Protein 3IXQ (pdb70)

Organism: Methanocaldococcus jannaschii (strain ATCC 43067 / DSM 2661 / JAL-1 / JCM 10045 / NBRC 100440) (NCBI:txid243232)

Nearest PDB structures (foldseek):
  3ixq-assembly1_D  TM=1.003E+00  e=6.860E-49  Methanocaldococcus jannaschii
  1lk7-assembly1_D  TM=9.752E-01  e=3.893E-33  Pyrococcus horikoshii
  3l7o-assembly1_B  TM=9.559E-01  e=2.902E-28  Streptococcus mutans UA159
  4gmk-assembly1_B  TM=9.481E-01  e=2.562E-28  Ligilactobacillus salivarius UCC118
  3l7o-assembly1_A  TM=9.431E-01  e=5.801E-26  Streptococcus mutans UA159

Structure (mmCIF, N/CA/C/O backbone):
data_3IXQ
#
_entry.id   3IXQ
#
_cell.length_a   54.856
_cell.length_b   100.273
_cell.length_c   80.465
_cell.angle_alpha   90.000
_cell.angle_beta   92.540
_cell.angle_gamma   90.000
#
_symmetry.space_group_name_H-M   'P 1 21 1'
#
loop_
_entity.id
_entity.type
_entity.pdbx_description
1 polymer 'Ribose-5-phosphate isomerase A'
2 non-polymer 'CHLORIDE ION'
3 non-polymer S-1,2-PROPANEDIOL
4 non-polymer 'ACETATE ION'
5 water water
#
loop_
_atom_site.g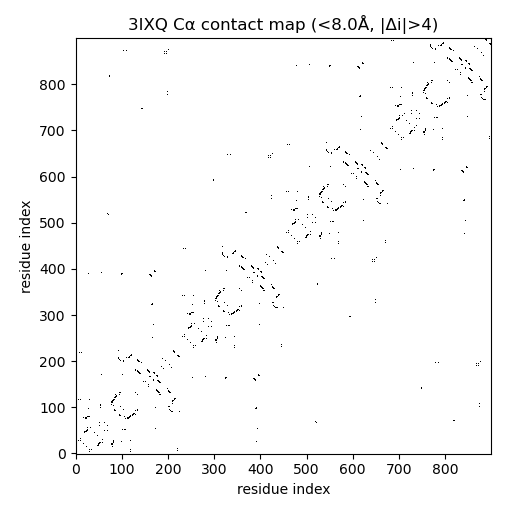roup_PDB
_atom_site.id
_atom_site.type_symbol
_atom_site.label_atom_id
_atom_site.label_alt_id
_atom_site.label_comp_id
_atom_site.label_asym_id
_atom_site.label_entity_id
_atom_site.label_seq_id
_atom_site.pdbx_PDB_ins_code
_atom_site.Cartn_x
_atom_site.Cartn_y
_atom_site.Cartn_z
_atom_site.occupancy
_atom_site.B_iso_or_equiv
_atom_site.auth_seq_id
_atom_site.auth_comp_id
_atom_site.auth_asym_id
_atom_site.auth_atom_id
_atom_site.pdbx_PDB_model_num
ATOM 1 N N . SER A 1 2 ? 41.178 0.053 29.420 1.00 26.95 2 SER A N 1
ATOM 2 C CA . SER A 1 2 ? 40.269 -0.900 30.141 1.00 26.24 2 SER A CA 1
ATOM 3 C C . SER A 1 2 ? 39.999 -0.654 31.640 1.00 25.62 2 SER A C 1
ATOM 4 O O . SER A 1 2 ? 38.956 -1.066 32.134 1.00 25.53 2 SER A O 1
ATOM 7 N N . ASN A 1 3 ? 40.924 -0.010 32.357 1.00 24.28 3 ASN A N 1
ATOM 8 C CA . ASN A 1 3 ? 40.572 0.696 33.604 1.00 23.51 3 ASN A CA 1
ATOM 9 C C . ASN A 1 3 ? 39.913 -0.161 34.675 1.00 21.74 3 ASN A C 1
ATOM 10 O O . ASN A 1 3 ? 38.951 0.262 35.301 1.00 20.08 3 ASN A O 1
ATOM 15 N N . GLU A 1 4 ? 40.407 -1.383 34.865 1.00 20.62 4 GLU A N 1
ATOM 16 C CA . GLU A 1 4 ? 39.741 -2.325 35.756 1.00 20.56 4 GLU A CA 1
ATOM 17 C C . GLU A 1 4 ? 39.715 -1.832 37.166 1.00 19.19 4 GLU A C 1
ATOM 18 O O . GLU A 1 4 ? 38.780 -2.118 37.905 1.00 18.20 4 GLU A O 1
ATOM 24 N N . ASP A 1 5 ? 40.774 -1.116 37.541 1.00 18.22 5 ASP A N 1
ATOM 25 C CA A ASP A 1 5 ? 40.876 -0.561 38.884 0.30 18.09 5 ASP A CA 1
ATOM 26 C CA B ASP A 1 5 ? 40.891 -0.541 38.865 0.70 18.04 5 ASP A CA 1
ATOM 27 C C . ASP A 1 5 ? 39.744 0.436 39.150 1.00 17.16 5 ASP A C 1
ATOM 28 O O . ASP A 1 5 ? 39.118 0.400 40.207 1.00 16.73 5 ASP A O 1
ATOM 37 N N . LEU A 1 6 ? 39.476 1.313 38.180 1.00 16.13 6 LEU A N 1
ATOM 38 C CA . LEU A 1 6 ? 38.433 2.323 38.316 1.00 15.59 6 LEU A CA 1
ATOM 39 C C . LEU A 1 6 ? 37.044 1.672 38.317 1.00 14.13 6 LEU A C 1
ATOM 40 O O . LEU A 1 6 ? 36.129 2.110 39.030 1.00 13.72 6 LEU A O 1
ATOM 45 N N . LYS A 1 7 ? 36.891 0.613 37.527 1.00 13.04 7 LYS A N 1
ATOM 46 C CA . LYS A 1 7 ? 35.637 -0.108 37.473 1.00 14.02 7 LYS A CA 1
ATOM 47 C C . LYS A 1 7 ? 35.321 -0.799 38.775 1.00 13.08 7 LYS A C 1
ATOM 48 O O . LYS A 1 7 ? 34.188 -0.782 39.231 1.00 12.70 7 LYS A O 1
ATOM 54 N N . LEU A 1 8 ? 36.328 -1.418 39.382 1.00 15.35 8 LEU A N 1
ATOM 55 C CA . LEU A 1 8 ? 36.142 -2.073 40.664 1.00 14.90 8 LEU A CA 1
ATOM 56 C C . LEU A 1 8 ? 35.786 -1.073 41.765 1.00 14.98 8 LEU A C 1
ATOM 57 O O . LEU A 1 8 ? 34.954 -1.341 42.627 1.00 14.42 8 LEU A O 1
ATOM 62 N N . LYS A 1 9 ? 36.482 0.069 41.750 1.00 15.65 9 LYS A N 1
ATOM 63 C CA A LYS A 1 9 ? 36.235 1.149 42.699 0.50 15.24 9 LYS A CA 1
ATOM 64 C CA B LYS A 1 9 ? 36.247 1.159 42.678 0.50 14.70 9 LYS A CA 1
ATOM 65 C C . LYS A 1 9 ? 34.783 1.624 42.639 1.00 14.73 9 LYS A C 1
ATOM 66 O O . LYS A 1 9 ? 34.138 1.788 43.679 1.00 14.44 9 LYS A O 1
ATOM 77 N N . VAL A 1 10 ? 34.260 1.858 41.437 1.00 14.53 10 VAL A N 1
ATOM 78 C CA A VAL A 1 10 ? 32.884 2.333 41.313 0.50 14.27 10 VAL A CA 1
ATOM 79 C CA B VAL A 1 10 ? 32.867 2.327 41.311 0.50 14.16 10 VAL A CA 1
ATOM 80 C C . VAL A 1 10 ? 31.895 1.261 41.784 1.00 14.35 10 VAL A C 1
ATOM 81 O O . VAL A 1 10 ? 30.916 1.572 42.430 1.00 13.48 10 VAL A O 1
ATOM 88 N N . ALA A 1 11 ? 32.165 0.006 41.448 1.00 14.59 11 ALA A N 1
ATOM 89 C CA . ALA A 1 11 ? 31.295 -1.100 41.874 1.00 14.96 11 ALA A CA 1
ATOM 90 C C . ALA A 1 11 ? 31.232 -1.208 43.401 1.00 15.35 11 ALA A C 1
ATOM 91 O O . ALA A 1 11 ? 30.159 -1.387 43.991 1.00 13.92 11 ALA A O 1
ATOM 93 N N . LYS A 1 12 ? 32.402 -1.114 44.043 1.00 15.83 12 LYS A N 1
ATOM 94 C CA . LYS A 1 12 ? 32.470 -1.191 45.486 1.00 17.57 12 LYS A CA 1
ATOM 95 C C . LYS A 1 12 ? 31.729 -0.036 46.157 1.00 17.70 12 LYS A C 1
ATOM 96 O O . LYS A 1 12 ? 31.100 -0.212 47.198 1.00 18.21 12 LYS A O 1
ATOM 102 N N . GLU A 1 13 ? 31.787 1.149 45.566 1.00 17.70 13 GLU A N 1
ATOM 103 C CA . GLU A 1 13 ? 31.099 2.298 46.134 1.00 17.30 13 GLU A CA 1
ATOM 104 C C . GLU A 1 13 ? 29.598 2.182 45.877 1.00 16.06 13 GLU A C 1
ATOM 105 O O . GLU A 1 13 ? 28.772 2.409 46.771 1.00 15.59 13 GLU A O 1
ATOM 111 N N . ALA A 1 14 ? 29.237 1.797 44.659 1.00 15.07 14 ALA A N 1
ATOM 112 C CA . ALA A 1 14 ? 27.828 1.656 44.312 1.00 15.31 14 ALA A CA 1
ATOM 113 C C . ALA A 1 14 ? 27.067 0.703 45.228 1.00 14.21 14 ALA A C 1
ATOM 114 O O . ALA A 1 14 ? 25.926 0.961 45.550 1.00 15.23 14 ALA A O 1
ATOM 116 N N . VAL A 1 15 ? 27.683 -0.419 45.596 1.00 15.00 15 VAL A N 1
ATOM 117 C CA . VAL A 1 15 ? 26.996 -1.476 46.382 1.00 15.37 15 VAL A CA 1
ATOM 118 C C . VAL A 1 15 ? 26.533 -0.982 47.762 1.00 15.83 15 VAL A C 1
ATOM 119 O O . VAL A 1 15 ? 25.600 -1.523 48.349 1.00 14.60 15 VAL A O 1
ATOM 123 N N . LYS A 1 16 ? 27.170 0.086 48.235 1.00 16.19 16 LYS A N 1
ATOM 124 C CA . LYS A 1 16 ? 26.841 0.697 49.506 1.00 17.08 16 LYS A CA 1
ATOM 125 C C . LYS A 1 16 ? 25.480 1.374 49.453 1.00 16.84 16 LYS A C 1
ATOM 126 O O . LYS A 1 16 ? 24.872 1.607 50.478 1.00 18.07 16 LYS A O 1
ATOM 132 N N . LEU A 1 17 ? 24.998 1.730 48.262 1.00 16.04 17 LEU A N 1
ATOM 133 C CA . LEU A 1 17 ? 23.683 2.341 48.119 1.00 16.11 17 LEU A CA 1
ATOM 134 C C . LEU A 1 17 ? 22.503 1.372 48.332 1.00 16.58 17 LEU A C 1
ATOM 135 O O . LEU A 1 17 ? 21.349 1.817 48.542 1.00 18.07 17 LEU A O 1
ATOM 140 N N . VAL A 1 18 ? 22.769 0.071 48.253 1.00 15.84 18 VAL A N 1
ATOM 141 C CA . VAL A 1 18 ? 21.722 -0.921 48.342 1.00 16.21 18 VAL A CA 1
ATOM 142 C C . VAL A 1 18 ? 21.285 -1.023 49.775 1.00 17.19 18 VAL A C 1
ATOM 143 O O . VAL A 1 18 ? 22.132 -1.057 50.658 1.00 17.65 18 VAL A O 1
ATOM 147 N N . LYS A 1 19 ? 19.975 -1.042 49.986 1.00 18.04 19 LYS A N 1
ATOM 148 C CA . LYS A 1 19 ? 19.398 -1.241 51.326 1.00 19.02 19 LYS A CA 1
ATOM 149 C C . LYS A 1 19 ? 18.658 -2.562 51.381 1.00 19.21 19 LYS A C 1
ATOM 150 O O . LYS A 1 19 ? 18.084 -3.042 50.375 1.00 18.82 19 LYS A O 1
ATOM 156 N N . ASP A 1 20 ? 18.619 -3.138 52.580 1.00 19.82 20 ASP A N 1
ATOM 157 C CA . ASP A 1 20 ? 17.874 -4.367 52.808 1.00 19.72 20 ASP A CA 1
ATOM 158 C C . ASP A 1 20 ? 16.431 -4.226 52.375 1.00 18.76 20 ASP A C 1
ATOM 159 O O . ASP A 1 20 ? 15.817 -3.198 52.625 1.00 19.93 20 ASP A O 1
ATOM 164 N N . GLY A 1 21 ? 15.908 -5.242 51.686 1.00 17.73 21 GLY A N 1
ATOM 165 C CA . GLY A 1 21 ? 14.516 -5.243 51.216 1.00 17.22 21 GLY A CA 1
ATOM 166 C C . GLY A 1 21 ? 14.318 -4.725 49.799 1.00 16.60 21 GLY A C 1
ATOM 167 O O . GLY A 1 21 ? 13.228 -4.824 49.250 1.00 17.77 21 GLY A O 1
ATOM 168 N N . MET A 1 22 ? 15.368 -4.175 49.212 1.00 15.89 22 MET A N 1
ATOM 169 C CA . MET A 1 22 ? 15.284 -3.615 47.851 1.00 14.76 22 MET A CA 1
ATOM 170 C C . MET A 1 22 ? 15.265 -4.693 46.763 1.00 13.79 22 MET A C 1
ATOM 171 O O . MET A 1 22 ? 15.765 -5.835 46.955 1.00 12.87 22 MET A O 1
ATOM 176 N N . VAL A 1 23 ? 14.673 -4.300 45.629 1.00 12.04 23 VAL A N 1
ATOM 177 C CA . VAL A 1 23 ? 14.763 -5.004 44.358 1.00 11.52 23 VAL A CA 1
ATOM 178 C C . VAL A 1 23 ? 15.697 -4.158 43.499 1.00 11.25 23 VAL A C 1
ATOM 179 O O . VAL A 1 23 ? 15.453 -2.964 43.277 1.00 11.18 23 VAL A O 1
ATOM 183 N N . ILE A 1 24 ? 16.781 -4.777 43.042 1.00 10.28 24 ILE A N 1
ATOM 184 C CA . ILE A 1 24 ? 17.841 -4.080 42.370 1.00 9.84 24 ILE A CA 1
ATOM 185 C C . ILE A 1 24 ? 17.923 -4.543 40.905 1.00 9.73 24 ILE A C 1
ATOM 186 O O . ILE A 1 24 ? 17.956 -5.745 40.616 1.00 9.99 24 ILE A O 1
ATOM 191 N N . GLY A 1 25 ? 17.931 -3.575 40.001 1.00 8.71 25 GLY A N 1
ATOM 192 C CA . GLY A 1 25 ? 18.130 -3.799 38.586 1.00 9.03 25 GLY A CA 1
ATOM 193 C C . GLY A 1 25 ? 19.593 -4.112 38.305 1.00 9.29 25 GLY A C 1
ATOM 194 O O . GLY A 1 25 ? 20.482 -3.357 38.701 1.00 8.72 25 GLY A O 1
ATOM 195 N N . LEU A 1 26 ? 19.846 -5.234 37.632 1.00 8.89 26 LEU A N 1
ATOM 196 C CA . LEU A 1 26 ? 21.208 -5.719 37.393 1.00 8.67 26 LEU A CA 1
ATOM 197 C C . LEU A 1 26 ? 21.611 -5.489 35.958 1.00 9.66 26 LEU A C 1
ATOM 198 O O . LEU A 1 26 ? 21.107 -6.150 35.037 1.00 9.50 26 LEU A O 1
ATOM 203 N N . GLY A 1 27 ? 22.548 -4.553 35.787 1.00 8.67 27 GLY A N 1
ATOM 204 C CA . GLY A 1 27 ? 22.991 -4.133 34.478 1.00 9.19 27 GLY A CA 1
ATOM 205 C C . GLY A 1 27 ? 23.896 -5.144 33.789 1.00 8.71 27 GLY A C 1
ATOM 206 O O . GLY A 1 27 ? 24.162 -6.234 34.303 1.00 9.39 27 GLY A O 1
ATOM 207 N N . THR A 1 28 ? 24.373 -4.758 32.621 1.00 9.73 28 THR A N 1
ATOM 208 C CA . THR A 1 28 ? 25.145 -5.616 31.726 1.00 9.30 28 THR A CA 1
ATOM 209 C C . THR A 1 28 ? 26.450 -4.916 31.384 1.00 9.23 28 THR A C 1
ATOM 210 O O . THR A 1 28 ? 26.519 -3.667 31.367 1.00 9.37 28 THR A O 1
ATOM 214 N N . GLY A 1 29 ? 27.475 -5.709 31.111 1.00 9.00 29 GLY A N 1
ATOM 215 C CA . GLY A 1 29 ? 28.808 -5.192 30.767 1.00 9.82 29 GLY A CA 1
ATOM 216 C C . GLY A 1 29 ? 29.782 -5.388 31.898 1.00 9.94 29 GLY A C 1
ATOM 217 O O . GLY A 1 29 ? 29.415 -5.816 32.998 1.00 10.72 29 GLY A O 1
ATOM 218 N N . SER A 1 30 ? 31.042 -5.092 31.615 1.00 10.41 30 SER A N 1
ATOM 219 C CA . SER A 1 30 ? 32.129 -5.369 32.543 1.00 11.13 30 SER A CA 1
ATOM 220 C C . SER A 1 30 ? 31.975 -4.663 33.892 1.00 11.18 30 SER A C 1
ATOM 221 O O . SER A 1 30 ? 32.213 -5.270 34.925 1.00 10.41 30 SER A O 1
ATOM 224 N N . THR A 1 31 ? 31.558 -3.395 33.882 1.00 11.13 31 THR A N 1
ATOM 225 C CA . THR A 1 31 ? 31.424 -2.645 35.135 1.00 10.60 31 THR A CA 1
ATOM 226 C C . THR A 1 31 ? 30.239 -3.156 35.966 1.00 10.45 31 THR A C 1
ATOM 227 O O . THR A 1 31 ? 30.353 -3.368 37.179 1.00 10.63 31 THR A O 1
ATOM 231 N N . ALA A 1 32 ? 29.101 -3.383 35.310 1.00 10.84 32 ALA A N 1
ATOM 232 C CA . ALA A 1 32 ? 27.937 -3.936 35.975 1.00 10.30 32 ALA A CA 1
ATOM 233 C C . ALA A 1 32 ? 28.241 -5.332 36.524 1.00 10.90 32 ALA A C 1
ATOM 234 O O . ALA A 1 32 ? 27.789 -5.664 37.625 1.00 9.76 32 ALA A O 1
ATOM 236 N N . ALA A 1 33 ? 29.033 -6.129 35.771 1.00 10.71 33 ALA A N 1
ATOM 237 C CA . ALA A 1 33 ? 29.448 -7.461 36.225 1.00 11.29 33 ALA A CA 1
ATOM 238 C C . ALA A 1 33 ? 30.163 -7.408 37.595 1.00 10.96 33 ALA A C 1
ATOM 239 O O . ALA A 1 33 ? 29.869 -8.204 38.510 1.00 11.36 33 ALA A O 1
ATOM 241 N N . LEU A 1 34 ? 31.120 -6.496 37.719 1.00 11.35 34 LEU A N 1
ATOM 242 C CA . LEU A 1 34 ? 31.812 -6.270 39.009 1.00 11.57 34 LEU A CA 1
ATOM 243 C C . LEU A 1 34 ? 30.842 -5.866 40.111 1.00 11.91 34 LEU A C 1
ATOM 244 O O . LEU A 1 34 ? 30.957 -6.326 41.265 1.00 12.52 34 LEU A O 1
ATOM 249 N N . PHE A 1 35 ? 29.860 -5.034 39.768 1.00 11.08 35 PHE A N 1
ATOM 250 C CA . PHE A 1 35 ? 28.834 -4.666 40.706 1.00 11.56 35 PHE A CA 1
ATOM 251 C C . PHE A 1 35 ? 28.023 -5.880 41.162 1.00 11.33 35 PHE A C 1
ATOM 252 O O . PHE A 1 35 ? 27.681 -6.023 42.361 1.00 10.99 35 PHE A O 1
ATOM 260 N N . ILE A 1 36 ? 27.681 -6.747 40.210 1.00 10.84 36 ILE A N 1
ATOM 261 C CA . ILE A 1 36 ? 26.866 -7.930 40.570 1.00 11.42 36 ILE A CA 1
ATOM 262 C C . ILE A 1 36 ? 27.647 -8.784 41.587 1.00 11.71 36 ILE A C 1
ATOM 263 O O . ILE A 1 36 ? 27.076 -9.241 42.599 1.00 12.40 36 ILE A O 1
ATOM 268 N N . ARG A 1 37 ? 28.954 -8.956 41.358 1.00 12.30 37 ARG A N 1
ATOM 269 C CA . ARG A 1 37 ? 29.816 -9.709 42.280 1.00 14.01 37 ARG A CA 1
ATOM 270 C C . ARG A 1 37 ? 29.777 -9.065 43.666 1.00 14.35 37 ARG A C 1
ATOM 271 O O . ARG A 1 37 ? 29.526 -9.743 44.672 1.00 13.58 37 ARG A O 1
ATOM 279 N N . GLU A 1 38 ? 29.948 -7.743 43.717 1.00 14.98 38 GLU A N 1
ATOM 280 C CA . GLU A 1 38 ? 29.933 -7.024 45.000 1.00 15.86 38 GLU A CA 1
ATOM 281 C C . GLU A 1 38 ? 28.609 -7.183 45.697 1.00 15.54 38 GLU A C 1
ATOM 282 O O . GLU A 1 38 ? 28.571 -7.412 46.894 1.00 14.77 38 GLU A O 1
ATOM 288 N N . LEU A 1 39 ? 27.510 -7.062 44.950 1.00 15.07 39 LEU A N 1
ATOM 289 C CA . LEU A 1 39 ? 26.196 -7.199 45.525 1.00 15.35 39 LEU A CA 1
ATOM 290 C C . LEU A 1 39 ? 25.964 -8.611 46.101 1.00 15.16 39 LEU A C 1
ATOM 291 O O . LEU A 1 39 ? 25.438 -8.749 47.217 1.00 15.24 39 LEU A O 1
ATOM 296 N N . GLY A 1 40 ? 26.337 -9.633 45.338 1.00 15.76 40 GLY A N 1
ATOM 297 C CA . GLY A 1 40 ? 26.210 -11.017 45.808 1.00 17.86 40 GLY A CA 1
ATOM 298 C C . GLY A 1 40 ? 26.999 -11.228 47.087 1.00 19.05 40 GLY A C 1
ATOM 299 O O . GLY A 1 40 ? 26.500 -11.841 48.047 1.00 18.29 40 GLY A O 1
ATOM 300 N N . ASN A 1 41 ? 28.216 -10.682 47.111 1.00 20.38 41 ASN A N 1
ATOM 301 C CA A ASN A 1 41 ? 29.069 -10.819 48.289 0.80 21.12 41 ASN A CA 1
ATOM 302 C CA B ASN A 1 41 ? 29.091 -10.766 48.292 0.20 20.13 41 ASN A CA 1
ATOM 303 C C . ASN A 1 41 ? 28.448 -10.110 49.499 1.00 20.79 41 ASN A C 1
ATOM 304 O O . ASN A 1 41 ? 28.420 -10.686 50.603 1.00 20.98 41 ASN A O 1
ATOM 313 N N . ARG A 1 42 ? 27.920 -8.905 49.297 1.00 20.68 42 ARG A N 1
ATOM 314 C CA . ARG A 1 42 ? 27.236 -8.179 50.366 1.00 21.65 42 ARG A CA 1
ATOM 315 C C . ARG A 1 42 ? 25.980 -8.896 50.882 1.00 21.98 42 ARG A C 1
ATOM 316 O O . ARG A 1 42 ? 25.740 -8.992 52.092 1.00 21.25 42 ARG A O 1
ATOM 324 N N . ILE A 1 43 ? 25.178 -9.441 49.965 1.00 22.21 43 ILE A N 1
ATOM 325 C CA . ILE A 1 43 ? 23.985 -10.164 50.374 1.00 23.09 43 ILE A CA 1
ATOM 326 C C . ILE A 1 43 ? 24.382 -11.346 51.268 1.00 23.96 43 ILE A C 1
ATOM 327 O O . ILE A 1 43 ? 23.701 -11.623 52.246 1.00 23.99 43 ILE A O 1
ATOM 332 N N . ARG A 1 44 ? 25.483 -12.014 50.921 1.00 25.52 44 ARG A N 1
ATOM 333 C CA . ARG A 1 44 ? 25.947 -13.187 51.646 1.00 27.11 44 ARG A CA 1
ATOM 334 C C . ARG A 1 44 ? 26.483 -12.791 53.025 1.00 27.83 44 ARG A C 1
ATOM 335 O O . ARG A 1 44 ? 26.022 -13.302 54.049 1.00 28.89 44 ARG A O 1
ATOM 343 N N . GLU A 1 45 ? 27.409 -11.842 53.037 1.00 28.59 45 GLU A N 1
ATOM 344 C CA . GLU A 1 45 ? 28.154 -11.494 54.252 1.00 28.84 45 GLU A CA 1
ATOM 345 C C . GLU A 1 45 ? 27.294 -10.753 55.292 1.00 28.84 45 GLU A C 1
ATOM 346 O O . GLU A 1 45 ? 27.570 -10.851 56.483 1.00 29.76 45 GLU A O 1
ATOM 352 N N . GLU A 1 46 ? 26.233 -10.072 54.853 1.00 27.92 46 GLU A N 1
ATOM 353 C CA . GLU A 1 46 ? 25.308 -9.359 55.746 1.00 27.49 46 GLU A CA 1
ATOM 354 C C . GLU A 1 46 ? 23.916 -9.988 55.861 1.00 26.95 46 GLU A C 1
ATOM 355 O O . GLU A 1 46 ? 23.062 -9.454 56.559 1.00 26.87 46 GLU A O 1
ATOM 361 N N . GLU A 1 47 ? 23.691 -11.104 55.169 1.00 26.30 47 GLU A N 1
ATOM 362 C CA . GLU A 1 47 ? 22.391 -11.785 55.149 1.00 26.47 47 GLU A CA 1
ATOM 363 C C . GLU A 1 47 ? 21.233 -10.835 54.825 1.00 25.61 47 GLU A C 1
ATOM 364 O O . GLU A 1 47 ? 20.244 -10.749 55.555 1.00 25.85 47 GLU A O 1
ATOM 370 N N . LEU A 1 48 ? 21.368 -10.111 53.713 1.00 24.58 48 LEU A N 1
ATOM 371 C CA . LEU A 1 48 ? 20.315 -9.199 53.261 1.00 23.28 48 LEU A CA 1
ATOM 372 C C . LEU A 1 48 ? 19.233 -9.954 52.526 1.00 22.57 48 LEU A C 1
ATOM 373 O O . LEU A 1 48 ? 19.490 -10.994 51.897 1.00 23.82 48 LEU A O 1
ATOM 378 N N . THR A 1 49 ? 18.024 -9.415 52.591 1.00 20.84 49 THR A N 1
ATOM 379 C CA . THR A 1 49 ? 16.920 -9.893 51.798 1.00 19.96 49 THR A CA 1
ATOM 380 C C . THR A 1 49 ? 16.803 -8.889 50.658 1.00 18.62 49 THR A C 1
ATOM 381 O O . THR A 1 49 ? 16.179 -7.855 50.814 1.00 18.29 49 THR A O 1
ATOM 385 N N . VAL A 1 50 ? 17.498 -9.190 49.560 1.00 16.85 50 VAL A N 1
ATOM 386 C CA . VAL A 1 50 ? 17.548 -8.321 48.379 1.00 15.63 50 VAL A CA 1
ATOM 387 C C . VAL A 1 50 ? 17.332 -9.214 47.163 1.00 14.90 50 VAL A C 1
ATOM 388 O O . VAL A 1 50 ? 17.899 -10.312 47.074 1.00 14.72 50 VAL A O 1
ATOM 392 N N . PHE A 1 51 ? 16.486 -8.748 46.253 1.00 13.37 51 PHE A N 1
ATOM 393 C CA A PHE A 1 51 ? 16.211 -9.452 44.997 0.70 13.62 51 PHE A CA 1
ATOM 394 C CA B PHE A 1 51 ? 16.247 -9.465 45.008 0.30 13.19 51 PHE A CA 1
ATOM 395 C C . PHE A 1 51 ? 16.773 -8.656 43.839 1.00 13.56 51 PHE A C 1
ATOM 396 O O . PHE A 1 51 ? 16.978 -7.440 43.959 1.00 13.57 51 PHE A O 1
ATOM 411 N N . GLY A 1 52 ? 17.008 -9.342 42.732 1.00 11.94 52 GLY A N 1
ATOM 412 C CA . GLY A 1 52 ? 17.463 -8.685 41.514 1.00 12.02 52 GLY A CA 1
ATOM 413 C C . GLY A 1 52 ? 16.509 -8.895 40.343 1.00 10.88 52 GLY A C 1
ATOM 414 O O . GLY A 1 52 ? 15.711 -9.849 40.324 1.00 10.90 52 GLY A O 1
ATOM 415 N N . ILE A 1 53 ? 16.554 -7.961 39.391 1.00 10.55 53 ILE A N 1
ATOM 416 C CA . ILE A 1 53 ? 15.847 -8.082 38.098 1.00 10.43 53 ILE A CA 1
ATOM 417 C C . ILE A 1 53 ? 16.932 -7.844 37.037 1.00 10.02 53 ILE A C 1
ATOM 418 O O . ILE A 1 53 ? 17.614 -6.823 37.045 1.00 10.30 53 ILE A O 1
ATOM 423 N N . PRO A 1 54 ? 17.131 -8.813 36.147 1.00 10.18 54 PRO A N 1
ATOM 424 C CA . PRO A 1 54 ? 18.221 -8.772 35.162 1.00 9.48 54 PRO A CA 1
ATOM 425 C C . PRO A 1 54 ? 17.880 -7.947 33.929 1.00 9.01 54 PRO A C 1
ATOM 426 O O . PRO A 1 54 ? 16.717 -7.935 33.526 1.00 8.80 54 PRO A O 1
ATOM 430 N N . THR A 1 55 ? 18.891 -7.349 33.300 1.00 8.33 55 THR A N 1
ATOM 431 C CA . THR A 1 55 ? 18.759 -6.631 32.038 1.00 8.60 55 THR A CA 1
ATOM 432 C C . THR A 1 55 ? 19.215 -7.465 30.834 1.00 8.97 55 THR A C 1
ATOM 433 O O . THR A 1 55 ? 19.208 -6.989 29.713 1.00 8.06 55 THR A O 1
ATOM 437 N N . SER A 1 56 ? 19.656 -8.691 31.095 1.00 9.05 56 SER A N 1
ATOM 438 C CA . SER A 1 56 ? 20.255 -9.560 30.071 1.00 9.14 56 SER A CA 1
ATOM 439 C C . SER A 1 56 ? 20.409 -10.969 30.553 1.00 8.56 56 SER A C 1
ATOM 440 O O . SER A 1 56 ? 20.416 -11.215 31.773 1.00 7.16 56 SER A O 1
ATOM 443 N N . PHE A 1 57 ? 20.636 -11.895 29.620 1.00 8.67 57 PHE A N 1
ATOM 444 C CA . PHE A 1 57 ? 21.057 -13.244 30.049 1.00 9.38 57 PHE A CA 1
ATOM 445 C C . PHE A 1 57 ? 22.409 -13.245 30.771 1.00 9.31 57 PHE A C 1
ATOM 446 O O . PHE A 1 57 ? 22.634 -14.059 31.653 1.00 10.46 57 PHE A O 1
ATOM 454 N N . GLU A 1 58 ? 23.294 -12.317 30.415 1.00 9.47 58 GLU A N 1
ATOM 455 C CA . GLU A 1 58 ? 24.540 -12.152 31.165 1.00 10.15 58 GLU A CA 1
ATOM 456 C C . GLU A 1 58 ? 24.214 -11.884 32.637 1.00 9.62 58 GLU A C 1
ATOM 457 O O . GLU A 1 58 ? 24.760 -12.534 33.509 1.00 9.87 58 GLU A O 1
ATOM 463 N N . ALA A 1 59 ? 23.357 -10.900 32.899 1.00 9.80 59 ALA A N 1
ATOM 464 C CA . ALA A 1 59 ? 22.988 -10.522 34.269 1.00 10.58 59 ALA A CA 1
ATOM 465 C C . ALA A 1 59 ? 22.334 -11.663 34.992 1.00 10.19 59 ALA A C 1
ATOM 466 O O . ALA A 1 59 ? 22.581 -11.871 36.159 1.00 9.97 59 ALA A O 1
ATOM 468 N N . LYS A 1 60 ? 21.506 -12.436 34.283 1.00 11.28 60 LYS A N 1
ATOM 469 C CA . LYS A 1 60 ? 20.873 -13.590 34.896 1.00 12.09 60 LYS A CA 1
ATOM 470 C C . LYS A 1 60 ? 21.912 -14.636 35.334 1.00 11.86 60 LYS A C 1
ATOM 471 O O . LYS A 1 60 ? 21.868 -15.119 36.462 1.00 12.13 60 LYS A O 1
ATOM 477 N N . MET A 1 61 ? 22.849 -14.956 34.447 1.00 11.56 61 MET A N 1
ATOM 478 C CA . MET A 1 61 ? 23.903 -15.912 34.738 1.00 13.12 61 MET A CA 1
ATOM 479 C C . MET A 1 61 ? 24.821 -15.479 35.882 1.00 12.29 61 MET A C 1
ATOM 480 O O . MET A 1 61 ? 25.174 -16.272 36.760 1.00 12.11 61 MET A O 1
ATOM 485 N N . LEU A 1 62 ? 25.199 -14.212 35.895 1.00 12.70 62 LEU A N 1
ATOM 486 C CA . LEU A 1 62 ? 26.020 -13.694 36.992 1.00 12.99 62 LEU A CA 1
ATOM 487 C C . LEU A 1 62 ? 25.279 -13.680 38.326 1.00 12.59 62 LEU A C 1
ATOM 488 O O . LEU A 1 62 ? 25.863 -14.035 39.356 1.00 12.95 62 LEU A O 1
ATOM 493 N N . ALA A 1 63 ? 23.994 -13.313 38.321 1.00 12.63 63 ALA A N 1
ATOM 494 C CA . ALA A 1 63 ? 23.147 -13.407 39.529 1.00 14.02 63 ALA A CA 1
ATOM 495 C C . ALA A 1 63 ? 23.088 -14.840 40.085 1.00 14.43 63 ALA A C 1
ATOM 496 O O . ALA A 1 63 ? 23.147 -15.047 41.301 1.00 13.68 63 ALA A O 1
ATOM 498 N N . MET A 1 64 ? 22.943 -15.819 39.194 1.00 15.35 64 MET A N 1
ATOM 499 C CA A MET A 1 64 ? 23.000 -17.237 39.568 0.33 15.76 64 MET A CA 1
ATOM 500 C CA B MET A 1 64 ? 22.996 -17.225 39.582 0.33 16.01 64 MET A CA 1
ATOM 501 C CA C MET A 1 64 ? 22.975 -17.209 39.634 0.33 15.51 64 MET A CA 1
ATOM 502 C C . MET A 1 64 ? 24.333 -17.510 40.272 1.00 15.98 64 MET A C 1
ATOM 503 O O . MET A 1 64 ? 24.388 -18.059 41.398 1.00 16.28 64 MET A O 1
ATOM 516 N N . GLN A 1 65 ? 25.412 -17.122 39.604 1.00 15.96 65 GLN A N 1
ATOM 517 C CA . GLN A 1 65 ? 26.771 -17.392 40.049 1.00 16.79 65 GLN A CA 1
ATOM 518 C C . GLN A 1 65 ? 27.035 -16.781 41.437 1.00 16.93 65 GLN A C 1
ATOM 519 O O . GLN A 1 65 ? 27.647 -17.432 42.314 1.00 16.78 65 GLN A O 1
ATOM 525 N N . TYR A 1 66 ? 26.520 -15.575 41.662 1.00 16.24 66 TYR A N 1
ATOM 526 C CA . TYR A 1 66 ? 26.727 -14.885 42.941 1.00 16.64 66 TYR A CA 1
ATOM 527 C C . TYR A 1 66 ? 25.536 -14.924 43.889 1.00 16.66 66 TYR A C 1
ATOM 528 O O . TYR A 1 66 ? 25.484 -14.166 44.828 1.00 17.95 66 TYR A O 1
ATOM 537 N N . GLU A 1 67 ? 24.592 -15.824 43.619 1.00 17.14 67 GLU A N 1
ATOM 538 C CA . GLU A 1 67 ? 23.500 -16.202 44.509 1.00 17.40 67 GLU A CA 1
ATOM 539 C C . GLU A 1 67 ? 22.584 -15.040 44.863 1.00 17.05 67 GLU A C 1
ATOM 540 O O . GLU A 1 67 ? 22.214 -14.859 46.020 1.00 18.93 67 GLU A O 1
ATOM 546 N N . ILE A 1 68 ? 22.223 -14.242 43.859 1.00 15.05 68 ILE A N 1
ATOM 547 C CA . ILE A 1 68 ? 21.254 -13.175 44.021 1.00 14.15 68 ILE A CA 1
ATOM 548 C C . ILE A 1 68 ? 19.905 -13.686 43.508 1.00 13.02 68 ILE A C 1
ATOM 549 O O . ILE A 1 68 ? 19.788 -14.020 42.331 1.00 11.87 68 ILE A O 1
ATOM 554 N N . PRO A 1 69 ? 18.897 -13.753 44.370 1.00 13.24 69 PRO A N 1
ATOM 555 C CA . PRO A 1 69 ? 17.582 -14.239 43.927 1.00 13.67 69 PRO A CA 1
ATOM 556 C C . PRO A 1 69 ? 16.970 -13.304 42.898 1.00 13.03 69 PRO A C 1
ATOM 557 O O . PRO A 1 69 ? 16.894 -12.098 43.164 1.00 14.06 69 PRO A O 1
ATOM 561 N N . LEU A 1 70 ? 16.525 -13.847 41.760 1.00 12.55 70 LEU A N 1
ATOM 562 C CA . LEU A 1 70 ? 15.936 -13.057 40.680 1.00 12.61 70 LEU A CA 1
ATOM 563 C C . LEU A 1 70 ? 14.407 -13.132 40.603 1.00 12.31 70 LEU A C 1
ATOM 564 O O . LEU A 1 70 ? 13.807 -14.221 40.625 1.00 11.38 70 LEU A O 1
ATOM 569 N N . VAL A 1 71 ? 13.802 -11.958 40.491 1.00 11.50 71 VAL A N 1
ATOM 570 C CA . VAL A 1 71 ? 12.369 -11.822 40.299 1.00 12.06 71 VAL A CA 1
ATOM 571 C C . VAL A 1 71 ? 12.164 -11.130 38.949 1.00 11.79 71 VAL A C 1
ATOM 572 O O . VAL A 1 71 ? 13.129 -10.940 38.201 1.00 12.68 71 VAL A O 1
ATOM 576 N N . THR A 1 72 ? 10.920 -10.758 38.666 1.00 11.78 72 THR A N 1
ATOM 577 C CA A THR A 1 72 ? 10.560 -10.228 37.347 0.70 12.41 72 THR A CA 1
ATOM 578 C CA B THR A 1 72 ? 10.465 -10.289 37.360 0.30 12.18 72 THR A CA 1
ATOM 579 C C . THR A 1 72 ? 9.944 -8.848 37.450 1.00 11.93 72 THR A C 1
ATOM 580 O O . THR A 1 72 ? 9.219 -8.528 38.378 1.00 13.45 72 THR A O 1
ATOM 587 N N . LEU A 1 73 ? 10.249 -8.033 36.451 1.00 12.05 73 LEU A N 1
ATOM 588 C CA . LEU A 1 73 ? 9.732 -6.673 36.367 1.00 13.04 73 LEU A CA 1
ATOM 589 C C . LEU A 1 73 ? 8.220 -6.716 36.206 1.00 14.54 73 LEU A C 1
ATOM 590 O O . LEU A 1 73 ? 7.529 -5.807 36.631 1.00 15.52 73 LEU A O 1
ATOM 595 N N . ASP A 1 74 ? 7.702 -7.786 35.615 1.00 16.69 74 ASP A N 1
ATOM 596 C CA . ASP A 1 74 ? 6.250 -7.945 35.486 1.00 17.79 74 ASP A CA 1
ATOM 597 C C . ASP A 1 74 ? 5.515 -8.066 36.842 1.00 19.26 74 ASP A C 1
ATOM 598 O O . ASP A 1 74 ? 4.290 -7.830 36.935 1.00 22.14 74 ASP A O 1
ATOM 603 N N . GLU A 1 75 ? 6.245 -8.410 37.910 1.00 18.31 75 GLU A N 1
ATOM 604 C CA . GLU A 1 75 ? 5.719 -8.445 39.261 1.00 17.45 75 GLU A CA 1
ATOM 605 C C . GLU A 1 75 ? 6.224 -7.395 40.239 1.00 17.59 75 GLU A C 1
ATOM 606 O O . GLU A 1 75 ? 5.519 -7.083 41.190 1.00 18.88 75 GLU A O 1
ATOM 612 N N . TYR A 1 76 ? 7.451 -6.886 40.064 1.00 16.00 76 TYR A N 1
ATOM 613 C CA . TYR A 1 76 ? 8.072 -5.985 41.019 1.00 15.08 76 TYR A CA 1
ATOM 614 C C . TYR A 1 76 ? 8.647 -4.763 40.322 1.00 14.11 76 TYR A C 1
ATOM 615 O O . TYR A 1 76 ? 9.237 -4.877 39.272 1.00 13.42 76 TYR A O 1
ATOM 624 N N . ASP A 1 77 ? 8.484 -3.615 40.951 1.00 13.85 77 ASP A N 1
ATOM 625 C CA . ASP A 1 77 ? 9.232 -2.421 40.552 1.00 13.77 77 ASP A CA 1
ATOM 626 C C . ASP A 1 77 ? 10.649 -2.487 41.109 1.00 12.73 77 ASP A C 1
ATOM 627 O O . ASP A 1 77 ? 10.945 -3.195 42.084 1.00 12.57 77 ASP A O 1
ATOM 632 N N . VAL A 1 78 ? 11.525 -1.747 40.451 1.00 11.70 78 VAL A N 1
ATOM 633 C CA . VAL A 1 78 ? 12.914 -1.695 40.801 1.00 11.30 78 VAL A CA 1
ATOM 634 C C . VAL A 1 78 ? 13.163 -0.455 41.652 1.00 10.68 78 VAL A C 1
ATOM 635 O O . VAL A 1 78 ? 12.826 0.664 41.268 1.00 11.29 78 VAL A O 1
ATOM 639 N N . ASP A 1 79 ? 13.768 -0.683 42.821 1.00 10.38 79 ASP A N 1
ATOM 640 C CA . ASP A 1 79 ? 14.181 0.395 43.705 1.00 10.54 79 ASP A CA 1
ATOM 641 C C . ASP A 1 79 ? 15.352 1.164 43.094 1.00 10.34 79 ASP A C 1
ATOM 642 O O . ASP A 1 79 ? 15.289 2.394 42.940 1.00 11.66 79 ASP A O 1
ATOM 647 N N . ILE A 1 80 ? 16.433 0.454 42.792 1.00 9.71 80 ILE A N 1
ATOM 648 C CA . ILE A 1 80 ? 17.604 1.060 42.169 1.00 9.68 80 ILE A CA 1
ATOM 649 C C . ILE A 1 80 ? 18.055 0.139 41.062 1.00 8.79 80 ILE A C 1
ATOM 650 O O . ILE A 1 80 ? 18.272 -1.038 41.302 1.00 8.91 80 ILE A O 1
ATOM 655 N N . ALA A 1 81 ? 18.215 0.683 39.857 1.00 8.92 81 ALA A N 1
ATOM 656 C CA . ALA A 1 81 ? 18.866 -0.030 38.750 1.00 8.91 81 ALA A CA 1
ATOM 657 C C . ALA A 1 81 ? 20.295 0.472 38.624 1.00 9.20 81 ALA A C 1
ATOM 658 O O . ALA A 1 81 ? 20.507 1.674 38.518 1.00 9.43 81 ALA A O 1
ATOM 660 N N . PHE A 1 82 ? 21.240 -0.462 38.580 1.00 8.50 82 PHE A N 1
ATOM 661 C CA . PHE A 1 82 ? 22.646 -0.148 38.321 1.00 8.76 82 PHE A CA 1
ATOM 662 C C . PHE A 1 82 ? 23.044 -0.676 36.941 1.00 9.13 82 PHE A C 1
ATOM 663 O O . PHE A 1 82 ? 22.778 -1.855 36.604 1.00 9.28 82 PHE A O 1
ATOM 671 N N . ASP A 1 83 ? 23.681 0.166 36.137 1.00 8.11 83 ASP A N 1
ATOM 672 C CA . ASP A 1 83 ? 24.068 -0.277 34.799 1.00 8.45 83 ASP A CA 1
ATOM 673 C C . ASP A 1 83 ? 25.260 0.517 34.291 1.00 9.11 83 ASP A C 1
ATOM 674 O O . ASP A 1 83 ? 25.563 1.603 34.796 1.00 9.39 83 ASP A O 1
ATOM 679 N N . GLY A 1 84 ? 25.949 -0.036 33.303 1.00 8.91 84 GLY A N 1
ATOM 680 C CA . GLY A 1 84 ? 27.096 0.654 32.676 1.00 8.74 84 GLY A CA 1
ATOM 681 C C . GLY A 1 84 ? 26.679 1.502 31.497 1.00 8.20 84 GLY A C 1
ATOM 682 O O . GLY A 1 84 ? 25.468 1.635 31.175 1.00 8.83 84 GLY A O 1
ATOM 683 N N . ALA A 1 85 ? 27.668 2.119 30.844 1.00 8.46 85 ALA A N 1
ATOM 684 C CA . ALA A 1 85 ? 27.424 2.867 29.604 1.00 8.71 85 ALA A CA 1
ATOM 685 C C . ALA A 1 85 ? 28.671 2.889 28.730 1.00 9.21 85 ALA A C 1
ATOM 686 O O . ALA A 1 85 ? 29.795 2.846 29.246 1.00 9.39 85 ALA A O 1
ATOM 688 N N . ASP A 1 86 ? 28.465 2.981 27.414 1.00 8.45 86 ASP A N 1
ATOM 689 C CA . ASP A 1 86 ? 29.566 3.111 26.458 1.00 9.43 86 ASP A CA 1
ATOM 690 C C . ASP A 1 86 ? 30.113 4.557 26.433 1.00 9.57 86 ASP A C 1
ATOM 691 O O . ASP A 1 86 ? 31.312 4.780 26.215 1.00 9.61 86 ASP A O 1
ATOM 696 N N . GLU A 1 87 ? 29.207 5.501 26.613 1.00 9.37 87 GLU A N 1
ATOM 697 C CA . GLU A 1 87 ? 29.522 6.932 26.673 1.00 10.00 87 GLU A CA 1
ATOM 698 C C . GLU A 1 87 ? 28.569 7.630 27.624 1.00 10.74 87 GLU A C 1
ATOM 699 O O . GLU A 1 87 ? 27.370 7.300 27.675 1.00 8.96 87 GLU A O 1
ATOM 705 N N . VAL A 1 88 ? 29.093 8.608 28.363 1.00 10.35 88 VAL A N 1
ATOM 706 C CA . VAL A 1 88 ? 28.287 9.515 29.183 1.00 10.62 88 VAL A CA 1
ATOM 707 C C . VAL A 1 88 ? 28.662 10.937 28.729 1.00 11.56 88 VAL A C 1
ATOM 708 O O . VAL A 1 88 ? 29.842 11.313 28.837 1.00 10.72 88 VAL A O 1
ATOM 712 N N . GLU A 1 89 ? 27.712 11.704 28.186 1.00 12.02 89 GLU A N 1
ATOM 713 C CA . GLU A 1 89 ? 28.000 13.067 27.767 1.00 13.36 89 GLU A CA 1
ATOM 714 C C . GLU A 1 89 ? 28.077 13.967 29.007 1.00 13.42 89 GLU A C 1
ATOM 715 O O . GLU A 1 89 ? 27.136 14.006 29.808 1.00 12.76 89 GLU A O 1
ATOM 721 N N . GLU A 1 90 ? 29.185 14.686 29.151 1.00 15.24 90 GLU A N 1
ATOM 722 C CA . GLU A 1 90 ? 29.473 15.447 30.382 1.00 17.98 90 GLU A CA 1
ATOM 723 C C . GLU A 1 90 ? 28.409 16.466 30.787 1.00 18.72 90 GLU A C 1
ATOM 724 O O . GLU A 1 90 ? 28.046 16.558 31.960 1.00 21.08 90 GLU A O 1
ATOM 730 N N . THR A 1 91 ? 27.876 17.232 29.862 1.00 19.75 91 THR A N 1
ATOM 731 C CA . THR A 1 91 ? 27.012 18.343 30.304 1.00 19.55 91 THR A CA 1
ATOM 732 C C . THR A 1 91 ? 25.569 17.900 30.578 1.00 18.95 91 THR A C 1
ATOM 733 O O . THR A 1 91 ? 24.882 18.475 31.404 1.00 20.92 91 THR A O 1
ATOM 737 N N . THR A 1 92 ? 25.138 16.843 29.912 1.00 17.03 92 THR A N 1
ATOM 738 C CA . THR A 1 92 ? 23.741 16.432 29.879 1.00 15.24 92 THR A CA 1
ATOM 739 C C . THR A 1 92 ? 23.487 15.172 30.690 1.00 13.95 92 THR A C 1
ATOM 740 O O . THR A 1 92 ? 22.355 14.905 31.077 1.00 12.85 92 THR A O 1
ATOM 744 N N . LEU A 1 93 ? 24.550 14.392 30.906 1.00 12.75 93 LEU A N 1
ATOM 745 C CA . LEU A 1 93 ? 24.476 13.012 31.403 1.00 12.92 93 LEU A CA 1
ATOM 746 C C . LEU A 1 93 ? 23.658 12.068 30.480 1.00 12.15 93 LEU A C 1
ATOM 747 O O . LEU A 1 93 ? 23.257 10.998 30.887 1.00 11.35 93 LEU A O 1
ATOM 752 N N . PHE A 1 94 ? 23.471 12.448 29.224 1.00 12.01 94 PHE A N 1
ATOM 753 C CA . PHE A 1 94 ? 22.929 11.524 28.259 1.00 11.45 94 PHE A CA 1
ATOM 754 C C . PHE A 1 94 ? 23.949 10.406 28.043 1.00 11.19 94 PHE A C 1
ATOM 755 O O . PHE A 1 94 ? 25.154 10.600 28.220 1.00 9.34 94 PHE A O 1
ATOM 763 N N . LEU A 1 95 ? 23.459 9.234 27.668 1.00 10.31 95 LEU A N 1
ATOM 764 C CA . LEU A 1 95 ? 24.300 8.049 27.448 1.00 10.49 95 LEU A CA 1
ATOM 765 C C . LEU A 1 95 ? 24.152 7.469 26.033 1.00 9.02 95 LEU A C 1
ATOM 766 O O . LEU A 1 95 ? 23.114 7.623 25.415 1.00 8.62 95 LEU A O 1
ATOM 771 N N . ILE A 1 96 ? 25.171 6.730 25.610 1.00 9.30 96 ILE A N 1
ATOM 772 C CA . ILE A 1 96 ? 25.002 5.657 24.640 1.00 9.66 96 ILE A CA 1
ATOM 773 C C . ILE A 1 96 ? 25.259 4.354 25.384 1.00 8.97 96 ILE A C 1
ATOM 774 O O . ILE A 1 96 ? 26.291 4.200 26.082 1.00 7.72 96 ILE A O 1
ATOM 779 N N . LYS A 1 97 ? 24.338 3.409 25.200 1.00 8.97 97 LYS A N 1
ATOM 780 C CA . LYS A 1 97 ? 24.462 2.057 25.694 1.00 9.75 97 LYS A CA 1
ATOM 781 C C . LYS A 1 97 ? 24.164 1.079 24.558 1.00 9.52 97 LYS A C 1
ATOM 782 O O . LYS A 1 97 ? 23.676 1.457 23.489 1.00 8.95 97 LYS A O 1
ATOM 788 N N . GLY A 1 98 ? 24.473 -0.179 24.790 1.00 10.35 98 GLY A N 1
ATOM 789 C CA . GLY A 1 98 ? 24.221 -1.204 23.783 1.00 10.11 98 GLY A CA 1
ATOM 790 C C . GLY A 1 98 ? 25.448 -1.668 23.018 1.00 10.42 98 GLY A C 1
ATOM 791 O O . GLY A 1 98 ? 25.300 -2.456 22.071 1.00 9.52 98 GLY A O 1
ATOM 792 N N . GLY A 1 99 ? 26.655 -1.216 23.409 1.00 10.43 99 GLY A N 1
ATOM 793 C CA . GLY A 1 99 ? 27.882 -1.818 22.884 1.00 11.10 99 GLY A CA 1
ATOM 794 C C . GLY A 1 99 ? 27.855 -3.336 23.003 1.00 10.92 99 GLY A C 1
ATOM 795 O O . GLY A 1 99 ? 28.263 -4.075 22.084 1.00 11.28 99 GLY A O 1
ATOM 796 N N . GLY A 1 100 ? 27.333 -3.812 24.126 1.00 10.68 100 GLY A N 1
ATOM 797 C CA . GLY A 1 100 ? 27.149 -5.257 24.340 1.00 10.68 100 GLY A CA 1
ATOM 798 C C . GLY A 1 100 ? 25.834 -5.876 23.863 1.00 9.64 100 GLY A C 1
ATOM 799 O O . GLY A 1 100 ? 25.515 -7.020 24.208 1.00 9.64 100 GLY A O 1
ATOM 800 N N . GLY A 1 101 ? 25.042 -5.134 23.110 1.00 9.36 101 GLY A N 1
ATOM 801 C CA . GLY A 1 101 ? 23.917 -5.687 22.417 1.00 9.41 101 GLY A CA 1
ATOM 802 C C . GLY A 1 101 ? 22.629 -5.840 23.237 1.00 10.00 101 GLY A C 1
ATOM 803 O O . GLY A 1 101 ? 21.666 -6.418 22.731 1.00 9.54 101 GLY A O 1
ATOM 804 N N . CYS A 1 102 ? 22.603 -5.306 24.466 1.00 8.42 102 CYS A N 1
ATOM 805 C CA . CYS A 1 102 ? 21.490 -5.547 25.393 1.00 8.66 102 CYS A CA 1
ATOM 806 C C . CYS A 1 102 ? 20.703 -4.299 25.803 1.00 8.17 102 CYS A C 1
ATOM 807 O O . CYS A 1 102 ? 20.014 -4.310 26.812 1.00 7.16 102 CYS A O 1
ATOM 810 N N . HIS A 1 103 ? 20.784 -3.243 25.010 1.00 7.29 103 HIS A N 1
ATOM 811 C CA . HIS A 1 103 ? 20.151 -1.946 25.337 1.00 7.77 103 HIS A CA 1
ATOM 812 C C . HIS A 1 103 ? 18.635 -1.991 25.512 1.00 7.81 103 HIS A C 1
ATOM 813 O O . HIS A 1 103 ? 18.068 -1.204 26.269 1.00 8.98 103 HIS A O 1
ATOM 820 N N . THR A 1 104 ? 17.960 -2.869 24.770 1.00 6.98 104 THR A N 1
ATOM 821 C CA . THR A 1 104 ? 16.489 -2.945 24.842 1.00 7.96 104 THR A CA 1
ATOM 822 C C . THR A 1 104 ? 15.976 -3.329 26.252 1.00 7.36 104 THR A C 1
ATOM 823 O O . THR A 1 104 ? 15.227 -2.576 26.894 1.00 7.15 104 THR A O 1
ATOM 827 N N . GLN A 1 105 ? 16.378 -4.497 26.730 1.00 7.90 105 GLN A N 1
ATOM 828 C CA . GLN A 1 105 ? 16.057 -4.897 28.116 1.00 7.88 105 GLN A CA 1
ATOM 829 C C . GLN A 1 105 ? 16.633 -3.949 29.166 1.00 7.54 105 GLN A C 1
ATOM 830 O O . GLN A 1 105 ? 15.984 -3.685 30.188 1.00 7.88 105 GLN A O 1
ATOM 836 N N . GLU A 1 106 ? 17.847 -3.434 28.910 1.00 7.95 106 GLU A N 1
ATOM 837 C CA . GLU A 1 106 ? 18.443 -2.399 29.764 1.00 7.65 106 GLU A CA 1
ATOM 838 C C . GLU A 1 106 ? 17.515 -1.195 29.916 1.00 7.75 106 GLU A C 1
ATOM 839 O O . GLU A 1 106 ? 17.234 -0.751 31.039 1.00 7.76 106 GLU A O 1
ATOM 845 N N . LYS A 1 107 ? 17.004 -0.686 28.806 1.00 7.75 107 LYS A N 1
ATOM 846 C CA . LYS A 1 107 ? 16.128 0.520 28.859 1.00 7.02 107 LYS A CA 1
ATOM 847 C C . LYS A 1 107 ? 14.805 0.224 29.563 1.00 7.20 107 LYS A C 1
ATOM 848 O O . LYS A 1 107 ? 14.315 1.037 30.343 1.00 8.27 107 LYS A O 1
ATOM 854 N N . ILE A 1 108 ? 14.240 -0.944 29.300 1.00 7.71 108 ILE A N 1
ATOM 855 C CA . ILE A 1 108 ? 12.991 -1.383 29.954 1.00 7.53 108 ILE A CA 1
ATOM 856 C C . ILE A 1 108 ? 13.166 -1.323 31.512 1.00 8.67 108 ILE A C 1
ATOM 857 O O . ILE A 1 108 ? 12.298 -0.770 32.227 1.00 9.12 108 ILE A O 1
ATOM 862 N N . VAL A 1 109 ? 14.280 -1.854 32.013 1.00 7.90 109 VAL A N 1
ATOM 863 C CA . VAL A 1 109 ? 14.564 -1.860 33.459 1.00 7.76 109 VAL A CA 1
ATOM 864 C C . VAL A 1 109 ? 14.940 -0.438 33.908 1.00 7.18 109 VAL A C 1
ATOM 865 O O . VAL A 1 109 ? 14.392 0.088 34.855 1.00 7.99 109 VAL A O 1
ATOM 869 N N . ASP A 1 110 ? 15.887 0.171 33.218 1.00 8.69 110 ASP A N 1
ATOM 870 C CA . ASP A 1 110 ? 16.572 1.343 33.753 1.00 8.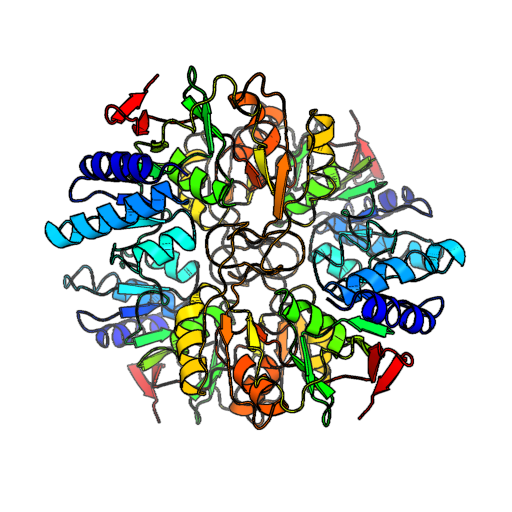35 110 ASP A CA 1
ATOM 871 C C . ASP A 1 110 ? 15.644 2.561 33.765 1.00 9.18 110 ASP A C 1
ATOM 872 O O . ASP A 1 110 ? 15.618 3.309 34.728 1.00 9.75 110 ASP A O 1
ATOM 877 N N . TYR A 1 111 ? 14.879 2.781 32.697 1.00 8.30 111 TYR A N 1
ATOM 878 C CA . TYR A 1 111 ? 13.991 3.935 32.648 1.00 8.08 111 TYR A CA 1
ATOM 879 C C . TYR A 1 111 ? 12.840 3.798 33.660 1.00 9.40 111 TYR A C 1
ATOM 880 O O . TYR A 1 111 ? 12.268 4.795 34.090 1.00 9.74 111 TYR A O 1
ATOM 889 N N . ASN A 1 112 ? 12.496 2.556 34.003 1.00 9.51 112 ASN A N 1
ATOM 890 C CA . ASN A 1 112 ? 11.364 2.290 34.882 1.00 9.46 112 ASN A CA 1
ATOM 891 C C . ASN A 1 112 ? 11.723 2.209 36.350 1.00 10.07 112 ASN A C 1
ATOM 892 O O . ASN A 1 112 ? 10.817 2.162 37.182 1.00 10.35 112 ASN A O 1
ATOM 897 N N . ALA A 1 113 ? 13.023 2.213 36.665 1.00 9.70 113 ALA A N 1
ATOM 898 C CA . ALA A 1 113 ? 13.495 2.082 38.013 1.00 9.94 113 ALA A CA 1
ATOM 899 C C . ALA A 1 113 ? 13.185 3.367 38.792 1.00 10.18 113 ALA A C 1
ATOM 900 O O . ALA A 1 113 ? 13.154 4.445 38.223 1.00 9.80 113 ALA A O 1
ATOM 902 N N . ASN A 1 114 ? 12.930 3.240 40.087 1.00 10.88 114 ASN A N 1
ATOM 903 C CA . ASN A 1 114 ? 12.786 4.445 40.905 1.00 11.47 114 ASN A CA 1
ATOM 904 C C . ASN A 1 114 ? 14.038 5.322 40.860 1.00 11.48 114 ASN A C 1
ATOM 905 O O . ASN A 1 114 ? 13.960 6.560 40.740 1.00 10.87 114 ASN A O 1
ATOM 910 N N . GLU A 1 115 ? 15.198 4.681 40.955 1.00 11.57 115 GLU A N 1
ATOM 911 C CA . GLU A 1 115 ? 16.472 5.358 40.774 1.00 11.91 115 GLU A CA 1
ATOM 912 C C . GLU A 1 115 ? 17.336 4.531 39.803 1.00 11.61 115 GLU A C 1
ATOM 913 O O . GLU A 1 115 ? 17.536 3.320 39.987 1.00 9.76 115 GLU A O 1
ATOM 919 N N . PHE A 1 116 ? 17.817 5.217 38.783 1.00 10.35 116 PHE A N 1
ATOM 920 C CA . PHE A 1 116 ? 18.697 4.649 37.777 1.00 10.45 116 PHE A CA 1
ATOM 921 C C . PHE A 1 116 ? 20.078 5.256 37.935 1.00 10.33 116 PHE A C 1
ATOM 922 O O . PHE A 1 116 ? 20.292 6.437 37.687 1.00 11.25 116 PHE A O 1
ATOM 930 N N . VAL A 1 117 ? 21.009 4.403 38.294 1.00 9.55 117 VAL A N 1
ATOM 931 C CA . VAL A 1 117 ? 22.380 4.778 38.625 1.00 9.60 117 VAL A CA 1
ATOM 932 C C . VAL A 1 117 ? 23.314 4.166 37.594 1.00 9.84 117 VAL A C 1
ATOM 933 O O . VAL A 1 117 ? 23.366 2.953 37.437 1.00 9.22 117 VAL A O 1
ATOM 937 N N . VAL A 1 118 ? 24.055 5.012 36.889 1.00 9.89 118 VAL A N 1
ATOM 938 C CA . VAL A 1 118 ? 24.977 4.551 35.867 1.00 9.81 118 VAL A CA 1
ATOM 939 C C . VAL A 1 118 ? 26.335 4.429 36.559 1.00 10.30 118 VAL A C 1
ATOM 940 O O . VAL A 1 118 ? 26.711 5.297 37.344 1.00 9.93 118 VAL A O 1
ATOM 944 N N . LEU A 1 119 ? 27.056 3.356 36.243 1.00 9.77 119 LEU A N 1
ATOM 945 C CA . LEU A 1 119 ? 28.421 3.103 36.748 1.00 9.83 119 LEU A CA 1
ATOM 946 C C . LEU A 1 119 ? 29.447 3.097 35.624 1.00 10.43 119 LEU A C 1
ATOM 947 O O . LEU A 1 119 ? 29.358 2.286 34.671 1.00 10.10 119 LEU A O 1
ATOM 952 N N . VAL A 1 120 ? 30.421 4.015 35.689 1.00 10.39 120 VAL A N 1
ATOM 953 C CA . VAL A 1 120 ? 31.428 4.086 34.654 1.00 9.82 120 VAL A CA 1
ATOM 954 C C . VAL A 1 120 ? 32.761 4.415 35.273 1.00 10.76 120 VAL A C 1
ATOM 955 O O . VAL A 1 120 ? 32.818 4.993 36.365 1.00 9.53 120 VAL A O 1
ATOM 959 N N . ASP A 1 121 ? 33.818 4.061 34.564 1.00 10.92 121 ASP A N 1
ATOM 960 C CA . ASP A 1 121 ? 35.148 4.635 34.849 1.00 11.73 121 ASP A CA 1
ATOM 961 C C . ASP A 1 121 ? 35.245 5.963 34.094 1.00 11.95 121 ASP A C 1
ATOM 962 O O . ASP A 1 121 ? 34.489 6.202 33.176 1.00 10.81 121 ASP A O 1
ATOM 967 N N . GLU A 1 122 ? 36.230 6.798 34.442 1.00 12.39 122 GLU A N 1
ATOM 968 C CA . GLU A 1 122 ? 36.362 8.137 33.860 1.00 12.58 122 GLU A CA 1
ATOM 969 C C . GLU A 1 122 ? 36.511 8.177 32.345 1.00 12.48 122 GLU A C 1
ATOM 970 O O . GLU A 1 122 ? 36.116 9.154 31.726 1.00 11.45 122 GLU A O 1
ATOM 976 N N . SER A 1 123 ? 37.032 7.109 31.742 1.00 12.73 123 SER A N 1
ATOM 977 C CA . SER A 1 123 ? 37.217 7.083 30.285 1.00 13.23 123 SER A CA 1
ATOM 978 C C . SER A 1 123 ? 35.924 7.160 29.480 1.00 13.21 123 SER A C 1
ATOM 979 O O . SER A 1 123 ? 35.986 7.486 28.299 1.00 14.14 123 SER A O 1
ATOM 982 N N . LYS A 1 124 ? 34.774 6.847 30.096 1.00 12.53 124 LYS A N 1
ATOM 983 C CA A LYS A 1 124 ? 33.493 6.865 29.379 0.50 12.88 124 LYS A CA 1
ATOM 984 C CA B LYS A 1 124 ? 33.484 6.864 29.389 0.50 12.77 124 LYS A CA 1
ATOM 985 C C . LYS A 1 124 ? 32.900 8.271 29.210 1.00 12.85 124 LYS A C 1
ATOM 986 O O . LYS A 1 124 ? 31.966 8.469 28.417 1.00 12.44 124 LYS A O 1
ATOM 997 N N . LEU A 1 125 ? 33.421 9.247 29.960 1.00 12.96 125 LEU A N 1
ATOM 998 C CA . LEU A 1 125 ? 32.921 10.607 29.838 1.00 13.18 125 LEU A CA 1
ATOM 999 C C . LEU A 1 125 ? 33.350 11.231 28.506 1.00 13.58 125 LEU A C 1
ATOM 1000 O O . LEU A 1 125 ? 34.532 11.131 28.112 1.00 13.61 125 LEU A O 1
ATOM 1005 N N . VAL A 1 126 ? 32.396 11.839 27.811 1.00 12.06 126 VAL A N 1
ATOM 1006 C CA . VAL A 1 126 ? 32.639 12.487 26.522 1.00 12.90 126 VAL A CA 1
ATOM 1007 C C . VAL A 1 126 ? 32.097 13.891 26.467 1.00 13.70 126 VAL A C 1
ATOM 1008 O O . VAL A 1 126 ? 31.144 14.228 27.186 1.00 12.22 126 VAL A O 1
ATOM 1012 N N . LYS A 1 127 ? 32.709 14.710 25.606 1.00 14.19 127 LYS A N 1
ATOM 1013 C CA . LYS A 1 127 ? 32.231 16.073 25.423 1.00 16.00 127 LYS A CA 1
ATOM 1014 C C . LYS A 1 127 ? 30.986 16.090 24.564 1.00 15.36 127 LYS A C 1
ATOM 1015 O O . LYS A 1 127 ? 30.025 16.807 24.885 1.00 16.81 127 LYS A O 1
ATOM 1021 N N . LYS A 1 128 ? 30.974 15.272 23.506 1.00 15.69 128 LYS A N 1
ATOM 1022 C CA . LYS A 1 128 ? 29.834 15.227 22.570 1.00 15.06 128 LYS A CA 1
ATOM 1023 C C . LYS A 1 128 ? 29.330 13.805 22.348 1.00 14.44 128 LYS A C 1
ATOM 1024 O O . LYS A 1 128 ? 30.086 12.976 21.885 1.00 13.81 128 LYS A O 1
ATOM 1030 N N . LEU A 1 129 ? 28.057 13.539 22.640 1.00 13.63 129 LEU A N 1
ATOM 1031 C CA . LEU A 1 129 ? 27.524 12.173 22.517 1.00 13.38 129 LEU A CA 1
ATOM 1032 C C . LEU A 1 129 ? 27.581 11.727 21.068 1.00 13.66 129 LEU A C 1
ATOM 1033 O O . LEU A 1 129 ? 27.161 12.462 20.178 1.00 12.97 129 LEU A O 1
ATOM 1038 N N . GLY A 1 130 ? 28.067 10.508 20.839 1.00 13.65 130 GLY A N 1
ATOM 1039 C CA . GLY A 1 130 ? 28.014 9.919 19.519 1.00 14.94 130 GLY A CA 1
ATOM 1040 C C . GLY A 1 130 ? 29.087 10.405 18.551 1.00 15.11 130 GLY A C 1
ATOM 1041 O O . GLY A 1 130 ? 29.122 9.963 17.425 1.00 14.52 130 GLY A O 1
ATOM 1042 N N . GLU A 1 131 ? 29.964 11.299 18.986 1.00 16.50 131 GLU A N 1
ATOM 1043 C CA A GLU A 1 131 ? 31.059 11.744 18.130 0.70 17.55 131 GLU A CA 1
ATOM 1044 C CA B GLU A 1 131 ? 31.060 11.748 18.140 0.30 16.92 131 GLU A CA 1
ATOM 1045 C C . GLU A 1 131 ? 31.975 10.559 17.822 1.00 17.22 131 GLU A C 1
ATOM 1046 O O . GLU A 1 131 ? 32.442 10.416 16.673 1.00 18.15 131 GLU A O 1
ATOM 1057 N N . LYS A 1 132 ? 32.214 9.706 18.823 1.00 16.95 132 LYS A N 1
ATOM 1058 C CA . LYS A 1 132 ? 33.179 8.618 18.717 1.00 18.62 132 LYS A CA 1
ATOM 1059 C C . LYS A 1 132 ? 32.623 7.214 18.935 1.00 17.95 132 LYS A C 1
ATOM 1060 O O . LYS A 1 132 ? 33.366 6.244 18.874 1.00 20.12 132 LYS A O 1
ATOM 1066 N N . PHE A 1 133 ? 31.313 7.083 19.135 1.00 16.75 133 PHE A N 1
ATOM 1067 C CA . PHE A 1 133 ? 30.697 5.769 19.347 1.00 15.48 133 PHE A CA 1
ATOM 1068 C C . PHE A 1 133 ? 29.372 5.695 18.558 1.00 14.23 133 PHE A C 1
ATOM 1069 O O . PHE A 1 133 ? 28.620 6.642 18.580 1.00 14.07 133 PHE A O 1
ATOM 1077 N N . PRO A 1 134 ? 29.113 4.588 17.828 1.00 12.17 134 PRO A N 1
ATOM 1078 C CA . PRO A 1 134 ? 27.860 4.496 17.077 1.00 12.28 134 PRO A CA 1
ATOM 1079 C C . PRO A 1 134 ? 26.700 4.125 17.965 1.00 11.64 134 PRO A C 1
ATOM 1080 O O . PRO A 1 134 ? 26.897 3.507 19.018 1.00 12.35 134 PRO A O 1
ATOM 1084 N N . ILE A 1 135 ? 25.495 4.466 17.526 1.00 10.87 135 ILE A N 1
ATOM 1085 C CA . ILE A 1 135 ? 24.263 4.136 18.260 1.00 10.40 135 ILE A CA 1
ATOM 1086 C C . ILE A 1 135 ? 23.803 2.713 17.904 1.00 8.92 135 ILE A C 1
ATOM 1087 O O . ILE A 1 135 ? 23.546 2.440 16.740 1.00 9.74 135 ILE A O 1
ATOM 1092 N N . PRO A 1 136 ? 23.738 1.796 18.891 1.00 9.01 136 PRO A N 1
ATOM 1093 C CA . PRO A 1 136 ? 23.123 0.485 18.632 1.00 8.48 136 PRO A CA 1
ATOM 1094 C C . PRO A 1 136 ? 21.620 0.581 18.401 1.00 8.30 136 PRO A C 1
ATOM 1095 O O . PRO A 1 136 ? 20.914 1.299 19.137 1.00 7.21 136 PRO A O 1
ATOM 1099 N N . VAL A 1 137 ? 21.130 -0.151 17.409 1.00 8.91 137 VAL A N 1
ATOM 1100 C CA . VAL A 1 137 ? 19.715 -0.156 17.107 1.00 8.23 137 VAL A CA 1
ATOM 1101 C C . VAL A 1 137 ? 19.262 -1.601 16.972 1.00 8.20 137 VAL A C 1
ATOM 1102 O O . VAL A 1 137 ? 19.829 -2.343 16.177 1.00 8.82 137 VAL A O 1
ATOM 1106 N N . GLU A 1 138 ? 18.284 -2.021 17.775 1.00 8.86 138 GLU A N 1
ATOM 1107 C CA . GLU A 1 138 ? 17.742 -3.384 17.661 1.00 8.68 138 GLU A CA 1
ATOM 1108 C C . GLU A 1 138 ? 16.652 -3.375 16.597 1.00 8.65 138 GLU A C 1
ATOM 1109 O O . GLU A 1 138 ? 15.736 -2.561 16.657 1.00 8.68 138 GLU A O 1
ATOM 1115 N N . VAL A 1 139 ? 16.724 -4.327 15.656 1.00 8.59 139 VAL A N 1
ATOM 1116 C CA A VAL A 1 139 ? 15.912 -4.317 14.459 0.50 8.50 139 VAL A CA 1
ATOM 1117 C CA B VAL A 1 139 ? 15.826 -4.310 14.538 0.50 8.60 139 VAL A CA 1
ATOM 1118 C C . VAL A 1 139 ? 15.266 -5.677 14.198 1.00 8.14 139 VAL A C 1
ATOM 1119 O O . VAL A 1 139 ? 15.952 -6.673 14.267 1.00 8.46 139 VAL A O 1
ATOM 1126 N N . ILE A 1 140 ? 13.972 -5.677 13.882 1.00 8.65 140 ILE A N 1
ATOM 1127 C CA . ILE A 1 140 ? 13.226 -6.858 13.429 1.00 9.12 140 ILE A CA 1
ATOM 1128 C C . ILE A 1 140 ? 13.939 -7.394 12.181 1.00 10.68 140 ILE A C 1
ATOM 1129 O O . ILE A 1 140 ? 14.154 -6.640 11.222 1.00 10.55 140 ILE A O 1
ATOM 1134 N N . PRO A 1 141 ? 14.340 -8.685 12.196 1.00 10.39 141 PRO A N 1
ATOM 1135 C CA . PRO A 1 141 ? 15.213 -9.148 11.124 1.00 11.65 141 PRO A CA 1
ATOM 1136 C C . PRO A 1 141 ? 14.672 -8.900 9.711 1.00 11.35 141 PRO A C 1
ATOM 1137 O O . PRO A 1 141 ? 15.431 -8.545 8.834 1.00 13.04 141 PRO A O 1
ATOM 1141 N N . SER A 1 142 ? 13.364 -9.066 9.510 1.00 11.92 142 SER A N 1
ATOM 1142 C CA . SER A 1 142 ? 12.772 -8.828 8.194 1.00 11.48 142 SER A CA 1
ATOM 1143 C C . SER A 1 142 ? 12.942 -7.367 7.731 1.00 11.84 142 SER A C 1
ATOM 1144 O O . SER A 1 142 ? 12.707 -7.085 6.562 1.00 11.93 142 SER A O 1
ATOM 1147 N N . ALA A 1 143 ? 13.242 -6.453 8.656 1.00 10.83 143 ALA A N 1
ATOM 1148 C CA . ALA A 1 143 ? 13.299 -5.027 8.355 1.00 11.39 143 ALA A CA 1
ATOM 1149 C C . ALA A 1 143 ? 14.700 -4.457 8.199 1.00 10.92 143 ALA A C 1
ATOM 1150 O O . ALA A 1 143 ? 14.840 -3.242 8.019 1.00 10.60 143 ALA A O 1
ATOM 1152 N N . TYR A 1 144 ? 15.735 -5.291 8.231 1.00 11.31 144 TYR A N 1
ATOM 1153 C CA . TYR A 1 144 ? 17.075 -4.728 8.381 1.00 12.50 144 TYR A CA 1
ATOM 1154 C C . TYR A 1 144 ? 17.404 -3.808 7.175 1.00 12.71 144 TYR A C 1
ATOM 1155 O O . TYR A 1 144 ? 17.947 -2.703 7.355 1.00 13.10 144 TYR A O 1
ATOM 1164 N N . ARG A 1 145 ? 17.021 -4.207 5.964 1.00 12.27 145 ARG A N 1
ATOM 1165 C CA . ARG A 1 145 ? 17.411 -3.393 4.788 1.00 12.65 145 ARG A CA 1
ATOM 1166 C C . ARG A 1 145 ? 16.735 -2.028 4.811 1.00 12.66 145 ARG A C 1
ATOM 1167 O O . ARG A 1 145 ? 17.380 -0.984 4.525 1.00 12.92 145 ARG A O 1
ATOM 1175 N N . VAL A 1 146 ? 15.435 -2.023 5.093 1.00 12.12 146 VAL A N 1
ATOM 1176 C CA . VAL A 1 146 ? 14.679 -0.768 5.111 1.00 11.90 146 VAL A CA 1
ATOM 1177 C C . VAL A 1 146 ? 15.034 0.126 6.306 1.00 11.69 146 VAL A C 1
ATOM 1178 O O . VAL A 1 146 ? 14.948 1.358 6.212 1.00 11.29 146 VAL A O 1
ATOM 1182 N N . VAL A 1 147 ? 15.405 -0.472 7.438 1.00 11.47 147 VAL A N 1
ATOM 1183 C CA . VAL A 1 147 ? 15.908 0.329 8.572 1.00 10.92 147 VAL A CA 1
ATOM 1184 C C . VAL A 1 147 ? 17.260 0.972 8.245 1.00 11.13 147 VAL A C 1
ATOM 1185 O O . VAL A 1 147 ? 17.462 2.150 8.513 1.00 10.04 147 VAL A O 1
ATOM 1189 N N . ILE A 1 148 ? 18.165 0.204 7.644 1.00 12.21 148 ILE A N 1
ATOM 1190 C CA . ILE A 1 148 ? 19.445 0.767 7.167 1.00 12.86 148 ILE A CA 1
ATOM 1191 C C . ILE A 1 148 ? 19.169 1.963 6.241 1.00 12.66 148 ILE A C 1
ATOM 1192 O O . ILE A 1 148 ? 19.802 3.007 6.389 1.00 13.13 148 ILE A O 1
ATOM 1197 N N . ARG A 1 149 ? 18.233 1.819 5.312 1.00 12.85 149 ARG A N 1
ATOM 1198 C CA . ARG A 1 149 ? 17.833 2.941 4.429 1.00 13.77 149 ARG A CA 1
ATOM 1199 C C . ARG A 1 149 ? 17.326 4.150 5.192 1.00 12.72 149 ARG A C 1
ATOM 1200 O O . ARG A 1 149 ? 17.748 5.271 4.940 1.00 12.26 149 ARG A O 1
ATOM 1208 N N . ALA A 1 150 ? 16.397 3.939 6.127 1.00 12.16 150 ALA A N 1
ATOM 1209 C CA . ALA A 1 150 ? 15.890 5.040 6.929 1.00 12.28 150 ALA A CA 1
ATOM 1210 C C . ALA A 1 150 ? 17.002 5.752 7.730 1.00 11.63 150 ALA A C 1
ATOM 1211 O O . ALA A 1 150 ? 17.064 7.006 7.765 1.00 12.37 150 ALA A O 1
ATOM 1213 N N . LEU A 1 151 ? 17.896 4.984 8.332 1.00 10.85 151 LEU A N 1
ATOM 1214 C CA . LEU A 1 151 ? 18.983 5.567 9.118 1.00 11.19 151 LEU A CA 1
ATOM 1215 C C . LEU A 1 151 ? 19.950 6.327 8.207 1.00 11.43 151 LEU A C 1
ATOM 1216 O O . LEU A 1 151 ? 20.428 7.390 8.590 1.00 11.84 151 LEU A O 1
ATOM 1221 N N . SER A 1 152 ? 20.230 5.773 7.036 1.00 12.17 152 SER A N 1
ATOM 1222 C CA A SER A 1 152 ? 21.112 6.439 6.063 0.50 12.80 152 SER A CA 1
ATOM 1223 C CA B SER A 1 152 ? 21.101 6.425 6.029 0.50 12.22 152 SER A CA 1
ATOM 1224 C C . SER A 1 152 ? 20.469 7.755 5.611 1.00 12.33 152 SER A C 1
ATOM 1225 O O . SER A 1 152 ? 21.143 8.797 5.483 1.00 12.53 152 SER A O 1
ATOM 1230 N N . GLU A 1 153 ? 19.163 7.731 5.386 1.00 13.12 153 GLU A N 1
ATOM 1231 C CA . GLU A 1 153 ? 18.443 8.936 4.940 1.00 13.79 153 GLU A CA 1
ATOM 1232 C C . GLU A 1 153 ? 18.358 10.022 6.017 1.00 13.59 153 GLU A C 1
ATOM 1233 O O . GLU A 1 153 ? 18.161 11.192 5.703 1.00 13.95 153 GLU A O 1
ATOM 1239 N N . MET A 1 154 ? 18.511 9.621 7.274 1.00 12.87 154 MET A N 1
ATOM 1240 C CA . MET A 1 154 ? 18.651 10.560 8.384 1.00 14.50 154 MET A CA 1
ATOM 1241 C C . MET A 1 154 ? 20.069 11.099 8.529 1.00 14.79 154 MET A C 1
ATOM 1242 O O . MET A 1 154 ? 20.322 11.956 9.403 1.00 15.00 154 MET A O 1
ATOM 1247 N N . GLY A 1 155 ? 20.991 10.617 7.690 1.00 14.74 155 GLY A N 1
ATOM 1248 C CA . GLY A 1 155 ? 22.385 11.072 7.734 1.00 15.27 155 GLY A CA 1
ATOM 1249 C C . GLY A 1 155 ? 23.348 10.119 8.412 1.00 15.57 155 GLY A C 1
ATOM 1250 O O . GLY A 1 155 ? 24.551 10.403 8.488 1.00 16.03 155 GLY A O 1
ATOM 1251 N N . GLY A 1 156 ? 22.861 8.962 8.853 1.00 14.59 156 GLY A N 1
ATOM 1252 C CA . GLY A 1 156 ? 23.721 8.016 9.565 1.00 14.93 156 GLY A CA 1
ATOM 1253 C C . GLY A 1 156 ? 24.577 7.085 8.702 1.00 14.41 156 GLY A C 1
ATOM 1254 O O . GLY A 1 156 ? 24.216 6.761 7.587 1.00 14.99 156 GLY A O 1
ATOM 1255 N N . GLU A 1 157 ? 25.675 6.604 9.271 1.00 14.48 157 GLU A N 1
ATOM 1256 C CA . GLU A 1 157 ? 26.493 5.544 8.670 1.00 14.48 157 GLU A CA 1
ATOM 1257 C C . GLU A 1 157 ? 26.153 4.253 9.437 1.00 13.86 157 GLU A C 1
ATOM 1258 O O . GLU A 1 157 ? 26.593 4.065 10.552 1.00 13.27 157 GLU A O 1
ATOM 1264 N N . ALA A 1 158 ? 25.343 3.401 8.823 1.00 15.02 158 ALA A N 1
ATOM 1265 C CA . ALA A 1 158 ? 24.726 2.259 9.516 1.00 15.27 158 ALA A CA 1
ATOM 1266 C C . ALA A 1 158 ? 25.301 0.964 9.002 1.00 16.10 158 ALA A C 1
ATOM 1267 O O . ALA A 1 158 ? 25.348 0.745 7.785 1.00 17.20 158 ALA A O 1
ATOM 1269 N N . VAL A 1 159 ? 25.683 0.082 9.932 1.00 15.15 159 VAL A N 1
ATOM 1270 C CA A VAL A 1 159 ? 26.198 -1.214 9.563 0.50 15.02 159 VAL A CA 1
ATOM 1271 C CA B VAL A 1 159 ? 26.324 -1.191 9.645 0.50 14.81 159 VAL A CA 1
ATOM 1272 C C . VAL A 1 159 ? 25.635 -2.294 10.483 1.00 14.85 159 VAL A C 1
ATOM 1273 O O . VAL A 1 159 ? 25.518 -2.121 11.700 1.00 14.04 159 VAL A O 1
ATOM 1280 N N . ILE A 1 160 ? 25.233 -3.403 9.860 1.00 14.12 160 ILE A N 1
ATOM 1281 C CA A ILE A 1 160 ? 24.736 -4.583 10.590 0.70 13.99 160 ILE A CA 1
ATOM 1282 C CA B ILE A 1 160 ? 24.721 -4.533 10.642 0.30 13.61 160 ILE A CA 1
ATOM 1283 C C . ILE A 1 160 ? 25.870 -5.203 11.378 1.00 13.24 160 ILE A C 1
ATOM 1284 O O . ILE A 1 160 ? 26.941 -5.454 10.818 1.00 12.75 160 ILE A O 1
ATOM 1293 N N . ARG A 1 161 ? 25.647 -5.489 12.656 1.00 12.75 161 ARG A N 1
ATOM 1294 C CA . ARG A 1 161 ? 26.674 -6.084 13.492 1.00 12.92 161 ARG A CA 1
ATOM 1295 C C . ARG A 1 161 ? 26.742 -7.584 13.227 1.00 13.18 161 ARG A C 1
ATOM 1296 O O . ARG A 1 161 ? 25.725 -8.273 13.338 1.00 11.03 161 ARG A O 1
ATOM 1304 N N . LEU A 1 162 ? 27.930 -8.059 12.861 1.00 14.34 162 LEU A N 1
ATOM 1305 C CA . LEU A 1 162 ? 28.159 -9.478 12.560 1.00 16.31 162 LEU A CA 1
ATOM 1306 C C . LEU A 1 162 ? 28.939 -10.161 13.660 1.00 18.08 162 LEU A C 1
ATOM 1307 O O . LEU A 1 162 ? 29.735 -9.540 14.364 1.00 19.63 162 LEU A O 1
ATOM 1312 N N . GLY A 1 163 ? 28.717 -11.459 13.811 1.00 20.11 163 GLY A N 1
ATOM 1313 C CA . GLY A 1 163 ? 29.196 -12.171 14.982 1.00 21.26 163 GLY A CA 1
ATOM 1314 C C . GLY A 1 163 ? 30.419 -13.013 14.738 1.00 23.16 163 GLY A C 1
ATOM 1315 O O . GLY A 1 163 ? 30.747 -13.302 13.597 1.00 23.89 163 GLY A O 1
ATOM 1316 N N . ASP A 1 164 ? 31.045 -13.425 15.841 1.00 24.91 164 ASP A N 1
ATOM 1317 C CA . ASP A 1 164 ? 32.281 -14.192 15.852 1.00 25.38 164 ASP A CA 1
ATOM 1318 C C . ASP A 1 164 ? 32.074 -15.609 16.405 1.00 25.67 164 ASP A C 1
ATOM 1319 O O . ASP A 1 164 ? 32.820 -16.520 16.044 1.00 27.45 164 ASP A O 1
ATOM 1324 N N . ARG A 1 165 ? 31.105 -15.778 17.315 1.00 24.13 165 ARG A N 1
ATOM 1325 C CA A ARG A 1 165 ? 30.827 -17.099 17.903 0.50 23.56 165 ARG A CA 1
ATOM 1326 C CA B ARG A 1 165 ? 30.799 -17.085 17.926 0.50 23.41 165 ARG A CA 1
ATOM 1327 C C . ARG A 1 165 ? 29.526 -17.681 17.335 1.00 22.90 165 ARG A C 1
ATOM 1328 O O . ARG A 1 165 ? 29.105 -18.794 17.703 1.00 20.70 165 ARG A O 1
ATOM 1343 N N . LYS A 1 166 ? 28.896 -16.917 16.442 1.00 21.41 166 LYS A N 1
ATOM 1344 C CA A LYS A 1 166 ? 27.876 -17.444 15.562 0.50 21.17 166 LYS A CA 1
ATOM 1345 C CA B LYS A 1 166 ? 27.875 -17.438 15.564 0.50 20.76 166 LYS A CA 1
ATOM 1346 C C . LYS A 1 166 ? 28.115 -16.840 14.184 1.00 21.07 166 LYS A C 1
ATOM 1347 O O . LYS A 1 166 ? 28.551 -15.690 14.053 1.00 22.48 166 LYS A O 1
ATOM 1358 N N . ARG A 1 167 ? 27.838 -17.603 13.150 1.00 19.44 167 ARG A N 1
ATOM 1359 C CA . ARG A 1 167 ? 28.000 -17.090 11.815 1.00 18.46 167 ARG A CA 1
ATOM 1360 C C . ARG A 1 167 ? 26.833 -16.154 11.516 1.00 16.93 167 ARG A C 1
ATOM 1361 O O . ARG A 1 167 ? 25.689 -16.442 11.883 1.00 16.87 167 ARG A O 1
ATOM 1369 N N . GLY A 1 168 ? 27.147 -15.018 10.902 1.00 15.63 168 GLY A N 1
ATOM 1370 C CA . GLY A 1 168 ? 26.155 -14.067 10.458 1.00 15.24 168 GLY A CA 1
ATOM 1371 C C . GLY A 1 168 ? 25.877 -12.975 11.481 1.00 14.04 168 GLY A C 1
ATOM 1372 O O . GLY A 1 168 ? 26.651 -12.765 12.391 1.00 14.09 168 GLY A O 1
ATOM 1373 N N . PRO A 1 169 ? 24.729 -12.297 11.333 1.00 13.90 169 PRO A N 1
ATOM 1374 C CA . PRO A 1 169 ? 24.301 -11.213 12.224 1.00 13.12 169 PRO A CA 1
ATOM 1375 C C . PRO A 1 169 ? 24.254 -11.632 13.679 1.00 12.22 169 PRO A C 1
ATOM 1376 O O . PRO A 1 169 ? 23.775 -12.707 13.996 1.00 11.15 169 PRO A O 1
ATOM 1380 N N . VAL A 1 170 ? 24.778 -10.761 14.543 1.00 10.90 170 VAL A N 1
ATOM 1381 C CA . VAL A 1 170 ? 24.591 -10.874 15.966 1.00 10.93 170 VAL A CA 1
ATOM 1382 C C . VAL A 1 170 ? 23.094 -10.822 16.248 1.00 9.90 170 VAL A C 1
ATOM 1383 O O . VAL A 1 170 ? 22.377 -9.957 15.722 1.00 11.03 170 VAL A O 1
ATOM 1387 N N . ILE A 1 171 ? 22.637 -11.746 17.084 1.00 9.21 171 ILE A N 1
ATOM 1388 C CA . ILE A 1 171 ? 21.237 -11.807 17.494 1.00 9.14 171 ILE A CA 1
ATOM 1389 C C . ILE A 1 171 ? 21.128 -11.433 18.987 1.00 8.71 171 ILE A C 1
ATOM 1390 O O . ILE A 1 171 ? 21.887 -11.939 19.850 1.00 8.32 171 ILE A O 1
ATOM 1395 N N . THR A 1 172 ? 20.165 -10.561 19.281 1.00 8.34 172 THR A N 1
ATOM 1396 C CA . THR A 1 172 ? 19.964 -10.093 20.654 1.00 8.68 172 THR A CA 1
ATOM 1397 C C . THR A 1 172 ? 19.283 -11.121 21.544 1.00 8.48 172 THR A C 1
ATOM 1398 O O . THR A 1 172 ? 18.756 -12.121 21.064 1.00 7.54 172 THR A O 1
ATOM 1402 N N . ASP A 1 173 ? 19.232 -10.831 22.846 1.00 8.21 173 ASP A N 1
ATOM 1403 C CA . ASP A 1 173 ? 18.519 -11.710 23.783 1.00 8.74 173 ASP A CA 1
ATOM 1404 C C . ASP A 1 173 ? 17.046 -11.865 23.394 1.00 8.14 173 ASP A C 1
ATOM 1405 O O . ASP A 1 173 ? 16.390 -12.840 23.819 1.00 10.14 173 ASP A O 1
ATOM 1410 N N . ASN A 1 174 ? 16.494 -10.898 22.624 1.00 8.42 174 ASN A N 1
ATOM 1411 C CA . ASN A 1 174 ? 15.110 -10.926 22.138 1.00 8.82 174 ASN A CA 1
ATOM 1412 C C . ASN A 1 174 ? 14.920 -11.546 20.736 1.00 8.85 174 ASN A C 1
ATOM 1413 O O . ASN A 1 174 ? 13.774 -11.586 20.233 1.00 10.07 174 ASN A O 1
ATOM 1418 N N . GLY A 1 175 ? 16.006 -12.044 20.133 1.00 8.87 175 GLY A N 1
ATOM 1419 C CA . GLY A 1 175 ? 15.935 -12.678 18.792 1.00 9.26 175 GLY A CA 1
ATOM 1420 C C . GLY A 1 175 ? 16.029 -11.765 17.577 1.00 9.79 175 GLY A C 1
ATOM 1421 O O . GLY A 1 175 ? 15.736 -12.201 16.455 1.00 10.67 175 GLY A O 1
ATOM 1422 N N . ASN A 1 176 ? 16.439 -10.508 17.785 1.00 9.36 176 ASN A N 1
ATOM 1423 C CA . ASN A 1 176 ? 16.488 -9.521 16.711 1.00 9.15 176 ASN A CA 1
ATOM 1424 C C . ASN A 1 176 ? 17.918 -9.244 16.333 1.00 8.73 176 ASN A C 1
ATOM 1425 O O . ASN A 1 176 ? 18.836 -9.659 17.034 1.00 8.23 176 ASN A O 1
ATOM 1430 N N . MET A 1 177 ? 18.097 -8.510 15.237 1.00 8.71 177 MET A N 1
ATOM 1431 C CA A MET A 1 177 ? 19.408 -8.082 14.764 0.70 10.04 177 MET A CA 1
ATOM 1432 C CA B MET A 1 177 ? 19.426 -8.097 14.803 0.30 9.19 177 MET A CA 1
ATOM 1433 C C . MET A 1 177 ? 19.814 -6.735 15.392 1.00 9.55 177 MET A C 1
ATOM 1434 O O . MET A 1 177 ? 18.997 -6.051 16.001 1.00 8.87 177 MET A O 1
ATOM 1443 N N . ILE A 1 178 ? 21.079 -6.361 15.239 1.00 9.79 178 ILE A N 1
ATOM 1444 C CA . ILE A 1 178 ? 21.585 -5.060 15.690 1.00 9.72 178 ILE A CA 1
ATOM 1445 C C . ILE A 1 178 ? 22.225 -4.346 14.486 1.00 9.57 178 ILE A C 1
ATOM 1446 O O . ILE A 1 178 ? 23.066 -4.907 13.793 1.00 9.25 178 ILE A O 1
ATOM 1451 N N . ILE A 1 179 ? 21.821 -3.109 14.275 1.00 9.72 179 ILE A N 1
ATOM 1452 C CA . ILE A 1 179 ? 22.510 -2.180 13.404 1.00 9.78 179 ILE A CA 1
ATOM 1453 C C . ILE A 1 179 ? 23.189 -1.123 14.299 1.00 10.32 179 ILE A C 1
ATOM 1454 O O . ILE A 1 179 ? 22.561 -0.575 15.219 1.00 10.51 179 ILE A O 1
ATOM 1459 N N . ASP A 1 180 ? 24.469 -0.851 14.041 1.00 9.88 180 ASP A N 1
ATOM 1460 C CA . ASP A 1 180 ? 25.173 0.221 14.718 1.00 9.97 180 ASP A CA 1
ATOM 1461 C C . ASP A 1 180 ? 25.288 1.371 13.718 1.00 10.10 180 ASP A C 1
ATOM 1462 O O . ASP A 1 180 ? 25.684 1.172 12.546 1.00 9.90 180 ASP A O 1
ATOM 1467 N N . VAL A 1 181 ? 24.896 2.550 14.171 1.00 10.33 181 VAL A N 1
ATOM 1468 C CA . VAL A 1 181 ? 24.844 3.732 13.301 1.00 10.65 181 VAL A CA 1
ATOM 1469 C C . VAL A 1 181 ? 25.551 4.941 13.932 1.00 11.41 181 VAL A C 1
ATOM 1470 O O . VAL A 1 181 ? 25.229 5.382 15.033 1.00 10.72 181 VAL A O 1
ATOM 1474 N N . PHE A 1 182 ? 26.588 5.414 13.234 1.00 11.73 182 PHE A N 1
ATOM 1475 C CA . PHE A 1 182 ? 27.211 6.690 13.569 1.00 13.28 182 PHE A CA 1
ATOM 1476 C C . PHE A 1 182 ? 26.336 7.830 13.094 1.00 13.88 182 PHE A C 1
ATOM 1477 O O . PHE A 1 182 ? 25.948 7.869 11.922 1.00 14.02 182 PHE A O 1
ATOM 1485 N N . MET A 1 183 ? 26.025 8.746 14.005 1.00 14.36 183 MET A N 1
ATOM 1486 C CA . MET A 1 183 ? 25.208 9.928 13.711 1.00 15.64 183 MET A CA 1
ATOM 1487 C C . MET A 1 183 ? 25.773 11.148 14.386 1.00 15.65 183 MET A C 1
ATOM 1488 O O . MET A 1 183 ? 26.464 11.047 15.392 1.00 15.06 183 MET A O 1
ATOM 1493 N N . ASN A 1 184 ? 25.455 12.299 13.801 1.00 16.25 184 ASN A N 1
ATOM 1494 C CA . ASN A 1 184 ? 25.701 13.587 14.374 1.00 17.71 184 ASN A CA 1
ATOM 1495 C C . ASN A 1 184 ? 24.502 13.921 15.248 1.00 17.78 184 ASN A C 1
ATOM 1496 O O . ASN A 1 184 ? 23.446 14.311 14.740 1.00 18.91 184 ASN A O 1
ATOM 1501 N N . ILE A 1 185 ? 24.654 13.734 16.548 1.00 16.62 185 ILE A N 1
ATOM 1502 C CA . ILE A 1 185 ? 23.530 13.864 17.465 1.00 17.07 185 ILE A CA 1
ATOM 1503 C C . ILE A 1 185 ? 23.404 15.334 17.887 1.00 17.66 185 ILE A C 1
ATOM 1504 O O . ILE A 1 185 ? 24.151 15.822 18.713 1.00 19.20 185 ILE A O 1
ATOM 1509 N N . ASP A 1 186 ? 22.458 16.021 17.279 1.00 20.12 186 ASP A N 1
ATOM 1510 C CA . ASP A 1 186 ? 22.167 17.416 17.609 1.00 20.02 186 ASP A CA 1
ATOM 1511 C C . ASP A 1 186 ? 21.292 17.427 18.863 1.00 20.49 186 ASP A C 1
ATOM 1512 O O . ASP A 1 186 ? 21.702 17.937 19.904 1.00 22.94 186 ASP A O 1
ATOM 1517 N N . ASP A 1 187 ? 20.139 16.774 18.789 1.00 18.62 187 ASP A N 1
ATOM 1518 C CA . ASP A 1 187 ? 19.156 16.756 19.867 1.00 16.83 187 ASP A CA 1
ATOM 1519 C C . ASP A 1 187 ? 18.942 15.278 20.270 1.00 15.18 187 ASP A C 1
ATOM 1520 O O . ASP A 1 187 ? 18.250 14.577 19.567 1.00 14.31 187 ASP A O 1
ATOM 1525 N N . ALA A 1 188 ? 19.581 14.819 21.344 1.00 13.35 188 ALA A N 1
ATOM 1526 C CA . ALA A 1 188 ? 19.559 13.386 21.672 1.00 13.49 188 ALA A CA 1
ATOM 1527 C C . ALA A 1 188 ? 18.131 12.879 22.007 1.00 12.75 188 ALA A C 1
ATOM 1528 O O . ALA A 1 188 ? 17.733 11.758 21.613 1.00 11.54 188 ALA A O 1
ATOM 1530 N N . ILE A 1 189 ? 17.373 13.701 22.741 1.00 12.17 189 ILE A N 1
ATOM 1531 C CA . ILE A 1 189 ? 16.010 13.329 23.145 1.00 12.02 189 ILE A CA 1
ATOM 1532 C C . ILE A 1 189 ? 15.136 13.090 21.910 1.00 11.47 189 ILE A C 1
ATOM 1533 O O . ILE A 1 189 ? 14.425 12.061 21.803 1.00 11.35 189 ILE A O 1
ATOM 1538 N N . GLU A 1 190 ? 15.221 14.012 20.945 1.00 12.02 190 GLU A N 1
ATOM 15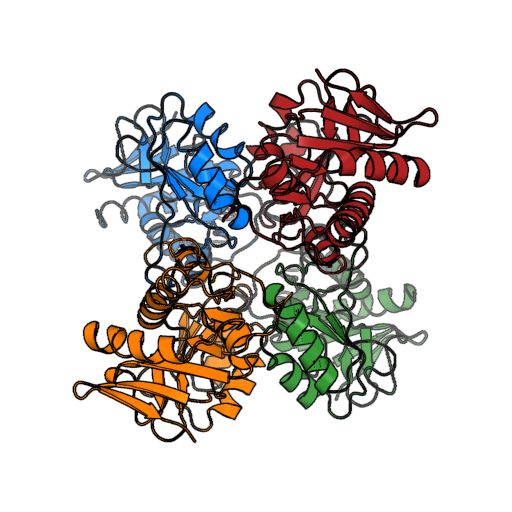39 C CA . GLU A 1 190 ? 14.462 13.915 19.723 1.00 11.23 190 GLU A CA 1
ATOM 1540 C C . GLU A 1 190 ? 14.966 12.777 18.832 1.00 10.57 190 GLU A C 1
ATOM 1541 O O . GLU A 1 190 ? 14.178 12.069 18.248 1.00 10.09 190 GLU A O 1
ATOM 1547 N N . LEU A 1 191 ? 16.272 12.567 18.770 1.00 10.55 191 LEU A N 1
ATOM 1548 C CA . LEU A 1 191 ? 16.819 11.504 17.889 1.00 10.31 191 LEU A CA 1
ATOM 1549 C C . LEU A 1 191 ? 16.414 10.100 18.384 1.00 9.92 191 LEU A C 1
ATOM 1550 O O . LEU A 1 191 ? 16.046 9.249 17.582 1.00 9.86 191 LEU A O 1
ATOM 1555 N N . 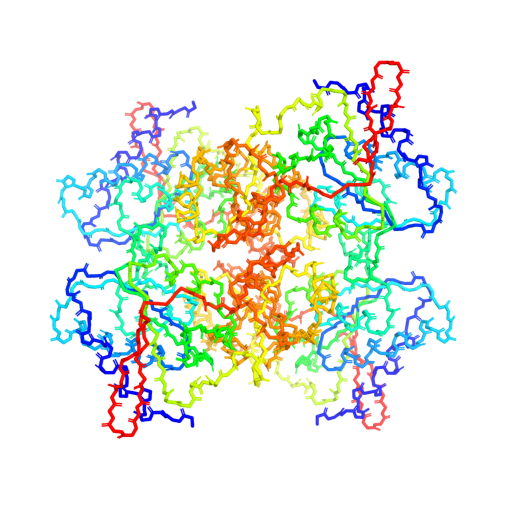GLU A 1 192 ? 16.497 9.917 19.696 1.00 10.39 192 GLU A N 1
ATOM 1556 C CA . GLU A 1 192 ? 16.027 8.690 20.363 1.00 10.64 192 GLU A CA 1
ATOM 1557 C C . GLU A 1 192 ? 14.587 8.382 19.896 1.00 10.42 192 GLU A C 1
ATOM 1558 O O . GLU A 1 192 ? 14.258 7.250 19.500 1.00 10.72 192 GLU A O 1
ATOM 1564 N N . LYS A 1 193 ? 13.733 9.413 19.983 1.00 10.34 193 LYS A N 1
ATOM 1565 C CA A LYS A 1 193 ? 12.316 9.331 19.601 0.50 10.95 193 LYS A CA 1
ATOM 1566 C CA B LYS A 1 193 ? 12.325 9.321 19.602 0.50 10.61 193 LYS A CA 1
ATOM 1567 C C . LYS A 1 193 ? 12.160 8.966 18.128 1.00 11.14 193 LYS A C 1
ATOM 1568 O O . LYS A 1 193 ? 11.365 8.077 17.765 1.00 10.32 193 LYS A O 1
ATOM 1579 N N . GLU A 1 194 ? 12.893 9.671 17.276 1.00 10.96 194 GLU A N 1
ATOM 1580 C CA . GLU A 1 194 ? 12.735 9.457 15.825 1.00 11.20 194 GLU A CA 1
ATOM 1581 C C . GLU A 1 194 ? 13.255 8.064 15.390 1.00 10.45 194 GLU A C 1
ATOM 1582 O O . GLU A 1 194 ? 12.656 7.399 14.510 1.00 10.14 194 GLU A O 1
ATOM 1588 N N . ILE A 1 195 ? 14.357 7.621 15.987 1.00 9.47 195 ILE A N 1
ATOM 1589 C CA . ILE A 1 195 ? 14.908 6.304 15.621 1.00 9.38 195 ILE A CA 1
ATOM 1590 C C . ILE A 1 195 ? 13.885 5.231 16.011 1.00 9.61 195 ILE A C 1
ATOM 1591 O O . ILE A 1 195 ? 13.590 4.315 15.220 1.00 7.56 195 ILE A O 1
ATOM 1596 N N . ASN A 1 196 ? 13.278 5.385 17.187 1.00 10.25 196 ASN A N 1
ATOM 1597 C CA . ASN A 1 196 ? 12.284 4.401 17.640 1.00 10.76 196 ASN A CA 1
ATOM 1598 C C . ASN A 1 196 ? 11.026 4.354 16.791 1.00 12.09 196 ASN A C 1
ATOM 1599 O O . ASN A 1 196 ? 10.371 3.343 16.779 1.00 11.69 196 ASN A O 1
ATOM 1604 N N . ASN A 1 197 ? 10.728 5.426 16.058 1.00 11.56 197 ASN A N 1
ATOM 1605 C CA . ASN A 1 197 ? 9.554 5.508 15.221 1.00 11.65 197 ASN A CA 1
ATOM 1606 C C . ASN A 1 197 ? 9.765 5.020 13.781 1.00 12.17 197 ASN A C 1
ATOM 1607 O O . ASN A 1 197 ? 8.838 5.056 12.948 1.00 12.44 197 ASN A O 1
ATOM 1612 N N . ILE A 1 198 ? 10.969 4.553 13.477 1.00 11.29 198 ILE A N 1
ATOM 1613 C CA . ILE A 1 198 ? 11.229 3.855 12.224 1.00 10.89 198 ILE A CA 1
ATOM 1614 C C . ILE A 1 198 ? 10.620 2.435 12.320 1.00 11.12 198 ILE A C 1
ATOM 1615 O O . ILE A 1 198 ? 10.986 1.676 13.231 1.00 10.65 198 ILE A O 1
ATOM 1620 N N . PRO A 1 199 ? 9.698 2.082 11.399 1.00 11.63 199 PRO A N 1
ATOM 1621 C CA . PRO A 1 199 ? 9.157 0.707 11.414 1.00 11.38 199 PRO A CA 1
ATOM 1622 C C . PRO A 1 199 ? 10.265 -0.359 11.331 1.00 10.63 199 PRO A C 1
ATOM 1623 O O . PRO A 1 199 ? 11.126 -0.339 10.441 1.00 10.16 199 PRO A O 1
ATOM 1627 N N . GLY A 1 200 ? 10.216 -1.286 12.285 1.00 10.39 200 GLY A N 1
ATOM 1628 C CA . GLY A 1 200 ? 11.203 -2.360 12.358 1.00 9.73 200 GLY A CA 1
ATOM 1629 C C . GLY A 1 200 ? 12.225 -2.098 13.440 1.00 9.68 200 GLY A C 1
ATOM 1630 O O . GLY A 1 200 ? 12.929 -3.005 13.816 1.00 9.59 200 GLY A O 1
ATOM 1631 N N . VAL A 1 201 ? 12.326 -0.861 13.922 1.00 8.67 201 VAL A N 1
ATOM 1632 C CA . VAL A 1 201 ? 13.174 -0.563 15.069 1.00 8.36 201 VAL A CA 1
ATOM 1633 C C . VAL A 1 201 ? 12.438 -0.884 16.371 1.00 9.05 201 VAL A C 1
ATOM 1634 O O . VAL A 1 201 ? 11.360 -0.356 16.642 1.00 11.28 201 VAL A O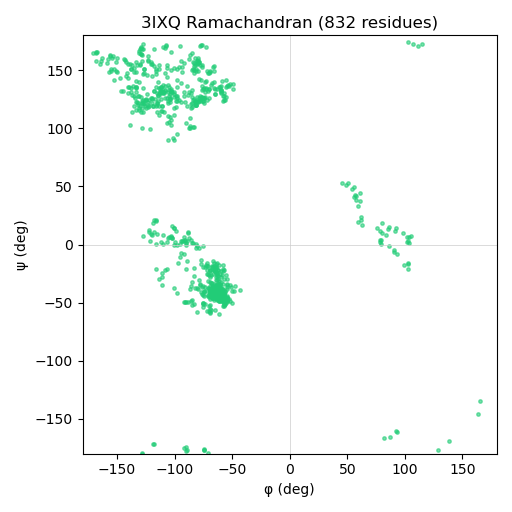 1
ATOM 1638 N N . VAL A 1 202 ? 13.041 -1.743 17.170 1.00 8.29 202 VAL A N 1
ATOM 1639 C CA . VAL A 1 202 ? 12.539 -2.100 18.486 1.00 8.91 202 VAL A CA 1
ATOM 1640 C C . VAL A 1 202 ? 12.945 -1.074 19.573 1.00 9.47 202 VAL A C 1
ATOM 1641 O O . VAL A 1 202 ? 12.116 -0.609 20.371 1.00 10.41 202 VAL A O 1
ATOM 1645 N N . GLU A 1 203 ? 14.236 -0.772 19.616 1.00 8.45 203 GLU A N 1
ATOM 1646 C CA . GLU A 1 203 ? 14.806 0.151 20.596 1.00 8.39 203 GLU A CA 1
ATOM 1647 C C . GLU A 1 203 ? 16.193 0.563 20.129 1.00 8.29 203 GLU A C 1
ATOM 1648 O O . GLU A 1 203 ? 16.819 -0.133 19.326 1.00 7.67 203 GLU A O 1
ATOM 1654 N N . ASN A 1 204 ? 16.672 1.706 20.631 1.00 8.01 204 ASN A N 1
ATOM 1655 C CA . ASN A 1 204 ? 18.012 2.187 20.356 1.00 8.60 204 ASN A CA 1
ATOM 1656 C C . ASN A 1 204 ? 18.766 2.554 21.636 1.00 8.91 204 ASN A C 1
ATOM 1657 O O . ASN A 1 204 ? 18.163 2.716 22.724 1.00 9.08 204 ASN A O 1
ATOM 1662 N N . GLY A 1 205 ? 20.087 2.687 21.489 1.00 7.30 205 GLY A N 1
ATOM 1663 C CA . GLY A 1 205 ? 20.979 2.842 22.580 1.00 7.85 205 GLY A CA 1
ATOM 1664 C C . GLY A 1 205 ? 21.172 4.232 23.140 1.00 7.95 205 GLY A C 1
ATOM 1665 O O . GLY A 1 205 ? 21.949 4.395 24.050 1.00 7.84 205 GLY A O 1
ATOM 1666 N N . ILE A 1 206 ? 20.480 5.230 22.600 1.00 7.89 206 ILE A N 1
ATOM 1667 C CA . ILE A 1 206 ? 20.521 6.554 23.224 1.00 8.32 206 ILE A CA 1
ATOM 1668 C C . ILE A 1 206 ? 19.676 6.512 24.519 1.00 8.31 206 ILE A C 1
ATOM 1669 O O . ILE A 1 206 ? 18.521 6.105 24.491 1.00 8.69 206 ILE A O 1
ATOM 1674 N N . PHE A 1 207 ? 20.241 6.924 25.637 1.00 9.30 207 PHE A N 1
ATOM 1675 C CA . PHE A 1 207 ? 19.492 7.008 26.921 1.00 9.16 207 PHE A CA 1
ATOM 1676 C C . PHE A 1 207 ? 19.525 8.450 27.360 1.00 9.60 207 PHE A C 1
ATOM 1677 O O . PHE A 1 207 ? 20.593 9.029 27.450 1.00 10.21 207 PHE A O 1
ATOM 1685 N N . THR A 1 208 ? 18.364 9.006 27.618 1.00 10.49 208 THR A N 1
ATOM 1686 C CA . THR A 1 208 ? 18.242 10.425 28.001 1.00 11.19 208 THR A CA 1
ATOM 1687 C C . THR A 1 208 ? 17.551 10.600 29.360 1.00 11.91 208 THR A C 1
ATOM 1688 O O . THR A 1 208 ? 17.166 11.731 29.708 1.00 13.34 208 THR A O 1
ATOM 1692 N N . LYS A 1 209 ? 17.365 9.503 30.105 1.00 11.74 209 LYS A N 1
ATOM 1693 C CA . LYS A 1 209 ? 16.861 9.574 31.472 1.00 12.61 209 LYS A CA 1
ATOM 1694 C C . LYS A 1 209 ? 17.819 8.871 32.385 1.00 12.95 209 LYS A C 1
ATOM 1695 O O . LYS A 1 209 ? 18.150 7.694 32.148 1.00 14.95 209 LYS A O 1
ATOM 1701 N N . VAL A 1 210 ? 18.286 9.584 33.415 1.00 12.31 210 VAL A N 1
ATOM 1702 C CA A VAL A 1 210 ? 19.227 9.029 34.385 0.80 11.82 210 VAL A CA 1
ATOM 1703 C CA B VAL A 1 210 ? 19.264 9.063 34.361 0.20 11.97 210 VAL A CA 1
ATOM 1704 C C . VAL A 1 210 ? 19.051 9.798 35.679 1.00 12.11 210 VAL A C 1
ATOM 1705 O O . VAL A 1 210 ? 18.711 10.999 35.657 1.00 12.78 210 VAL A O 1
ATOM 1712 N N . ASP A 1 211 ? 19.256 9.110 36.795 1.00 11.62 211 ASP A N 1
ATOM 1713 C CA . ASP A 1 211 ? 19.197 9.787 38.098 1.00 12.44 211 ASP A CA 1
ATOM 1714 C C . ASP A 1 211 ? 20.564 10.284 38.515 1.00 12.52 211 ASP A C 1
ATOM 1715 O O . ASP A 1 211 ? 20.718 11.468 38.864 1.00 13.24 211 ASP A O 1
ATOM 1720 N N . LYS A 1 212 ? 21.563 9.417 38.439 1.00 12.02 212 LYS A N 1
ATOM 1721 C CA . LYS A 1 212 ? 22.915 9.862 38.715 1.00 13.22 212 LYS A CA 1
ATOM 1722 C C . LYS A 1 212 ? 23.918 8.950 38.046 1.00 12.47 212 LYS A C 1
ATOM 1723 O O . LYS A 1 212 ? 23.608 7.806 37.696 1.00 11.39 212 LYS A O 1
ATOM 1729 N N . VAL A 1 213 ? 25.146 9.442 37.936 1.00 12.33 213 VAL A N 1
ATOM 1730 C CA . VAL A 1 213 ? 26.249 8.719 37.303 1.00 11.50 213 VAL A CA 1
ATOM 1731 C C . VAL A 1 213 ? 27.390 8.670 38.318 1.00 11.53 213 VAL A C 1
ATOM 1732 O O . VAL A 1 213 ? 27.835 9.734 38.778 1.00 12.24 213 VAL A O 1
ATOM 1736 N N . LEU A 1 214 ? 27.802 7.471 38.729 1.00 10.74 214 LEU A N 1
ATOM 1737 C CA . LEU A 1 214 ? 28.993 7.302 39.547 1.00 11.92 214 LEU A CA 1
ATOM 1738 C C . LEU A 1 214 ? 30.161 7.060 38.612 1.00 12.14 214 LEU A C 1
ATOM 1739 O O . LEU A 1 214 ? 30.088 6.212 37.716 1.00 10.85 214 LEU A O 1
ATOM 1744 N N . VAL A 1 215 ? 31.245 7.808 38.849 1.00 11.46 215 VAL A N 1
ATOM 1745 C CA . VAL A 1 215 ? 32.400 7.804 37.988 1.00 11.72 215 VAL A CA 1
ATOM 1746 C C . VAL A 1 215 ? 33.624 7.439 38.786 1.00 12.20 215 VAL A C 1
ATOM 1747 O O . VAL A 1 215 ? 33.975 8.127 39.765 1.00 11.74 215 VAL A O 1
ATOM 1751 N N . GLY A 1 216 ? 34.266 6.342 38.382 1.00 12.57 216 GLY A N 1
ATOM 1752 C CA . GLY A 1 216 ? 35.491 5.910 39.045 1.00 12.00 216 GLY A CA 1
ATOM 1753 C C . GLY A 1 216 ? 36.637 6.710 38.472 1.00 12.08 216 GLY A C 1
ATOM 1754 O O . GLY A 1 216 ? 36.856 6.672 37.298 1.00 11.56 216 GLY A O 1
ATOM 1755 N N . THR A 1 217 ? 37.381 7.398 39.343 1.00 12.80 217 THR A N 1
ATOM 1756 C CA . THR A 1 217 ? 38.559 8.174 38.990 1.00 12.63 217 THR A CA 1
ATOM 1757 C C . THR A 1 217 ? 39.715 7.741 39.921 1.00 12.62 217 THR A C 1
ATOM 1758 O O . THR A 1 217 ? 39.501 7.093 40.927 1.00 13.63 217 THR A O 1
ATOM 1762 N N . LYS A 1 218 ? 40.923 8.150 39.599 1.00 13.38 218 LYS A N 1
ATOM 1763 C CA . LYS A 1 218 ? 42.059 7.752 40.411 1.00 14.79 218 LYS A CA 1
ATOM 1764 C C . LYS A 1 218 ? 41.961 8.252 41.847 1.00 14.87 218 LYS A C 1
ATOM 1765 O O . LYS A 1 218 ? 42.418 7.566 42.779 1.00 15.40 218 LYS A O 1
ATOM 1771 N N . LYS A 1 219 ? 41.335 9.415 42.049 1.00 14.34 219 LYS A N 1
ATOM 1772 C CA . LYS A 1 219 ? 41.173 9.975 43.399 1.00 13.66 219 LYS A CA 1
ATOM 1773 C C . LYS A 1 219 ? 39.888 9.541 44.115 1.00 14.80 219 LYS A C 1
ATOM 1774 O O . LYS A 1 219 ? 39.669 9.922 45.271 1.00 16.31 219 LYS A O 1
ATOM 1780 N N . GLY A 1 220 ? 39.051 8.732 43.458 1.00 14.04 220 GLY A N 1
ATOM 1781 C CA . GLY A 1 220 ? 37.879 8.165 44.143 1.00 14.59 220 GLY A CA 1
ATOM 1782 C C . GLY A 1 220 ? 36.677 8.211 43.228 1.00 14.10 220 GLY A C 1
ATOM 1783 O O . GLY A 1 220 ? 36.796 8.528 42.051 1.00 15.62 220 GLY A O 1
ATOM 1784 N N . VAL A 1 221 ? 35.517 7.938 43.784 1.00 14.12 221 VAL A N 1
ATOM 1785 C CA . VAL A 1 221 ? 34.296 7.902 42.991 1.00 14.80 221 VAL A CA 1
ATOM 1786 C C . VAL A 1 221 ? 33.539 9.219 43.139 1.00 14.39 221 VAL A C 1
ATOM 1787 O O . VAL A 1 221 ? 33.207 9.661 44.270 1.00 15.30 221 VAL A O 1
ATOM 1791 N N . LYS A 1 222 ? 33.288 9.865 42.016 1.00 14.36 222 LYS A N 1
ATOM 1792 C CA . LYS A 1 222 ? 32.455 11.035 42.012 1.00 15.60 222 LYS A CA 1
ATOM 1793 C C . LYS A 1 222 ? 31.070 10.706 41.476 1.00 15.36 222 LYS A C 1
ATOM 1794 O O . LYS A 1 222 ? 30.892 9.806 40.627 1.00 14.96 222 LYS A O 1
ATOM 1800 N N . THR A 1 223 ? 30.119 11.471 41.992 1.00 15.32 223 THR A N 1
ATOM 1801 C CA . THR A 1 223 ? 28.710 11.336 41.661 1.00 15.92 223 THR A CA 1
ATOM 1802 C C . THR A 1 223 ? 28.274 12.548 40.869 1.00 16.05 223 THR A C 1
ATOM 1803 O O . THR A 1 223 ? 28.353 13.689 41.370 1.00 16.04 223 THR A O 1
ATOM 1807 N N . LEU A 1 224 ? 27.815 12.329 39.633 1.00 16.12 224 LEU A N 1
ATOM 1808 C CA . LEU A 1 224 ? 27.280 13.382 38.794 1.00 17.02 224 LEU A CA 1
ATOM 1809 C C . LEU A 1 224 ? 25.760 13.336 38.743 1.00 18.09 224 LEU A C 1
ATOM 1810 O O . LEU A 1 224 ? 25.187 12.264 38.524 1.00 15.91 224 LEU A O 1
ATOM 1815 N N . LYS A 1 225 ? 25.111 14.479 38.945 1.00 19.24 225 LYS A N 1
ATOM 1816 C CA . LYS A 1 225 ? 23.645 14.535 38.785 1.00 23.54 225 LYS A CA 1
ATOM 1817 C C . LYS A 1 225 ? 23.123 15.902 38.350 1.00 25.67 225 LYS A C 1
ATOM 1818 O O . LYS A 1 225 ? 23.763 16.922 38.632 1.00 27.14 225 LYS A O 1
ATOM 1824 N N . LYS A 1 226 ? 22.015 15.864 37.597 1.00 27.81 226 LYS A N 1
ATOM 1825 C CA . LYS A 1 226 ? 21.255 17.003 37.028 1.00 29.62 226 LYS A CA 1
ATOM 1826 C C . LYS A 1 226 ? 21.497 17.133 35.531 1.00 31.25 226 LYS A C 1
ATOM 1827 O O . LYS A 1 226 ? 20.833 16.412 34.779 1.00 32.77 226 LYS A O 1
ATOM 1834 N N . SER B 1 2 ? 43.630 -20.714 7.252 0.50 30.06 2 SER B N 1
ATOM 1835 C CA . SER B 1 2 ? 42.895 -21.951 7.641 0.50 29.43 2 SER B CA 1
ATOM 1836 C C . SER B 1 2 ? 42.348 -22.666 6.409 0.50 29.16 2 SER B C 1
ATOM 1837 O O . SER B 1 2 ? 41.138 -22.674 6.156 0.50 28.49 2 SER B O 1
ATOM 1840 N N . ASN B 1 3 ? 43.280 -23.220 5.636 1.00 29.33 3 ASN B N 1
ATOM 1841 C CA . ASN B 1 3 ? 43.009 -24.125 4.493 1.00 28.94 3 ASN B CA 1
ATOM 1842 C C . ASN B 1 3 ? 42.143 -23.531 3.361 1.00 28.61 3 ASN B C 1
ATOM 1843 O O . ASN B 1 3 ? 41.403 -24.244 2.665 1.00 27.62 3 ASN B O 1
ATOM 1848 N N . GLU B 1 4 ? 42.285 -22.228 3.147 1.00 27.83 4 GLU B N 1
ATOM 1849 C CA . GLU B 1 4 ? 41.409 -21.497 2.245 1.00 27.64 4 GLU B CA 1
ATOM 1850 C C . GLU B 1 4 ? 41.463 -22.027 0.810 1.00 26.75 4 GLU B C 1
ATOM 1851 O O . GLU B 1 4 ? 40.433 -22.133 0.152 1.00 25.57 4 GLU B O 1
ATOM 1857 N N . ASP B 1 5 ? 42.650 -22.365 0.317 1.00 26.13 5 ASP B N 1
ATOM 1858 C CA . ASP B 1 5 ? 42.728 -22.866 -1.057 1.00 26.11 5 ASP B CA 1
ATOM 1859 C C . ASP B 1 5 ? 42.068 -24.238 -1.187 1.00 24.57 5 ASP B C 1
ATOM 1860 O O . ASP B 1 5 ? 41.451 -24.523 -2.219 1.00 25.66 5 ASP B O 1
ATOM 1865 N N . LEU B 1 6 ? 42.157 -25.055 -0.132 1.00 23.46 6 LEU B N 1
ATOM 1866 C CA . LEU B 1 6 ? 41.483 -26.364 -0.100 1.00 22.71 6 LEU B CA 1
ATOM 1867 C C . LEU B 1 6 ? 39.966 -26.212 -0.081 1.00 21.87 6 LEU B C 1
ATOM 1868 O O . LEU B 1 6 ? 39.256 -26.955 -0.759 1.00 20.78 6 LEU B O 1
ATOM 1873 N N . LYS B 1 7 ? 39.474 -25.249 0.691 1.00 21.66 7 LYS B N 1
ATOM 1874 C CA . LYS B 1 7 ? 38.037 -24.943 0.706 1.00 21.23 7 LYS B CA 1
ATOM 1875 C C . LYS B 1 7 ? 37.572 -24.472 -0.670 1.00 21.12 7 LYS B C 1
ATOM 1876 O O . LYS B 1 7 ? 36.473 -24.838 -1.144 1.00 19.84 7 LYS B O 1
ATOM 1882 N N . LEU B 1 8 ? 38.394 -23.649 -1.325 1.00 21.35 8 LEU B N 1
ATOM 1883 C CA . LEU B 1 8 ? 38.011 -23.119 -2.619 1.00 21.42 8 LEU B CA 1
ATOM 1884 C C . LEU B 1 8 ? 37.890 -24.231 -3.644 1.00 21.12 8 LEU B C 1
ATOM 1885 O O . LEU B 1 8 ? 36.967 -24.222 -4.455 1.00 20.26 8 LEU B O 1
ATOM 1890 N N . LYS B 1 9 ? 38.839 -25.164 -3.623 1.00 21.47 9 LYS B N 1
ATOM 1891 C CA . LYS B 1 9 ? 38.861 -26.215 -4.642 1.00 21.75 9 LYS B CA 1
ATOM 1892 C C . LYS B 1 9 ? 37.661 -27.145 -4.484 1.00 20.59 9 LYS B C 1
ATOM 1893 O O . LYS B 1 9 ? 37.101 -27.580 -5.486 1.00 19.53 9 LYS B O 1
ATOM 1899 N N . VAL B 1 10 ? 37.240 -27.406 -3.244 1.00 20.06 10 VAL B N 1
ATOM 1900 C CA A VAL B 1 10 ? 36.057 -28.243 -2.999 0.80 19.93 10 VAL B CA 1
ATOM 1901 C CA B VAL B 1 10 ? 36.059 -28.250 -3.026 0.20 19.69 10 VAL B CA 1
ATOM 1902 C C . VAL B 1 10 ? 34.812 -27.515 -3.464 1.00 19.19 10 VAL B C 1
ATOM 1903 O O . VAL B 1 10 ? 33.944 -28.108 -4.080 1.00 18.44 10 VAL B O 1
ATOM 1910 N N . ALA B 1 11 ? 34.726 -26.215 -3.152 1.00 19.26 11 ALA B N 1
ATOM 1911 C CA . ALA B 1 11 ? 33.583 -25.401 -3.569 1.00 19.10 11 ALA B CA 1
ATOM 1912 C C . ALA B 1 11 ? 33.449 -25.422 -5.101 1.00 19.39 11 ALA B C 1
ATOM 1913 O O . ALA B 1 11 ? 32.348 -25.543 -5.636 1.00 18.48 11 ALA B O 1
ATOM 1915 N N . LYS B 1 12 ? 34.574 -25.304 -5.807 1.00 20.08 12 LYS B N 1
ATOM 1916 C CA . LYS B 1 12 ? 34.562 -25.283 -7.285 1.00 21.29 12 LYS B CA 1
ATOM 1917 C C . LYS B 1 12 ? 34.113 -26.638 -7.886 1.00 20.54 12 LYS B C 1
ATOM 1918 O O . LYS B 1 12 ? 33.387 -26.682 -8.881 1.00 21.90 12 LYS B O 1
ATOM 1924 N N . GLU B 1 13 ? 34.514 -27.728 -7.251 1.00 20.85 13 GLU B N 1
ATOM 1925 C CA . GLU B 1 13 ? 34.106 -29.063 -7.682 1.00 20.63 13 GLU B CA 1
ATOM 1926 C C . GLU B 1 13 ? 32.640 -29.324 -7.307 1.00 19.85 13 GLU B C 1
ATOM 1927 O O . GLU B 1 13 ? 31.880 -29.883 -8.107 1.00 19.29 13 GLU B O 1
ATOM 1933 N N . ALA B 1 14 ? 32.227 -28.883 -6.110 1.00 18.94 14 ALA B N 1
ATOM 1934 C CA . ALA B 1 14 ? 30.843 -29.089 -5.648 1.00 19.37 14 ALA B CA 1
ATOM 1935 C C . ALA B 1 14 ? 29.824 -28.446 -6.586 1.00 19.07 14 ALA B C 1
ATOM 1936 O O . ALA B 1 14 ? 28.776 -29.023 -6.882 1.00 19.35 14 ALA B O 1
ATOM 1938 N N . VAL B 1 15 ? 30.120 -27.235 -7.043 1.00 18.98 15 VAL B N 1
ATOM 1939 C CA . VAL B 1 15 ? 29.180 -26.480 -7.868 1.00 19.36 15 VAL B CA 1
ATOM 1940 C C . VAL B 1 15 ? 28.867 -27.171 -9.212 1.00 18.77 15 VAL B C 1
ATOM 1941 O O . VAL B 1 15 ? 27.816 -26.959 -9.789 1.00 18.42 15 VAL B O 1
ATOM 1945 N N . LYS B 1 16 ? 29.781 -28.000 -9.696 1.00 19.24 16 LYS B N 1
ATOM 1946 C CA . LYS B 1 16 ? 29.535 -28.803 -10.918 1.00 20.23 16 LYS B CA 1
ATOM 1947 C C . LYS B 1 16 ? 28.373 -29.796 -10.792 1.00 19.93 16 LYS B C 1
ATOM 1948 O O . LYS B 1 16 ? 27.796 -30.246 -11.808 1.00 19.72 16 LYS B O 1
ATOM 1954 N N . LEU B 1 17 ? 28.044 -30.137 -9.546 1.00 19.11 17 LEU B N 1
ATOM 1955 C CA . LEU B 1 17 ? 26.988 -31.104 -9.239 1.00 19.07 17 LEU B CA 1
ATOM 1956 C C . LEU B 1 17 ? 25.582 -30.498 -9.388 1.00 18.61 17 LEU B C 1
ATOM 1957 O O . LEU B 1 17 ? 24.584 -31.218 -9.456 1.00 17.02 17 LEU B O 1
ATOM 1962 N N . VAL B 1 18 ? 25.510 -29.171 -9.427 1.00 19.35 18 VAL B N 1
ATOM 1963 C CA . VAL B 1 18 ? 24.233 -28.480 -9.581 1.00 19.19 18 VAL B CA 1
ATOM 1964 C C . VAL B 1 18 ? 23.762 -28.597 -11.027 1.00 19.65 18 VAL B C 1
ATOM 1965 O O . VAL B 1 18 ? 24.552 -28.401 -11.955 1.00 19.37 18 VAL B O 1
ATOM 1969 N N . LYS B 1 19 ? 22.488 -28.929 -11.203 1.00 19.87 19 LYS B N 1
ATOM 1970 C CA . LYS B 1 19 ? 21.858 -28.947 -12.511 1.00 20.80 19 LYS B CA 1
ATOM 1971 C C . LYS B 1 19 ? 20.725 -27.929 -12.636 1.00 20.94 19 LYS B C 1
ATOM 1972 O O . LYS B 1 19 ? 20.038 -27.588 -11.668 1.00 19.56 19 LYS B O 1
ATOM 1978 N N . ASP B 1 20 ? 20.524 -27.463 -13.867 1.00 20.73 20 ASP B N 1
ATOM 1979 C CA . ASP B 1 20 ? 19.504 -26.477 -14.153 1.00 20.41 20 ASP B CA 1
ATOM 1980 C C . ASP B 1 20 ? 18.152 -26.956 -13.640 1.00 20.16 20 ASP B C 1
ATOM 1981 O O . ASP B 1 20 ? 17.810 -28.128 -13.775 1.00 19.31 20 ASP B O 1
ATOM 1986 N N . GLY B 1 21 ? 17.399 -26.053 -13.031 1.00 19.56 21 GLY B N 1
ATOM 1987 C CA . GLY B 1 21 ? 16.091 -26.401 -12.510 1.00 19.27 21 GLY B CA 1
ATOM 1988 C C . GLY B 1 21 ? 16.057 -26.893 -11.072 1.00 19.15 21 GLY B C 1
ATOM 1989 O O . GLY B 1 21 ? 14.981 -27.149 -10.536 1.00 19.15 21 GLY B O 1
ATOM 1990 N N . MET B 1 22 ? 17.215 -27.052 -10.451 1.00 17.98 22 MET B N 1
ATOM 1991 C CA . MET B 1 22 ? 17.265 -27.575 -9.099 1.00 17.14 22 MET B CA 1
ATOM 1992 C C . MET B 1 22 ? 16.966 -26.483 -8.074 1.00 15.27 22 MET B C 1
ATOM 1993 O O . MET B 1 22 ? 17.145 -25.284 -8.329 1.00 15.19 22 MET B O 1
ATOM 1998 N N . VAL B 1 23 ? 16.487 -26.944 -6.928 1.00 14.73 23 VAL B N 1
ATOM 1999 C CA . VAL B 1 23 ? 16.447 -26.155 -5.697 1.00 13.95 23 VAL B CA 1
ATOM 2000 C C . VAL B 1 23 ? 17.578 -26.650 -4.799 1.00 12.70 23 VAL B C 1
ATOM 2001 O O . VAL B 1 23 ? 17.658 -27.836 -4.498 1.00 12.65 23 VAL B O 1
ATOM 2005 N N . ILE B 1 24 ? 18.447 -25.730 -4.370 1.00 12.42 24 ILE B N 1
ATOM 2006 C CA . ILE B 1 24 ? 19.670 -26.093 -3.675 1.00 12.59 24 ILE B CA 1
ATOM 2007 C C . ILE B 1 24 ? 19.697 -25.533 -2.269 1.00 11.42 24 ILE B C 1
ATOM 2008 O O . ILE B 1 24 ? 19.471 -24.332 -2.081 1.00 11.74 24 ILE B O 1
ATOM 2013 N N . GLY B 1 25 ? 20.045 -26.393 -1.319 1.00 12.10 25 GLY B N 1
ATOM 2014 C CA . GLY B 1 25 ? 20.249 -25.984 0.081 1.00 11.91 25 GLY B CA 1
ATOM 2015 C C . GLY B 1 25 ? 21.584 -25.301 0.251 1.00 12.13 25 GLY B C 1
ATOM 2016 O O . GLY B 1 25 ? 22.620 -25.883 -0.079 1.00 11.66 25 GLY B O 1
ATOM 2017 N N . LEU B 1 26 ? 21.554 -24.083 0.807 1.00 12.11 26 LEU B N 1
ATOM 2018 C CA . LEU B 1 26 ? 22.718 -23.224 0.948 1.00 12.06 26 LEU B CA 1
ATOM 2019 C C . LEU B 1 26 ? 23.190 -23.265 2.395 1.00 11.69 26 LEU B C 1
ATOM 2020 O O . LEU B 1 26 ? 22.575 -22.673 3.297 1.00 11.03 26 LEU B O 1
ATOM 2025 N N . GLY B 1 27 ? 24.298 -23.941 2.601 1.00 11.69 27 GLY B N 1
ATOM 2026 C CA . GLY B 1 27 ? 24.877 -24.137 3.906 1.00 11.77 27 GLY B CA 1
ATOM 2027 C C . GLY B 1 27 ? 25.483 -22.891 4.522 1.00 12.85 27 GLY B C 1
ATOM 2028 O O . GLY B 1 27 ? 25.437 -21.784 3.932 1.00 14.45 27 GLY B O 1
ATOM 2029 N N . THR B 1 28 ? 26.022 -23.094 5.718 1.00 12.93 28 THR B N 1
ATOM 2030 C CA . THR B 1 28 ? 26.561 -22.032 6.565 1.00 13.61 28 THR B CA 1
ATOM 2031 C C . THR B 1 28 ? 28.021 -22.323 6.938 1.00 14.10 28 THR B C 1
ATOM 2032 O O . THR B 1 28 ? 28.437 -23.493 7.035 1.00 15.12 28 THR B O 1
ATOM 2036 N N . GLY B 1 29 ? 28.831 -21.262 7.064 1.00 13.90 29 GLY B N 1
ATOM 2037 C CA . GLY B 1 29 ? 30.258 -21.395 7.349 1.00 14.55 29 GLY B CA 1
ATOM 2038 C C . GLY B 1 29 ? 31.152 -20.985 6.186 1.00 14.70 29 GLY B C 1
ATOM 2039 O O . GLY B 1 29 ? 30.674 -20.780 5.069 1.00 13.76 29 GLY B O 1
ATOM 2040 N N . SER B 1 30 ? 32.450 -20.905 6.454 1.00 15.48 30 SER B N 1
ATOM 2041 C CA . SER B 1 30 ? 33.424 -20.422 5.457 1.00 16.12 30 SER B CA 1
ATOM 2042 C C . SER B 1 30 ? 33.454 -21.215 4.140 1.00 15.95 30 SER B C 1
ATOM 2043 O O . SER B 1 30 ? 33.486 -20.627 3.044 1.00 16.73 30 SER B O 1
ATOM 2046 N N . THR B 1 31 ? 33.405 -22.540 4.245 1.00 15.11 31 THR B N 1
ATOM 2047 C CA . THR B 1 31 ? 33.438 -23.406 3.057 1.00 15.15 31 THR B CA 1
ATOM 2048 C C . THR B 1 31 ? 32.144 -23.301 2.243 1.00 15.13 31 THR B C 1
ATOM 2049 O O . THR B 1 31 ? 32.170 -23.182 1.026 1.00 14.98 31 THR B O 1
ATOM 2053 N N . ALA B 1 32 ? 31.005 -23.336 2.930 1.00 14.29 32 ALA B N 1
ATOM 2054 C CA . ALA B 1 32 ? 29.730 -23.126 2.266 1.00 14.15 32 ALA B CA 1
ATOM 2055 C C . ALA B 1 32 ? 29.633 -21.751 1.610 1.00 13.75 32 ALA B C 1
ATOM 2056 O O . ALA B 1 32 ? 29.046 -21.615 0.534 1.00 13.77 32 ALA B O 1
ATOM 2058 N N . ALA B 1 33 ? 30.150 -20.715 2.273 1.00 14.46 33 ALA B N 1
ATOM 2059 C CA . ALA B 1 33 ? 30.140 -19.362 1.723 1.00 15.30 33 ALA B CA 1
ATOM 2060 C C . ALA B 1 33 ? 30.870 -19.305 0.341 1.00 15.76 33 ALA B C 1
ATOM 2061 O O . ALA B 1 33 ? 30.423 -18.627 -0.582 1.00 15.76 33 ALA B O 1
ATOM 2063 N N . LEU B 1 34 ? 32.001 -19.999 0.239 1.00 16.64 34 LEU B N 1
ATOM 2064 C CA . LEU B 1 34 ? 32.723 -20.128 -1.042 1.00 16.55 34 LEU B CA 1
ATOM 2065 C C . LEU B 1 34 ? 31.875 -20.841 -2.102 1.00 16.65 34 LEU B C 1
ATOM 2066 O O . LEU B 1 34 ? 31.816 -20.420 -3.271 1.00 16.34 34 LEU B O 1
ATOM 2071 N N . PHE B 1 35 ? 31.162 -21.884 -1.674 1.00 16.35 35 PHE B N 1
ATOM 2072 C CA . PHE B 1 35 ? 30.232 -22.578 -2.537 1.00 16.04 35 PHE B CA 1
ATOM 2073 C C . PHE B 1 35 ? 29.122 -21.649 -3.028 1.00 15.22 35 PHE B C 1
ATOM 2074 O O . PHE B 1 35 ? 28.756 -21.675 -4.201 1.00 13.54 35 PHE B O 1
ATOM 2082 N N . ILE B 1 36 ? 28.573 -20.833 -2.121 1.00 15.93 36 ILE B N 1
ATOM 2083 C CA . ILE B 1 36 ? 27.509 -19.919 -2.481 1.00 16.28 36 ILE B CA 1
ATOM 2084 C C . ILE B 1 36 ? 27.999 -18.937 -3.547 1.00 17.03 36 ILE B C 1
ATOM 2085 O O . ILE B 1 36 ? 27.291 -18.693 -4.524 1.00 16.55 36 ILE B O 1
ATOM 2090 N N . ARG B 1 37 ? 29.207 -18.408 -3.371 1.00 17.70 37 ARG B N 1
ATOM 2091 C CA . ARG B 1 37 ? 29.845 -17.543 -4.377 1.00 19.40 37 ARG B CA 1
ATOM 2092 C C . ARG B 1 37 ? 29.974 -18.229 -5.741 1.00 19.11 37 ARG B C 1
ATOM 2093 O O . ARG B 1 37 ? 29.641 -17.650 -6.789 1.00 19.43 37 ARG B O 1
ATOM 2101 N N . GLU B 1 38 ? 30.449 -19.465 -5.723 1.00 18.50 38 GLU B N 1
ATOM 2102 C CA . GLU B 1 38 ? 30.582 -20.232 -6.961 1.00 19.43 38 GLU B CA 1
ATOM 2103 C C . GLU B 1 38 ? 29.238 -20.465 -7.639 1.00 19.41 38 GLU B C 1
ATOM 2104 O O . GLU B 1 38 ? 29.134 -20.364 -8.882 1.00 19.36 38 GLU B O 1
ATOM 2110 N N . LEU B 1 39 ? 28.209 -20.791 -6.846 1.00 18.70 39 LEU B N 1
ATOM 2111 C CA . LEU B 1 39 ? 26.880 -21.018 -7.368 1.00 19.47 39 LEU B CA 1
ATOM 2112 C C . LEU B 1 39 ? 26.330 -19.755 -8.011 1.00 19.25 39 LEU B C 1
ATOM 2113 O O . LEU B 1 39 ? 25.771 -19.800 -9.108 1.00 19.28 39 LEU B O 1
ATOM 2118 N N . GLY B 1 40 ? 26.470 -18.629 -7.315 1.00 20.05 40 GLY B N 1
ATOM 2119 C CA . GLY B 1 40 ? 25.985 -17.349 -7.830 1.00 21.49 40 GLY B CA 1
ATOM 2120 C C . GLY B 1 40 ? 26.624 -17.018 -9.168 1.00 22.45 40 GLY B C 1
ATOM 2121 O O . GLY B 1 40 ? 25.935 -16.573 -10.103 1.00 23.20 40 GLY B O 1
ATOM 2122 N N . ASN B 1 41 ? 27.927 -17.258 -9.253 1.00 22.80 41 ASN B N 1
ATOM 2123 C CA A ASN B 1 41 ? 28.682 -17.077 -10.494 0.50 23.48 41 ASN B CA 1
ATOM 2124 C CA B ASN B 1 41 ? 28.652 -17.050 -10.499 0.50 23.46 41 ASN B CA 1
ATOM 2125 C C . ASN B 1 41 ? 28.143 -17.992 -11.586 1.00 23.72 41 ASN B C 1
ATOM 2126 O O . ASN B 1 41 ? 27.876 -17.562 -12.714 1.00 24.54 41 ASN B O 1
ATOM 2135 N N . ARG B 1 42 ? 27.952 -19.262 -11.253 1.00 24.55 42 ARG B N 1
ATOM 2136 C CA . ARG B 1 42 ? 27.477 -20.221 -12.259 1.00 24.97 42 ARG B CA 1
ATOM 2137 C C . ARG B 1 42 ? 26.050 -19.928 -12.774 1.00 25.53 42 ARG B C 1
ATOM 2138 O O . ARG B 1 42 ? 25.763 -20.064 -13.980 1.00 25.11 42 ARG B O 1
ATOM 2146 N N . ILE B 1 43 ? 25.161 -19.507 -11.870 1.00 25.58 43 ILE B N 1
ATOM 2147 C CA . ILE B 1 43 ? 23.797 -19.131 -12.244 1.00 26.35 43 ILE B CA 1
ATOM 2148 C C . ILE B 1 43 ? 23.804 -17.945 -13.227 1.00 26.68 43 ILE B C 1
ATOM 2149 O O . ILE B 1 43 ? 23.057 -17.944 -14.192 1.00 27.52 43 ILE B O 1
ATOM 2154 N N . ARG B 1 44 ? 24.625 -16.939 -12.948 1.00 27.46 44 ARG B N 1
ATOM 2155 C CA A ARG B 1 44 ? 24.728 -15.770 -13.821 0.50 27.99 44 ARG B CA 1
ATOM 2156 C CA B ARG B 1 44 ? 24.761 -15.762 -13.811 0.50 27.87 44 ARG B CA 1
ATOM 2157 C C . ARG B 1 44 ? 25.354 -16.137 -15.168 1.00 28.26 44 ARG B C 1
ATOM 2158 O O . ARG B 1 44 ? 24.791 -15.810 -16.225 1.00 28.53 44 ARG B O 1
ATOM 2173 N N . GLU B 1 45 ? 26.497 -16.818 -15.123 1.00 28.35 45 GLU B N 1
ATOM 2174 C CA A GLU B 1 45 ? 27.268 -17.095 -16.333 0.50 28.41 45 GLU B CA 1
ATOM 2175 C CA B GLU B 1 45 ? 27.278 -17.108 -16.322 0.50 28.57 45 GLU B CA 1
ATOM 2176 C C . GLU B 1 45 ? 26.546 -18.047 -17.289 1.00 28.52 45 GLU B C 1
ATOM 2177 O O . GLU B 1 45 ? 26.608 -17.856 -18.515 1.00 28.72 45 GLU B O 1
ATOM 2188 N N . GLU B 1 46 ? 25.847 -19.051 -16.762 1.00 27.52 46 GLU B N 1
ATOM 2189 C CA . GLU B 1 46 ? 25.149 -20.021 -17.622 1.00 27.97 46 GLU B CA 1
ATOM 2190 C C . GLU B 1 46 ? 23.645 -19.797 -17.727 1.00 27.45 46 GLU B C 1
ATOM 2191 O O . GLU B 1 46 ? 22.930 -20.618 -18.328 1.00 26.90 46 GLU B O 1
ATOM 2197 N N . GLU B 1 47 ? 23.164 -18.705 -17.144 1.00 27.10 47 GLU B N 1
ATOM 2198 C CA . GLU B 1 47 ? 21.742 -18.386 -17.134 1.00 27.79 47 GLU B CA 1
ATOM 2199 C C . GLU B 1 47 ? 20.915 -19.579 -16.701 1.00 26.94 47 GLU B C 1
ATOM 2200 O O . GLU B 1 47 ? 19.969 -19.968 -17.375 1.00 27.19 47 GLU B O 1
ATOM 2206 N N . LEU B 1 48 ? 21.301 -20.156 -15.569 1.00 26.24 48 LEU B N 1
ATOM 2207 C CA . LEU B 1 48 ? 20.541 -21.243 -14.958 1.00 25.45 48 LEU B CA 1
ATOM 2208 C C . LEU B 1 48 ? 19.295 -20.721 -14.255 1.00 24.64 48 LEU B C 1
ATOM 2209 O O . LEU B 1 48 ? 19.246 -19.562 -13.832 1.00 25.35 48 LEU B O 1
ATOM 2214 N N . THR B 1 49 ? 18.290 -21.580 -14.180 1.00 23.03 49 THR B N 1
ATOM 2215 C CA . THR B 1 49 ? 17.102 -21.357 -13.362 1.00 22.45 49 THR B CA 1
ATOM 2216 C C . THR B 1 49 ? 17.253 -22.282 -12.168 1.00 21.03 49 THR B C 1
ATOM 2217 O O . THR B 1 49 ? 16.842 -23.439 -12.212 1.00 20.49 49 THR B O 1
ATOM 2221 N N . VAL B 1 50 ? 17.894 -21.746 -11.132 1.00 19.24 50 VAL B N 1
ATOM 2222 C CA . VAL B 1 50 ? 18.175 -22.502 -9.904 1.00 18.79 50 VAL B CA 1
ATOM 2223 C C . VAL B 1 50 ? 17.772 -21.585 -8.761 1.00 17.82 50 VAL B C 1
ATOM 2224 O O . VAL B 1 50 ? 17.990 -20.350 -8.843 1.00 17.20 50 VAL B O 1
ATOM 2228 N N . PHE B 1 51 ? 17.169 -22.168 -7.720 1.00 16.61 51 PHE B N 1
ATOM 2229 C CA . PHE B 1 51 ? 16.767 -21.415 -6.540 1.00 16.52 51 PHE B CA 1
ATOM 2230 C C . PHE B 1 51 ? 17.526 -21.964 -5.344 1.00 14.83 51 PHE B C 1
ATOM 2231 O O . PHE B 1 51 ? 17.906 -23.131 -5.349 1.00 15.58 51 PHE B O 1
ATOM 2239 N N . GLY B 1 52 ? 17.711 -21.117 -4.341 1.00 14.02 52 GLY B N 1
ATOM 2240 C CA . GLY B 1 52 ? 18.377 -21.509 -3.103 1.00 13.73 52 GLY B CA 1
ATOM 2241 C C . GLY B 1 52 ? 17.445 -21.429 -1.920 1.00 13.31 52 GLY B C 1
ATOM 2242 O O . GLY B 1 52 ? 16.529 -20.592 -1.900 1.00 13.41 52 GLY B O 1
ATOM 2243 N N . ILE B 1 53 ? 17.655 -22.341 -0.966 1.00 13.64 53 ILE B N 1
ATOM 2244 C CA . ILE B 1 53 ? 17.001 -22.298 0.343 1.00 12.92 53 ILE B CA 1
ATOM 2245 C C . ILE B 1 53 ? 18.109 -22.158 1.402 1.00 13.01 53 ILE B C 1
ATOM 2246 O O . ILE B 1 53 ? 18.996 -23.003 1.496 1.00 12.19 53 ILE B O 1
ATOM 2251 N N . PRO B 1 54 ? 18.088 -21.066 2.191 1.00 13.14 54 PRO B N 1
ATOM 2252 C CA . PRO B 1 54 ? 19.181 -20.767 3.100 1.00 12.92 54 PRO B CA 1
ATOM 2253 C C . PRO B 1 54 ? 19.085 -21.486 4.456 1.00 12.75 54 PRO B C 1
ATOM 2254 O O . PRO B 1 54 ? 17.984 -21.790 4.942 1.00 13.50 54 PRO B O 1
ATOM 2258 N N . THR B 1 55 ? 20.230 -21.780 5.067 1.00 12.02 55 THR B N 1
ATOM 2259 C CA . THR B 1 55 ? 20.217 -22.454 6.366 1.00 11.63 55 THR B CA 1
ATOM 2260 C C . THR B 1 55 ? 20.522 -21.478 7.511 1.00 11.80 55 THR B C 1
ATOM 2261 O O . THR B 1 55 ? 20.611 -21.872 8.672 1.00 10.56 55 THR B O 1
ATOM 2265 N N . SER B 1 56 ? 20.608 -20.192 7.178 1.00 11.27 56 SER B N 1
ATOM 2266 C CA . SER B 1 56 ? 20.939 -19.167 8.163 1.00 11.50 56 SER B CA 1
ATOM 2267 C C . SER B 1 56 ? 20.682 -17.789 7.556 1.00 11.15 56 SER B C 1
ATOM 2268 O O . SER B 1 56 ? 20.504 -17.643 6.335 1.00 10.88 56 SER B O 1
ATOM 2271 N N . PHE B 1 57 ? 20.647 -16.777 8.415 1.00 12.20 57 PHE B N 1
ATOM 2272 C CA . PHE B 1 57 ? 20.658 -15.402 7.966 1.00 12.43 57 PHE B CA 1
ATOM 2273 C C . PHE B 1 57 ? 21.942 -15.148 7.135 1.00 12.73 57 PHE B C 1
ATOM 2274 O O . PHE B 1 57 ? 21.901 -14.431 6.118 1.00 12.83 57 PHE B O 1
ATOM 2282 N N . GLU B 1 58 ? 23.059 -15.725 7.537 1.00 13.36 58 GLU B N 1
ATOM 2283 C CA . GLU B 1 58 ? 24.308 -15.544 6.745 1.00 14.60 58 GLU B CA 1
ATOM 2284 C C . GLU B 1 58 ? 24.095 -16.021 5.300 1.00 14.68 58 GLU B C 1
ATOM 2285 O O . GLU B 1 58 ? 24.401 -15.313 4.333 1.00 13.89 58 GLU B O 1
ATOM 2291 N N . ALA B 1 59 ? 23.578 -17.236 5.165 1.00 14.43 59 ALA B N 1
ATOM 2292 C CA . ALA B 1 59 ? 23.412 -17.836 3.849 1.00 14.72 59 ALA B CA 1
ATOM 2293 C C . ALA B 1 59 ? 22.406 -17.012 3.045 1.00 14.87 59 ALA B C 1
ATOM 2294 O O . ALA B 1 59 ? 22.582 -16.810 1.848 1.00 15.26 59 ALA B O 1
ATOM 2296 N N . LYS B 1 60 ? 21.358 -16.493 3.699 1.00 15.29 60 LYS B N 1
ATOM 2297 C CA . LYS B 1 60 ? 20.392 -15.637 3.008 1.00 16.22 60 LYS B CA 1
ATOM 2298 C C . LYS B 1 60 ? 21.039 -14.348 2.490 1.00 15.95 60 LYS B C 1
ATOM 2299 O O . LYS B 1 60 ? 20.782 -13.920 1.357 1.00 15.78 60 LYS B O 1
ATOM 2305 N N . MET B 1 61 ? 21.854 -13.724 3.337 1.00 16.13 61 MET B N 1
ATOM 2306 C CA . MET B 1 61 ? 22.556 -12.483 2.998 1.00 16.92 61 MET B CA 1
ATOM 2307 C C . MET B 1 61 ? 23.566 -12.674 1.870 1.00 16.41 61 MET B C 1
ATOM 2308 O O . MET B 1 61 ? 23.654 -11.849 0.956 1.00 16.33 61 MET B O 1
ATOM 2313 N N . LEU B 1 62 ? 24.297 -13.776 1.922 1.00 16.24 62 LEU B N 1
ATOM 2314 C CA . LEU B 1 62 ? 25.255 -14.113 0.876 1.00 17.74 62 LEU B CA 1
ATOM 2315 C C . LEU B 1 62 ? 24.532 -14.402 -0.454 1.00 17.94 62 LEU B C 1
ATOM 2316 O O . LEU B 1 62 ? 24.969 -13.939 -1.517 1.00 18.64 62 LEU B O 1
ATOM 2321 N N . ALA B 1 63 ? 23.400 -15.105 -0.395 1.00 17.55 63 ALA B N 1
ATOM 2322 C CA . ALA B 1 63 ? 22.631 -15.422 -1.601 1.00 18.73 63 ALA B CA 1
ATOM 2323 C C . ALA B 1 63 ? 22.193 -14.144 -2.293 1.00 19.22 63 ALA B C 1
ATOM 2324 O O . ALA B 1 63 ? 22.271 -14.030 -3.519 1.00 19.90 63 ALA B O 1
ATOM 2326 N N . MET B 1 64 ? 21.693 -13.208 -1.495 1.00 19.74 64 MET B N 1
ATOM 2327 C CA A MET B 1 64 ? 21.233 -11.939 -2.010 0.70 21.35 64 MET B CA 1
ATOM 2328 C CA B MET B 1 64 ? 21.236 -11.912 -1.987 0.30 20.47 64 MET B CA 1
ATOM 2329 C C . MET B 1 64 ? 22.405 -11.207 -2.666 1.00 20.95 64 MET B C 1
ATOM 2330 O O . MET B 1 64 ? 22.263 -10.655 -3.747 1.00 20.18 64 MET B O 1
ATOM 2339 N N . GLN B 1 65 ? 23.560 -11.223 -2.017 1.00 21.55 65 GLN B N 1
ATOM 2340 C CA . GLN B 1 65 ? 24.743 -10.548 -2.554 1.00 22.75 65 GLN B CA 1
ATOM 2341 C C . GLN B 1 65 ? 25.172 -11.132 -3.915 1.00 23.24 65 GLN B C 1
ATOM 2342 O O . GLN B 1 65 ? 25.611 -10.379 -4.803 1.00 23.36 65 GLN B O 1
ATOM 2348 N N . TYR B 1 66 ? 25.052 -12.456 -4.079 1.00 22.94 66 TYR B N 1
ATOM 2349 C CA . TYR B 1 66 ? 25.509 -13.133 -5.294 1.00 24.15 66 TYR B CA 1
ATOM 2350 C C . TYR B 1 66 ? 24.330 -13.422 -6.214 1.00 24.38 66 TYR B C 1
ATOM 2351 O O . TYR B 1 66 ? 24.447 -14.216 -7.141 1.00 25.15 66 TYR B O 1
ATOM 2360 N N . GLU B 1 67 ? 23.205 -12.771 -5.919 1.00 24.16 67 GLU B N 1
ATOM 2361 C CA . GLU B 1 67 ? 21.987 -12.763 -6.726 1.00 24.08 67 GLU B CA 1
ATOM 2362 C C . GLU B 1 67 ? 21.426 -14.166 -7.032 1.00 23.60 67 GLU B C 1
ATOM 2363 O O . GLU B 1 67 ? 20.952 -14.416 -8.125 1.00 24.23 67 GLU B O 1
ATOM 2369 N N . ILE B 1 68 ? 21.457 -15.060 -6.042 1.00 21.46 68 ILE B N 1
ATOM 2370 C CA . ILE B 1 68 ? 20.768 -16.348 -6.117 1.00 21.56 68 ILE B CA 1
ATOM 2371 C C . ILE B 1 68 ? 19.321 -16.142 -5.651 1.00 20.64 68 ILE B C 1
ATOM 2372 O O . ILE B 1 68 ? 19.114 -15.705 -4.509 1.00 20.47 68 ILE B O 1
ATOM 2377 N N . PRO B 1 69 ? 18.325 -16.438 -6.519 1.00 20.66 69 PRO B N 1
ATOM 2378 C CA . PRO B 1 69 ? 16.909 -16.337 -6.121 1.00 20.10 69 PRO B CA 1
ATOM 2379 C C . PRO B 1 69 ? 16.609 -17.272 -4.968 1.00 19.71 69 PRO B C 1
ATOM 2380 O O . PRO B 1 69 ? 17.020 -18.424 -5.011 1.00 20.39 69 PRO B O 1
ATOM 2384 N N . LEU B 1 70 ? 15.880 -16.780 -3.983 1.00 18.99 70 LEU B N 1
ATOM 2385 C CA . LEU B 1 70 ? 15.681 -17.510 -2.737 1.00 17.69 70 LEU B CA 1
ATOM 2386 C C . LEU B 1 70 ? 14.251 -17.991 -2.635 1.00 16.51 70 LEU B C 1
ATOM 2387 O O . LEU B 1 70 ? 13.332 -17.239 -2.948 1.00 16.11 70 LEU B O 1
ATOM 2392 N N . VAL B 1 71 ? 14.069 -19.232 -2.192 1.00 14.66 71 VAL B N 1
ATOM 2393 C CA . VAL B 1 71 ? 12.749 -19.717 -1.825 1.00 14.56 71 VAL B CA 1
ATOM 2394 C C . VAL B 1 71 ? 12.868 -20.314 -0.408 1.00 13.95 71 VAL B C 1
ATOM 2395 O O . VAL B 1 71 ? 13.954 -20.257 0.199 1.00 13.76 71 VAL B O 1
ATOM 2399 N N . THR B 1 72 ? 11.740 -20.817 0.096 1.00 14.70 72 THR B N 1
ATOM 2400 C CA . THR B 1 72 ? 11.643 -21.405 1.418 1.00 14.87 72 THR B CA 1
ATOM 2401 C C . THR B 1 72 ? 11.287 -22.890 1.344 1.00 14.20 72 THR B C 1
ATOM 2402 O O . THR B 1 72 ? 10.581 -23.392 0.421 1.00 13.92 72 THR B O 1
ATOM 2406 N N . LEU B 1 73 ? 11.781 -23.606 2.333 1.00 12.99 73 LEU B N 1
ATOM 2407 C CA . LEU B 1 73 ? 11.460 -25.019 2.499 1.00 13.84 73 LEU B CA 1
ATOM 2408 C C . LEU B 1 73 ? 9.956 -25.228 2.684 1.00 15.10 73 LEU B C 1
ATOM 2409 O O . LEU B 1 73 ? 9.448 -26.274 2.329 1.00 15.60 73 LEU B O 1
ATOM 2414 N N . ASP B 1 74 ? 9.240 -24.249 3.227 1.00 15.24 74 ASP B N 1
ATOM 2415 C CA . ASP B 1 74 ? 7.776 -24.434 3.357 1.00 17.30 74 ASP B CA 1
ATOM 2416 C C . ASP B 1 74 ? 7.075 -24.466 2.028 1.00 18.06 74 ASP B C 1
ATOM 2417 O O . ASP B 1 74 ? 5.964 -24.993 1.946 1.00 19.67 74 ASP B O 1
ATOM 2422 N N . GLU B 1 75 ? 7.732 -23.942 0.990 1.00 17.34 75 GLU B N 1
ATOM 2423 C CA . GLU B 1 75 ? 7.227 -23.919 -0.389 1.00 18.48 75 GLU B CA 1
ATOM 2424 C C . GLU B 1 75 ? 7.774 -25.048 -1.270 1.00 17.80 75 GLU B C 1
ATOM 2425 O O . GLU B 1 75 ? 7.022 -25.607 -2.066 1.00 17.46 75 GLU B O 1
ATOM 2431 N N . TYR B 1 76 ? 9.073 -25.355 -1.166 1.00 16.15 76 TYR B N 1
ATOM 2432 C CA . TYR B 1 76 ? 9.758 -26.250 -2.103 1.00 16.45 76 TYR B CA 1
ATOM 2433 C C . TYR B 1 76 ? 10.613 -27.277 -1.372 1.00 14.99 76 TYR B C 1
ATOM 2434 O O . TYR B 1 76 ? 11.229 -26.971 -0.347 1.00 13.04 76 TYR B O 1
ATOM 2443 N N . ASP B 1 77 ? 10.735 -28.456 -1.974 1.00 14.57 77 ASP B N 1
ATOM 2444 C CA . ASP B 1 77 ? 11.742 -29.431 -1.546 1.00 14.25 77 ASP B CA 1
ATOM 2445 C C . ASP B 1 77 ? 13.101 -29.084 -2.127 1.00 13.30 77 ASP B C 1
ATOM 2446 O O . ASP B 1 77 ? 13.200 -28.376 -3.134 1.00 11.18 77 ASP B O 1
ATOM 2451 N N . VAL B 1 78 ? 14.129 -29.597 -1.471 1.00 12.98 78 VAL B N 1
ATOM 2452 C CA . VAL B 1 78 ? 15.516 -29.379 -1.856 1.00 13.19 78 VAL B CA 1
ATOM 2453 C C . VAL B 1 78 ? 16.035 -30.600 -2.609 1.00 12.78 78 VAL B C 1
ATOM 2454 O O . VAL B 1 78 ? 15.950 -31.722 -2.121 1.00 13.93 78 VAL B O 1
ATOM 2458 N N . ASP B 1 79 ? 16.583 -30.363 -3.800 1.00 13.53 79 ASP B N 1
ATOM 2459 C CA . ASP B 1 79 ? 17.248 -31.414 -4.584 1.00 13.65 79 ASP B CA 1
ATOM 2460 C C . ASP B 1 79 ? 18.584 -31.825 -3.974 1.00 13.50 79 ASP B C 1
ATOM 2461 O O . ASP B 1 79 ? 18.783 -32.983 -3.640 1.00 15.14 79 ASP B O 1
ATOM 2466 N N . ILE B 1 80 ? 19.485 -30.866 -3.794 1.00 13.20 80 ILE B N 1
ATOM 2467 C CA . ILE B 1 80 ? 20.758 -31.147 -3.170 1.00 12.65 80 ILE B CA 1
ATOM 2468 C C . ILE B 1 80 ? 20.997 -30.061 -2.137 1.00 11.77 80 ILE B C 1
ATOM 2469 O O . ILE B 1 80 ? 20.867 -28.896 -2.457 1.00 11.78 80 ILE B O 1
ATOM 2474 N N . ALA B 1 81 ? 21.367 -30.464 -0.924 1.00 11.88 81 ALA B N 1
ATOM 2475 C CA . ALA B 1 81 ? 21.784 -29.512 0.124 1.00 12.09 81 ALA B CA 1
ATOM 2476 C C . ALA B 1 81 ? 23.292 -29.606 0.234 1.00 11.62 81 ALA B C 1
ATOM 2477 O O . ALA B 1 81 ? 23.827 -30.707 0.329 1.00 11.61 81 ALA B O 1
ATOM 2479 N N . PHE B 1 82 ? 23.957 -28.465 0.150 1.00 11.95 82 PHE B N 1
ATOM 2480 C CA . PHE B 1 82 ? 25.393 -28.378 0.392 1.00 12.07 82 PHE B CA 1
ATOM 2481 C C . PHE B 1 82 ? 25.650 -27.664 1.715 1.00 12.32 82 PHE B C 1
ATOM 2482 O O . PHE B 1 82 ? 25.075 -26.614 1.986 1.00 12.49 82 PHE B O 1
ATOM 2490 N N . ASP B 1 83 ? 26.528 -28.252 2.522 1.00 11.91 83 ASP B N 1
ATOM 2491 C CA . ASP B 1 83 ? 26.879 -27.692 3.820 1.00 11.96 83 ASP B CA 1
ATOM 2492 C C . ASP B 1 83 ? 28.267 -28.089 4.275 1.00 11.86 83 ASP B C 1
ATOM 2493 O O . ASP B 1 83 ? 28.865 -29.077 3.784 1.00 11.82 83 ASP B O 1
ATOM 2498 N N . GLY B 1 84 ? 28.798 -27.339 5.239 1.00 10.92 84 GLY B N 1
ATOM 2499 C CA . GLY B 1 84 ? 30.086 -27.651 5.861 1.00 11.44 84 GLY B CA 1
ATOM 2500 C C . GLY B 1 84 ? 29.963 -28.538 7.073 1.00 10.92 84 GLY B C 1
ATOM 2501 O O . GLY B 1 84 ? 28.867 -29.015 7.388 1.00 10.87 84 GLY B O 1
ATOM 2502 N N . ALA B 1 85 ? 31.080 -28.762 7.757 1.00 11.06 85 ALA B N 1
ATOM 2503 C CA . ALA B 1 85 ? 31.106 -29.578 8.969 1.00 11.32 85 ALA B CA 1
ATOM 2504 C C . ALA B 1 85 ? 32.319 -29.208 9.803 1.00 11.56 85 ALA B C 1
ATOM 2505 O O . ALA B 1 85 ? 33.341 -28.836 9.261 1.00 12.42 85 ALA B O 1
ATOM 2507 N N . ASP B 1 86 ? 32.189 -29.313 11.117 1.00 11.75 86 ASP B N 1
ATOM 2508 C CA . ASP B 1 86 ? 33.275 -29.079 12.035 1.00 12.59 86 ASP B CA 1
ATOM 2509 C C . ASP B 1 86 ? 34.138 -30.351 12.146 1.00 13.14 86 ASP B C 1
ATOM 2510 O O . ASP B 1 86 ? 35.356 -30.262 12.232 1.00 13.41 86 ASP B O 1
ATOM 2515 N N . GLU B 1 87 ? 33.504 -31.526 12.122 1.00 13.24 87 GLU B N 1
ATOM 2516 C CA . GLU B 1 87 ? 34.216 -32.806 12.144 1.00 13.31 87 GLU B CA 1
ATOM 2517 C C . GLU B 1 87 ? 33.498 -33.752 11.209 1.00 13.75 87 GLU B C 1
ATOM 2518 O O . GLU B 1 87 ? 32.262 -33.715 11.091 1.00 12.53 87 GLU B O 1
ATOM 2524 N N . VAL B 1 88 ? 34.270 -34.585 10.511 1.00 13.39 88 VAL B N 1
ATOM 2525 C CA . VAL B 1 88 ? 33.709 -35.691 9.708 1.00 13.73 88 VAL B CA 1
ATOM 2526 C C . VAL B 1 88 ? 34.455 -36.938 10.172 1.00 14.62 88 VAL B C 1
ATOM 2527 O O . VAL B 1 88 ? 35.678 -37.007 9.986 1.00 13.77 88 VAL B O 1
ATOM 2531 N N . GLU B 1 89 ? 33.754 -37.878 10.812 1.00 13.97 89 GLU B N 1
ATOM 2532 C CA . GLU B 1 89 ? 34.372 -39.122 11.253 1.00 15.47 89 GLU B CA 1
ATOM 2533 C C . GLU B 1 89 ? 34.662 -40.009 10.024 1.00 15.12 89 GLU B C 1
ATOM 2534 O O . GLU B 1 89 ? 33.785 -40.248 9.218 1.00 13.59 89 GLU B O 1
ATOM 2540 N N . GLU B 1 90 ? 35.917 -40.417 9.849 1.00 16.80 90 GLU B N 1
ATOM 2541 C CA . GLU B 1 90 ? 36.342 -41.056 8.579 1.00 19.85 90 GLU B CA 1
ATOM 2542 C C . GLU B 1 90 ? 35.556 -42.301 8.170 1.00 20.06 90 GLU B C 1
ATOM 2543 O O . GLU B 1 90 ? 35.162 -42.450 7.009 1.00 21.59 90 GLU B O 1
ATOM 2549 N N . THR B 1 91 ? 35.329 -43.200 9.110 1.00 19.76 91 THR B N 1
ATOM 2550 C CA . THR B 1 91 ? 34.774 -44.499 8.770 1.00 19.97 91 THR B CA 1
ATOM 2551 C C . THR B 1 91 ? 33.249 -44.530 8.631 1.00 19.71 91 THR B C 1
ATOM 2552 O O . THR B 1 91 ? 32.694 -45.437 8.027 1.00 22.50 91 THR B O 1
ATOM 2556 N N . THR B 1 92 ? 32.559 -43.554 9.202 1.00 17.57 92 THR B N 1
ATOM 2557 C CA . THR B 1 92 ? 31.093 -43.560 9.266 1.00 15.80 92 THR B CA 1
ATOM 2558 C C . THR B 1 92 ? 30.467 -42.399 8.472 1.00 14.47 92 THR B C 1
ATOM 2559 O O . THR B 1 92 ? 29.263 -42.437 8.130 1.00 13.96 92 THR B O 1
ATOM 2563 N N . LEU B 1 93 ? 31.265 -41.355 8.232 1.00 13.08 93 LEU B N 1
ATOM 2564 C CA . LEU B 1 93 ? 30.813 -40.077 7.675 1.00 12.77 93 LEU B CA 1
ATOM 2565 C C . LEU B 1 93 ? 29.792 -39.344 8.595 1.00 12.20 93 LEU B C 1
ATOM 2566 O O . LEU B 1 93 ? 29.136 -38.415 8.185 1.00 12.32 93 LEU B O 1
ATOM 2571 N N . PHE B 1 94 ? 29.720 -39.739 9.850 1.00 12.35 94 PHE B N 1
ATOM 2572 C CA . PHE B 1 94 ? 28.959 -38.951 10.828 1.00 11.98 94 PHE B CA 1
ATOM 2573 C C . PHE B 1 94 ? 29.695 -37.591 10.969 1.00 11.56 94 PHE B C 1
ATOM 2574 O O . PHE B 1 94 ? 30.911 -37.495 10.814 1.00 11.34 94 PHE B O 1
ATOM 2582 N N . LEU B 1 95 ? 28.952 -36.555 11.341 1.00 11.36 95 LEU B N 1
ATOM 2583 C CA . LEU B 1 95 ? 29.499 -35.223 11.464 1.00 10.51 95 LEU B CA 1
ATOM 2584 C C . LEU B 1 95 ? 29.180 -34.600 12.809 1.00 10.14 95 LEU B C 1
ATOM 2585 O O . LEU B 1 95 ? 28.191 -34.961 13.464 1.00 11.13 95 LEU B O 1
ATOM 2590 N N . ILE B 1 96 ? 29.992 -33.623 13.179 1.00 10.52 96 ILE B N 1
ATOM 2591 C CA . ILE B 1 96 ? 29.554 -32.579 14.125 1.00 10.16 96 ILE B CA 1
ATOM 2592 C C . ILE B 1 96 ? 29.486 -31.270 13.354 1.00 9.70 96 ILE B C 1
ATOM 2593 O O . ILE B 1 96 ? 30.427 -30.896 12.632 1.00 10.23 96 ILE B O 1
ATOM 2598 N N . LYS B 1 97 ? 28.362 -30.575 13.511 1.00 9.52 97 LYS B N 1
ATOM 2599 C CA . LYS B 1 97 ? 28.124 -29.269 12.935 1.00 10.36 97 LYS B CA 1
ATOM 2600 C C . LYS B 1 97 ? 27.635 -28.341 14.055 1.00 10.63 97 LYS B C 1
ATOM 2601 O O . LYS B 1 97 ? 27.359 -28.789 15.159 1.00 10.53 97 LYS B O 1
ATOM 2607 N N . GLY B 1 98 ? 27.559 -27.057 13.761 1.00 11.87 98 GLY B N 1
ATOM 2608 C CA . GLY B 1 98 ? 27.094 -26.070 14.743 1.00 11.60 98 GLY B CA 1
ATOM 2609 C C . GLY B 1 98 ? 28.164 -25.223 15.390 1.00 11.93 98 GLY B C 1
ATOM 2610 O O . GLY B 1 98 ? 27.856 -24.414 16.263 1.00 11.07 98 GLY B O 1
ATOM 2611 N N . GLY B 1 99 ? 29.424 -25.418 15.004 1.00 11.48 99 GLY B N 1
ATOM 2612 C CA . GLY B 1 99 ? 30.463 -24.473 15.308 1.00 12.12 99 GLY B CA 1
ATOM 2613 C C . GLY B 1 99 ? 30.043 -23.015 15.096 1.00 12.35 99 GLY B C 1
ATOM 2614 O O . GLY B 1 99 ? 30.423 -22.145 15.883 1.00 13.98 99 GLY B O 1
ATOM 2615 N N . GLY B 1 100 ? 29.282 -22.768 14.036 1.00 12.74 100 GLY B N 1
ATOM 2616 C CA . GLY B 1 100 ? 28.787 -21.443 13.711 1.00 12.93 100 GLY B CA 1
ATOM 2617 C C . GLY B 1 100 ? 27.422 -21.111 14.277 1.00 12.57 100 GLY B C 1
ATOM 2618 O O . GLY B 1 100 ? 26.863 -20.059 13.956 1.00 13.68 100 GLY B O 1
ATOM 2619 N N . GLY B 1 101 ? 26.893 -22.003 15.101 1.00 11.64 101 GLY B N 1
ATOM 2620 C CA . GLY B 1 101 ? 25.662 -21.748 15.845 1.00 11.82 101 GLY B CA 1
ATOM 2621 C C . GLY B 1 101 ? 24.374 -21.896 15.042 1.00 11.01 101 GLY B C 1
ATOM 2622 O O . GLY B 1 101 ? 23.304 -21.550 15.554 1.00 10.90 101 GLY B O 1
ATOM 2623 N N . CYS B 1 102 ? 24.458 -22.473 13.830 1.00 10.49 102 CYS B N 1
ATOM 2624 C CA . CYS B 1 102 ? 23.324 -22.599 12.916 1.00 9.98 102 CYS B CA 1
ATOM 2625 C C . CYS B 1 102 ? 22.873 -24.036 12.595 1.00 9.66 102 CYS B C 1
ATOM 2626 O O . CYS B 1 102 ? 22.152 -24.252 11.630 1.00 9.29 102 CYS B O 1
ATOM 2629 N N . HIS B 1 103 ? 23.225 -24.985 13.450 1.00 9.21 103 HIS B N 1
ATOM 2630 C CA . HIS B 1 103 ? 22.951 -26.393 13.185 1.00 9.43 103 HIS B CA 1
ATOM 2631 C C . HIS B 1 103 ? 21.465 -26.745 13.076 1.00 9.12 103 HIS B C 1
ATOM 2632 O O . HIS B 1 103 ? 21.091 -27.688 12.380 1.00 8.21 103 HIS B O 1
ATOM 2639 N N . THR B 1 104 ? 20.604 -26.022 13.778 1.00 8.27 104 THR B N 1
ATOM 2640 C CA . THR B 1 104 ? 19.164 -26.376 13.741 1.00 9.14 104 THR B CA 1
ATOM 2641 C C . THR B 1 104 ? 18.520 -26.192 12.348 1.00 9.36 104 THR B C 1
ATOM 2642 O O . THR B 1 104 ? 17.965 -27.128 11.761 1.00 9.87 104 THR B O 1
ATOM 2646 N N . GLN B 1 105 ? 18.612 -24.986 11.799 1.00 9.20 105 GLN B N 1
ATOM 2647 C CA . GLN B 1 105 ? 18.148 -24.737 10.449 1.00 8.76 105 GLN B CA 1
ATOM 2648 C C . GLN B 1 105 ? 18.949 -25.582 9.417 1.00 8.88 105 GLN B C 1
ATOM 2649 O O . GLN B 1 105 ? 18.395 -26.056 8.429 1.00 10.24 105 GLN B O 1
ATOM 2655 N N . GLU B 1 106 ? 20.229 -25.799 9.678 1.00 8.46 106 GLU B N 1
ATOM 2656 C CA . GLU B 1 106 ? 21.027 -26.663 8.798 1.00 8.54 106 GLU B CA 1
ATOM 2657 C C . GLU B 1 106 ? 20.447 -28.079 8.747 1.00 8.58 106 GLU B C 1
ATOM 2658 O O . GLU B 1 106 ? 20.289 -28.662 7.678 1.00 8.71 106 GLU B O 1
ATOM 2664 N N . LYS B 1 107 ? 20.121 -28.644 9.894 1.00 8.89 107 LYS B N 1
ATOM 2665 C CA . LYS B 1 107 ? 19.588 -29.992 9.932 1.00 8.77 107 LYS B CA 1
ATOM 2666 C C . LYS B 1 107 ? 18.201 -30.074 9.294 1.00 9.31 107 LYS B C 1
ATOM 2667 O O . LYS B 1 107 ? 17.894 -31.049 8.609 1.00 9.50 107 LYS B O 1
ATOM 2673 N N . ILE B 1 108 ? 17.367 -29.048 9.525 1.00 9.01 108 ILE B N 1
ATOM 2674 C CA . ILE B 1 108 ? 16.052 -28.981 8.912 1.00 8.82 108 ILE B CA 1
ATOM 2675 C C . ILE B 1 108 ? 16.155 -29.080 7.375 1.00 8.80 108 ILE B C 1
ATOM 2676 O O . ILE B 1 108 ? 15.434 -29.849 6.737 1.00 9.88 108 ILE B O 1
ATOM 2681 N N . VAL B 1 109 ? 17.088 -28.335 6.794 1.00 8.76 109 VAL B N 1
ATOM 2682 C CA . VAL B 1 109 ? 17.284 -28.372 5.347 1.00 9.57 109 VAL B CA 1
ATOM 2683 C C . VAL B 1 109 ? 18.008 -29.653 4.917 1.00 9.60 109 VAL B C 1
ATOM 2684 O O . VAL B 1 109 ? 17.545 -30.357 4.020 1.00 9.59 109 VAL B O 1
ATOM 2688 N N . ASP B 1 110 ? 19.136 -29.946 5.554 1.00 8.95 110 ASP B N 1
ATOM 2689 C CA . ASP B 1 110 ? 20.051 -31.000 5.102 1.00 10.27 110 ASP B CA 1
ATOM 2690 C C . ASP B 1 110 ? 19.443 -32.404 5.171 1.00 10.69 110 ASP B C 1
ATOM 2691 O O . ASP B 1 110 ? 19.600 -33.193 4.220 1.00 11.10 110 ASP B O 1
ATOM 2696 N N . TYR B 1 111 ? 18.713 -32.705 6.258 1.00 10.42 111 TYR B N 1
ATOM 2697 C CA . TYR B 1 111 ? 18.047 -33.996 6.433 1.00 11.40 111 TYR B CA 1
ATOM 2698 C C . TYR B 1 111 ? 16.849 -34.151 5.502 1.00 12.30 111 TYR B C 1
ATOM 2699 O O . TYR B 1 111 ? 16.386 -35.291 5.246 1.00 13.19 111 TYR B O 1
ATOM 2708 N N . ASN B 1 112 ? 16.302 -33.031 5.039 1.00 11.82 112 ASN B N 1
ATOM 2709 C CA . ASN B 1 112 ? 15.126 -33.079 4.206 1.00 12.03 112 ASN B CA 1
ATOM 2710 C C . ASN B 1 112 ? 15.445 -33.059 2.709 1.00 12.56 112 ASN B C 1
ATOM 2711 O O . ASN B 1 112 ? 14.574 -33.274 1.906 1.00 11.36 112 ASN B O 1
ATOM 2716 N N . ALA B 1 113 ? 16.715 -32.849 2.365 1.00 12.63 113 ALA B N 1
ATOM 2717 C CA . ALA B 1 113 ? 17.137 -32.796 0.971 1.00 13.70 113 ALA B CA 1
ATOM 2718 C C . ALA B 1 113 ? 17.109 -34.187 0.338 1.00 13.97 113 ALA B C 1
ATOM 2719 O O . ALA B 1 113 ? 17.316 -35.183 1.006 1.00 13.36 113 ALA B O 1
ATOM 2721 N N . ASN B 1 114 ? 16.854 -34.243 -0.968 1.00 14.74 114 ASN B N 1
ATOM 2722 C CA . ASN B 1 114 ? 16.977 -35.515 -1.676 1.00 15.55 114 ASN B CA 1
ATOM 2723 C C . ASN B 1 114 ? 18.397 -36.064 -1.583 1.00 14.59 114 ASN B C 1
ATOM 2724 O O . ASN B 1 114 ? 18.606 -37.272 -1.449 1.00 14.18 114 ASN B O 1
ATOM 2729 N N . GLU B 1 115 ? 19.368 -35.170 -1.629 1.00 13.98 115 GLU B N 1
ATOM 2730 C CA . GLU B 1 115 ? 20.759 -35.526 -1.468 1.00 14.14 115 GLU B CA 1
ATOM 2731 C C . GLU B 1 115 ? 21.448 -34.488 -0.584 1.00 12.42 115 GLU B C 1
ATOM 2732 O O . GLU B 1 115 ? 21.303 -33.287 -0.822 1.00 13.08 115 GLU B O 1
ATOM 2738 N N . PHE B 1 116 ? 22.188 -34.957 0.411 1.00 12.39 116 PHE B N 1
ATOM 2739 C CA . PHE B 1 116 ? 22.936 -34.069 1.320 1.00 12.18 116 PHE B CA 1
ATOM 2740 C C . PHE B 1 116 ? 24.440 -34.258 1.085 1.00 11.88 116 PHE B C 1
ATOM 2741 O O . PHE B 1 116 ? 24.994 -35.318 1.349 1.00 12.01 116 PHE B O 1
ATOM 2749 N N . VAL B 1 117 ? 25.081 -33.204 0.598 1.00 12.16 117 VAL B N 1
ATOM 2750 C CA . VAL B 1 117 ? 26.513 -33.210 0.285 1.00 11.48 117 VAL B CA 1
ATOM 2751 C C . VAL B 1 117 ? 27.283 -32.284 1.278 1.00 11.41 117 VAL B C 1
ATOM 2752 O O . VAL B 1 117 ? 26.956 -31.102 1.433 1.00 12.03 117 VAL B O 1
ATOM 2756 N N . VAL B 1 118 ? 28.286 -32.828 1.949 1.00 11.19 118 VAL B N 1
ATOM 2757 C CA . VAL B 1 118 ? 29.118 -32.071 2.887 1.00 11.83 118 VAL B CA 1
ATOM 2758 C C . VAL B 1 118 ? 30.411 -31.656 2.161 1.00 12.82 118 VAL B C 1
ATOM 2759 O O . VAL B 1 118 ? 30.937 -32.443 1.364 1.00 12.71 118 VAL B O 1
ATOM 2763 N N . LEU B 1 119 ? 30.888 -30.438 2.439 1.00 11.38 119 LEU B N 1
ATOM 2764 C CA . LEU B 1 119 ? 32.116 -29.893 1.820 1.00 12.37 119 LEU B CA 1
ATOM 2765 C C . LEU B 1 119 ? 33.090 -29.538 2.914 1.00 13.30 119 LEU B C 1
ATOM 2766 O O . LEU B 1 119 ? 32.790 -28.734 3.824 1.00 13.10 119 LEU B O 1
ATOM 2771 N N . VAL B 1 120 ? 34.243 -30.180 2.878 1.00 13.39 120 VAL B N 1
ATOM 2772 C CA . VAL B 1 120 ? 35.273 -29.928 3.871 1.00 14.44 120 VAL B CA 1
ATOM 2773 C C . VAL B 1 120 ? 36.662 -29.924 3.243 1.00 16.26 120 VAL B C 1
ATOM 2774 O O . VAL B 1 120 ? 36.884 -30.541 2.193 1.00 16.36 120 VAL B O 1
ATOM 2778 N N . ASP B 1 121 ? 37.584 -29.220 3.901 1.00 16.36 121 ASP B N 1
ATOM 2779 C CA . ASP B 1 121 ? 38.991 -29.458 3.682 1.00 16.72 121 ASP B CA 1
ATOM 2780 C C . ASP B 1 121 ? 39.445 -30.657 4.520 1.00 16.94 121 ASP B C 1
ATOM 2781 O O . ASP B 1 121 ? 38.793 -31.058 5.485 1.00 14.59 121 ASP B O 1
ATOM 2786 N N . GLU B 1 122 ? 40.581 -31.241 4.133 1.00 17.00 122 GLU B N 1
ATOM 2787 C CA . GLU B 1 122 ? 41.075 -32.444 4.783 1.00 17.78 122 GLU B CA 1
ATOM 2788 C C . GLU B 1 122 ? 41.258 -32.355 6.298 1.00 17.00 122 GLU B C 1
ATOM 2789 O O . GLU B 1 122 ? 41.228 -33.378 6.967 1.00 16.66 122 GLU B O 1
ATOM 2795 N N . SER B 1 123 ? 41.479 -31.151 6.845 1.00 16.95 123 SER B N 1
ATOM 2796 C CA . SER B 1 123 ? 41.710 -31.016 8.282 1.00 17.35 123 SER B CA 1
ATOM 2797 C C . SER B 1 123 ? 40.467 -31.358 9.120 1.00 17.28 123 SER B C 1
ATOM 2798 O O . SER B 1 123 ? 40.591 -31.626 10.307 1.00 17.50 123 SER B O 1
ATOM 2801 N N . LYS B 1 124 ? 39.282 -31.362 8.502 1.00 16.80 124 LYS B N 1
ATOM 2802 C CA . LYS B 1 124 ? 38.048 -31.716 9.237 1.00 16.66 124 LYS B CA 1
ATOM 2803 C C . LYS B 1 124 ? 37.869 -33.220 9.482 1.00 16.48 124 LYS B C 1
ATOM 2804 O O . LYS B 1 124 ? 37.035 -33.612 10.278 1.00 15.14 124 LYS B O 1
ATOM 2810 N N . LEU B 1 125 ? 38.653 -34.066 8.803 1.00 15.93 125 LEU B N 1
ATOM 2811 C CA . LEU B 1 125 ? 38.538 -35.507 8.993 1.00 16.78 125 LEU B CA 1
ATOM 2812 C C . LEU B 1 125 ? 39.139 -35.903 10.319 1.00 16.87 125 LEU B C 1
ATOM 2813 O O . LEU B 1 125 ? 40.280 -35.507 10.617 1.00 17.64 125 LEU B O 1
ATOM 2818 N N . VAL B 1 126 ? 38.388 -36.694 11.079 1.00 15.78 126 VAL B N 1
ATOM 2819 C CA . VAL B 1 126 ? 38.814 -37.241 12.358 1.00 16.15 126 VAL B CA 1
ATOM 2820 C C . VAL B 1 126 ? 38.578 -38.760 12.461 1.00 16.48 126 VAL B C 1
ATOM 2821 O O . VAL B 1 126 ? 37.709 -39.323 11.816 1.00 16.02 126 VAL B O 1
ATOM 2825 N N . LYS B 1 127 ? 39.359 -39.419 13.311 1.00 16.91 127 LYS B N 1
ATOM 2826 C CA . LYS B 1 127 ? 39.196 -40.843 13.545 1.00 18.48 127 LYS B CA 1
ATOM 2827 C C . LYS B 1 127 ? 37.997 -41.150 14.428 1.00 18.12 127 LYS B C 1
ATOM 2828 O O . LYS B 1 127 ? 37.274 -42.124 14.189 1.00 18.37 127 LYS B O 1
ATOM 2834 N N . LYS B 1 128 ? 37.756 -40.275 15.409 1.00 18.02 128 LYS B N 1
ATOM 2835 C CA . LYS B 1 128 ? 36.712 -40.488 16.403 1.00 17.05 128 LYS B CA 1
ATOM 2836 C C . LYS B 1 128 ? 35.886 -39.222 16.583 1.00 15.90 128 LYS B C 1
ATOM 2837 O O . LYS B 1 128 ? 36.412 -38.216 17.017 1.00 15.95 128 LYS B O 1
ATOM 2843 N N . LEU B 1 129 ? 34.609 -39.288 16.244 1.00 15.19 129 LEU B N 1
ATOM 2844 C CA . LEU B 1 129 ? 33.705 -38.131 16.398 1.00 14.59 129 LEU B CA 1
ATOM 2845 C C . LEU B 1 129 ? 33.624 -37.667 17.871 1.00 14.35 129 LEU B C 1
ATOM 2846 O O . LEU B 1 129 ? 33.479 -38.478 18.784 1.00 13.52 129 LEU B O 1
ATOM 2851 N N . GLY B 1 130 ? 33.752 -36.356 18.093 1.00 14.82 130 GLY B N 1
ATOM 2852 C CA . GLY B 1 130 ? 33.547 -35.757 19.407 1.00 15.62 130 GLY B CA 1
ATOM 2853 C C . GLY B 1 130 ? 34.713 -35.906 20.388 1.00 16.33 130 GLY B C 1
ATOM 2854 O O . GLY B 1 130 ? 34.607 -35.480 21.523 1.00 15.80 130 GLY B O 1
ATOM 2855 N N . GLU B 1 131 ? 35.830 -36.483 19.945 1.00 18.10 131 GLU B N 1
ATOM 2856 C CA . GLU B 1 131 ? 37.020 -36.604 20.762 1.00 19.36 131 GLU B CA 1
ATOM 2857 C C . GLU B 1 131 ? 37.613 -35.222 21.007 1.00 20.17 131 GLU B C 1
ATOM 2858 O O . GLU B 1 131 ? 37.898 -34.853 22.153 1.00 20.54 131 GLU B O 1
ATOM 2864 N N . LYS B 1 132 ? 37.714 -34.426 19.947 1.00 20.60 132 LYS B N 1
ATOM 2865 C CA . LYS B 1 132 ? 38.362 -33.135 20.043 1.00 21.37 132 LYS B CA 1
ATOM 2866 C C . LYS B 1 132 ? 37.434 -31.910 19.879 1.00 21.07 132 LYS B C 1
ATOM 2867 O O . LYS B 1 132 ? 37.900 -30.770 19.944 1.00 20.35 132 LYS B O 1
ATOM 2873 N N . PHE B 1 133 ? 36.126 -32.134 19.708 1.00 19.53 133 PHE B N 1
ATOM 2874 C CA . PHE B 1 133 ? 35.214 -31.053 19.400 1.00 18.38 133 PHE B CA 1
ATOM 2875 C C . PHE B 1 133 ? 33.919 -31.297 20.182 1.00 16.31 133 PHE B C 1
ATOM 2876 O O . PHE B 1 133 ? 33.431 -32.434 20.229 1.00 15.32 133 PHE B O 1
ATOM 2884 N N . PRO B 1 134 ? 33.364 -30.240 20.812 1.00 14.65 134 PRO B N 1
ATOM 2885 C CA . PRO B 1 134 ? 32.105 -30.432 21.564 1.00 13.94 134 PRO B CA 1
ATOM 2886 C C . PRO B 1 134 ? 30.891 -30.457 20.647 1.00 12.82 134 PRO B C 1
ATOM 2887 O O . PRO B 1 134 ? 30.945 -29.963 19.512 1.00 12.77 134 PRO B O 1
ATOM 2891 N N . ILE B 1 135 ? 29.806 -31.045 21.125 1.00 10.69 135 ILE B N 1
ATOM 2892 C CA . ILE B 1 135 ? 28.559 -31.090 20.386 1.00 11.05 135 ILE B CA 1
ATOM 2893 C C . ILE B 1 135 ? 27.781 -29.807 20.681 1.00 9.69 135 ILE B C 1
ATOM 2894 O O . ILE B 1 135 ? 27.472 -29.545 21.824 1.00 10.59 135 ILE B O 1
ATOM 2899 N N . PRO B 1 136 ? 27.522 -28.976 19.669 1.00 10.32 136 PRO B N 1
ATOM 2900 C CA . PRO B 1 136 ? 26.574 -27.879 19.927 1.00 9.31 136 PRO B CA 1
ATOM 2901 C C . PRO B 1 136 ? 25.137 -28.326 20.178 1.00 8.47 136 PRO B C 1
ATOM 2902 O O . PRO B 1 136 ? 24.609 -29.196 19.478 1.00 9.62 136 PRO B O 1
ATOM 2906 N N . VAL B 1 137 ? 24.487 -27.682 21.141 1.00 8.66 137 VAL B N 1
ATOM 2907 C CA . VAL B 1 137 ? 23.138 -28.008 21.490 1.00 8.45 137 VAL B CA 1
ATOM 2908 C C . VAL B 1 137 ? 22.329 -26.697 21.581 1.00 8.49 137 VAL B C 1
ATOM 2909 O O . VAL B 1 137 ? 22.685 -25.828 22.361 1.00 9.90 137 VAL B O 1
ATOM 2913 N N . GLU B 1 138 ? 21.257 -26.582 20.803 1.00 8.23 138 GLU B N 1
ATOM 2914 C CA . GLU B 1 138 ? 20.393 -25.375 20.867 1.00 8.41 138 GLU B CA 1
ATOM 2915 C C . GLU B 1 138 ? 19.323 -25.591 21.947 1.00 8.54 138 GLU B C 1
ATOM 2916 O O . GLU B 1 138 ? 18.629 -26.626 21.934 1.00 8.10 138 GLU B O 1
ATOM 2922 N N . VAL B 1 139 ? 19.205 -24.619 22.858 1.00 8.72 139 VAL B N 1
ATOM 2923 C CA A VAL B 1 139 ? 18.441 -24.772 24.107 0.70 9.13 139 VAL B CA 1
ATOM 2924 C CA B VAL B 1 139 ? 18.406 -24.787 24.069 0.30 8.72 139 VAL B CA 1
ATOM 2925 C C . VAL B 1 139 ? 17.498 -23.587 24.345 1.00 9.21 139 VAL B C 1
ATOM 2926 O O . VAL B 1 139 ? 17.913 -22.429 24.230 1.00 8.44 139 VAL B O 1
ATOM 2933 N N . ILE B 1 140 ? 16.238 -23.895 24.665 1.00 8.58 140 ILE B N 1
ATOM 2934 C CA . ILE B 1 140 ? 15.242 -22.909 25.091 1.00 9.13 140 ILE B CA 1
ATOM 2935 C C . ILE B 1 140 ? 15.822 -22.172 26.323 1.00 8.70 140 ILE B C 1
ATOM 2936 O O . ILE B 1 140 ? 16.211 -22.815 27.277 1.00 9.77 140 ILE B O 1
ATOM 2941 N N . PRO B 1 141 ? 15.913 -20.829 26.297 1.00 9.13 141 PRO B N 1
ATOM 2942 C CA . PRO B 1 141 ? 16.637 -20.107 27.362 1.00 9.67 141 PRO B CA 1
ATOM 2943 C C . PRO B 1 141 ? 16.182 -20.390 28.808 1.00 9.84 141 PRO B C 1
ATOM 2944 O O . PRO B 1 141 ? 17.019 -20.482 29.700 1.00 11.16 141 PRO B O 1
ATOM 2948 N N . SER B 1 142 ? 14.893 -20.637 29.006 1.00 9.33 142 SER B N 1
ATOM 2949 C CA . SER B 1 142 ? 14.387 -20.939 30.326 1.00 9.75 142 SER B CA 1
ATOM 2950 C C . SER B 1 142 ? 14.930 -22.274 30.881 1.00 9.54 142 SER B C 1
ATOM 2951 O O . SER B 1 142 ? 14.821 -22.517 32.074 1.00 9.25 142 SER B O 1
ATOM 2954 N N . ALA B 1 143 ? 15.441 -23.136 29.984 1.00 8.36 143 ALA B N 1
ATOM 2955 C CA . ALA B 1 143 ? 15.862 -24.499 30.284 1.00 8.89 143 ALA B CA 1
ATOM 2956 C C . ALA B 1 143 ? 17.380 -24.666 30.394 1.00 8.72 143 ALA B C 1
ATOM 2957 O O . ALA B 1 143 ? 17.835 -25.798 30.575 1.00 8.18 143 ALA B O 1
ATOM 2959 N N . TYR B 1 144 ? 18.160 -23.579 30.367 1.00 9.18 144 TYR B N 1
ATOM 2960 C CA A TYR B 1 144 ? 19.614 -23.797 30.275 0.50 9.95 144 TYR B CA 1
ATOM 2961 C CA B TYR B 1 144 ? 19.630 -23.637 30.379 0.50 10.13 144 TYR B CA 1
ATOM 2962 C C . TYR B 1 144 ? 20.161 -24.541 31.493 1.00 10.26 144 TYR B C 1
ATOM 2963 O O . TYR B 1 144 ? 20.980 -25.464 31.299 1.00 10.50 144 TYR B O 1
ATOM 2980 N N . ARG B 1 145 ? 19.701 -24.240 32.704 1.00 9.59 145 ARG B N 1
ATOM 2981 C CA . ARG B 1 145 ? 20.244 -24.934 33.857 1.00 10.09 145 ARG B CA 1
ATOM 2982 C C . ARG B 1 145 ? 19.884 -26.405 33.858 1.00 9.56 145 ARG B C 1
ATOM 2983 O O . ARG B 1 145 ? 20.751 -27.249 34.099 1.00 9.92 145 ARG B O 1
ATOM 2991 N N . VAL B 1 146 ? 18.616 -26.723 33.596 1.00 9.35 146 VAL B N 1
ATOM 2992 C CA . VAL B 1 146 ? 18.180 -28.145 33.632 1.00 8.88 146 VAL B CA 1
ATOM 2993 C C . VAL B 1 146 ? 18.751 -28.946 32.442 1.00 9.18 146 VAL B C 1
ATOM 2994 O O . VAL B 1 146 ? 18.966 -30.162 32.544 1.00 8.77 146 VAL B O 1
ATOM 2998 N N . VAL B 1 147 ? 19.062 -28.268 31.342 1.00 8.71 147 VAL B N 1
ATOM 2999 C CA . VAL B 1 147 ? 19.691 -28.955 30.191 1.00 8.66 147 VAL B CA 1
ATOM 3000 C C . VAL B 1 147 ? 21.177 -29.208 30.509 1.00 8.95 147 VAL B C 1
ATOM 3001 O O . VAL B 1 147 ? 21.696 -30.305 30.242 1.00 9.16 147 VAL B O 1
ATOM 3005 N N . ILE B 1 148 ? 21.861 -28.234 31.098 1.00 10.50 148 ILE B N 1
ATOM 3006 C CA . ILE B 1 148 ? 23.244 -28.474 31.594 1.00 11.33 148 ILE B CA 1
ATOM 3007 C C . ILE B 1 148 ? 23.240 -29.679 32.548 1.00 11.22 148 ILE B C 1
ATOM 3008 O O . ILE B 1 148 ? 24.071 -30.586 32.438 1.00 11.41 148 ILE B O 1
ATOM 3013 N N . ARG B 1 149 ? 22.286 -29.707 33.465 1.00 11.77 149 ARG B N 1
ATOM 3014 C CA . ARG B 1 149 ? 22.145 -30.840 34.378 1.00 11.72 149 ARG B CA 1
ATOM 3015 C C . ARG B 1 149 ? 21.982 -32.176 33.633 1.00 11.43 149 ARG B C 1
ATOM 3016 O O . ARG B 1 149 ? 22.739 -33.117 33.899 1.00 11.20 149 ARG B O 1
ATOM 3024 N N . ALA B 1 150 ? 21.043 -32.241 32.684 1.00 11.20 150 ALA B N 1
ATOM 3025 C CA . ALA B 1 150 ? 20.752 -33.469 31.954 1.00 11.10 150 ALA B CA 1
ATOM 3026 C C . ALA B 1 150 ? 21.972 -33.969 31.170 1.00 11.20 150 ALA B C 1
ATOM 3027 O O . ALA B 1 150 ? 22.322 -35.177 31.191 1.00 10.75 150 ALA B O 1
ATOM 3029 N N . LEU B 1 151 ? 22.667 -33.031 30.539 1.00 10.42 151 LEU B N 1
ATOM 3030 C CA . LEU B 1 151 ? 23.863 -33.369 29.764 1.00 11.05 151 LEU B CA 1
ATOM 3031 C C . LEU B 1 151 ? 24.972 -33.856 30.670 1.00 11.46 151 LEU B C 1
ATOM 3032 O O . LEU B 1 151 ? 25.706 -34.763 30.280 1.00 12.36 151 LEU B O 1
ATOM 3037 N N . SER B 1 152 ? 25.077 -33.263 31.860 1.00 12.60 152 SER B N 1
ATOM 3038 C CA . SER B 1 152 ? 26.083 -33.656 32.849 1.00 13.14 152 SER B CA 1
ATOM 3039 C C . SER B 1 152 ? 25.765 -35.048 33.401 1.00 13.34 152 SER B C 1
ATOM 3040 O O . SER B 1 152 ? 26.677 -35.868 33.579 1.00 13.33 152 SER B O 1
ATOM 3043 N N . GLU B 1 153 ? 24.487 -35.320 33.674 1.00 12.46 153 GLU B N 1
ATOM 3044 C CA . GLU B 1 153 ? 24.065 -36.667 34.077 1.00 14.18 153 GLU B CA 1
ATOM 3045 C C . GLU B 1 153 ? 24.431 -37.729 33.002 1.00 14.51 153 GLU B C 1
ATOM 3046 O O . GLU B 1 153 ? 24.750 -38.884 33.315 1.00 15.12 153 GLU B O 1
ATOM 3052 N N . MET B 1 154 ? 24.376 -37.346 31.731 1.00 14.61 154 MET B N 1
ATOM 3053 C CA . MET B 1 154 ? 24.731 -38.246 30.630 1.00 15.54 154 MET B CA 1
ATOM 3054 C C . MET B 1 154 ? 26.237 -38.447 30.474 1.00 15.97 154 MET B C 1
ATOM 3055 O O . MET B 1 154 ? 26.643 -39.231 29.606 1.00 18.51 154 MET B O 1
ATOM 3060 N N . GLY B 1 155 ? 27.046 -37.791 31.296 1.00 15.48 155 GLY B N 1
ATOM 3061 C CA . GLY B 1 155 ? 28.505 -37.883 31.224 1.00 15.01 155 GLY B CA 1
ATOM 3062 C C . GLY B 1 155 ? 29.218 -36.756 30.486 1.00 15.52 155 GLY B C 1
ATOM 3063 O O . GLY B 1 155 ? 30.451 -36.808 30.274 1.00 15.94 155 GLY B O 1
ATOM 3064 N N . GLY B 1 156 ? 28.480 -35.701 30.157 1.00 14.26 156 GLY B N 1
ATOM 3065 C CA . GLY B 1 156 ? 28.990 -34.636 29.340 1.00 14.43 156 GLY B CA 1
ATOM 3066 C C . GLY B 1 156 ? 29.598 -33.531 30.176 1.00 14.94 156 GLY B C 1
ATOM 3067 O O . GLY B 1 156 ? 29.242 -33.352 31.349 1.00 14.18 156 GLY B O 1
ATOM 3068 N N . GLU B 1 157 ? 30.500 -32.792 29.551 1.00 14.78 157 GLU B N 1
ATOM 3069 C CA . GLU B 1 157 ? 30.997 -31.539 30.092 1.00 15.45 157 GLU B CA 1
ATOM 3070 C C . GLU B 1 157 ? 30.392 -30.400 29.272 1.00 14.23 157 GLU B C 1
ATOM 3071 O O . GLU B 1 157 ? 30.803 -30.184 28.156 1.00 13.91 157 GLU B O 1
ATOM 3077 N N . ALA B 1 158 ? 29.399 -29.718 29.844 1.00 13.85 158 ALA B N 1
ATOM 3078 C CA . ALA B 1 158 ? 28.510 -28.830 29.102 1.00 14.29 158 ALA B CA 1
ATOM 3079 C C . ALA B 1 158 ? 28.773 -27.401 29.530 1.00 14.31 158 ALA B C 1
ATOM 3080 O O . ALA B 1 158 ? 28.839 -27.117 30.732 1.00 15.45 158 ALA B O 1
ATOM 3082 N N . VAL B 1 159 ? 28.943 -26.513 28.565 1.00 13.98 159 VAL B N 1
ATOM 3083 C CA . VAL B 1 159 ? 29.230 -25.117 28.875 1.00 14.41 159 VAL B CA 1
ATOM 3084 C C . VAL B 1 159 ? 28.458 -24.190 27.930 1.00 13.78 159 VAL B C 1
ATOM 3085 O O . VAL B 1 159 ? 28.418 -24.419 26.699 1.00 13.07 159 VAL B O 1
ATOM 3089 N N . ILE B 1 160 ? 27.858 -23.147 28.507 1.00 13.14 160 ILE B N 1
ATOM 3090 C CA . ILE B 1 160 ? 27.158 -22.155 27.706 1.00 13.09 160 ILE B CA 1
ATOM 3091 C C . ILE B 1 160 ? 28.155 -21.434 26.816 1.00 12.05 160 ILE B C 1
ATOM 3092 O O . ILE B 1 160 ? 29.230 -21.014 27.271 1.00 13.04 160 ILE B O 1
ATOM 3097 N N . ARG B 1 161 ? 27.808 -21.283 25.556 1.00 10.87 161 ARG B N 1
ATOM 3098 C CA . ARG B 1 161 ? 28.653 -20.541 24.625 1.00 11.66 161 ARG B CA 1
ATOM 3099 C C . ARG B 1 161 ? 28.379 -19.052 24.777 1.00 12.12 161 ARG B C 1
ATOM 3100 O O . ARG B 1 161 ? 27.254 -18.602 24.537 1.00 10.95 161 ARG B O 1
ATOM 3108 N N . LEU B 1 162 ? 29.414 -18.294 25.123 1.00 12.78 162 LEU B N 1
ATOM 3109 C CA . LEU B 1 162 ? 29.259 -16.820 25.288 1.00 14.27 162 LEU B CA 1
ATOM 3110 C C . LEU B 1 162 ? 29.661 -16.032 24.037 1.00 15.41 162 LEU B C 1
ATOM 3111 O O . LEU B 1 162 ? 30.500 -16.458 23.252 1.00 16.04 162 LEU B O 1
ATOM 3116 N N . GLY B 1 163 ? 29.079 -14.863 23.852 1.00 16.38 163 GLY B N 1
ATOM 3117 C CA . GLY B 1 163 ? 29.361 -14.078 22.641 1.00 17.51 163 GLY B CA 1
ATOM 3118 C C . GLY B 1 163 ? 30.587 -13.187 22.845 1.00 17.94 163 GLY B C 1
ATOM 3119 O O . GLY B 1 163 ? 30.957 -12.854 23.988 1.00 17.86 163 GLY B O 1
ATOM 3120 N N . ASP B 1 164 ? 31.173 -12.762 21.730 1.00 19.31 164 ASP B N 1
ATOM 3121 C CA A ASP B 1 164 ? 32.228 -11.755 21.694 0.50 19.27 164 ASP B CA 1
ATOM 3122 C CA B ASP B 1 164 ? 32.186 -11.710 21.802 0.50 19.17 164 ASP B CA 1
ATOM 3123 C C . ASP B 1 164 ? 31.764 -10.436 21.069 1.00 19.63 164 ASP B C 1
ATOM 3124 O O . ASP B 1 164 ? 32.427 -9.420 21.225 1.00 21.70 164 ASP B O 1
ATOM 3133 N N . ARG B 1 165 ? 30.666 -10.460 20.302 1.00 17.71 165 ARG B N 1
ATOM 3134 C CA . ARG B 1 165 ? 30.112 -9.178 19.791 1.00 16.47 165 ARG B CA 1
ATOM 3135 C C . ARG B 1 165 ? 28.758 -8.805 20.455 1.00 14.61 165 ARG B C 1
ATOM 3136 O O . ARG B 1 165 ? 28.060 -7.900 19.998 1.00 13.83 165 ARG B O 1
ATOM 3144 N N . LYS B 1 166 ? 28.395 -9.570 21.483 1.00 13.24 166 LYS B N 1
ATOM 3145 C CA A LYS B 1 166 ? 27.331 -9.230 22.430 0.50 12.69 166 LYS B CA 1
ATOM 3146 C CA B LYS B 1 166 ? 27.361 -9.205 22.435 0.50 12.81 166 LYS B CA 1
ATOM 3147 C C . LYS B 1 166 ? 27.764 -9.774 23.786 1.00 12.64 166 LYS B C 1
ATOM 3148 O O . LYS B 1 166 ? 28.533 -10.759 23.866 1.00 12.83 166 LYS B O 1
ATOM 3159 N N . ARG B 1 167 ? 27.276 -9.166 24.848 1.00 10.21 167 ARG B N 1
ATOM 3160 C CA . ARG B 1 167 ? 27.530 -9.669 26.186 1.00 10.02 167 ARG B CA 1
ATOM 3161 C C . ARG B 1 167 ? 26.613 -10.830 26.472 1.00 9.65 167 ARG B C 1
ATOM 3162 O O . ARG B 1 167 ? 25.428 -10.789 26.109 1.00 9.56 167 ARG B O 1
ATOM 3170 N N . GLY B 1 168 ? 27.144 -11.819 27.181 1.00 10.31 168 GLY B N 1
ATOM 3171 C CA . GLY B 1 168 ? 26.387 -12.992 27.629 1.00 10.84 168 GLY B CA 1
ATOM 3172 C C . GLY B 1 168 ? 26.271 -14.051 26.534 1.00 11.11 168 GLY B C 1
ATOM 3173 O O . GLY B 1 168 ? 26.996 -14.004 25.532 1.00 12.02 168 GLY B O 1
ATOM 3174 N N . PRO B 1 169 ? 25.379 -15.031 26.735 1.00 11.09 169 PRO B N 1
ATOM 3175 C CA . PRO B 1 169 ? 25.172 -16.148 25.829 1.00 10.84 169 PRO B CA 1
ATOM 3176 C C . PRO B 1 169 ? 24.994 -15.746 24.377 1.00 11.13 169 PRO B C 1
ATOM 3177 O O . PRO B 1 169 ? 24.246 -14.827 24.078 1.00 11.32 169 PRO B O 1
ATOM 3181 N N . VAL B 1 170 ? 25.689 -16.444 23.491 1.00 10.38 170 VAL B N 1
ATOM 3182 C CA . VAL B 1 170 ? 25.427 -16.342 22.068 1.00 10.88 170 VAL B CA 1
ATOM 3183 C C . VAL B 1 170 ? 23.947 -16.760 21.821 1.00 9.91 170 VAL B C 1
ATOM 3184 O O . VAL B 1 170 ? 23.469 -17.740 22.412 1.00 9.73 170 VAL B O 1
ATOM 3188 N N . ILE B 1 171 ? 23.233 -16.009 20.982 1.00 9.17 171 ILE B N 1
ATOM 3189 C CA . ILE B 1 171 ? 21.845 -16.314 20.663 1.00 9.05 171 ILE B CA 1
ATOM 3190 C C . ILE B 1 171 ? 21.764 -16.754 19.208 1.00 9.48 171 ILE B C 1
ATOM 3191 O O . ILE B 1 171 ? 22.395 -16.155 18.310 1.00 9.39 171 ILE B O 1
ATOM 3196 N N . THR B 1 172 ? 21.006 -17.819 18.947 1.00 8.59 172 THR B N 1
ATOM 3197 C CA . THR B 1 172 ? 20.841 -18.288 17.561 1.00 8.66 172 THR B CA 1
ATOM 3198 C C . THR B 1 172 ? 19.872 -17.446 16.728 1.00 8.90 172 THR B C 1
ATOM 3199 O O . THR B 1 172 ? 19.108 -16.609 17.271 1.00 8.04 172 THR B O 1
ATOM 3203 N N . ASP B 1 173 ? 19.834 -17.748 15.423 1.00 9.67 173 ASP B N 1
ATOM 3204 C CA . ASP B 1 173 ? 18.884 -17.134 14.494 1.00 10.34 173 ASP B CA 1
ATOM 3205 C C . ASP B 1 173 ? 17.455 -17.364 14.945 1.00 10.36 173 ASP B C 1
ATOM 3206 O O . ASP B 1 173 ? 16.577 -16.606 14.560 1.00 12.09 173 ASP B O 1
ATOM 3211 N N . ASN B 1 174 ? 17.236 -18.391 15.763 1.00 10.20 174 ASN B N 1
ATOM 3212 C CA . ASN B 1 174 ? 15.905 -18.753 16.279 1.00 10.79 174 ASN B CA 1
ATOM 3213 C C . ASN B 1 174 ? 15.584 -18.186 17.660 1.00 10.77 174 ASN B C 1
ATOM 3214 O O . ASN B 1 174 ? 14.523 -18.477 18.220 1.00 11.47 174 ASN B O 1
ATOM 3219 N N . GLY B 1 175 ? 16.527 -17.445 18.223 1.00 10.65 175 GLY B N 1
ATOM 3220 C CA . GLY B 1 175 ? 16.333 -16.816 19.520 1.00 9.75 175 GLY B CA 1
ATOM 3221 C C . GLY B 1 175 ? 16.674 -17.671 20.753 1.00 9.62 175 GLY B C 1
ATOM 3222 O O . GLY B 1 175 ? 16.292 -17.320 21.861 1.00 10.00 175 GLY B O 1
ATOM 3223 N N . ASN B 1 176 ? 17.390 -18.776 20.567 1.00 8.52 176 ASN B N 1
ATOM 3224 C CA . ASN B 1 176 ? 17.751 -19.683 21.634 1.00 8.30 176 ASN B CA 1
ATOM 3225 C C . ASN B 1 176 ? 19.232 -19.608 21.978 1.00 8.18 176 ASN B C 1
ATOM 3226 O O . ASN B 1 176 ? 19.995 -18.970 21.263 1.00 8.36 176 ASN B O 1
ATOM 3231 N N . MET B 1 177 ? 19.605 -20.247 23.096 1.00 7.85 177 MET B N 1
ATOM 3232 C CA A MET B 1 177 ? 20.996 -20.336 23.552 0.50 8.53 177 MET B CA 1
ATOM 3233 C CA B MET B 1 177 ? 21.008 -20.294 23.484 0.50 8.49 177 MET B CA 1
ATOM 3234 C C . MET B 1 177 ? 21.698 -21.525 22.913 1.00 8.06 177 MET B C 1
ATOM 3235 O O . MET B 1 177 ? 21.049 -22.391 22.356 1.00 8.25 177 MET B O 1
ATOM 3244 N N . ILE B 1 178 ? 23.023 -21.573 23.041 1.00 8.65 178 ILE B N 1
ATOM 3245 C CA . ILE B 1 178 ? 23.813 -22.723 22.607 1.00 9.25 178 ILE B CA 1
ATOM 3246 C C . ILE B 1 178 ? 24.657 -23.201 23.785 1.00 9.10 178 ILE B C 1
ATOM 3247 O O . ILE B 1 178 ? 25.399 -22.413 24.395 1.00 8.76 178 ILE B O 1
ATOM 3252 N N . ILE B 1 179 ? 24.515 -24.467 24.118 1.00 8.26 179 ILE B N 1
ATOM 3253 C CA . ILE B 1 179 ? 25.378 -25.146 25.045 1.00 8.85 179 ILE B CA 1
ATOM 3254 C C . ILE B 1 179 ? 26.278 -26.099 24.227 1.00 9.09 179 ILE B C 1
ATOM 3255 O O . ILE B 1 179 ? 25.786 -26.886 23.427 1.00 9.76 179 ILE B O 1
ATOM 3260 N N . ASP B 1 180 ? 27.586 -25.987 24.406 1.00 9.52 180 ASP B N 1
ATOM 3261 C CA . ASP B 1 180 ? 28.532 -26.910 23.797 1.00 10.09 180 ASP B CA 1
ATOM 3262 C C . ASP B 1 180 ? 28.914 -27.968 24.831 1.00 9.93 180 ASP B C 1
ATOM 3263 O O . ASP B 1 180 ? 29.307 -27.640 25.952 1.00 10.25 180 ASP B O 1
ATOM 3268 N N . VAL B 1 181 ? 28.789 -29.236 24.450 1.00 9.77 181 VAL B N 1
ATOM 3269 C CA . VAL B 1 181 ? 29.052 -30.335 25.380 1.00 10.65 181 VAL B CA 1
ATOM 3270 C C . VAL B 1 181 ? 30.033 -31.388 24.811 1.00 11.34 181 VAL B C 1
ATOM 3271 O O . VAL B 1 181 ? 29.819 -31.949 23.737 1.00 10.81 181 VAL B O 1
ATOM 3275 N N . PHE B 1 182 ? 31.124 -31.580 25.538 1.00 13.15 182 PHE B N 1
ATOM 3276 C CA . PHE B 1 182 ? 32.075 -32.647 25.256 1.00 14.71 182 PHE B CA 1
ATOM 3277 C C . PHE B 1 182 ? 31.553 -33.954 25.788 1.00 14.98 182 PHE B C 1
ATOM 3278 O O . PHE B 1 182 ? 31.260 -34.050 26.979 1.00 14.71 182 PHE B O 1
ATOM 3286 N N . MET B 1 183 ? 31.444 -34.940 24.907 1.00 15.43 183 MET B N 1
ATOM 3287 C CA . MET B 1 183 ? 31.010 -36.271 25.269 1.00 17.42 183 MET B CA 1
ATOM 3288 C C . MET B 1 183 ? 31.893 -37.313 24.618 1.00 17.41 183 MET B C 1
ATOM 3289 O O . MET B 1 183 ? 32.502 -37.059 23.564 1.00 16.80 183 MET B O 1
ATOM 3294 N N . ASN B 1 184 ? 31.985 -38.459 25.292 1.00 18.66 184 ASN B N 1
ATOM 3295 C CA . ASN B 1 184 ? 32.559 -39.679 24.712 1.00 19.66 184 ASN B CA 1
ATOM 3296 C C . ASN B 1 184 ? 31.449 -40.333 23.929 1.00 19.62 184 ASN B C 1
ATOM 3297 O O . ASN B 1 184 ? 30.546 -40.935 24.524 1.00 21.27 184 ASN B O 1
ATOM 3302 N N . ILE B 1 185 ? 31.477 -40.161 22.606 1.00 18.36 185 ILE B N 1
ATOM 3303 C CA . ILE B 1 185 ? 30.406 -40.612 21.711 1.00 18.58 185 ILE B CA 1
ATOM 3304 C C . ILE B 1 185 ? 30.589 -42.098 21.336 1.00 19.08 185 ILE B C 1
ATOM 3305 O O . ILE B 1 185 ? 31.398 -42.442 20.477 1.00 18.86 185 ILE B O 1
ATOM 3310 N N . ASP B 1 186 ? 29.822 -42.960 21.998 1.00 19.97 186 ASP B N 1
ATOM 3311 C CA . ASP B 1 186 ? 29.828 -44.402 21.704 1.00 20.68 186 ASP B CA 1
ATOM 3312 C C . ASP B 1 186 ? 28.887 -44.831 20.597 1.00 20.71 186 ASP B C 1
ATOM 3313 O O . ASP B 1 186 ? 29.190 -45.742 19.844 1.00 22.87 186 ASP B O 1
ATOM 3318 N N . ASP B 1 187 ? 27.705 -44.236 20.528 1.00 19.16 187 ASP B N 1
ATOM 3319 C CA . ASP B 1 187 ? 26.762 -44.529 19.477 1.00 17.89 187 ASP B CA 1
ATOM 3320 C C . ASP B 1 187 ? 26.146 -43.196 19.052 1.00 16.77 187 ASP B C 1
ATOM 3321 O O . ASP B 1 187 ? 25.272 -42.678 19.761 1.00 15.91 187 ASP B O 1
ATOM 3326 N N . ALA B 1 188 ? 26.603 -42.665 17.913 1.00 15.54 188 ALA B N 1
ATOM 3327 C CA . ALA B 1 188 ? 26.250 -41.297 17.488 1.00 15.03 188 ALA B CA 1
ATOM 3328 C C . ALA B 1 188 ? 24.785 -41.173 17.188 1.00 13.97 188 ALA B C 1
ATOM 3329 O O . ALA B 1 188 ? 24.166 -40.206 17.577 1.00 12.87 188 ALA B O 1
ATOM 3331 N N . ILE B 1 189 ? 24.233 -42.153 16.476 1.00 13.86 189 ILE B N 1
ATOM 3332 C CA . ILE B 1 189 ? 22.822 -42.158 16.110 1.00 13.91 189 ILE B CA 1
ATOM 3333 C C . ILE B 1 189 ? 21.917 -42.109 17.339 1.00 13.36 189 ILE B C 1
ATOM 3334 O O . ILE B 1 189 ? 20.972 -41.327 17.383 1.00 12.12 189 ILE B O 1
ATOM 3339 N N . GLU B 1 190 ? 22.221 -42.942 18.329 1.00 13.07 190 GLU B N 1
ATOM 3340 C CA . GLU B 1 190 ? 21.462 -42.954 19.574 1.00 12.60 190 GLU B CA 1
ATOM 3341 C C . GLU B 1 190 ? 21.683 -41.696 20.407 1.00 12.22 190 GLU B C 1
ATOM 3342 O O . GLU B 1 190 ? 20.721 -41.186 21.002 1.00 11.97 190 GLU B O 1
ATOM 3348 N N . LEU B 1 191 ? 22.917 -41.212 20.480 1.00 11.39 191 LEU B N 1
ATOM 3349 C CA . LEU B 1 191 ? 23.182 -39.983 21.258 1.00 11.54 191 LEU B CA 1
ATOM 3350 C C . LEU B 1 191 ? 22.422 -38.787 20.685 1.00 11.78 191 LEU B C 1
ATOM 3351 O O . LEU B 1 191 ? 21.862 -37.977 21.435 1.00 11.73 191 LEU B O 1
ATOM 3356 N N . GLU B 1 192 ? 22.408 -38.679 19.367 1.00 11.01 192 GLU B N 1
ATOM 3357 C CA . GLU B 1 192 ? 21.665 -37.597 18.686 1.00 11.64 192 GLU B CA 1
ATOM 3358 C C . GLU B 1 192 ? 20.203 -37.635 19.151 1.00 10.81 192 GLU B C 1
ATOM 3359 O O . GLU B 1 192 ? 19.618 -36.618 19.506 1.00 11.57 192 GLU B O 1
ATOM 3365 N N . LYS B 1 193 ? 19.614 -38.827 19.149 1.00 11.09 193 LYS B N 1
ATOM 3366 C CA . LYS B 1 193 ? 18.217 -39.021 19.592 1.00 12.07 193 LYS B CA 1
ATOM 3367 C C . LYS B 1 193 ? 17.992 -38.656 21.083 1.00 11.84 193 LYS B C 1
ATOM 3368 O O . LYS B 1 193 ? 16.978 -38.005 21.452 1.00 11.60 193 LYS B O 1
ATOM 3374 N N . GLU B 1 194 ? 18.908 -39.108 21.943 1.00 11.51 194 GLU B N 1
ATOM 3375 C CA . GLU B 1 194 ? 18.772 -38.910 23.380 1.00 11.88 194 GLU B CA 1
ATOM 3376 C C . GLU B 1 194 ? 18.941 -37.436 23.764 1.00 11.59 194 GLU B C 1
ATOM 3377 O O . GLU B 1 194 ? 18.174 -36.913 24.578 1.00 10.32 194 GLU B O 1
ATOM 3383 N N . ILE B 1 195 ? 19.878 -36.765 23.110 1.00 9.97 195 ILE B N 1
ATOM 3384 C CA . ILE B 1 195 ? 20.054 -35.332 23.380 1.00 10.38 195 ILE B CA 1
ATOM 3385 C C . ILE B 1 195 ? 18.803 -34.567 23.008 1.00 9.76 195 ILE B C 1
ATOM 3386 O O . ILE B 1 195 ? 18.381 -33.688 23.757 1.00 8.64 195 ILE B O 1
ATOM 3391 N N . ASN B 1 196 ? 18.216 -34.887 21.844 1.00 9.96 196 ASN B N 1
ATOM 3392 C CA . ASN B 1 196 ? 17.020 -34.197 21.366 1.00 10.87 196 ASN B CA 1
ATOM 3393 C C . ASN B 1 196 ? 15.794 -34.405 22.255 1.00 10.89 196 ASN B C 1
ATOM 3394 O O . ASN B 1 196 ? 14.904 -33.573 22.229 1.00 12.80 196 ASN B O 1
ATOM 3399 N N . ASN B 1 197 ? 15.770 -35.489 23.039 1.00 10.60 197 ASN B N 1
ATOM 3400 C CA . ASN B 1 197 ? 14.648 -35.807 23.916 1.00 10.40 197 ASN B CA 1
ATOM 3401 C C . ASN B 1 197 ? 14.780 -35.226 25.328 1.00 10.34 197 ASN B C 1
ATOM 3402 O O . ASN B 1 197 ? 13.899 -35.457 26.177 1.00 10.88 197 ASN B O 1
ATOM 3407 N N . ILE B 1 198 ? 15.836 -34.448 25.568 1.00 8.50 198 ILE B N 1
ATOM 3408 C CA . ILE B 1 198 ? 15.920 -33.650 26.793 1.00 8.96 198 ILE B CA 1
ATOM 3409 C C . ILE B 1 198 ? 14.977 -32.428 26.654 1.00 8.19 198 ILE B C 1
ATOM 3410 O O . ILE B 1 198 ? 15.117 -31.617 25.724 1.00 8.88 198 ILE B O 1
ATOM 3415 N N . PRO B 1 199 ? 14.032 -32.272 27.600 1.00 9.07 199 PRO B N 1
ATOM 3416 C CA . PRO B 1 199 ? 13.172 -31.102 27.523 1.00 9.58 199 PRO B CA 1
ATOM 3417 C C . PRO B 1 199 ? 13.973 -29.813 27.584 1.00 9.34 199 PRO B C 1
ATOM 3418 O O . PRO B 1 199 ? 14.801 -29.613 28.491 1.00 8.80 199 PRO B O 1
ATOM 3422 N N . GLY B 1 200 ? 13.665 -28.926 26.637 1.00 7.88 200 GLY B N 1
ATOM 3423 C CA . GLY B 1 200 ? 14.391 -27.701 26.474 1.00 9.13 200 GLY B CA 1
ATOM 3424 C C . GLY B 1 200 ? 15.448 -27.728 25.370 1.00 9.09 200 GLY B C 1
ATOM 3425 O O . GLY B 1 200 ? 15.876 -26.675 24.918 1.00 9.06 200 GLY B O 1
ATOM 3426 N N . VAL B 1 201 ? 15.845 -28.911 24.929 1.00 9.00 201 VAL B N 1
ATOM 3427 C CA . VAL B 1 201 ? 16.745 -29.048 23.751 1.00 8.20 201 VAL B CA 1
ATOM 3428 C C . VAL B 1 201 ? 15.937 -29.017 22.437 1.00 9.34 201 VAL B C 1
ATOM 3429 O O . VAL B 1 201 ? 15.001 -29.803 22.223 1.00 9.57 201 VAL B O 1
ATOM 3433 N N . VAL B 1 202 ? 16.312 -28.093 21.563 1.00 8.41 202 VAL B N 1
ATOM 3434 C CA . VAL B 1 202 ? 15.659 -27.917 20.272 1.00 9.89 202 VAL B CA 1
ATOM 3435 C C . VAL B 1 202 ? 16.274 -28.897 19.263 1.00 10.42 202 VAL B C 1
ATOM 3436 O O . VAL B 1 202 ? 15.578 -29.670 18.591 1.00 12.35 202 VAL B O 1
ATOM 3440 N N . GLU B 1 203 ? 17.590 -28.876 19.174 1.00 9.99 203 GLU B N 1
ATOM 3441 C CA . GLU B 1 203 ? 18.329 -29.659 18.170 1.00 9.46 203 GLU B CA 1
ATOM 3442 C C . GLU B 1 203 ? 19.792 -29.694 18.579 1.00 9.55 203 GLU B C 1
ATOM 3443 O O . GLU B 1 203 ? 20.271 -28.842 19.339 1.00 9.41 203 GLU B O 1
ATOM 3449 N N . ASN B 1 204 ? 20.506 -30.708 18.128 1.00 8.38 204 ASN B N 1
ATOM 3450 C CA . ASN B 1 204 ? 21.918 -30.802 18.403 1.00 8.60 204 ASN B CA 1
ATOM 3451 C C . ASN B 1 204 ? 22.746 -31.023 17.121 1.00 8.27 204 ASN B C 1
ATOM 3452 O O . ASN B 1 204 ? 22.213 -31.425 16.086 1.00 9.85 204 ASN B O 1
ATOM 3457 N N . GLY B 1 205 ? 24.035 -30.772 17.254 1.00 8.38 205 GLY B N 1
ATOM 3458 C CA . GLY B 1 205 ? 24.993 -30.790 16.147 1.00 9.20 205 GLY B CA 1
ATOM 3459 C C . GLY B 1 205 ? 25.501 -32.117 15.647 1.00 9.18 205 GLY B C 1
ATOM 3460 O O . GLY B 1 205 ? 26.262 -32.117 14.663 1.00 10.49 205 GLY B O 1
ATOM 3461 N N . ILE B 1 206 ? 25.119 -33.241 16.268 1.00 9.52 206 ILE B N 1
ATOM 3462 C CA . ILE B 1 206 ? 25.465 -34.563 15.676 1.00 10.13 206 ILE B CA 1
ATOM 3463 C C . ILE B 1 206 ? 24.629 -34.755 14.395 1.00 9.66 206 ILE B C 1
ATOM 3464 O O . ILE B 1 206 ? 23.383 -34.615 14.410 1.00 8.12 206 ILE B O 1
ATOM 3469 N N . PHE B 1 207 ? 25.278 -35.046 13.265 1.00 10.37 207 PHE B N 1
ATOM 3470 C CA . PHE B 1 207 ? 24.543 -35.341 12.016 1.00 10.74 207 PHE B CA 1
ATOM 3471 C C . PHE B 1 207 ? 24.920 -36.744 11.575 1.00 11.82 207 PHE B C 1
ATOM 3472 O O . PHE B 1 207 ? 26.098 -37.037 11.433 1.00 11.25 207 PHE B O 1
ATOM 3480 N N . THR B 1 208 ? 23.917 -37.582 11.365 1.00 12.77 208 THR B N 1
ATOM 3481 C CA . THR B 1 208 ? 24.145 -38.995 11.027 1.00 14.26 208 THR B CA 1
ATOM 3482 C C . THR B 1 208 ? 23.557 -39.436 9.694 1.00 15.44 208 THR B C 1
ATOM 3483 O O . THR B 1 208 ? 23.529 -40.637 9.392 1.00 15.63 208 THR B O 1
ATOM 3487 N N A LYS B 1 209 ? 23.190 -38.487 8.833 0.60 16.54 209 LYS B N 1
ATOM 3488 N N B LYS B 1 209 ? 23.030 -38.485 8.948 0.40 15.84 209 LYS B N 1
ATOM 3489 C CA A LYS B 1 209 ? 22.528 -38.800 7.541 0.60 17.11 209 LYS B CA 1
ATOM 3490 C CA B LYS B 1 209 ? 22.634 -38.719 7.581 0.40 16.08 209 LYS B CA 1
ATOM 3491 C C A LYS B 1 209 ? 23.127 -38.155 6.269 0.60 18.04 209 LYS B C 1
ATOM 3492 C C B LYS B 1 209 ? 23.500 -37.789 6.756 0.40 16.67 209 LYS B C 1
ATOM 3493 O O A LYS B 1 209 ? 22.398 -37.533 5.485 0.60 19.57 209 LYS B O 1
ATOM 3494 O O B LYS B 1 209 ? 23.456 -36.575 6.924 0.40 16.32 209 LYS B O 1
ATOM 3505 N N . VAL B 1 210 ? 24.400 -38.375 5.986 1.00 17.33 210 VAL B N 1
ATOM 3506 C CA . VAL B 1 210 ? 25.050 -37.665 4.893 1.00 16.50 210 VAL B CA 1
ATOM 3507 C C . VAL B 1 210 ? 25.063 -38.627 3.704 1.00 15.84 210 VAL B C 1
ATOM 3508 O O . VAL B 1 210 ? 25.150 -39.823 3.905 1.00 15.35 210 VAL B O 1
ATOM 3512 N N . ASP B 1 211 ? 24.970 -38.088 2.502 1.00 15.30 211 ASP B N 1
ATOM 3513 C CA . ASP B 1 211 ? 25.074 -38.900 1.272 1.00 15.85 211 ASP B CA 1
ATOM 3514 C C . ASP B 1 211 ? 26.511 -38.962 0.793 1.00 16.05 211 ASP B C 1
ATOM 3515 O O . ASP B 1 211 ? 27.025 -40.035 0.508 1.00 15.83 211 ASP B O 1
ATOM 3520 N N . LYS B 1 212 ? 27.168 -37.826 0.696 1.00 15.13 212 LYS B N 1
ATOM 3521 C CA . LYS B 1 212 ? 28.575 -37.857 0.354 1.00 15.58 212 LYS B CA 1
ATOM 3522 C C . LYS B 1 212 ? 29.302 -36.678 0.943 1.00 14.17 212 LYS B C 1
ATOM 3523 O O . LYS B 1 212 ? 28.699 -35.651 1.253 1.00 12.69 212 LYS B O 1
ATOM 3529 N N . VAL B 1 213 ? 30.611 -36.846 1.102 1.00 13.78 213 VAL B N 1
ATOM 3530 C CA . VAL B 1 213 ? 31.468 -35.797 1.625 1.00 13.62 213 VAL B CA 1
ATOM 3531 C C . VAL B 1 213 ? 32.564 -35.522 0.604 1.00 14.42 213 VAL B C 1
ATOM 3532 O O . VAL B 1 213 ? 33.276 -36.457 0.183 1.00 14.28 213 VAL B O 1
ATOM 3536 N N . LEU B 1 214 ? 32.663 -34.274 0.158 1.00 14.39 214 LEU B N 1
ATOM 3537 C CA . LEU B 1 214 ? 33.713 -33.891 -0.792 1.00 15.20 214 LEU B CA 1
ATOM 3538 C C . LEU B 1 214 ? 34.831 -33.303 0.050 1.00 15.91 214 LEU B C 1
ATOM 3539 O O . LEU B 1 214 ? 34.598 -32.382 0.853 1.00 14.78 214 LEU B O 1
ATOM 3544 N N . VAL B 1 215 ? 36.036 -33.859 -0.101 1.00 15.71 215 VAL B N 1
ATOM 3545 C CA . VAL B 1 215 ? 37.173 -33.456 0.702 1.00 16.46 215 VAL B CA 1
ATOM 3546 C C . VAL B 1 215 ? 38.254 -32.782 -0.156 1.00 17.95 215 VAL B C 1
ATOM 3547 O O . VAL B 1 215 ? 38.749 -33.364 -1.109 1.00 18.04 215 VAL B O 1
ATOM 3551 N N . GLY B 1 216 ? 38.612 -31.557 0.210 1.00 19.05 216 GLY B N 1
ATOM 3552 C CA . GLY B 1 216 ? 39.714 -30.837 -0.432 1.00 20.08 216 GLY B CA 1
ATOM 3553 C C . GLY B 1 216 ? 41.041 -31.293 0.148 1.00 21.28 216 GLY B C 1
ATOM 3554 O O . GLY B 1 216 ? 41.272 -31.190 1.349 1.00 20.07 216 GLY B O 1
ATOM 3555 N N . THR B 1 217 ? 41.903 -31.838 -0.713 1.00 22.83 217 THR B N 1
ATOM 3556 C CA . THR B 1 217 ? 43.245 -32.250 -0.325 1.00 24.27 217 THR B CA 1
ATOM 3557 C C . THR B 1 217 ? 44.253 -31.517 -1.228 1.00 25.85 217 THR B C 1
ATOM 3558 O O . THR B 1 217 ? 43.889 -30.988 -2.285 1.00 25.79 217 THR B O 1
ATOM 3562 N N . LYS B 1 218 ? 45.515 -31.473 -0.810 1.00 27.30 218 LYS B N 1
ATOM 3563 C CA . LYS B 1 218 ? 46.587 -30.980 -1.682 1.00 28.56 218 LYS B CA 1
ATOM 3564 C C . LYS B 1 218 ? 46.550 -31.586 -3.105 1.00 28.81 218 LYS B C 1
ATOM 3565 O O . LYS B 1 218 ? 46.843 -30.898 -4.082 1.00 29.52 218 LYS B O 1
ATOM 3571 N N . LYS B 1 219 ? 46.162 -32.852 -3.219 1.00 28.96 219 LYS B N 1
ATOM 3572 C CA . LYS B 1 219 ? 46.124 -33.520 -4.522 1.00 29.29 219 LYS B CA 1
ATOM 3573 C C . LYS B 1 219 ? 44.895 -33.168 -5.357 1.00 29.34 219 LYS B C 1
ATOM 3574 O O . LYS B 1 219 ? 44.948 -33.129 -6.605 1.00 29.50 219 LYS B O 1
ATOM 3580 N N . GLY B 1 220 ? 43.784 -32.878 -4.693 1.00 27.54 220 GLY B N 1
ATOM 3581 C CA . GLY B 1 220 ? 42.570 -32.589 -5.432 1.00 26.17 220 GLY B CA 1
ATOM 3582 C C . GLY B 1 220 ? 41.373 -32.684 -4.517 1.00 25.06 220 GLY B C 1
ATOM 3583 O O . GLY B 1 220 ? 41.462 -32.374 -3.344 1.00 25.90 220 GLY B O 1
ATOM 3584 N N . VAL B 1 221 ? 40.264 -33.133 -5.075 1.00 23.24 221 VAL B N 1
ATOM 3585 C CA . VAL B 1 221 ? 39.036 -33.267 -4.328 1.00 21.73 221 VAL B CA 1
ATOM 3586 C C . VAL B 1 221 ? 38.670 -34.728 -4.388 1.00 20.60 221 VAL B C 1
ATOM 3587 O O . VAL B 1 221 ? 38.604 -35.326 -5.490 1.00 20.43 221 VAL B O 1
ATOM 3591 N N . LYS B 1 222 ? 38.470 -35.335 -3.228 1.00 19.39 222 LYS B N 1
ATOM 3592 C CA . LYS B 1 222 ? 37.984 -36.700 -3.187 1.00 19.03 222 LYS B CA 1
ATOM 3593 C C . LYS B 1 222 ? 36.593 -36.827 -2.570 1.00 17.65 222 LYS B C 1
ATOM 3594 O O . LYS B 1 222 ? 36.262 -36.145 -1.583 1.00 16.81 222 LYS B O 1
ATOM 3600 N N . THR B 1 223 ? 35.791 -37.695 -3.175 1.00 15.30 223 THR B N 1
ATOM 3601 C CA . THR B 1 223 ? 34.432 -37.978 -2.698 1.00 15.74 223 THR B CA 1
ATOM 3602 C C . THR B 1 223 ? 34.394 -39.193 -1.773 1.00 16.55 223 THR B C 1
ATOM 3603 O O . THR B 1 223 ? 34.774 -40.324 -2.156 1.00 16.41 223 THR B O 1
ATOM 3607 N N . LEU B 1 224 ? 33.904 -38.992 -0.558 1.00 15.70 224 LEU B N 1
ATOM 3608 C CA . LEU B 1 224 ? 33.737 -40.103 0.368 1.00 16.84 224 LEU B CA 1
ATOM 3609 C C . LEU B 1 224 ? 32.267 -40.435 0.418 1.00 17.42 224 LEU B C 1
ATOM 3610 O O . LEU B 1 224 ? 31.427 -39.543 0.621 1.00 15.67 224 LEU B O 1
ATOM 3615 N N . LYS B 1 225 ? 31.931 -41.698 0.169 1.00 17.94 225 LYS B N 1
ATOM 3616 C CA A LYS B 1 225 ? 30.551 -42.132 0.317 0.50 18.54 225 LYS B CA 1
ATOM 3617 C CA B LYS B 1 225 ? 30.549 -42.133 0.289 0.50 18.30 225 LYS B CA 1
ATOM 3618 C C . LYS B 1 225 ? 30.463 -43.620 0.558 1.00 19.54 225 LYS B C 1
ATOM 3619 O O . LYS B 1 225 ? 31.335 -44.396 0.070 1.00 20.33 225 LYS B O 1
ATOM 3630 N N . LYS B 1 226 ? 29.431 -43.975 1.328 0.50 19.57 226 LYS B N 1
ATOM 3631 C CA . LYS B 1 226 ? 28.998 -45.333 1.703 0.50 20.27 226 LYS B CA 1
ATOM 3632 C C . LYS B 1 226 ? 29.383 -45.791 3.119 0.50 21.47 226 LYS B C 1
ATOM 3633 O O . LYS B 1 226 ? 30.202 -45.224 3.866 0.50 22.64 226 LYS B O 1
ATOM 3640 N N . SER C 1 2 ? -18.353 -28.151 31.848 1.00 27.08 2 SER C N 1
ATOM 3641 C CA . SER C 1 2 ? -16.883 -28.305 31.865 1.00 24.88 2 SER C CA 1
ATOM 3642 C C . SER C 1 2 ? -16.394 -28.616 33.272 1.00 25.03 2 SER C C 1
ATOM 3643 O O . SER C 1 2 ? -15.261 -28.267 33.619 1.00 25.61 2 SER C O 1
ATOM 3646 N N . ASN C 1 3 ? -17.247 -29.252 34.082 1.00 23.68 3 ASN C N 1
ATOM 3647 C CA . ASN C 1 3 ? -16.820 -29.918 35.339 1.00 22.70 3 ASN C CA 1
ATOM 3648 C C . ASN C 1 3 ? -16.110 -29.038 36.367 1.00 21.25 3 ASN C C 1
ATOM 3649 O O . ASN C 1 3 ? -15.173 -29.465 37.044 1.00 20.01 3 ASN C O 1
ATOM 3654 N N . GLU C 1 4 ? -16.570 -27.806 36.498 1.00 20.60 4 GLU C N 1
ATOM 3655 C CA . GLU C 1 4 ? -15.903 -26.818 37.326 1.00 20.22 4 GLU C CA 1
ATOM 3656 C C . GLU C 1 4 ? -15.894 -27.187 38.809 1.00 19.55 4 GLU C C 1
ATOM 3657 O O . GLU C 1 4 ? -14.936 -26.891 39.540 1.00 18.45 4 GLU C O 1
ATOM 3663 N N . ASP C 1 5 ? -16.970 -27.832 39.262 1.00 19.35 5 ASP C N 1
ATOM 3664 C CA . ASP C 1 5 ? -17.005 -28.333 40.636 1.00 18.47 5 ASP C CA 1
ATOM 3665 C C . ASP C 1 5 ? -15.872 -29.335 40.910 1.00 16.96 5 ASP C C 1
ATOM 3666 O O . ASP C 1 5 ? -15.234 -29.265 41.949 1.00 16.48 5 ASP C O 1
ATOM 3671 N N . LEU C 1 6 ? -15.627 -30.243 39.970 1.00 16.05 6 LEU C N 1
ATOM 3672 C CA . LEU C 1 6 ? -14.627 -31.300 40.158 1.00 15.43 6 LEU C CA 1
ATOM 3673 C C . LEU C 1 6 ? -13.214 -30.703 40.046 1.00 15.32 6 LEU C C 1
ATOM 3674 O O . LEU C 1 6 ? -12.300 -31.132 40.761 1.00 15.47 6 LEU C O 1
ATOM 3679 N N . LYS C 1 7 ? -13.046 -29.725 39.149 1.00 14.91 7 LYS C N 1
ATOM 3680 C CA . LYS C 1 7 ? -11.763 -28.992 39.027 1.00 15.25 7 LYS C CA 1
ATOM 3681 C C . LYS C 1 7 ? -11.460 -28.172 40.283 1.00 14.31 7 LYS C C 1
ATOM 3682 O O . LYS C 1 7 ? -10.330 -28.173 40.796 1.00 15.00 7 LYS C O 1
ATOM 3688 N N . LEU C 1 8 ? -12.459 -27.480 40.811 1.00 15.47 8 LEU C N 1
ATOM 3689 C CA . LEU C 1 8 ? -12.275 -26.745 42.076 1.00 15.62 8 LEU C CA 1
ATOM 3690 C C . LEU C 1 8 ? -11.943 -27.688 43.233 1.00 15.56 8 LEU C C 1
ATOM 3691 O O . LEU C 1 8 ? -11.085 -27.384 44.083 1.00 14.87 8 LEU C O 1
ATOM 3696 N N . LYS C 1 9 ? -12.603 -28.849 43.260 1.00 16.20 9 LYS C N 1
ATOM 3697 C CA . LYS C 1 9 ? -12.360 -29.831 44.324 1.00 15.73 9 LYS C CA 1
ATOM 3698 C C . LYS C 1 9 ? -10.912 -30.336 44.348 1.00 15.14 9 LYS C C 1
ATOM 3699 O O . LYS C 1 9 ? -10.286 -30.424 45.434 1.00 14.55 9 LYS C O 1
ATOM 3705 N N . VAL C 1 10 ? -10.374 -30.653 43.165 1.00 14.52 10 VAL C N 1
ATOM 3706 C CA A VAL C 1 10 ? -9.012 -31.161 43.063 0.50 14.51 10 VAL C CA 1
ATOM 3707 C CA B VAL C 1 10 ? -8.999 -31.150 43.068 0.50 14.45 10 VAL C CA 1
ATOM 3708 C C . VAL C 1 10 ? -8.016 -30.059 43.424 1.00 14.45 10 VAL C C 1
ATOM 3709 O O . VAL C 1 10 ? -7.014 -30.330 44.062 1.00 14.60 10 VAL C O 1
ATOM 3716 N N . ALA C 1 11 ? -8.305 -28.823 42.997 1.00 13.73 11 ALA C N 1
ATOM 3717 C CA . ALA C 1 11 ? -7.437 -27.693 43.304 1.00 14.47 11 ALA C CA 1
ATOM 3718 C C . ALA C 1 11 ? -7.332 -27.475 44.816 1.00 14.85 11 ALA C C 1
ATOM 3719 O O . ALA C 1 11 ? -6.245 -27.325 45.368 1.00 14.09 11 ALA C O 1
ATOM 3721 N N . LYS C 1 12 ? -8.474 -27.490 45.493 1.00 15.34 12 LYS C N 1
ATOM 3722 C CA . LYS C 1 12 ? -8.519 -27.380 46.959 1.00 16.80 12 LYS C CA 1
ATOM 3723 C C . LYS C 1 12 ? -7.778 -28.476 47.695 1.00 16.67 12 LYS C C 1
ATOM 3724 O O . LYS C 1 12 ? -7.141 -28.206 48.699 1.00 17.56 12 LYS C O 1
ATOM 3730 N N . GLU C 1 13 ? -7.830 -29.704 47.196 1.00 16.77 13 GLU C N 1
ATOM 3731 C CA . GLU C 1 13 ? -7.095 -30.806 47.820 1.00 16.92 13 GLU C CA 1
ATOM 3732 C C . GLU C 1 13 ? -5.598 -30.684 47.517 1.00 16.93 13 GLU C C 1
ATOM 3733 O O . GLU C 1 13 ? -4.745 -30.910 48.377 1.00 16.87 13 GLU C O 1
ATOM 3739 N N . ALA C 1 14 ? -5.274 -30.321 46.274 1.00 16.16 14 ALA C N 1
ATOM 3740 C CA . ALA C 1 14 ? -3.870 -30.214 45.859 1.00 15.71 14 ALA C CA 1
ATOM 3741 C C . ALA C 1 14 ? -3.109 -29.176 46.671 1.00 15.19 14 ALA C C 1
ATOM 3742 O O . ALA C 1 14 ? -1.946 -29.384 47.011 1.00 14.99 14 ALA C O 1
ATOM 3744 N N . VAL C 1 15 ? -3.754 -28.061 46.989 1.00 15.27 15 VAL C N 1
ATOM 3745 C CA . VAL C 1 15 ? -3.048 -26.977 47.666 1.00 16.13 15 VAL C CA 1
ATOM 3746 C C . VAL C 1 15 ? -2.572 -27.372 49.058 1.00 16.49 15 VAL C C 1
ATOM 3747 O O . VAL C 1 15 ? -1.614 -26.804 49.563 1.00 16.55 15 VAL C O 1
ATOM 3751 N N . LYS C 1 16 ? -3.218 -28.387 49.651 1.00 16.35 16 LYS C N 1
ATOM 3752 C CA . LYS C 1 16 ? -2.811 -28.926 50.957 1.00 17.84 16 LYS C CA 1
ATOM 3753 C C . LYS C 1 16 ? -1.412 -29.554 50.968 1.00 17.72 16 LYS C C 1
ATOM 3754 O O . LYS C 1 16 ? -0.754 -29.657 52.032 1.00 17.67 16 LYS C O 1
ATOM 3760 N N . LEU C 1 17 ? -0.959 -29.987 49.793 1.00 16.29 17 LEU C N 1
ATOM 3761 C CA . LEU C 1 17 ? 0.342 -30.600 49.670 1.00 16.92 17 LEU C CA 1
ATOM 3762 C C . LEU C 1 17 ? 1.465 -29.577 49.779 1.00 16.86 17 LEU C C 1
ATOM 3763 O O . LEU C 1 17 ? 2.609 -29.948 50.063 1.00 17.03 17 LEU C O 1
ATOM 3768 N N . VAL C 1 18 ? 1.161 -28.298 49.570 1.00 16.95 18 VAL C N 1
ATOM 3769 C CA . VAL C 1 18 ? 2.209 -27.259 49.645 1.00 17.48 18 VAL C CA 1
ATOM 3770 C C . VAL C 1 18 ? 2.704 -27.035 51.079 1.00 18.42 18 VAL C C 1
ATOM 3771 O O . VAL C 1 18 ? 1.923 -26.911 52.017 1.00 18.54 18 VAL C O 1
ATOM 3775 N N . LYS C 1 19 ? 4.019 -26.982 51.228 1.00 18.84 19 LYS C N 1
ATOM 3776 C CA A LYS C 1 19 ? 4.626 -26.744 52.529 0.70 19.74 19 LYS C CA 1
ATOM 3777 C CA B LYS C 1 19 ? 4.637 -26.763 52.529 0.30 19.15 19 LYS C CA 1
ATOM 3778 C C . LYS C 1 19 ? 5.415 -25.452 52.508 1.00 19.73 19 LYS C C 1
ATOM 3779 O O . LYS C 1 19 ? 5.958 -25.044 51.460 1.00 18.98 19 LYS C O 1
ATOM 3790 N N . ASP C 1 20 ? 5.473 -24.792 53.665 1.00 19.85 20 ASP C N 1
ATOM 3791 C CA . ASP C 1 20 ? 6.194 -23.552 53.796 1.00 19.32 20 ASP C CA 1
ATOM 3792 C C . ASP C 1 20 ? 7.618 -23.709 53.260 1.00 18.75 20 ASP C C 1
ATOM 3793 O O . ASP C 1 20 ? 8.247 -24.734 53.477 1.00 20.08 20 ASP C O 1
ATOM 3798 N N . GLY C 1 21 ? 8.111 -22.714 52.521 1.00 17.84 21 GLY C N 1
ATOM 3799 C CA . GLY C 1 21 ? 9.478 -22.745 51.994 1.00 16.52 21 GLY C CA 1
ATOM 3800 C C . GLY C 1 21 ? 9.645 -23.370 50.603 1.00 15.68 21 GLY C C 1
ATOM 3801 O O . GLY C 1 21 ? 10.750 -23.381 50.055 1.00 16.10 21 GLY C O 1
ATOM 3802 N N . MET C 1 22 ? 8.578 -23.935 50.055 1.00 13.74 22 MET C N 1
ATOM 3803 C CA . MET C 1 22 ? 8.686 -24.651 48.792 1.00 13.53 22 MET C CA 1
ATOM 3804 C C . MET C 1 22 ? 8.703 -23.668 47.624 1.00 11.87 22 MET C C 1
ATOM 3805 O O . MET C 1 22 ? 8.233 -22.538 47.742 1.00 12.40 22 MET C O 1
ATOM 3810 N N . VAL C 1 23 ? 9.282 -24.137 46.526 1.00 11.35 23 VAL C N 1
ATOM 3811 C CA . VAL C 1 23 ? 9.173 -23.545 45.220 1.00 11.00 23 VAL C CA 1
ATOM 3812 C C . VAL C 1 23 ? 8.226 -24.456 44.430 1.00 9.72 23 VAL C C 1
ATOM 3813 O O . VAL C 1 23 ? 8.435 -25.674 44.318 1.00 10.35 23 VAL C O 1
ATOM 3817 N N . ILE C 1 24 ? 7.159 -23.854 43.916 1.00 9.10 24 ILE C N 1
ATOM 3818 C CA . ILE C 1 24 ? 6.042 -24.600 43.320 1.00 8.69 24 ILE C CA 1
ATOM 3819 C C . ILE C 1 24 ? 5.952 -24.283 41.810 1.00 9.18 24 ILE C C 1
ATOM 3820 O O . ILE C 1 24 ? 5.963 -23.116 41.405 1.00 8.99 24 ILE C O 1
ATOM 3825 N N . GLY C 1 25 ? 5.868 -25.332 40.989 1.00 9.02 25 GLY C N 1
ATOM 3826 C CA . GLY C 1 25 ? 5.625 -25.188 39.567 1.00 8.39 25 GLY C CA 1
ATOM 3827 C C . GLY C 1 25 ? 4.175 -24.870 39.316 1.00 8.58 25 GLY C C 1
ATOM 3828 O O . GLY C 1 25 ? 3.272 -25.577 39.786 1.00 8.79 25 GLY C O 1
ATOM 3829 N N . LEU C 1 26 ? 3.936 -23.783 38.579 1.00 8.21 26 LEU C N 1
ATOM 3830 C CA . LEU C 1 26 ? 2.595 -23.326 38.294 1.00 8.07 26 LEU C CA 1
ATOM 3831 C C . LEU C 1 26 ? 2.175 -23.670 36.854 1.00 8.96 26 LEU C C 1
ATOM 3832 O O . LEU C 1 26 ? 2.679 -23.088 35.884 1.00 8.98 26 LEU C O 1
ATOM 3837 N N . GLY C 1 27 ? 1.247 -24.612 36.764 1.00 8.46 27 GLY C N 1
ATOM 3838 C CA . GLY C 1 27 ? 0.785 -25.158 35.523 1.00 8.59 27 GLY C CA 1
ATOM 3839 C C . GLY C 1 27 ? -0.129 -24.211 34.763 1.00 9.13 27 GLY C C 1
ATOM 3840 O O . GLY C 1 27 ? -0.349 -23.065 35.187 1.00 9.63 27 GLY C O 1
ATOM 3841 N N . THR C 1 28 ? -0.644 -24.711 33.638 1.00 9.68 28 THR C N 1
ATOM 3842 C CA . THR C 1 28 ? -1.413 -23.923 32.680 1.00 10.14 28 THR C CA 1
ATOM 3843 C C . THR C 1 28 ? -2.733 -24.603 32.417 1.00 9.96 28 THR C C 1
ATOM 3844 O O . THR C 1 28 ? -2.829 -25.834 32.509 1.00 11.10 28 THR C O 1
ATOM 3848 N N . GLY C 1 29 ? -3.741 -23.805 32.089 1.00 10.15 29 GLY C N 1
ATOM 3849 C CA . GLY C 1 29 ? -5.095 -24.322 31.815 1.00 10.32 29 GLY C CA 1
ATOM 3850 C C . GLY C 1 29 ? -6.065 -24.102 32.978 1.00 9.80 29 GLY C C 1
ATOM 3851 O O . GLY C 1 29 ? -5.695 -23.619 34.059 1.00 9.79 29 GLY C O 1
ATOM 3852 N N . SER C 1 30 ? -7.337 -24.439 32.757 1.00 9.84 30 SER C N 1
ATOM 3853 C CA . SER C 1 30 ? -8.383 -24.029 33.693 1.00 10.73 30 SER C CA 1
ATOM 3854 C C . SER C 1 30 ? -8.238 -24.628 35.089 1.00 10.17 30 SER C C 1
ATOM 3855 O O . SER C 1 30 ? -8.521 -23.977 36.083 1.00 10.84 30 SER C O 1
ATOM 3858 N N . THR C 1 31 ? -7.844 -25.898 35.149 1.00 10.65 31 THR C N 1
ATOM 3859 C CA . THR C 1 31 ? -7.693 -26.584 36.449 1.00 10.92 31 THR C CA 1
ATOM 3860 C C . THR C 1 31 ? -6.484 -26.002 37.213 1.00 9.69 31 THR C C 1
ATOM 3861 O O . THR C 1 31 ? -6.555 -25.624 38.402 1.00 11.03 31 THR C O 1
ATOM 3865 N N . ALA C 1 32 ? -5.364 -25.866 36.516 1.00 9.69 32 ALA C N 1
ATOM 3866 C CA . ALA C 1 32 ? -4.209 -25.206 37.086 1.00 9.60 32 ALA C CA 1
ATOM 3867 C C . ALA C 1 32 ? -4.515 -23.783 37.582 1.00 9.62 32 ALA C C 1
ATOM 3868 O O . ALA C 1 32 ? -3.994 -23.394 38.615 1.00 9.33 32 ALA C O 1
ATOM 3870 N N . ALA C 1 33 ? -5.323 -23.022 36.842 1.00 10.03 33 ALA C N 1
ATOM 3871 C CA . ALA C 1 33 ? -5.675 -21.633 37.198 1.00 10.60 33 ALA C CA 1
ATOM 3872 C C . ALA C 1 33 ? -6.364 -21.613 38.549 1.00 11.19 33 ALA C C 1
ATOM 3873 O O . ALA C 1 33 ? -6.032 -20.801 39.415 1.00 10.61 33 ALA C O 1
ATOM 3875 N N . LEU C 1 34 ? -7.311 -22.524 38.735 1.00 11.66 34 LEU C N 1
ATOM 3876 C CA . LEU C 1 34 ? -7.977 -22.691 40.036 1.00 11.30 34 LEU C CA 1
ATOM 3877 C C . LEU C 1 34 ? -7.001 -23.031 41.159 1.00 11.04 34 LEU C C 1
ATOM 3878 O O . LEU C 1 34 ? -7.116 -22.486 42.269 1.00 10.75 34 LEU C O 1
ATOM 3883 N N . PHE C 1 35 ? -6.032 -23.902 40.877 1.00 11.22 35 PHE C N 1
ATOM 3884 C CA . PHE C 1 35 ? -4.974 -24.184 41.861 1.00 10.93 35 PHE C CA 1
ATOM 3885 C C . PHE C 1 35 ? -4.129 -22.937 42.224 1.00 10.41 35 PHE C C 1
ATOM 3886 O O . PHE C 1 35 ? -3.786 -22.710 43.394 1.00 10.47 35 PHE C O 1
ATOM 3894 N N . ILE C 1 36 ? -3.752 -22.156 41.210 1.00 10.08 36 ILE C N 1
ATOM 3895 C CA . ILE C 1 36 ? -2.969 -20.932 41.419 1.00 10.15 36 ILE C CA 1
ATOM 3896 C C . ILE C 1 36 ? -3.737 -20.001 42.381 1.00 10.09 36 ILE C C 1
ATOM 3897 O O . ILE C 1 36 ? -3.160 -19.460 43.298 1.00 9.38 36 ILE C O 1
ATOM 3902 N N . ARG C 1 37 ? -5.050 -19.881 42.190 1.00 10.98 37 ARG C N 1
ATOM 3903 C CA . ARG C 1 37 ? -5.865 -19.059 43.091 1.00 12.95 37 ARG C CA 1
ATOM 3904 C C . ARG C 1 37 ? -5.862 -19.601 44.526 1.00 13.24 37 ARG C C 1
ATOM 3905 O O . ARG C 1 37 ? -5.692 -18.840 45.485 1.00 13.87 37 ARG C O 1
ATOM 3913 N N . GLU C 1 38 ? -6.070 -20.902 44.674 1.00 13.71 38 GLU C N 1
ATOM 3914 C CA . GLU C 1 38 ? -6.008 -21.541 46.002 1.00 14.52 38 GLU C CA 1
ATOM 3915 C C . GLU C 1 38 ? -4.664 -21.315 46.661 1.00 14.32 38 GLU C C 1
ATOM 3916 O O . GLU C 1 38 ? -4.596 -21.027 47.870 1.00 14.04 38 GLU C O 1
ATOM 3922 N N . LEU C 1 39 ? -3.580 -21.471 45.891 1.00 13.87 39 LEU C N 1
ATOM 3923 C CA . LEU C 1 39 ? -2.234 -21.262 46.425 1.00 14.82 39 LEU C CA 1
ATOM 3924 C C . LEU C 1 39 ? -2.047 -19.820 46.905 1.00 14.53 39 LEU C C 1
ATOM 3925 O O . LEU C 1 39 ? -1.518 -19.567 48.007 1.00 14.42 39 LEU C O 1
ATOM 3930 N N . GLY C 1 40 ? -2.429 -18.860 46.079 1.00 15.85 40 GLY C N 1
ATOM 3931 C CA . GLY C 1 40 ? -2.274 -17.456 46.461 1.00 17.82 40 GLY C CA 1
ATOM 3932 C C . GLY C 1 40 ? -3.044 -17.140 47.735 1.00 19.05 40 GLY C C 1
ATOM 3933 O O . GLY C 1 40 ? -2.518 -16.425 48.617 1.00 19.59 40 GLY C O 1
ATOM 3934 N N . ASN C 1 41 ? -4.269 -17.681 47.828 1.00 20.05 41 ASN C N 1
ATOM 3935 C CA A ASN C 1 41 ? -5.095 -17.522 49.030 0.50 20.68 41 ASN C CA 1
ATOM 3936 C CA B ASN C 1 41 ? -5.117 -17.581 49.043 0.50 20.36 41 ASN C CA 1
ATOM 3937 C C . ASN C 1 41 ? -4.389 -18.091 50.265 1.00 20.94 41 ASN C C 1
ATOM 3938 O O . ASN C 1 41 ? -4.299 -17.423 51.296 1.00 20.97 41 ASN C O 1
ATOM 3947 N N . ARG C 1 42 ? -3.861 -19.305 50.146 1.00 21.17 42 ARG C N 1
ATOM 3948 C CA . ARG C 1 42 ? -3.140 -19.920 51.230 1.00 22.56 42 ARG C CA 1
ATOM 3949 C C . ARG C 1 42 ? -1.884 -19.158 51.658 1.00 23.50 42 ARG C C 1
ATOM 3950 O O . ARG C 1 42 ? -1.607 -19.009 52.858 1.00 23.54 42 ARG C O 1
ATOM 3958 N N . ILE C 1 43 ? -1.100 -18.691 50.694 1.00 23.87 43 ILE C N 1
ATOM 3959 C CA . ILE C 1 43 ? 0.103 -17.940 51.007 1.00 24.96 43 ILE C CA 1
ATOM 3960 C C . ILE C 1 43 ? -0.243 -16.709 51.848 1.00 26.54 43 ILE C C 1
ATOM 3961 O O . ILE C 1 43 ? 0.460 -16.399 52.815 1.00 26.91 43 ILE C O 1
ATOM 3966 N N . ARG C 1 44 ? -1.329 -16.033 51.465 1.00 28.53 44 ARG C N 1
ATOM 3967 C CA . ARG C 1 44 ? -1.805 -14.827 52.144 1.00 30.09 44 ARG C CA 1
ATOM 3968 C C . ARG C 1 44 ? -2.352 -15.149 53.539 1.00 30.84 44 ARG C C 1
ATOM 3969 O O . ARG C 1 44 ? -1.853 -14.643 54.543 1.00 31.59 44 ARG C O 1
ATOM 3977 N N . GLU C 1 45 ? -3.351 -16.023 53.595 1.00 31.54 45 GLU C N 1
ATOM 3978 C CA . GLU C 1 45 ? -4.046 -16.336 54.847 1.00 32.12 45 GLU C CA 1
ATOM 3979 C C . GLU C 1 45 ? -3.152 -17.077 55.879 1.00 32.25 45 GLU C C 1
ATOM 3980 O O . GLU C 1 45 ? -3.465 -17.097 57.070 1.00 32.98 45 GLU C O 1
ATOM 3986 N N . GLU C 1 46 ? -2.054 -17.688 55.443 1.00 31.86 46 GLU C N 1
ATOM 3987 C CA . GLU C 1 46 ? -1.153 -18.389 56.364 1.00 31.37 46 GLU C CA 1
ATOM 3988 C C . GLU C 1 46 ? 0.221 -17.753 56.425 1.00 31.06 46 GLU C C 1
ATOM 3989 O O . GLU C 1 46 ? 1.100 -18.244 57.143 1.00 30.87 46 GLU C O 1
ATOM 3995 N N . GLU C 1 47 ? 0.411 -16.673 55.670 1.00 30.40 47 GLU C N 1
ATOM 3996 C CA . GLU C 1 47 ? 1.673 -15.952 55.652 1.00 30.39 47 GLU C CA 1
ATOM 3997 C C . GLU C 1 47 ? 2.848 -16.905 55.342 1.00 29.62 47 GLU C C 1
ATOM 3998 O O . GLU C 1 47 ? 3.876 -16.914 56.036 1.00 30.21 47 GLU C O 1
ATOM 4004 N N . LEU C 1 48 ? 2.668 -17.730 54.302 1.00 27.88 48 LEU C N 1
ATOM 4005 C CA . LEU C 1 48 ? 3.693 -18.677 53.873 1.00 26.00 48 LEU C CA 1
ATOM 4006 C C . LEU C 1 48 ? 4.767 -18.000 53.046 1.00 24.87 48 LEU C C 1
ATOM 4007 O O . LEU C 1 48 ? 4.513 -16.995 52.355 1.00 24.73 48 LEU C O 1
ATOM 4012 N N . THR C 1 49 ? 5.981 -18.530 53.143 1.00 22.88 49 THR C N 1
ATOM 4013 C CA . THR C 1 49 ? 7.083 -18.102 52.287 1.00 21.88 49 THR C CA 1
ATOM 4014 C C . THR C 1 49 ? 7.218 -19.159 51.182 1.00 19.83 49 THR C C 1
ATOM 4015 O O . THR C 1 49 ? 7.933 -20.146 51.349 1.00 18.72 49 THR C O 1
ATOM 4019 N N . VAL C 1 50 ? 6.489 -18.937 50.076 1.00 17.94 50 VAL C N 1
ATOM 4020 C CA . VAL C 1 50 ? 6.432 -19.906 48.963 1.00 15.65 50 VAL C CA 1
ATOM 4021 C C . VAL C 1 50 ? 6.620 -19.116 47.688 1.00 14.38 50 VAL C C 1
ATOM 4022 O O . VAL C 1 50 ? 6.048 -18.024 47.547 1.00 14.47 50 VAL C O 1
ATOM 4026 N N . PHE C 1 51 ? 7.449 -19.655 46.802 1.00 13.45 51 PHE C N 1
ATOM 4027 C CA A PHE C 1 51 ? 7.733 -19.058 45.490 0.70 13.24 51 PHE C CA 1
ATOM 4028 C CA B PHE C 1 51 ? 7.686 -19.044 45.502 0.30 12.69 51 PHE C CA 1
ATOM 4029 C C . PHE C 1 51 ? 7.147 -19.937 44.389 1.00 12.58 51 PHE C C 1
ATOM 4030 O O . PHE C 1 51 ? 7.019 -21.153 44.563 1.00 12.23 51 PHE C O 1
ATOM 4045 N N . GLY C 1 52 ? 6.830 -19.312 43.258 1.00 11.06 52 GLY C N 1
ATOM 4046 C CA . GLY C 1 52 ? 6.374 -20.027 42.058 1.00 11.16 52 GLY C CA 1
ATOM 4047 C C . GLY C 1 52 ? 7.346 -19.940 40.888 1.00 9.71 52 GLY C C 1
ATOM 4048 O O . GLY C 1 52 ? 8.154 -19.010 40.780 1.00 10.13 52 GLY C O 1
ATOM 4049 N N . ILE C 1 53 ? 7.265 -20.941 40.020 1.00 9.77 53 ILE C N 1
ATOM 4050 C CA . ILE C 1 53 ? 7.958 -20.953 38.741 1.00 9.61 53 ILE C CA 1
ATOM 4051 C C . ILE C 1 53 ? 6.857 -21.236 37.733 1.00 9.71 53 ILE C C 1
ATOM 4052 O O . ILE C 1 53 ? 6.143 -22.233 37.841 1.00 8.92 53 ILE C O 1
ATOM 4057 N N . PRO C 1 54 ? 6.662 -20.311 36.767 1.00 9.21 54 PRO C N 1
ATOM 4058 C CA . PRO C 1 54 ? 5.556 -20.413 35.809 1.00 8.93 54 PRO C CA 1
ATOM 4059 C C . PRO C 1 54 ? 5.863 -21.326 34.629 1.00 9.06 54 PRO C C 1
ATOM 4060 O O . PRO C 1 54 ? 7.017 -21.412 34.188 1.00 9.70 54 PRO C O 1
ATOM 4064 N N . THR C 1 55 ? 4.842 -21.983 34.114 1.00 7.89 55 THR C N 1
ATOM 4065 C CA . THR C 1 55 ? 4.945 -22.788 32.898 1.00 8.30 55 THR C CA 1
ATOM 4066 C C . THR C 1 55 ? 4.479 -22.062 31.620 1.00 8.83 55 THR C C 1
ATOM 4067 O O . THR C 1 55 ? 4.471 -22.638 30.532 1.00 8.67 55 THR C O 1
ATOM 4071 N N . SER C 1 56 ? 4.044 -20.822 31.753 1.00 9.22 56 SER C N 1
ATOM 4072 C CA . SER C 1 56 ? 3.442 -20.080 30.631 1.00 9.22 56 SER C CA 1
ATOM 4073 C C . SER C 1 56 ? 3.251 -18.635 31.027 1.00 8.87 56 SER C C 1
ATOM 4074 O O . SER C 1 56 ? 3.319 -18.271 32.225 1.00 9.46 56 SER C O 1
ATOM 4077 N N . PHE C 1 57 ? 3.011 -17.794 30.025 1.00 9.81 57 PHE C N 1
ATOM 4078 C CA . PHE C 1 57 ? 2.609 -16.428 30.304 1.00 9.80 57 PHE C CA 1
ATOM 4079 C C . PHE C 1 57 ? 1.271 -16.391 31.087 1.00 9.53 57 PHE C C 1
ATOM 4080 O O . PHE C 1 57 ? 1.090 -15.536 31.947 1.00 10.28 57 PHE C O 1
ATOM 4088 N N . GLU C 1 58 ? 0.366 -17.324 30.824 1.00 10.64 58 GLU C N 1
ATOM 4089 C CA . GLU C 1 58 ? -0.866 -17.434 31.642 1.00 10.59 58 GLU C CA 1
ATOM 4090 C C . GLU C 1 58 ? -0.519 -17.598 33.123 1.00 10.54 58 GLU C C 1
ATOM 4091 O O . GLU C 1 58 ? -1.073 -16.895 33.972 1.00 9.70 58 GLU C O 1
ATOM 4097 N N . ALA C 1 59 ? 0.362 -18.548 33.443 1.00 9.38 59 ALA C N 1
ATOM 4098 C CA . ALA C 1 59 ? 0.721 -18.813 34.860 1.00 10.23 59 ALA C CA 1
ATOM 4099 C C . ALA C 1 59 ? 1.384 -17.577 35.489 1.00 10.50 59 ALA C C 1
ATOM 4100 O O . ALA C 1 59 ? 1.123 -17.263 36.633 1.00 10.24 59 ALA C O 1
ATOM 4102 N N . LYS C 1 60 ? 2.193 -16.863 34.705 1.00 10.96 60 LYS C N 1
ATOM 4103 C CA A LYS C 1 60 ? 2.861 -15.635 35.150 0.70 12.53 60 LYS C CA 1
ATOM 4104 C CA B LYS C 1 60 ? 2.852 -15.636 35.186 0.30 11.29 60 LYS C CA 1
ATOM 4105 C C . LYS C 1 60 ? 1.829 -14.573 35.562 1.00 12.10 60 LYS C C 1
ATOM 4106 O O . LYS C 1 60 ? 1.938 -13.943 36.618 1.00 12.29 60 LYS C O 1
ATOM 4117 N N . MET C 1 61 ? 0.844 -14.372 34.693 1.00 11.63 61 MET C N 1
ATOM 4118 C CA . MET C 1 61 ? -0.179 -13.370 34.905 1.00 13.06 61 MET C CA 1
ATOM 4119 C C . MET C 1 61 ? -1.062 -13.735 36.103 1.00 12.36 61 MET C C 1
ATOM 4120 O O . MET C 1 61 ? -1.432 -12.862 36.893 1.00 10.78 61 MET C O 1
ATOM 4125 N N . LEU C 1 62 ? -1.399 -15.016 36.256 1.00 11.29 62 LEU C N 1
ATOM 4126 C CA . LEU C 1 62 ? -2.227 -15.441 37.405 1.00 11.84 62 LEU C CA 1
ATOM 4127 C C . LEU C 1 62 ? -1.446 -15.311 38.708 1.00 12.82 62 LEU C C 1
ATOM 4128 O O . LEU C 1 62 ? -2.018 -14.895 39.752 1.00 13.53 62 LEU C O 1
ATOM 4133 N N . ALA C 1 63 ? -0.143 -15.629 38.660 1.00 11.59 63 ALA C N 1
ATOM 4134 C CA . ALA C 1 63 ? 0.692 -15.501 39.831 1.00 12.78 63 ALA C CA 1
ATOM 4135 C C . ALA C 1 63 ? 0.745 -14.044 40.284 1.00 13.10 63 ALA C C 1
ATOM 4136 O O . ALA C 1 63 ? 0.652 -13.764 41.470 1.00 12.30 63 ALA C O 1
ATOM 4138 N N . MET C 1 64 ? 0.828 -13.122 39.328 1.00 13.68 64 MET C N 1
ATOM 4139 C CA A MET C 1 64 ? 0.793 -11.668 39.592 0.35 14.41 64 MET C CA 1
ATOM 4140 C CA B MET C 1 64 ? 0.823 -11.707 39.670 0.35 14.07 64 MET C CA 1
ATOM 4141 C CA C MET C 1 64 ? 0.813 -11.696 39.641 0.30 14.62 64 MET C CA 1
ATOM 4142 C C . MET C 1 64 ? -0.514 -11.344 40.316 1.00 14.51 64 MET C C 1
ATOM 4143 O O . MET C 1 64 ? -0.537 -10.689 41.370 1.00 15.21 64 MET C O 1
ATOM 4156 N N . GLN C 1 65 ? -1.602 -11.808 39.719 1.00 14.70 65 GLN C N 1
ATOM 4157 C CA . GLN C 1 65 ? -2.957 -11.508 40.191 1.00 15.86 65 GLN C CA 1
ATOM 4158 C C . GLN C 1 65 ? -3.210 -12.022 41.619 1.00 16.36 65 GLN C C 1
ATOM 4159 O O . GLN C 1 65 ? -3.811 -11.311 42.443 1.00 15.88 65 GLN C O 1
ATOM 4165 N N . TYR C 1 66 ? -2.689 -13.212 41.915 1.00 16.95 66 TYR C N 1
ATOM 4166 C CA . TYR C 1 66 ? -2.886 -13.878 43.225 1.00 17.29 66 TYR C CA 1
ATOM 4167 C C . TYR C 1 66 ? -1.689 -13.726 44.159 1.00 17.48 66 TYR C C 1
ATOM 4168 O O . TYR C 1 66 ? -1.592 -14.416 45.158 1.00 17.38 66 TYR C O 1
ATOM 4177 N N . GLU C 1 67 ? -0.791 -12.805 43.804 1.00 17.29 67 GLU C N 1
ATOM 4178 C CA . GLU C 1 67 ? 0.351 -12.389 44.616 1.00 18.49 67 GLU C CA 1
ATOM 4179 C C . GLU C 1 67 ? 1.275 -13.533 45.026 1.00 17.65 67 GLU C C 1
ATOM 4180 O O . GLU C 1 67 ? 1.703 -13.638 46.194 1.00 19.64 67 GLU C O 1
ATOM 4186 N N . ILE C 1 68 ? 1.656 -14.347 44.040 1.00 15.41 68 ILE C N 1
ATOM 4187 C CA . ILE C 1 68 ? 2.658 -15.394 44.245 1.00 15.16 68 ILE C CA 1
ATOM 4188 C C . ILE C 1 68 ? 3.980 -14.876 43.692 1.00 14.34 68 ILE C C 1
ATOM 4189 O O . ILE C 1 68 ? 4.052 -14.605 42.509 1.00 13.15 68 ILE C O 1
ATOM 4194 N N . PRO C 1 69 ? 5.008 -14.716 44.547 1.00 13.74 69 PRO C N 1
ATOM 4195 C CA . PRO C 1 69 ? 6.310 -14.293 44.035 1.00 14.01 69 PRO C CA 1
ATOM 4196 C C . PRO C 1 69 ? 6.914 -15.351 43.108 1.00 13.40 69 PRO C C 1
ATOM 4197 O O . PRO C 1 69 ? 6.951 -16.537 43.477 1.00 13.55 69 PRO C O 1
ATOM 4201 N N . LEU C 1 70 ? 7.344 -14.912 41.934 1.00 13.04 70 LEU C N 1
ATOM 4202 C CA . LEU C 1 70 ? 7.886 -15.774 40.918 1.00 12.09 70 LEU C CA 1
ATOM 4203 C C . LEU C 1 70 ? 9.404 -15.690 40.839 1.00 12.48 70 LEU C C 1
ATOM 4204 O O . LEU C 1 70 ? 9.978 -14.583 40.790 1.00 12.79 70 LEU C O 1
ATOM 4209 N N . VAL C 1 71 ? 10.020 -16.869 40.775 1.00 11.01 71 VAL C N 1
ATOM 4210 C CA . VAL C 1 71 ? 11.438 -17.005 40.531 1.00 11.69 71 VAL C CA 1
ATOM 4211 C C . VAL C 1 71 ? 11.607 -17.805 39.213 1.00 11.42 71 VAL C C 1
ATOM 4212 O O . VAL C 1 71 ? 10.618 -18.023 38.485 1.00 12.56 71 VAL C O 1
ATOM 4216 N N . THR C 1 72 ? 12.839 -18.187 38.914 1.00 10.39 72 THR C N 1
ATOM 4217 C CA . THR C 1 72 ? 13.189 -18.836 37.639 1.00 11.48 72 THR C CA 1
ATOM 4218 C C . THR C 1 72 ? 13.768 -20.233 37.873 1.00 10.52 72 THR C C 1
ATOM 4219 O O . THR C 1 72 ? 14.542 -20.469 38.816 1.00 10.17 72 THR C O 1
ATOM 4223 N N . LEU C 1 73 ? 13.447 -21.121 36.952 1.00 11.30 73 LEU C N 1
ATOM 4224 C CA . LEU C 1 73 ? 14.007 -22.459 36.951 1.00 11.91 73 LEU C CA 1
ATOM 4225 C C . LEU C 1 73 ? 15.514 -22.406 36.692 1.00 13.96 73 LEU C C 1
ATOM 4226 O O . LEU C 1 73 ? 16.223 -23.327 37.052 1.00 14.92 73 LEU C O 1
ATOM 4231 N N . ASP C 1 74 ? 16.005 -21.321 36.080 1.00 15.10 74 ASP C N 1
ATOM 4232 C CA . ASP C 1 74 ? 17.446 -21.213 35.799 1.00 16.86 74 ASP C CA 1
ATOM 4233 C C . ASP C 1 74 ? 18.191 -20.982 37.102 1.00 17.98 74 ASP C C 1
ATOM 4234 O O . ASP C 1 74 ? 19.400 -21.169 37.148 1.00 20.15 74 ASP C O 1
ATOM 4239 N N . GLU C 1 75 ? 17.476 -20.596 38.173 1.00 17.01 75 GLU C N 1
ATOM 4240 C CA . GLU C 1 75 ? 18.037 -20.440 39.495 1.00 16.95 75 GLU C CA 1
ATOM 4241 C C . GLU C 1 75 ? 17.602 -21.442 40.542 1.00 17.00 75 GLU C C 1
ATOM 4242 O O . GLU C 1 75 ? 18.394 -21.734 41.408 1.00 18.20 75 GLU C O 1
ATOM 4248 N N . TYR C 1 76 ? 16.345 -21.921 40.525 1.00 15.17 76 TYR C N 1
ATOM 4249 C CA . TYR C 1 76 ? 15.825 -22.770 41.593 1.00 15.16 76 TYR C CA 1
ATOM 4250 C C . TYR C 1 76 ? 15.243 -24.062 41.043 1.00 13.76 76 TYR C C 1
ATOM 4251 O O . TYR C 1 76 ? 14.652 -24.062 39.968 1.00 13.58 76 TYR C O 1
ATOM 4260 N N . ASP C 1 77 ? 15.356 -25.130 41.817 1.00 13.40 77 ASP C N 1
ATOM 4261 C CA . ASP C 1 77 ? 14.633 -26.371 41.504 1.00 12.44 77 ASP C CA 1
ATOM 4262 C C . ASP C 1 77 ? 13.215 -26.265 42.071 1.00 11.89 77 ASP C C 1
ATOM 4263 O O . ASP C 1 77 ? 12.962 -25.487 43.009 1.00 12.75 77 ASP C O 1
ATOM 4268 N N . VAL C 1 78 ? 12.303 -27.048 41.500 1.00 10.72 78 VAL C N 1
ATOM 4269 C CA . VAL C 1 78 ? 10.906 -27.059 41.916 1.00 10.16 78 VAL C CA 1
ATOM 4270 C C . VAL C 1 78 ? 10.672 -28.244 42.840 1.00 10.46 78 VAL C C 1
ATOM 4271 O O . VAL C 1 78 ? 10.982 -29.366 42.475 1.00 11.54 78 VAL C O 1
ATOM 4275 N N . ASP C 1 79 ? 10.096 -27.960 44.007 1.00 10.22 79 ASP C N 1
ATOM 4276 C CA . ASP C 1 79 ? 9.669 -28.965 44.990 1.00 11.19 79 ASP C CA 1
ATOM 4277 C C . ASP C 1 79 ? 8.487 -29.749 44.464 1.00 10.36 79 ASP C C 1
ATOM 4278 O O . ASP C 1 79 ? 8.566 -30.961 44.337 1.00 10.61 79 ASP C O 1
ATOM 4283 N N . ILE C 1 80 ? 7.395 -29.063 44.151 1.00 9.98 80 ILE C N 1
ATOM 4284 C CA . ILE C 1 80 ? 6.237 -29.704 43.558 1.00 10.05 80 ILE C CA 1
ATOM 4285 C C . ILE C 1 80 ? 5.718 -28.874 42.384 1.00 9.39 80 ILE C C 1
ATOM 4286 O O . ILE C 1 80 ? 5.509 -27.670 42.502 1.00 9.48 80 ILE C O 1
ATOM 4291 N N . ALA C 1 81 ? 5.587 -29.519 41.245 1.00 9.33 81 ALA C N 1
ATOM 4292 C CA . ALA C 1 81 ? 4.954 -28.907 40.079 1.00 9.09 81 ALA C CA 1
ATOM 4293 C C . ALA C 1 81 ? 3.521 -29.439 40.020 1.00 8.74 81 ALA C C 1
ATOM 4294 O O . ALA C 1 81 ? 3.319 -30.645 40.032 1.00 8.98 81 ALA C O 1
ATOM 4296 N N . PHE C 1 82 ? 2.552 -28.530 39.864 1.00 8.89 82 PHE C N 1
ATOM 4297 C CA . PHE C 1 82 ? 1.150 -28.875 39.669 1.00 9.08 82 PHE C CA 1
ATOM 4298 C C . PHE C 1 82 ? 0.709 -28.443 38.276 1.00 8.70 82 PHE C C 1
ATOM 4299 O O . PHE C 1 82 ? 0.933 -27.296 37.888 1.00 9.47 82 PHE C O 1
ATOM 4307 N N . ASP C 1 83 ? 0.122 -29.344 37.510 1.00 8.84 83 ASP C N 1
ATOM 4308 C CA . ASP C 1 83 ? -0.285 -28.984 36.158 1.00 8.16 83 ASP C CA 1
ATOM 4309 C C . ASP C 1 83 ? -1.507 -29.804 35.750 1.00 8.32 83 ASP C C 1
ATOM 4310 O O . ASP C 1 83 ? -1.789 -30.852 36.324 1.00 8.31 83 ASP C O 1
ATOM 4315 N N . GLY C 1 84 ? -2.226 -29.323 34.749 1.00 7.60 84 GLY C N 1
ATOM 4316 C CA . GLY C 1 84 ? -3.315 -30.076 34.165 1.00 8.04 84 GLY C CA 1
ATOM 4317 C C . GLY C 1 84 ? -2.919 -30.977 33.029 1.00 8.06 84 GLY C C 1
ATOM 4318 O O . GLY C 1 84 ? -1.722 -31.127 32.693 1.00 9.11 84 GLY C O 1
ATOM 4319 N N . ALA C 1 85 ? -3.931 -31.618 32.456 1.00 8.38 85 ALA C N 1
ATOM 4320 C CA . ALA C 1 85 ? -3.781 -32.526 31.331 1.00 9.10 85 ALA C CA 1
ATOM 4321 C C . ALA C 1 85 ? -5.016 -32.543 30.437 1.00 9.65 85 ALA C C 1
ATOM 4322 O O . ALA C 1 85 ? -6.127 -32.437 30.923 1.00 10.06 85 ALA C O 1
ATOM 4324 N N . ASP C 1 86 ? -4.817 -32.774 29.140 1.00 9.88 86 ASP C N 1
ATOM 4325 C CA . ASP C 1 86 ? -5.930 -32.987 28.234 1.00 10.82 86 ASP C CA 1
ATOM 4326 C C . ASP C 1 86 ? -6.464 -34.422 28.329 1.00 10.61 86 ASP C C 1
ATOM 4327 O O . ASP C 1 86 ? -7.666 -34.657 28.204 1.00 12.04 86 ASP C O 1
ATOM 4332 N N . GLU C 1 87 ? -5.545 -35.368 28.488 1.00 10.97 87 GLU C N 1
ATOM 4333 C CA . GLU C 1 87 ? -5.855 -36.803 28.688 1.00 10.91 87 GLU C CA 1
ATOM 4334 C C . GLU C 1 87 ? -4.893 -37.422 29.684 1.00 11.58 87 GLU C C 1
ATOM 4335 O O . GLU C 1 87 ? -3.714 -37.057 29.746 1.00 10.85 87 GLU C O 1
ATOM 4341 N N . VAL C 1 88 ? -5.419 -38.358 30.461 1.00 9.94 88 VAL C N 1
ATOM 4342 C CA . VAL C 1 88 ? -4.636 -39.206 31.349 1.00 11.59 88 VAL C CA 1
ATOM 4343 C C . VAL C 1 88 ? -5.066 -40.639 31.011 1.00 12.03 88 VAL C C 1
ATOM 4344 O O . VAL C 1 88 ? -6.240 -41.000 31.155 1.00 10.91 88 VAL C O 1
ATOM 4348 N N . GLU C 1 89 ? -4.119 -41.427 30.535 1.00 12.54 89 GLU C N 1
ATOM 4349 C CA . GLU C 1 89 ? -4.378 -42.840 30.250 1.00 14.02 89 GLU C CA 1
ATOM 4350 C C . GLU C 1 89 ? -4.440 -43.623 31.582 1.00 14.82 89 GLU C C 1
ATOM 4351 O O . GLU C 1 89 ? -3.509 -43.583 32.399 1.00 14.06 89 GLU C O 1
ATOM 4357 N N . GLU C 1 90 ? -5.543 -44.344 31.777 1.00 16.78 90 GLU C N 1
ATOM 4358 C CA . GLU C 1 90 ? -5.864 -44.931 33.057 1.00 19.30 90 GLU C CA 1
ATOM 4359 C C . GLU C 1 90 ? -4.832 -45.927 33.527 1.00 19.99 90 GLU C C 1
ATOM 4360 O O . GLU C 1 90 ? -4.516 -45.952 34.708 1.00 21.47 90 GLU C O 1
ATOM 4366 N N . THR C 1 91 ? -4.300 -46.740 32.632 1.00 20.36 91 THR C N 1
ATOM 4367 C CA . THR C 1 91 ? -3.466 -47.859 33.103 1.00 21.12 91 THR C CA 1
ATOM 4368 C C . THR C 1 91 ? -1.995 -47.432 33.337 1.00 20.51 91 THR C C 1
ATOM 4369 O O . THR C 1 91 ? -1.315 -47.916 34.259 1.00 22.48 91 THR C O 1
ATOM 4373 N N . THR C 1 92 ? -1.520 -46.479 32.542 1.00 17.58 92 THR C N 1
ATOM 4374 C CA . THR C 1 92 ? -0.119 -46.090 32.531 1.00 16.51 92 THR C CA 1
ATOM 4375 C C . THR C 1 92 ? 0.180 -44.741 33.190 1.00 14.88 92 THR C C 1
ATOM 4376 O O . THR C 1 92 ? 1.332 -44.442 33.518 1.00 14.19 92 THR C O 1
ATOM 4380 N N . LEU C 1 93 ? -0.852 -43.900 33.286 1.00 13.56 93 LEU C N 1
ATOM 4381 C CA . LEU C 1 93 ? -0.765 -42.495 33.680 1.00 13.46 93 LEU C CA 1
ATOM 4382 C C . LEU C 1 93 ? 0.089 -41.642 32.724 1.00 12.52 93 LEU C C 1
ATOM 4383 O O . LEU C 1 93 ? 0.558 -40.577 33.116 1.00 12.54 93 LEU C O 1
ATOM 4388 N N . PHE C 1 94 ? 0.227 -42.099 31.482 1.00 12.95 94 PHE C N 1
ATOM 4389 C CA . PHE C 1 94 ? 0.785 -41.270 30.426 1.00 12.69 94 PHE C CA 1
ATOM 4390 C C . PHE C 1 94 ? -0.238 -40.175 30.137 1.00 12.36 94 PHE C C 1
ATOM 4391 O O . PHE C 1 94 ? -1.476 -40.375 30.274 1.00 10.70 94 PHE C O 1
ATOM 4399 N N . LEU C 1 95 ? 0.271 -39.016 29.727 1.00 11.58 95 LEU C N 1
ATOM 4400 C CA . LEU C 1 95 ? -0.619 -37.893 29.451 1.00 10.90 95 LEU C CA 1
ATOM 4401 C C . LEU C 1 95 ? -0.474 -37.371 28.051 1.00 10.02 95 LEU C C 1
ATOM 4402 O O . LEU C 1 95 ? 0.579 -37.540 27.433 1.00 9.25 95 LEU C O 1
ATOM 4407 N N . ILE C 1 96 ? -1.524 -36.677 27.606 1.00 8.60 96 ILE C N 1
ATOM 4408 C CA . ILE C 1 96 ? -1.391 -35.641 26.563 1.00 9.70 96 ILE C CA 1
ATOM 4409 C C . ILE C 1 96 ? -1.681 -34.263 27.179 1.00 9.07 96 ILE C C 1
ATOM 4410 O O . ILE C 1 96 ? -2.690 -34.040 27.914 1.00 8.84 96 ILE C O 1
ATOM 4415 N N . LYS C 1 97 ? -0.752 -33.343 26.921 1.00 9.42 97 LYS C N 1
ATOM 4416 C CA . LYS C 1 97 ? -0.861 -31.960 27.341 1.00 9.83 97 LYS C CA 1
ATOM 4417 C C . LYS C 1 97 ? -0.592 -31.080 26.101 1.00 9.84 97 LYS C C 1
ATOM 4418 O O . LYS C 1 97 ? -0.127 -31.554 25.072 1.00 8.58 97 LYS C O 1
ATOM 4424 N N . GLY C 1 98 ? -0.862 -29.804 26.217 1.00 9.96 98 GLY C N 1
ATOM 4425 C CA . GLY C 1 98 ? -0.643 -28.896 25.093 1.00 9.74 98 GLY C CA 1
ATOM 4426 C C . GLY C 1 98 ? -1.880 -28.484 24.319 1.00 10.05 98 GLY C C 1
ATOM 4427 O O . GLY C 1 98 ? -1.797 -27.765 23.318 1.00 10.60 98 GLY C O 1
ATOM 4428 N N . GLY C 1 99 ? -3.059 -28.928 24.753 1.00 11.21 99 GLY C N 1
ATOM 4429 C CA . GLY C 1 99 ? -4.279 -28.366 24.215 1.00 10.71 99 GLY C CA 1
ATOM 4430 C C . GLY C 1 99 ? -4.261 -26.827 24.217 1.00 11.16 99 GLY C C 1
ATOM 4431 O O . GLY C 1 99 ? -4.734 -26.201 23.265 1.00 13.30 99 GLY C O 1
ATOM 4432 N N . GLY C 1 100 ? -3.717 -26.237 25.285 1.00 10.36 100 GLY C N 1
ATOM 4433 C CA . GLY C 1 100 ? -3.561 -24.797 25.417 1.00 10.53 100 GLY C CA 1
ATOM 4434 C C . GLY C 1 100 ? -2.267 -24.233 24.862 1.00 9.79 100 GLY C C 1
ATOM 4435 O O . GLY C 1 100 ? -1.959 -23.060 25.082 1.00 9.67 100 GLY C O 1
ATOM 4436 N N . GLY C 1 101 ? -1.513 -25.060 24.141 1.00 9.56 101 GLY C N 1
ATOM 4437 C CA . GLY C 1 101 ? -0.337 -24.599 23.385 1.00 9.99 101 GLY C CA 1
ATOM 4438 C C . GLY C 1 101 ? 0.944 -24.386 24.183 1.00 9.91 101 GLY C C 1
ATOM 4439 O O . GLY C 1 101 ? 1.937 -23.874 23.625 1.00 9.81 101 GLY C O 1
ATOM 4440 N N . CYS C 1 102 ? 0.974 -24.812 25.455 1.00 8.99 102 CYS C N 1
ATOM 4441 C CA . CYS C 1 102 ? 2.085 -24.464 26.371 1.00 9.13 102 CYS C CA 1
ATOM 4442 C C . CYS C 1 102 ? 2.902 -25.661 26.851 1.00 9.57 102 CYS C C 1
ATOM 4443 O O . CYS C 1 102 ? 3.607 -25.592 27.857 1.00 8.95 102 CYS C O 1
ATOM 4446 N N . HIS C 1 103 ? 2.816 -26.764 26.120 1.00 8.41 103 HIS C N 1
ATOM 4447 C CA . HIS C 1 103 ? 3.420 -28.016 26.553 1.00 8.11 103 HIS C CA 1
ATOM 4448 C C . HIS C 1 103 ? 4.949 -27.944 26.679 1.00 7.94 103 HIS C C 1
ATOM 4449 O O . HIS C 1 103 ? 5.546 -28.676 27.470 1.00 7.30 103 HIS C O 1
ATOM 4456 N N . THR C 1 104 ? 5.600 -27.065 25.926 1.00 7.18 104 THR C N 1
ATOM 4457 C CA . THR C 1 104 ? 7.076 -27.069 25.931 1.00 7.96 104 THR C CA 1
ATOM 4458 C C . THR C 1 104 ? 7.619 -26.606 27.275 1.00 7.10 104 THR C C 1
ATOM 4459 O O . THR C 1 104 ? 8.400 -27.307 27.926 1.00 8.53 104 THR C O 1
ATOM 4463 N N . GLN C 1 105 ? 7.219 -25.426 27.694 1.00 7.30 105 GLN C N 1
ATOM 4464 C CA . GLN C 1 105 ? 7.623 -24.891 29.009 1.00 8.15 105 GLN C CA 1
ATOM 4465 C C . GLN C 1 105 ? 7.052 -25.751 30.161 1.00 7.38 105 GLN C C 1
ATOM 4466 O O . GLN C 1 105 ? 7.706 -25.948 31.171 1.00 6.91 105 GLN C O 1
ATOM 4472 N N . GLU C 1 106 ? 5.832 -26.255 29.991 1.00 8.67 106 GLU C N 1
ATOM 4473 C CA . GLU C 1 106 ? 5.270 -27.208 30.961 1.00 8.16 106 GLU C CA 1
ATOM 4474 C C . GLU C 1 106 ? 6.182 -28.419 31.180 1.00 7.73 106 GLU C C 1
ATOM 4475 O O . GLU C 1 106 ? 6.481 -28.758 32.303 1.00 7.86 106 GLU C O 1
ATOM 4481 N N . LYS C 1 107 ? 6.638 -29.037 30.100 1.00 7.96 107 LYS C N 1
ATOM 4482 C CA . LYS C 1 107 ? 7.469 -30.222 30.201 1.00 7.83 107 LYS C CA 1
ATOM 4483 C C . LYS C 1 107 ? 8.801 -29.875 30.843 1.00 7.79 107 LYS C C 1
ATOM 4484 O O . LYS C 1 107 ? 9.301 -30.601 31.696 1.00 7.89 107 LYS C O 1
ATOM 4490 N N . ILE C 1 108 ? 9.368 -28.730 30.466 1.00 7.65 108 ILE C N 1
ATOM 4491 C CA . ILE C 1 108 ? 10.627 -28.268 31.085 1.00 7.80 108 ILE C CA 1
ATOM 4492 C C . ILE C 1 108 ? 10.537 -28.200 32.621 1.00 7.57 108 ILE C C 1
ATOM 4493 O O . ILE C 1 108 ? 11.448 -28.674 33.333 1.00 7.55 108 ILE C O 1
ATOM 4498 N N . VAL C 1 109 ? 9.432 -27.649 33.123 1.00 7.13 109 VAL C N 1
ATOM 4499 C CA . VAL C 1 109 ? 9.210 -27.534 34.569 1.00 8.52 109 VAL C CA 1
ATOM 4500 C C . VAL C 1 109 ? 8.821 -28.893 35.188 1.00 8.55 109 VAL C C 1
ATOM 4501 O O . VAL C 1 109 ? 9.419 -29.353 36.178 1.00 9.40 109 VAL C O 1
ATOM 4505 N N . ASP C 1 110 ? 7.832 -29.527 34.576 1.00 8.69 110 ASP C N 1
ATOM 4506 C CA . ASP C 1 110 ? 7.169 -30.680 35.160 1.00 8.61 110 ASP C CA 1
ATOM 4507 C C . ASP C 1 110 ? 8.104 -31.910 35.267 1.00 8.82 110 ASP C C 1
ATOM 4508 O O . ASP C 1 110 ? 8.157 -32.564 36.293 1.00 10.12 110 ASP C O 1
ATOM 4513 N N . TYR C 1 111 ? 8.845 -32.209 34.210 1.00 8.95 111 TYR C N 1
ATOM 4514 C CA . TYR C 1 111 ? 9.787 -33.334 34.231 1.00 8.63 111 TYR C CA 1
ATOM 4515 C C . TYR C 1 111 ? 10.955 -33.120 35.202 1.00 9.49 111 TYR C C 1
ATOM 4516 O O . TYR C 1 111 ? 11.535 -34.082 35.681 1.00 9.83 111 TYR C O 1
ATOM 4525 N N . ASN C 1 112 ? 11.307 -31.869 35.494 1.00 8.80 112 ASN C N 1
ATOM 4526 C CA . ASN C 1 112 ? 12.442 -31.556 36.315 1.00 9.32 112 ASN C CA 1
ATOM 4527 C C . ASN C 1 112 ? 12.102 -31.328 37.780 1.00 9.80 112 ASN C C 1
ATOM 4528 O O . ASN C 1 112 ? 13.000 -31.261 38.620 1.00 9.37 112 ASN C O 1
ATOM 4533 N N . ALA C 1 113 ? 10.815 -31.229 38.095 1.00 9.46 113 ALA C N 1
ATOM 4534 C CA . ALA C 1 113 ? 10.388 -31.022 39.467 1.00 9.95 113 ALA C CA 1
ATOM 4535 C C . ALA C 1 113 ? 10.667 -32.261 40.296 1.00 10.23 113 ALA C C 1
ATOM 4536 O O . ALA C 1 113 ? 10.639 -33.379 39.754 1.00 9.81 113 ALA C O 1
ATOM 4538 N N . ASN C 1 114 ? 10.948 -32.075 41.583 1.00 10.64 114 ASN C N 1
ATOM 4539 C CA . ASN C 1 114 ? 11.062 -33.229 42.475 1.00 11.41 114 ASN C CA 1
ATOM 4540 C C . ASN C 1 114 ? 9.801 -34.092 42.502 1.00 11.25 114 ASN C C 1
ATOM 4541 O O . ASN C 1 114 ? 9.875 -35.334 42.452 1.00 11.95 114 ASN C O 1
ATOM 4546 N N . GLU C 1 115 ? 8.633 -33.459 42.549 1.00 10.98 115 GLU C N 1
ATOM 4547 C CA . GLU C 1 115 ? 7.389 -34.173 42.448 1.00 11.44 115 GLU C CA 1
ATOM 4548 C C . GLU C 1 115 ? 6.541 -33.461 41.417 1.00 10.37 115 GLU C C 1
ATOM 4549 O O . GLU C 1 115 ? 6.370 -32.258 41.509 1.00 10.43 115 GLU C O 1
ATOM 4555 N N . PHE C 1 116 ? 6.048 -34.205 40.444 1.00 9.63 116 PHE C N 1
ATOM 4556 C CA . PHE C 1 116 ? 5.109 -33.675 39.443 1.00 9.69 116 PHE C CA 1
ATOM 4557 C C . PHE C 1 116 ? 3.711 -34.270 39.681 1.00 9.19 116 PHE C C 1
ATOM 4558 O O . PHE C 1 116 ? 3.504 -35.490 39.572 1.00 9.82 116 PHE C O 1
ATOM 4566 N N . VAL C 1 117 ? 2.787 -33.397 40.051 1.00 9.16 117 VAL C N 1
ATOM 4567 C CA . VAL C 1 117 ? 1.411 -33.754 40.386 1.00 9.52 117 VAL C CA 1
ATOM 4568 C C . VAL C 1 117 ? 0.485 -33.196 39.286 1.00 9.79 117 VAL C C 1
ATOM 4569 O O . VAL C 1 117 ? 0.431 -31.962 39.066 1.00 10.62 117 VAL C O 1
ATOM 4573 N N . VAL C 1 118 ? -0.234 -34.091 38.618 1.00 9.21 118 VAL C N 1
ATOM 4574 C CA . VAL C 1 118 ? -1.206 -33.725 37.598 1.00 8.42 118 VAL C CA 1
ATOM 4575 C C . VAL C 1 118 ? -2.549 -33.520 38.308 1.00 8.77 118 VAL C C 1
ATOM 4576 O O . VAL C 1 118 ? -2.915 -34.334 39.161 1.00 8.80 118 VAL C O 1
ATOM 4580 N N . LEU C 1 119 ? -3.262 -32.451 37.937 1.00 7.51 119 LEU C N 1
ATOM 4581 C CA . LEU C 1 119 ? -4.619 -32.175 38.440 1.00 8.55 119 LEU C CA 1
ATOM 4582 C C . LEU C 1 119 ? -5.627 -32.247 37.325 1.00 9.48 119 LEU C C 1
ATOM 4583 O O . LEU C 1 119 ? -5.524 -31.507 36.335 1.00 9.58 119 LEU C O 1
ATOM 4588 N N . VAL C 1 120 ? -6.617 -33.128 37.465 1.00 9.75 120 VAL C N 1
ATOM 4589 C CA . VAL C 1 120 ? -7.657 -33.269 36.446 1.00 9.51 120 VAL C CA 1
ATOM 4590 C C . VAL C 1 120 ? -9.002 -33.551 37.103 1.00 10.62 120 VAL C C 1
ATOM 4591 O O . VAL C 1 120 ? -9.071 -33.964 38.263 1.00 11.67 120 VAL C O 1
ATOM 4595 N N . ASP C 1 121 ? -10.059 -33.273 36.359 1.00 11.52 121 ASP C N 1
ATOM 4596 C CA . ASP C 1 121 ? -11.363 -33.847 36.661 1.00 12.09 121 ASP C CA 1
ATOM 4597 C C . ASP C 1 121 ? -11.467 -35.212 35.965 1.00 12.54 121 ASP C C 1
ATOM 4598 O O . ASP C 1 121 ? -10.734 -35.533 35.019 1.00 10.75 121 ASP C O 1
ATOM 4603 N N . GLU C 1 122 ? -12.432 -35.997 36.420 1.00 13.73 122 GLU C N 1
ATOM 4604 C CA . GLU C 1 122 ? -12.620 -37.343 35.937 1.00 13.68 122 GLU C CA 1
ATOM 4605 C C . GLU C 1 122 ? -12.777 -37.480 34.420 1.00 13.09 122 GLU C C 1
ATOM 4606 O O . GLU C 1 122 ? -12.416 -38.520 33.857 1.00 13.53 122 GLU C O 1
ATOM 4612 N N . SER C 1 123 ? -13.317 -36.457 33.758 1.00 12.71 123 SER C N 1
ATOM 4613 C CA . SER C 1 123 ? -13.501 -36.514 32.315 1.00 13.12 123 SER C CA 1
ATOM 4614 C C . SER C 1 123 ? -12.199 -36.626 31.522 1.00 12.66 123 SER C C 1
ATOM 4615 O O . SER C 1 123 ? -12.228 -36.972 30.363 1.00 12.49 123 SER C O 1
ATOM 4618 N N . LYS C 1 124 ? -11.060 -36.342 32.141 1.00 12.24 124 LYS C N 1
ATOM 4619 C CA A LYS C 1 124 ? -9.781 -36.408 31.442 0.50 12.45 124 LYS C CA 1
ATOM 4620 C CA B LYS C 1 124 ? -9.788 -36.418 31.432 0.50 12.47 124 LYS C CA 1
ATOM 4621 C C . LYS C 1 124 ? -9.216 -37.837 31.348 1.00 12.71 124 LYS C C 1
ATOM 4622 O O . LYS C 1 124 ? -8.271 -38.085 30.599 1.00 11.97 124 LYS C O 1
ATOM 4633 N N . LEU C 1 125 ? -9.790 -38.785 32.112 1.00 12.29 125 LEU C N 1
ATOM 4634 C CA . LEU C 1 125 ? -9.313 -40.164 32.092 1.00 13.38 125 LEU C CA 1
ATOM 4635 C C . LEU C 1 125 ? -9.782 -40.875 30.836 1.00 13.48 125 LEU C C 1
ATOM 4636 O O . LEU C 1 125 ? -10.976 -40.804 30.452 1.00 13.98 125 LEU C O 1
ATOM 4641 N N . VAL C 1 126 ? -8.853 -41.555 30.190 1.00 12.86 126 VAL C N 1
ATOM 4642 C CA . VAL C 1 126 ? -9.146 -42.261 28.950 1.00 13.91 126 VAL C CA 1
ATOM 4643 C C . VAL C 1 126 ? -8.559 -43.665 29.007 1.00 15.02 126 VAL C C 1
ATOM 4644 O O . VAL C 1 126 ? -7.616 -43.952 29.769 1.00 13.54 126 VAL C O 1
ATOM 4648 N N . LYS C 1 127 ? -9.137 -44.545 28.196 1.00 15.65 127 LYS C N 1
ATOM 4649 C CA . LYS C 1 127 ? -8.669 -45.928 28.122 1.00 16.77 127 LYS C CA 1
ATOM 4650 C C . LYS C 1 127 ? -7.452 -46.036 27.227 1.00 16.02 127 LYS C C 1
ATOM 4651 O O . LYS C 1 127 ? -6.534 -46.778 27.529 1.00 15.82 127 LYS C O 1
ATOM 4657 N N . LYS C 1 128 ? -7.438 -45.263 26.141 1.00 16.20 128 LYS C N 1
ATOM 4658 C CA . LYS C 1 128 ? -6.348 -45.331 25.167 1.00 16.25 128 LYS C CA 1
ATOM 4659 C C . LYS C 1 128 ? -5.843 -43.918 24.857 1.00 14.71 128 LYS C C 1
ATOM 4660 O O . LYS C 1 128 ? -6.597 -43.107 24.322 1.00 15.63 128 LYS C O 1
ATOM 4666 N N . LEU C 1 129 ? -4.592 -43.639 25.199 1.00 14.30 129 LEU C N 1
ATOM 4667 C CA . LEU C 1 129 ? -3.998 -42.319 24.957 1.00 14.01 129 LEU C CA 1
ATOM 4668 C C . LEU C 1 129 ? -4.065 -41.972 23.468 1.00 13.50 129 LEU C C 1
ATOM 4669 O O . LEU C 1 129 ? -3.688 -42.781 22.617 1.00 12.17 129 LEU C O 1
ATOM 4674 N N . GLY C 1 130 ? -4.553 -40.777 23.161 1.00 13.13 130 GLY C N 1
ATOM 4675 C CA . GLY C 1 130 ? -4.516 -40.268 21.806 1.00 15.09 130 GLY C CA 1
ATOM 4676 C C . GLY C 1 130 ? -5.591 -40.815 20.851 1.00 15.71 130 GLY C C 1
ATOM 4677 O O . GLY C 1 130 ? -5.643 -40.438 19.696 1.00 15.01 130 GLY C O 1
ATOM 4678 N N . GLU C 1 131 ? -6.487 -41.668 21.352 1.00 16.96 131 GLU C N 1
ATOM 4679 C CA . GLU C 1 131 ? -7.616 -42.134 20.545 1.00 17.80 131 GLU C CA 1
ATOM 4680 C C . GLU C 1 131 ? -8.545 -40.970 20.198 1.00 17.87 131 GLU C C 1
ATOM 4681 O O . GLU C 1 131 ? -9.060 -40.880 19.063 1.00 18.74 131 GLU C O 1
ATOM 4687 N N . LYS C 1 132 ? -8.772 -40.076 21.151 1.00 17.35 132 LYS C N 1
ATOM 4688 C CA . LYS C 1 132 ? -9.744 -39.006 20.964 1.00 17.79 132 LYS C CA 1
ATOM 4689 C C . LYS C 1 132 ? -9.186 -37.581 21.057 1.00 17.68 132 LYS C C 1
ATOM 4690 O O . LYS C 1 132 ? -9.946 -36.612 21.099 1.00 19.66 132 LYS C O 1
ATOM 4696 N N . PHE C 1 133 ? -7.873 -37.441 21.137 1.00 16.23 133 PHE C N 1
ATOM 4697 C CA . PHE C 1 133 ? -7.271 -36.132 21.287 1.00 14.68 133 PHE C CA 1
ATOM 4698 C C . PHE C 1 133 ? -5.927 -36.163 20.527 1.00 13.47 133 PHE C C 1
ATOM 4699 O O . PHE C 1 133 ? -5.163 -37.108 20.686 1.00 13.55 133 PHE C O 1
ATOM 4707 N N . PRO C 1 134 ? -5.653 -35.137 19.690 1.00 11.57 134 PRO C N 1
ATOM 4708 C CA . PRO C 1 134 ? -4.411 -35.105 18.905 1.00 12.31 134 PRO C CA 1
ATOM 4709 C C . PRO C 1 134 ? -3.233 -34.646 19.755 1.00 12.11 134 PRO C C 1
ATOM 4710 O O . PRO C 1 134 ? -3.436 -33.972 20.767 1.00 12.32 134 PRO C O 1
ATOM 4714 N N . ILE C 1 135 ? -2.013 -35.022 19.357 1.00 11.75 135 ILE C N 1
ATOM 4715 C CA . ILE C 1 135 ? -0.813 -34.645 20.068 1.00 11.41 135 ILE C CA 1
ATOM 4716 C C . ILE C 1 135 ? -0.343 -33.263 19.606 1.00 10.84 135 ILE C C 1
ATOM 4717 O O . ILE C 1 135 ? -0.089 -33.065 18.419 1.00 9.48 135 ILE C O 1
ATOM 4722 N N . PRO C 1 136 ? -0.232 -32.320 20.530 1.00 10.09 136 PRO C N 1
ATOM 4723 C CA . PRO C 1 136 ? 0.377 -31.043 20.109 1.00 10.05 136 PRO C CA 1
ATOM 4724 C C . PRO C 1 136 ? 1.875 -31.144 19.906 1.00 9.08 136 PRO C C 1
ATOM 4725 O O . PRO C 1 136 ? 2.583 -31.800 20.706 1.00 9.15 136 PRO C O 1
ATOM 4729 N N . VAL C 1 137 ? 2.360 -30.489 18.858 1.00 8.94 137 VAL C N 1
ATOM 4730 C CA . VAL C 1 137 ? 3.771 -30.524 18.510 1.00 8.87 137 VAL C CA 1
ATOM 4731 C C . VAL C 1 137 ? 4.207 -29.086 18.261 1.00 8.87 137 VAL C C 1
ATOM 4732 O O . VAL C 1 137 ? 3.623 -28.403 17.413 1.00 10.78 137 VAL C O 1
ATOM 4736 N N . GLU C 1 138 ? 5.177 -28.581 19.027 1.00 8.39 138 GLU C N 1
ATOM 4737 C CA . GLU C 1 138 ? 5.669 -27.220 18.776 1.00 8.59 138 GLU C CA 1
ATOM 4738 C C . GLU C 1 138 ? 6.727 -27.351 17.682 1.00 8.65 138 GLU C C 1
ATOM 4739 O O . GLU C 1 138 ? 7.645 -28.191 17.795 1.00 9.01 138 GLU C O 1
ATOM 4745 N N . VAL C 1 139 ? 6.650 -26.483 16.665 1.00 9.41 139 VAL C N 1
ATOM 4746 C CA A VAL C 1 139 ? 7.474 -26.589 15.440 0.50 9.02 139 VAL C CA 1
ATOM 4747 C CA B VAL C 1 139 ? 7.550 -26.593 15.516 0.50 9.01 139 VAL C CA 1
ATOM 4748 C C . VAL C 1 139 ? 8.140 -25.242 15.095 1.00 9.32 139 VAL C C 1
ATOM 4749 O O . VAL C 1 139 ? 7.467 -24.206 15.090 1.00 9.17 139 VAL C O 1
ATOM 4756 N N . ILE C 1 140 ? 9.421 -25.277 14.770 1.00 9.91 140 ILE C N 1
ATOM 4757 C CA . ILE C 1 140 ? 10.143 -24.124 14.197 1.00 9.44 140 ILE C CA 1
ATOM 4758 C C . ILE C 1 140 ? 9.396 -23.736 12.927 1.00 9.46 140 ILE C C 1
ATOM 4759 O O . ILE C 1 140 ? 9.097 -24.581 12.095 1.00 9.82 140 ILE C O 1
ATOM 4764 N N . PRO C 1 141 ? 9.036 -22.459 12.794 1.00 10.40 141 PRO C N 1
ATOM 4765 C CA . PRO C 1 141 ? 8.145 -22.079 11.680 1.00 10.56 141 PRO C CA 1
ATOM 4766 C C . PRO C 1 141 ? 8.618 -22.487 10.282 1.00 10.40 141 PRO C C 1
ATOM 4767 O O . PRO C 1 141 ? 7.787 -22.862 9.454 1.00 12.15 141 PRO C O 1
ATOM 4771 N N . SER C 1 142 ? 9.928 -22.424 10.057 1.00 10.70 142 SER C N 1
ATOM 4772 C CA . SER C 1 142 ? 10.544 -22.715 8.760 1.00 10.88 142 SER C CA 1
ATOM 4773 C C . SER C 1 142 ? 10.321 -24.188 8.379 1.00 10.43 142 SER C C 1
ATOM 4774 O O . SER C 1 142 ? 10.523 -24.571 7.224 1.00 10.96 142 SER C O 1
ATOM 4777 N N . ALA C 1 143 ? 9.956 -25.002 9.374 1.00 10.65 143 ALA C N 1
ATOM 4778 C CA . ALA C 1 143 ? 9.927 -26.474 9.275 1.00 10.79 143 ALA C CA 1
ATOM 4779 C C . ALA C 1 143 ? 8.542 -27.082 9.195 1.00 10.46 143 ALA C C 1
ATOM 4780 O O . ALA C 1 143 ? 8.419 -28.304 9.120 1.00 10.01 143 ALA C O 1
ATOM 4782 N N . TYR C 1 144 ? 7.485 -26.268 9.180 1.00 10.95 144 TYR C N 1
ATOM 4783 C CA . TYR C 1 144 ? 6.178 -26.856 9.407 1.00 12.08 144 TYR C CA 1
ATOM 4784 C C . TYR C 1 144 ? 5.859 -27.883 8.314 1.00 12.17 144 TYR C C 1
ATOM 4785 O O . TYR C 1 144 ? 5.353 -28.955 8.636 1.00 12.33 144 TYR C O 1
ATOM 4794 N N . ARG C 1 145 ? 6.208 -27.594 7.058 1.00 11.44 145 ARG C N 1
ATOM 4795 C CA . ARG C 1 145 ? 5.852 -28.507 5.969 1.00 10.95 145 ARG C CA 1
ATOM 4796 C C . ARG C 1 145 ? 6.572 -29.849 6.104 1.00 10.61 145 ARG C C 1
ATOM 4797 O O . ARG C 1 145 ? 5.941 -30.915 6.010 1.00 9.86 145 ARG C O 1
ATOM 4805 N N . VAL C 1 146 ? 7.880 -29.801 6.340 1.00 9.93 146 VAL C N 1
ATOM 4806 C CA . VAL C 1 146 ? 8.663 -31.034 6.491 1.00 10.73 146 VAL C CA 1
ATOM 4807 C C . VAL C 1 146 ? 8.333 -31.801 7.786 1.00 10.55 146 VAL C C 1
ATOM 4808 O O . VAL C 1 146 ? 8.402 -33.041 7.830 1.00 10.69 146 VAL C O 1
ATOM 4812 N N . VAL C 1 147 ? 7.897 -31.107 8.833 1.00 10.22 147 VAL C N 1
ATOM 4813 C CA . VAL C 1 147 ? 7.393 -31.826 10.018 1.00 10.23 147 VAL C CA 1
ATOM 4814 C C . VAL C 1 147 ? 6.052 -32.525 9.757 1.00 10.22 147 VAL C C 1
ATOM 4815 O O . VAL C 1 147 ? 5.864 -33.662 10.165 1.00 9.74 147 VAL C O 1
ATOM 4819 N N . ILE C 1 148 ? 5.153 -31.858 9.047 1.00 11.44 148 ILE C N 1
ATOM 4820 C CA . ILE C 1 148 ? 3.889 -32.505 8.630 1.00 12.06 148 ILE C CA 1
ATOM 4821 C C . ILE C 1 148 ? 4.219 -33.812 7.857 1.00 12.50 148 ILE C C 1
ATOM 4822 O O . ILE C 1 148 ? 3.600 -34.863 8.084 1.00 11.59 148 ILE C O 1
ATOM 4827 N N . ARG C 1 149 ? 5.183 -33.751 6.954 1.00 12.64 149 ARG C N 1
ATOM 4828 C CA . ARG C 1 149 ? 5.597 -34.935 6.202 1.00 13.01 149 ARG C CA 1
ATOM 4829 C C . ARG C 1 149 ? 6.119 -36.062 7.105 1.00 12.59 149 ARG C C 1
ATOM 4830 O O . ARG C 1 149 ? 5.712 -37.233 6.968 1.00 12.41 149 ARG C O 1
ATOM 4838 N N . ALA C 1 150 ? 7.019 -35.711 8.021 1.00 12.30 150 ALA C N 1
ATOM 4839 C CA . ALA C 1 150 ? 7.579 -36.670 8.947 1.00 12.41 150 ALA C CA 1
ATOM 4840 C C . ALA C 1 150 ? 6.463 -37.340 9.756 1.00 11.93 150 ALA C C 1
ATOM 4841 O O . ALA C 1 150 ? 6.438 -38.579 9.891 1.00 11.68 150 ALA C O 1
ATOM 4843 N N . LEU C 1 151 ? 5.555 -36.530 10.304 1.00 12.10 151 LEU C N 1
ATOM 4844 C CA . LEU C 1 151 ? 4.506 -37.075 11.165 1.00 12.86 151 LEU C CA 1
ATOM 4845 C C . LEU C 1 151 ? 3.571 -37.969 10.353 1.00 13.40 151 LEU C C 1
ATOM 4846 O O . LEU C 1 151 ? 3.061 -38.960 10.875 1.00 13.51 151 LEU C O 1
ATOM 4851 N N . SER C 1 152 ? 3.371 -37.603 9.095 1.00 14.09 152 SER C N 1
ATOM 4852 C CA . SER C 1 152 ? 2.539 -38.400 8.188 1.00 15.82 152 SER C CA 1
ATOM 4853 C C . SER C 1 152 ? 3.199 -39.760 7.916 1.00 16.52 152 SER C C 1
ATOM 4854 O O . SER C 1 152 ? 2.501 -40.795 7.887 1.00 15.88 152 SER C O 1
ATOM 4857 N N . GLU C 1 153 ? 4.536 -39.782 7.793 1.00 16.80 153 GLU C N 1
ATOM 4858 C CA . GLU C 1 153 ? 5.271 -41.027 7.556 1.00 18.33 153 GLU C CA 1
ATOM 4859 C C . GLU C 1 153 ? 5.098 -41.956 8.742 1.00 18.45 153 GLU C C 1
ATOM 4860 O O . GLU C 1 153 ? 5.090 -43.171 8.611 1.00 18.80 153 GLU C O 1
ATOM 4866 N N . MET C 1 154 ? 4.943 -41.352 9.916 1.00 18.59 154 MET C N 1
ATOM 4867 C CA . MET C 1 154 ? 4.737 -42.067 11.158 1.00 19.05 154 MET C CA 1
ATOM 4868 C C . MET C 1 154 ? 3.279 -42.504 11.345 1.00 18.95 154 MET C C 1
ATOM 4869 O O . MET C 1 154 ? 2.945 -43.145 12.355 1.00 20.71 154 MET C O 1
ATOM 4874 N N . GLY C 1 155 ? 2.423 -42.191 10.379 1.00 17.97 155 GLY C N 1
ATOM 4875 C CA . GLY C 1 155 ? 1.023 -42.586 10.411 1.00 17.71 155 GLY C CA 1
ATOM 4876 C C . GLY C 1 155 ? 0.090 -41.570 11.027 1.00 17.38 155 GLY C C 1
ATOM 4877 O O . GLY C 1 155 ? -1.064 -41.875 11.330 1.00 18.78 155 GLY C O 1
ATOM 4878 N N . GLY C 1 156 ? 0.560 -40.341 11.196 1.00 16.17 156 GLY C N 1
ATOM 4879 C CA . GLY C 1 156 ? -0.251 -39.298 11.789 1.00 16.18 156 GLY C CA 1
ATOM 4880 C C . GLY C 1 156 ? -0.992 -38.450 10.780 1.00 15.98 156 GLY C C 1
ATOM 4881 O O . GLY C 1 156 ? -0.553 -38.295 9.644 1.00 16.70 156 GLY C O 1
ATOM 4882 N N . GLU C 1 157 ? -2.125 -37.908 11.228 1.00 16.58 157 GLU C N 1
ATOM 4883 C CA A GLU C 1 157 ? -2.912 -36.911 10.492 0.70 16.76 157 GLU C CA 1
ATOM 4884 C CA B GLU C 1 157 ? -2.887 -36.907 10.483 0.30 16.20 157 GLU C CA 1
ATOM 4885 C C . GLU C 1 157 ? -2.664 -35.584 11.203 1.00 16.35 157 GLU C C 1
ATOM 4886 O O . GLU C 1 157 ? -3.167 -35.370 12.320 1.00 14.52 157 GLU C O 1
ATOM 4897 N N . ALA C 1 158 ? -1.870 -34.728 10.564 1.00 16.34 158 ALA C N 1
ATOM 4898 C CA . ALA C 1 158 ? -1.271 -33.543 11.199 1.00 15.68 158 ALA C CA 1
ATOM 4899 C C . ALA C 1 158 ? -1.874 -32.271 10.614 1.00 16.27 158 ALA C C 1
ATOM 4900 O O . ALA C 1 158 ? -2.019 -32.162 9.388 1.00 16.74 158 ALA C O 1
ATOM 4902 N N . VAL C 1 159 ? -2.224 -31.310 11.470 1.00 15.50 159 VAL C N 1
ATOM 4903 C CA A VAL C 1 159 ? -2.767 -30.057 10.977 0.70 15.83 159 VAL C CA 1
ATOM 4904 C CA B VAL C 1 159 ? -2.903 -30.073 11.073 0.30 15.26 159 VAL C CA 1
ATOM 4905 C C . VAL C 1 159 ? -2.263 -28.864 11.772 1.00 15.32 159 VAL C C 1
ATOM 4906 O O . VAL C 1 159 ? -2.111 -28.907 12.997 1.00 14.42 159 VAL C O 1
ATOM 4913 N N . ILE C 1 160 ? -1.962 -27.801 11.033 1.00 14.88 160 ILE C N 1
ATOM 4914 C CA . ILE C 1 160 ? -1.444 -26.596 11.670 1.00 14.73 160 ILE C CA 1
ATOM 4915 C C . ILE C 1 160 ? -2.579 -25.968 12.464 1.00 14.42 160 ILE C C 1
ATOM 4916 O O . ILE C 1 160 ? -3.703 -25.828 11.971 1.00 14.20 160 ILE C O 1
ATOM 4921 N N . ARG C 1 161 ? -2.292 -25.572 13.701 1.00 13.67 161 ARG C N 1
ATOM 4922 C CA . ARG C 1 161 ? -3.275 -24.917 14.500 1.00 13.73 161 ARG C CA 1
ATOM 4923 C C . ARG C 1 161 ? -3.353 -23.427 14.122 1.00 14.01 161 ARG C C 1
ATOM 4924 O O . ARG C 1 161 ? -2.349 -22.709 14.217 1.00 12.14 161 ARG C O 1
ATOM 4932 N N . LEU C 1 162 ? -4.555 -22.990 13.743 1.00 14.47 162 LEU C N 1
ATOM 4933 C CA . LEU C 1 162 ? -4.823 -21.588 13.374 1.00 15.97 162 LEU C CA 1
ATOM 4934 C C . LEU C 1 162 ? -5.621 -20.896 14.465 1.00 17.45 162 LEU C C 1
ATOM 4935 O O . LEU C 1 162 ? -6.347 -21.556 15.242 1.00 18.30 162 LEU C O 1
ATOM 4940 N N . GLY C 1 163 ? -5.493 -19.570 14.538 1.00 18.41 163 GLY C N 1
ATOM 4941 C CA . GLY C 1 163 ? -6.148 -18.780 15.589 1.00 20.68 163 GLY C CA 1
ATOM 4942 C C . GLY C 1 163 ? -7.150 -17.775 1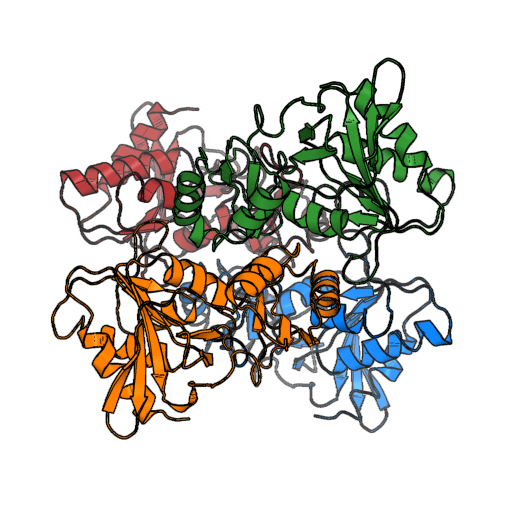5.064 1.00 21.74 163 GLY C C 1
ATOM 4943 O O . GLY C 1 163 ? -7.181 -17.502 13.870 1.00 21.84 163 GLY C O 1
ATOM 4944 N N . ASP C 1 164 ? -7.932 -17.210 15.981 1.00 23.20 164 ASP C N 1
ATOM 4945 C CA A ASP C 1 164 ? -8.874 -16.141 15.609 0.50 23.67 164 ASP C CA 1
ATOM 4946 C CA B ASP C 1 164 ? -8.942 -16.181 15.690 0.50 23.75 164 ASP C CA 1
ATOM 4947 C C . ASP C 1 164 ? -8.602 -14.821 16.332 1.00 24.58 164 ASP C C 1
ATOM 4948 O O . ASP C 1 164 ? -9.080 -13.770 15.873 1.00 25.94 164 ASP C O 1
ATOM 4957 N N . ARG C 1 165 ? -7.797 -14.829 17.412 1.00 23.23 165 ARG C N 1
ATOM 4958 C CA . ARG C 1 165 ? -7.402 -13.554 18.070 1.00 22.93 165 ARG C CA 1
ATOM 4959 C C . ARG C 1 165 ? -6.102 -12.956 17.473 1.00 22.00 165 ARG C C 1
ATOM 4960 O O . ARG C 1 165 ? -5.743 -11.804 17.738 1.00 20.64 165 ARG C O 1
ATOM 4968 N N . LYS C 1 166 ? -5.387 -13.769 16.705 1.00 21.60 166 LYS C N 1
ATOM 4969 C CA . LYS C 1 166 ? -4.376 -13.290 15.775 1.00 21.43 166 LYS C CA 1
ATOM 4970 C C . LYS C 1 166 ? -4.598 -14.088 14.493 1.00 21.41 166 LYS C C 1
ATOM 4971 O O . LYS C 1 166 ? -4.793 -15.308 14.551 1.00 23.80 166 LYS C O 1
ATOM 4977 N N . ARG C 1 167 ? -4.545 -13.422 13.345 1.00 19.17 167 ARG C N 1
ATOM 4978 C CA . ARG C 1 167 ? -4.725 -14.090 12.075 1.00 17.88 167 ARG C CA 1
ATOM 4979 C C . ARG C 1 167 ? -3.575 -15.056 11.828 1.00 16.54 167 ARG C C 1
ATOM 4980 O O . ARG C 1 167 ? -2.399 -14.739 12.089 1.00 15.86 167 ARG C O 1
ATOM 4988 N N . GLY C 1 168 ? -3.916 -16.213 11.283 1.00 15.26 168 GLY C N 1
ATOM 4989 C CA . GLY C 1 168 ? -2.919 -17.204 10.875 1.00 14.63 168 GLY C CA 1
ATOM 4990 C C . GLY C 1 168 ? -2.603 -18.226 11.955 1.00 13.77 168 GLY C C 1
ATOM 4991 O O . GLY C 1 168 ? -3.369 -18.434 12.886 1.00 13.10 168 GLY C O 1
ATOM 4992 N N . PRO C 1 169 ? -1.445 -18.893 11.828 1.00 12.79 169 PRO C N 1
ATOM 4993 C CA . PRO C 1 169 ? -1.031 -19.903 12.793 1.00 11.86 169 PRO C CA 1
ATOM 4994 C C . PRO C 1 169 ? -0.986 -19.373 14.228 1.00 11.01 169 PRO C C 1
ATOM 4995 O O . PRO C 1 169 ? -0.541 -18.262 14.466 1.00 9.71 169 PRO C O 1
ATOM 4999 N N . VAL C 1 170 ? -1.405 -20.212 15.175 1.00 10.59 170 VAL C N 1
ATOM 5000 C CA . VAL C 1 170 ? -1.201 -19.926 16.580 1.00 9.91 170 VAL C CA 1
ATOM 5001 C C . VAL C 1 170 ? 0.325 -19.950 16.857 1.00 9.08 170 VAL C C 1
ATOM 5002 O O . VAL C 1 170 ? 1.032 -20.865 16.397 1.00 10.52 170 VAL C O 1
ATOM 5006 N N . ILE C 1 171 ? 0.813 -18.945 17.601 1.00 8.19 171 ILE C N 1
ATOM 5007 C CA . ILE C 1 171 ? 2.214 -18.845 17.998 1.00 8.86 171 ILE C CA 1
ATOM 5008 C C . ILE C 1 171 ? 2.322 -19.098 19.505 1.00 9.33 171 ILE C C 1
ATOM 5009 O O . ILE C 1 171 ? 1.542 -18.555 20.314 1.00 9.19 171 ILE C O 1
ATOM 5014 N N . THR C 1 172 ? 3.256 -19.977 19.865 1.00 8.68 172 THR C N 1
ATOM 5015 C CA . THR C 1 172 ? 3.486 -20.330 21.226 1.00 8.94 172 THR C CA 1
ATOM 5016 C C . THR C 1 172 ? 4.186 -19.183 21.996 1.00 8.01 172 THR C C 1
ATOM 5017 O O . THR C 1 172 ? 4.738 -18.255 21.417 1.00 7.25 172 THR C O 1
ATOM 5021 N N . ASP C 1 173 ? 4.251 -19.348 23.297 1.00 8.61 173 ASP C N 1
ATOM 5022 C CA . ASP C 1 173 ? 4.988 -18.432 24.168 1.00 8.60 173 ASP C CA 1
ATOM 5023 C C . ASP C 1 173 ? 6.469 -18.334 23.766 1.00 8.62 173 ASP C C 1
ATOM 5024 O O . ASP C 1 173 ? 7.136 -17.319 24.069 1.00 9.64 173 ASP C O 1
ATOM 5029 N N . ASN C 1 174 ? 6.976 -19.347 23.047 1.00 8.86 174 ASN C N 1
ATOM 5030 C CA . ASN C 1 174 ? 8.357 -19.357 22.532 1.00 9.81 174 ASN C CA 1
ATOM 5031 C C . ASN C 1 174 ? 8.547 -18.840 21.095 1.00 9.80 174 ASN C C 1
ATOM 5032 O O . ASN C 1 174 ? 9.690 -18.874 20.596 1.00 12.29 174 ASN C O 1
ATOM 5037 N N . GLY C 1 175 ? 7.475 -18.373 20.460 1.00 9.55 175 GLY C N 1
ATOM 5038 C CA . GLY C 1 175 ? 7.494 -17.853 19.072 1.00 9.80 175 GLY C CA 1
ATOM 5039 C C . GLY C 1 175 ? 7.461 -18.890 17.954 1.00 9.29 175 GLY C C 1
ATOM 5040 O O . GLY C 1 175 ? 7.805 -18.582 16.803 1.00 11.94 175 GLY C O 1
ATOM 5041 N N . ASN C 1 176 ? 7.052 -20.111 18.269 1.00 8.43 176 ASN C N 1
ATOM 5042 C CA . ASN C 1 176 ? 6.965 -21.193 17.289 1.00 9.03 176 ASN C CA 1
ATOM 5043 C C . ASN C 1 176 ? 5.509 -21.518 16.943 1.00 8.87 176 ASN C C 1
ATOM 5044 O O . ASN C 1 176 ? 4.591 -21.019 17.577 1.00 8.95 176 ASN C O 1
ATOM 5049 N N . MET C 1 177 ? 5.320 -22.367 15.931 1.00 8.40 177 MET C N 1
ATOM 5050 C CA A MET C 1 177 ? 4.019 -22.824 15.502 0.80 10.21 177 MET C CA 1
ATOM 5051 C CA B MET C 1 177 ? 3.988 -22.796 15.556 0.20 9.07 177 MET C CA 1
ATOM 5052 C C . MET C 1 177 ? 3.607 -24.100 16.247 1.00 9.53 177 MET C C 1
ATOM 5053 O O . MET C 1 177 ? 4.412 -24.707 16.986 1.00 8.28 177 MET C O 1
ATOM 5062 N N . ILE C 1 178 ? 2.355 -24.481 16.075 1.00 9.92 178 ILE C N 1
ATOM 5063 C CA . ILE C 1 178 ? 1.813 -25.695 16.660 1.00 10.40 178 ILE C CA 1
ATOM 5064 C C . ILE C 1 178 ? 1.117 -26.532 15.582 1.00 10.74 178 ILE C C 1
ATOM 5065 O O . ILE C 1 178 ? 0.265 -26.020 14.838 1.00 11.65 178 ILE C O 1
ATOM 5070 N N . ILE C 1 179 ? 1.519 -27.798 15.501 1.00 11.32 179 ILE C N 1
ATOM 5071 C CA . ILE C 1 179 ? 0.881 -28.778 14.660 1.00 11.70 179 ILE C CA 1
ATOM 5072 C C . ILE C 1 179 ? 0.215 -29.763 15.658 1.00 11.43 179 ILE C C 1
ATOM 5073 O O . ILE C 1 179 ? 0.856 -30.219 16.597 1.00 13.48 179 ILE C O 1
ATOM 5078 N N . ASP C 1 180 ? -1.049 -30.082 15.445 1.00 10.71 180 ASP C N 1
ATOM 5079 C CA . ASP C 1 180 ? -1.743 -31.069 16.247 1.00 10.96 180 ASP C CA 1
ATOM 5080 C C . ASP C 1 180 ? -1.865 -32.309 15.356 1.00 11.59 180 ASP C C 1
ATOM 5081 O O . ASP C 1 180 ? -2.269 -32.206 14.191 1.00 11.03 180 ASP C O 1
ATOM 5086 N N . VAL C 1 181 ? -1.515 -33.460 15.887 1.00 11.92 181 VAL C N 1
ATOM 5087 C CA . VAL C 1 181 ? -1.494 -34.679 15.075 1.00 12.72 181 VAL C CA 1
ATOM 5088 C C . VAL C 1 181 ? -2.179 -35.855 15.788 1.00 12.97 181 VAL C C 1
ATOM 5089 O O . VAL C 1 181 ? -1.815 -36.238 16.898 1.00 10.63 181 VAL C O 1
ATOM 5093 N N . PHE C 1 182 ? -3.181 -36.402 15.121 1.00 14.55 182 PHE C N 1
ATOM 5094 C CA . PHE C 1 182 ? -3.838 -37.628 15.583 1.00 15.97 182 PHE C CA 1
ATOM 5095 C C . PHE C 1 182 ? -2.982 -38.828 15.208 1.00 16.18 182 PHE C C 1
ATOM 5096 O O . PHE C 1 182 ? -2.608 -38.983 14.060 1.00 15.55 182 PHE C O 1
ATOM 5104 N N . MET C 1 183 ? -2.651 -39.647 16.196 1.00 17.17 183 MET C N 1
ATOM 5105 C CA . MET C 1 183 ? -1.871 -40.831 15.984 1.00 18.10 183 MET C CA 1
ATOM 5106 C C . MET C 1 183 ? -2.457 -41.969 16.803 1.00 19.18 183 MET C C 1
ATOM 5107 O O . MET C 1 183 ? -3.087 -41.760 17.841 1.00 16.28 183 MET C O 1
ATOM 5112 N N . ASN C 1 184 ? -2.264 -43.175 16.281 1.00 20.13 184 ASN C N 1
ATOM 5113 C CA . ASN C 1 184 ? -2.539 -44.379 17.022 1.00 20.62 184 ASN C CA 1
ATOM 5114 C C . ASN C 1 184 ? -1.289 -44.706 17.830 1.00 20.11 184 ASN C C 1
ATOM 5115 O O . ASN C 1 184 ? -0.324 -45.224 17.286 1.00 22.57 184 ASN C O 1
ATOM 5120 N N . ILE C 1 185 ? -1.298 -44.363 19.117 1.00 19.04 185 ILE C N 1
ATOM 5121 C CA . ILE C 1 185 ? -0.126 -44.457 19.985 1.00 18.44 185 ILE C CA 1
ATOM 5122 C C . ILE C 1 185 ? 0.003 -45.885 20.567 1.00 19.21 185 ILE C C 1
ATOM 5123 O O . ILE C 1 185 ? -0.785 -46.283 21.438 1.00 19.91 185 ILE C O 1
ATOM 5128 N N A ASP C 1 186 ? 0.986 -46.645 20.105 0.50 19.18 186 ASP C N 1
ATOM 5129 N N B ASP C 1 186 ? 0.983 -46.619 20.045 0.50 19.12 186 ASP C N 1
ATOM 5130 C CA A ASP C 1 186 ? 1.195 -47.998 20.626 0.50 19.07 186 ASP C CA 1
ATOM 5131 C CA B ASP C 1 186 ? 1.368 -47.946 20.539 0.50 19.01 186 ASP C CA 1
ATOM 5132 C C A ASP C 1 186 ? 2.424 -48.118 21.566 0.50 18.37 186 ASP C C 1
ATOM 5133 C C B ASP C 1 186 ? 2.194 -47.834 21.777 0.50 18.69 186 ASP C C 1
ATOM 5134 O O A ASP C 1 186 ? 2.583 -49.142 22.222 0.50 17.17 186 ASP C O 1
ATOM 5135 O O B ASP C 1 186 ? 1.826 -48.352 22.828 0.50 18.85 186 ASP C O 1
ATOM 5144 N N . ASP C 1 187 ? 3.282 -47.090 21.652 1.00 17.84 187 ASP C N 1
ATOM 5145 C CA . ASP C 1 187 ? 4.326 -47.042 22.663 1.00 16.56 187 ASP C CA 1
ATOM 5146 C C . ASP C 1 187 ? 4.566 -45.549 22.881 1.00 15.57 187 ASP C C 1
ATOM 5147 O O . ASP C 1 187 ? 5.344 -44.944 22.156 1.00 14.40 187 ASP C O 1
ATOM 5152 N N . ALA C 1 188 ? 3.891 -44.973 23.864 1.00 14.32 188 ALA C N 1
ATOM 5153 C CA . ALA C 1 188 ? 3.995 -43.515 24.122 1.00 14.19 188 ALA C CA 1
ATOM 5154 C C . ALA C 1 188 ? 5.438 -43.031 24.387 1.00 13.49 188 ALA C C 1
ATOM 5155 O O . ALA C 1 188 ? 5.841 -41.977 23.928 1.00 12.46 188 ALA C O 1
ATOM 5157 N N . ILE C 1 189 ? 6.196 -43.796 25.161 1.00 12.61 189 ILE C N 1
ATOM 5158 C CA . ILE C 1 189 ? 7.556 -43.404 25.527 1.00 12.49 189 ILE C CA 1
ATOM 5159 C C . ILE C 1 189 ? 8.407 -43.273 24.253 1.00 11.96 189 ILE C C 1
ATOM 5160 O O . ILE C 1 189 ? 9.119 -42.281 24.051 1.00 11.50 189 ILE C O 1
ATOM 5165 N N . GLU C 1 190 ? 8.321 -44.268 23.382 1.00 11.59 190 GLU C N 1
ATOM 5166 C CA . GLU C 1 190 ? 9.100 -44.231 22.131 1.00 12.09 190 GLU C CA 1
ATOM 5167 C C . GLU C 1 190 ? 8.586 -43.190 21.154 1.00 12.11 190 GLU C C 1
ATOM 5168 O O . GLU C 1 190 ? 9.371 -42.533 20.458 1.00 12.46 190 GLU C O 1
ATOM 5174 N N . LEU C 1 191 ? 7.266 -43.016 21.079 1.00 12.33 191 LEU C N 1
ATOM 5175 C CA . LEU C 1 191 ? 6.707 -42.019 20.155 1.00 11.66 191 LEU C CA 1
ATOM 5176 C C . LEU C 1 191 ? 7.153 -40.600 20.563 1.00 11.74 191 LEU C C 1
ATOM 5177 O O . LEU C 1 191 ? 7.575 -39.803 19.716 1.00 11.60 191 LEU C O 1
ATOM 5182 N N . GLU C 1 192 ? 7.073 -40.313 21.852 1.00 11.62 192 GLU C N 1
ATOM 5183 C CA . GLU C 1 192 ? 7.549 -39.027 22.394 1.00 11.75 192 GLU C CA 1
ATOM 5184 C C . GLU C 1 192 ? 8.998 -38.770 21.931 1.00 12.01 192 GLU C C 1
ATOM 5185 O O . GLU C 1 192 ? 9.322 -37.699 21.451 1.00 11.41 192 GLU C O 1
ATOM 5191 N N . LYS C 1 193 ? 9.854 -39.777 22.081 1.00 12.17 193 LYS C N 1
ATOM 5192 C CA . LYS C 1 193 ? 11.257 -39.687 21.703 1.00 12.97 193 LYS C CA 1
ATOM 5193 C C . LYS C 1 193 ? 11.448 -39.483 20.184 1.00 12.33 193 LYS C C 1
ATOM 5194 O O . LYS C 1 193 ? 12.237 -38.620 19.730 1.00 12.73 193 LYS C O 1
ATOM 5200 N N . GLU C 1 194 ? 10.723 -40.273 19.385 1.00 12.22 194 GLU C N 1
ATOM 5201 C CA . GLU C 1 194 ? 10.764 -40.143 17.926 1.00 12.14 194 GLU C CA 1
ATOM 5202 C C . GLU C 1 194 ? 10.258 -38.800 17.394 1.00 11.80 194 GLU C C 1
ATOM 5203 O O . GLU C 1 194 ? 10.898 -38.189 16.506 1.00 11.06 194 GLU C O 1
ATOM 5209 N N . ILE C 1 195 ? 9.159 -38.304 17.952 1.00 10.40 195 ILE C N 1
ATOM 5210 C CA . ILE C 1 195 ? 8.657 -37.009 17.497 1.00 10.26 195 ILE C CA 1
ATOM 5211 C C . ILE C 1 195 ? 9.709 -35.944 17.772 1.00 10.16 195 ILE C C 1
ATOM 5212 O O . ILE C 1 195 ? 9.963 -35.096 16.894 1.00 8.40 195 ILE C O 1
ATOM 5217 N N . ASN C 1 196 ? 10.310 -35.970 18.962 1.00 10.14 196 ASN C N 1
ATOM 5218 C CA . ASN C 1 196 ? 11.322 -34.969 19.320 1.00 11.15 196 ASN C CA 1
ATOM 5219 C C . ASN C 1 196 ? 12.581 -35.016 18.459 1.00 11.80 196 ASN C C 1
ATOM 5220 O O . ASN C 1 196 ? 13.304 -34.030 18.424 1.00 12.58 196 ASN C O 1
ATOM 5225 N N . ASN C 1 197 ? 12.824 -36.145 17.790 1.00 11.21 197 ASN C N 1
ATOM 5226 C CA . ASN C 1 197 ? 13.968 -36.288 16.873 1.00 11.67 197 ASN C CA 1
ATOM 5227 C C . ASN C 1 197 ? 13.686 -35.919 15.394 1.00 11.98 197 ASN C C 1
ATOM 5228 O O . ASN C 1 197 ? 14.592 -36.005 14.537 1.00 11.79 197 ASN C O 1
ATOM 5233 N N . ILE C 1 198 ? 12.468 -35.460 15.104 1.00 10.85 198 ILE C N 1
ATOM 5234 C CA . ILE C 1 198 ? 12.157 -34.895 13.796 1.00 10.51 198 ILE C CA 1
ATOM 5235 C C . ILE C 1 198 ? 12.794 -33.492 13.761 1.00 11.27 198 ILE C C 1
ATOM 5236 O O . ILE C 1 198 ? 12.501 -32.645 14.637 1.00 9.98 198 ILE C O 1
ATOM 5241 N N . PRO C 1 199 ? 13.653 -33.237 12.773 1.00 11.49 199 PRO C N 1
ATOM 5242 C CA . PRO C 1 199 ? 14.193 -31.858 12.676 1.00 11.86 199 PRO C CA 1
ATOM 5243 C C . PRO C 1 199 ? 13.093 -30.813 12.528 1.00 10.51 199 PRO C C 1
ATOM 5244 O O . PRO C 1 199 ? 12.227 -30.929 11.652 1.00 11.37 199 PRO C O 1
ATOM 5248 N N . GLY C 1 200 ? 13.151 -29.803 13.394 1.00 10.87 200 GLY C N 1
ATOM 5249 C CA . GLY C 1 200 ? 12.145 -28.762 13.412 1.00 10.81 200 GLY C CA 1
ATOM 5250 C C . GLY C 1 200 ? 11.145 -28.915 14.533 1.00 10.15 200 GLY C C 1
ATOM 5251 O O . GLY C 1 200 ? 10.413 -27.967 14.825 1.00 10.34 200 GLY C O 1
ATOM 5252 N N . VAL C 1 201 ? 11.086 -30.099 15.150 1.00 9.45 201 VAL C N 1
ATOM 5253 C CA . VAL C 1 201 ? 10.255 -30.277 16.327 1.00 9.59 201 VAL C CA 1
ATOM 5254 C C . VAL C 1 201 ? 11.024 -29.780 17.572 1.00 9.36 201 VAL C C 1
ATOM 5255 O O . VAL C 1 201 ? 12.116 -30.273 17.879 1.00 10.58 201 VAL C O 1
ATOM 5259 N N . VAL C 1 202 ? 10.404 -28.868 18.312 1.00 8.69 202 VAL C N 1
ATOM 5260 C CA . VAL C 1 202 ? 10.921 -28.344 19.574 1.00 9.25 202 VAL C CA 1
ATOM 5261 C C . VAL C 1 202 ? 10.534 -29.266 20.741 1.00 9.89 202 VAL C C 1
ATOM 5262 O O . VAL C 1 202 ? 11.366 -29.660 21.559 1.00 10.65 202 VAL C O 1
ATOM 5266 N N . GLU C 1 203 ? 9.262 -29.633 20.784 1.00 10.07 203 GLU C N 1
ATOM 5267 C CA . GLU C 1 203 ? 8.770 -30.488 21.860 1.00 9.61 203 GLU C CA 1
ATOM 5268 C C . GLU C 1 203 ? 7.361 -30.976 21.492 1.00 9.24 203 GLU C C 1
ATOM 5269 O O . GLU C 1 203 ? 6.685 -30.340 20.715 1.00 9.11 203 GLU C O 1
ATOM 5275 N N . ASN C 1 204 ? 6.914 -32.084 22.084 1.00 9.23 204 ASN C N 1
ATOM 5276 C CA . ASN C 1 204 ? 5.547 -32.547 21.890 1.00 8.82 204 ASN C CA 1
ATOM 5277 C C . ASN C 1 204 ? 4.803 -32.803 23.199 1.00 8.42 204 ASN C C 1
ATOM 5278 O O . ASN C 1 204 ? 5.404 -32.856 24.256 1.00 6.68 204 ASN C O 1
ATOM 5283 N N . GLY C 1 205 ? 3.500 -32.979 23.085 1.00 8.10 205 GLY C N 1
ATOM 5284 C CA . GLY C 1 205 ? 2.613 -33.004 24.235 1.00 8.45 205 GLY C CA 1
ATOM 5285 C C . GLY C 1 205 ? 2.402 -34.361 24.860 1.00 9.29 205 GLY C C 1
ATOM 5286 O O . GLY C 1 205 ? 1.635 -34.476 25.813 1.00 8.43 205 GLY C O 1
ATOM 5287 N N . ILE C 1 206 ? 3.074 -35.397 24.373 1.00 9.31 206 ILE C N 1
ATOM 5288 C CA . ILE C 1 206 ? 3.031 -36.674 25.112 1.00 9.87 206 ILE C CA 1
ATOM 5289 C C . ILE C 1 206 ? 3.916 -36.554 26.345 1.00 10.11 206 ILE C C 1
ATOM 5290 O O . ILE C 1 206 ? 5.086 -36.198 26.224 1.00 8.67 206 ILE C O 1
ATOM 5295 N N . PHE C 1 207 ? 3.365 -36.846 27.527 1.00 9.83 207 PHE C N 1
ATOM 5296 C CA . PHE C 1 207 ? 4.125 -36.803 28.802 1.00 9.80 207 PHE C CA 1
ATOM 5297 C C . PHE C 1 207 ? 4.126 -38.229 29.362 1.00 11.39 207 PHE C C 1
ATOM 5298 O O . PHE C 1 207 ? 3.083 -38.829 29.521 1.00 11.04 207 PHE C O 1
ATOM 5306 N N . THR C 1 208 ? 5.305 -38.761 29.644 1.00 11.70 208 THR C N 1
ATOM 5307 C CA . THR C 1 208 ? 5.431 -40.141 30.091 1.00 11.78 208 THR C CA 1
ATOM 5308 C C . THR C 1 208 ? 6.121 -40.213 31.441 1.00 12.91 208 THR C C 1
ATOM 5309 O O . THR C 1 208 ? 6.496 -41.307 31.869 1.00 13.62 208 THR C O 1
ATOM 5313 N N . LYS C 1 209 ? 6.276 -39.071 32.117 1.00 13.28 209 LYS C N 1
ATOM 5314 C CA . LYS C 1 209 ? 6.817 -39.011 33.462 1.00 13.99 209 LYS C CA 1
ATOM 5315 C C . LYS C 1 209 ? 5.860 -38.238 34.350 1.00 15.00 209 LYS C C 1
ATOM 5316 O O . LYS C 1 209 ? 5.495 -37.104 34.025 1.00 15.76 209 LYS C O 1
ATOM 5322 N N . VAL C 1 210 ? 5.441 -38.864 35.449 1.00 13.86 210 VAL C N 1
ATOM 5323 C CA . VAL C 1 210 ? 4.552 -38.244 36.413 1.00 13.45 210 VAL C CA 1
ATOM 5324 C C . VAL C 1 210 ? 4.754 -38.921 37.751 1.00 12.56 210 VAL C C 1
ATOM 5325 O O . VAL C 1 210 ? 5.094 -40.129 37.805 1.00 12.42 210 VAL C O 1
ATOM 5329 N N . ASP C 1 211 ? 4.560 -38.173 38.816 1.00 10.65 211 ASP C N 1
ATOM 5330 C CA . ASP C 1 211 ? 4.619 -38.755 40.146 1.00 12.14 211 ASP C CA 1
ATOM 5331 C C . ASP C 1 211 ? 3.239 -39.255 40.611 1.00 12.46 211 ASP C C 1
ATOM 5332 O O . ASP C 1 211 ? 3.109 -40.416 41.088 1.00 12.14 211 ASP C O 1
ATOM 5337 N N . LYS C 1 212 ? 2.227 -38.402 40.475 1.00 11.88 212 LYS C N 1
ATOM 5338 C CA . LYS C 1 212 ? 0.868 -38.813 40.827 1.00 12.69 212 LYS C CA 1
ATOM 5339 C C . LYS C 1 212 ? -0.142 -37.930 40.141 1.00 12.32 212 LYS C C 1
ATOM 5340 O O . LYS C 1 212 ? 0.166 -36.800 39.762 1.00 11.78 212 LYS C O 1
ATOM 5346 N N . VAL C 1 213 ? -1.350 -38.469 39.972 1.00 11.98 213 VAL C N 1
ATOM 5347 C CA . VAL C 1 213 ? -2.443 -37.754 39.365 1.00 11.10 213 VAL C CA 1
ATOM 5348 C C . VAL C 1 213 ? -3.574 -37.654 40.388 1.00 11.53 213 VAL C C 1
ATOM 5349 O O . VAL C 1 213 ? -4.039 -38.708 40.880 1.00 11.99 213 VAL C O 1
ATOM 5353 N N . LEU C 1 214 ? -3.975 -36.427 40.705 1.00 11.12 214 LEU C N 1
ATOM 5354 C CA . LEU C 1 214 ? -5.154 -36.148 41.526 1.00 12.08 214 LEU C CA 1
ATOM 5355 C C . LEU C 1 214 ? -6.343 -35.973 40.585 1.00 12.51 214 LEU C C 1
ATOM 5356 O O . LEU C 1 214 ? -6.278 -35.209 39.621 1.00 11.86 214 LEU C O 1
ATOM 5361 N N . VAL C 1 215 ? -7.425 -36.716 40.861 1.00 11.39 215 VAL C N 1
ATOM 5362 C CA . VAL C 1 215 ? -8.603 -36.739 40.024 1.00 11.34 215 VAL C CA 1
ATOM 5363 C C . VAL C 1 215 ? -9.846 -36.349 40.808 1.00 11.69 215 VAL C C 1
ATOM 5364 O O . VAL C 1 215 ? -10.220 -37.014 41.808 1.00 12.45 215 VAL C O 1
ATOM 5368 N N . GLY C 1 216 ? -10.484 -35.261 40.393 1.00 11.42 216 GLY C N 1
ATOM 5369 C CA . GLY C 1 216 ? -11.709 -34.814 41.066 1.00 11.26 216 GLY C CA 1
ATOM 5370 C C . GLY C 1 216 ? -12.868 -35.627 40.534 1.00 11.73 216 GLY C C 1
ATOM 5371 O O . GLY C 1 216 ? -13.115 -35.673 39.330 1.00 11.79 216 GLY C O 1
ATOM 5372 N N . THR C 1 217 ? -13.561 -36.304 41.450 1.00 12.03 217 THR C N 1
ATOM 5373 C CA . THR C 1 217 ? -14.721 -37.105 41.117 1.00 11.89 217 THR C CA 1
ATOM 5374 C C . THR C 1 217 ? -15.839 -36.678 42.052 1.00 11.84 217 THR C C 1
ATOM 5375 O O . THR C 1 217 ? -15.614 -36.026 43.102 1.00 10.42 217 THR C O 1
ATOM 5379 N N . LYS C 1 218 ? -17.052 -37.058 41.686 1.00 11.97 218 LYS C N 1
ATOM 5380 C CA . LYS C 1 218 ? -18.194 -36.733 42.525 1.00 13.80 218 LYS C CA 1
ATOM 5381 C C . LYS C 1 218 ? -18.063 -37.268 43.966 1.00 13.70 218 LYS C C 1
ATOM 5382 O O . LYS C 1 218 ? -18.571 -36.645 44.923 1.00 14.81 218 LYS C O 1
ATOM 5388 N N . LYS C 1 219 ? -17.355 -38.388 44.126 1.00 13.19 219 LYS C N 1
ATOM 5389 C CA . LYS C 1 219 ? -17.199 -39.028 45.426 1.00 13.27 219 LYS C CA 1
ATOM 5390 C C . LYS C 1 219 ? -15.946 -38.581 46.169 1.00 14.00 219 LYS C C 1
ATOM 5391 O O . LYS C 1 219 ? -15.654 -39.071 47.268 1.00 14.97 219 LYS C O 1
ATOM 5397 N N . GLY C 1 220 ? -15.200 -37.631 45.583 1.00 14.13 220 GLY C N 1
ATOM 5398 C CA . GLY C 1 220 ? -14.044 -37.054 46.237 1.00 13.99 220 GLY C CA 1
ATOM 5399 C C . GLY C 1 220 ? -12.839 -37.111 45.301 1.00 13.75 220 GLY C C 1
ATOM 5400 O O . GLY C 1 220 ? -12.939 -37.528 44.158 1.00 13.64 220 GLY C O 1
ATOM 5401 N N . VAL C 1 221 ? -11.704 -36.676 45.810 1.00 13.81 221 VAL C N 1
ATOM 5402 C CA . VAL C 1 221 ? -10.453 -36.667 45.043 1.00 14.09 221 VAL C CA 1
ATOM 5403 C C . VAL C 1 221 ? -9.698 -37.969 45.203 1.00 14.87 221 VAL C C 1
ATOM 5404 O O . VAL C 1 221 ? -9.354 -38.369 46.325 1.00 15.93 221 VAL C O 1
ATOM 5408 N N . LYS C 1 222 ? -9.483 -38.674 44.099 1.00 14.77 222 LYS C N 1
ATOM 5409 C CA . LYS C 1 222 ? -8.713 -39.911 44.141 1.00 15.67 222 LYS C CA 1
ATOM 5410 C C . LYS C 1 222 ? -7.298 -39.604 43.653 1.00 15.48 222 LYS C C 1
ATOM 5411 O O . LYS C 1 222 ? -7.089 -38.677 42.882 1.00 14.73 222 LYS C O 1
ATOM 5417 N N . THR C 1 223 ? -6.343 -40.385 44.132 1.00 14.51 223 THR C N 1
ATOM 5418 C CA . THR C 1 223 ? -4.920 -40.220 43.806 1.00 15.48 223 THR C CA 1
ATOM 5419 C C . THR C 1 223 ? -4.479 -41.467 43.032 1.00 16.12 223 THR C C 1
ATOM 5420 O O . THR C 1 223 ? -4.634 -42.615 43.513 1.00 16.07 223 THR C O 1
ATOM 5424 N N . LEU C 1 224 ? -3.986 -41.269 41.813 1.00 15.30 224 LEU C N 1
ATOM 5425 C CA . LEU C 1 224 ? -3.452 -42.339 40.995 1.00 16.19 224 LEU C CA 1
ATOM 5426 C C . LEU C 1 224 ? -1.905 -42.276 40.966 1.00 17.44 224 LEU C C 1
ATOM 5427 O O . LEU C 1 224 ? -1.323 -41.199 40.822 1.00 15.61 224 LEU C O 1
ATOM 5432 N N . LYS C 1 225 ? -1.262 -43.435 41.114 1.00 18.03 225 LYS C N 1
ATOM 5433 C CA . LYS C 1 225 ? 0.174 -43.570 40.872 1.00 20.33 225 LYS C CA 1
ATOM 5434 C C . LYS C 1 225 ? 0.577 -44.918 40.254 1.00 21.44 225 LYS C C 1
ATOM 5435 O O . LYS C 1 225 ? -0.228 -45.871 40.260 1.00 23.79 225 LYS C O 1
ATOM 5441 N N . LYS C 1 226 ? 1.761 -44.927 39.637 0.50 22.01 226 LYS C N 1
ATOM 5442 C CA . LYS C 1 226 ? 2.314 -46.051 38.859 0.50 22.79 226 LYS C CA 1
ATOM 5443 C C . LYS C 1 226 ? 1.528 -46.363 37.594 0.50 23.58 226 LYS C C 1
ATOM 5444 O O . LYS C 1 226 ? 1.016 -45.476 36.935 0.50 24.64 226 LYS C O 1
ATOM 5451 N N . SER D 1 2 ? -20.764 -9.149 8.017 1.00 41.30 2 SER D N 1
ATOM 5452 C CA . SER D 1 2 ? -19.370 -8.626 7.903 1.00 40.45 2 SER D CA 1
ATOM 5453 C C . SER D 1 2 ? -19.038 -8.144 6.476 1.00 40.15 2 SER D C 1
ATOM 5454 O O . SER D 1 2 ? -17.870 -8.098 6.087 1.00 40.20 2 SER D O 1
ATOM 5457 N N . ASN D 1 3 ? -20.074 -7.798 5.707 1.00 39.32 3 ASN D N 1
ATOM 5458 C CA . ASN D 1 3 ? -19.927 -7.005 4.479 1.00 38.68 3 ASN D CA 1
ATOM 5459 C C . ASN D 1 3 ? -19.060 -7.645 3.392 1.00 37.71 3 ASN D C 1
ATOM 5460 O O . ASN D 1 3 ? -18.319 -6.949 2.706 1.00 37.12 3 ASN D O 1
ATOM 5465 N N . GLU D 1 4 ? -19.162 -8.962 3.243 1.00 37.21 4 GLU D N 1
ATOM 5466 C CA . GLU D 1 4 ? -18.307 -9.721 2.318 1.00 36.69 4 GLU D CA 1
ATOM 5467 C C . GLU D 1 4 ? -18.429 -9.328 0.854 1.00 35.68 4 GLU D C 1
ATOM 5468 O O . GLU D 1 4 ? -17.448 -9.399 0.129 1.00 35.22 4 GLU D O 1
ATOM 5474 N N . ASP D 1 5 ? -19.631 -8.947 0.414 1.00 34.30 5 ASP D N 1
ATOM 5475 C CA . ASP D 1 5 ? -19.837 -8.545 -0.977 1.00 33.13 5 ASP D CA 1
ATOM 5476 C C . ASP D 1 5 ? -19.094 -7.249 -1.281 1.00 31.12 5 ASP D C 1
ATOM 5477 O O . ASP D 1 5 ? -18.511 -7.094 -2.351 1.00 30.35 5 ASP D O 1
ATOM 5482 N N . LEU D 1 6 ? -19.097 -6.329 -0.325 1.00 29.55 6 LEU D N 1
ATOM 5483 C CA . LEU D 1 6 ? -18.367 -5.073 -0.484 1.00 28.73 6 LEU D CA 1
ATOM 5484 C C . LEU D 1 6 ? -16.843 -5.311 -0.459 1.00 27.60 6 LEU D C 1
ATOM 5485 O O . LEU D 1 6 ? -16.115 -4.715 -1.246 1.00 27.02 6 LEU D O 1
ATOM 5490 N N . LYS D 1 7 ? -16.390 -6.199 0.427 1.00 26.90 7 LYS D N 1
ATOM 5491 C CA . LYS D 1 7 ? -14.976 -6.606 0.485 1.00 26.93 7 LYS D CA 1
ATOM 5492 C C . LYS D 1 7 ? -14.499 -7.221 -0.831 1.00 26.90 7 LYS D C 1
ATOM 5493 O O . LYS D 1 7 ? -13.438 -6.884 -1.337 1.00 27.13 7 LYS D O 1
ATOM 5499 N N . LEU D 1 8 ? -15.299 -8.126 -1.385 1.00 27.32 8 LEU D N 1
ATOM 5500 C CA . LEU D 1 8 ? -14.955 -8.759 -2.643 1.00 27.21 8 LEU D CA 1
ATOM 5501 C C . LEU D 1 8 ? -14.900 -7.707 -3.771 1.00 27.36 8 LEU D C 1
ATOM 5502 O O . LEU D 1 8 ? -14.012 -7.755 -4.628 1.00 26.61 8 LEU D O 1
ATOM 5507 N N . LYS D 1 9 ? -15.826 -6.745 -3.734 1.00 27.21 9 LYS D N 1
ATOM 5508 C CA . LYS D 1 9 ? -15.919 -5.692 -4.757 1.00 27.71 9 LYS D CA 1
ATOM 5509 C C . LYS D 1 9 ? -14.646 -4.860 -4.790 1.00 27.02 9 LYS D C 1
ATOM 5510 O O . LYS D 1 9 ? -14.067 -4.640 -5.860 1.00 27.56 9 LYS D O 1
ATOM 5516 N N . VAL D 1 10 ? -14.198 -4.415 -3.615 1.00 26.15 10 VAL D N 1
ATOM 5517 C CA . VAL D 1 10 ? -12.954 -3.639 -3.532 1.00 26.05 10 VAL D CA 1
ATOM 5518 C C . VAL D 1 10 ? -11.733 -4.498 -3.928 1.00 25.23 10 VAL D C 1
ATOM 5519 O O . VAL D 1 10 ? -10.810 -3.995 -4.569 1.00 24.77 10 VAL D O 1
ATOM 5523 N N . ALA D 1 11 ? -11.722 -5.783 -3.572 1.00 24.12 11 ALA D N 1
ATOM 5524 C CA . ALA D 1 11 ? -10.606 -6.673 -3.954 1.00 24.31 11 ALA D CA 1
ATOM 5525 C C . ALA D 1 11 ? -10.472 -6.790 -5.469 1.00 24.11 11 ALA D C 1
ATOM 5526 O O . ALA D 1 11 ? -9.373 -6.719 -6.018 1.00 22.44 11 ALA D O 1
ATOM 5528 N N . LYS D 1 12 ? -11.605 -6.975 -6.146 1.00 24.03 12 LYS D N 1
ATOM 5529 C CA . LYS D 1 12 ? -11.593 -7.116 -7.596 1.00 25.33 12 LYS D CA 1
ATOM 5530 C C . LYS D 1 12 ? -11.158 -5.822 -8.287 1.00 24.88 12 LYS D C 1
ATOM 5531 O O . LYS D 1 12 ? -10.432 -5.870 -9.272 1.00 26.26 12 LYS D O 1
ATOM 5537 N N . GLU D 1 13 ? -11.567 -4.671 -7.760 1.00 25.27 13 GLU D N 1
ATOM 5538 C CA . GLU D 1 13 ? -11.092 -3.390 -8.284 1.00 24.94 13 GLU D CA 1
ATOM 5539 C C . GLU D 1 13 ? -9.603 -3.166 -7.981 1.00 25.01 13 GLU D C 1
ATOM 5540 O O . GLU D 1 13 ? -8.845 -2.700 -8.850 1.00 24.55 13 GLU D O 1
ATOM 5546 N N . ALA D 1 14 ? -9.178 -3.483 -6.747 1.00 24.46 14 ALA D N 1
ATOM 5547 C CA . ALA D 1 14 ? -7.777 -3.241 -6.360 1.00 23.90 14 ALA D CA 1
ATOM 5548 C C . ALA D 1 14 ? -6.785 -3.979 -7.273 1.00 23.40 14 ALA D C 1
ATOM 5549 O O . ALA D 1 14 ? -5.783 -3.410 -7.698 1.00 22.17 14 ALA D O 1
ATOM 5551 N N . VAL D 1 15 ? -7.109 -5.220 -7.616 1.00 23.10 15 VAL D N 1
ATOM 5552 C CA . VAL D 1 15 ? -6.208 -6.088 -8.379 1.00 23.45 15 VAL D CA 1
ATOM 5553 C C . VAL D 1 15 ? -5.937 -5.556 -9.796 1.00 24.01 15 VAL D C 1
ATOM 5554 O O . VAL D 1 15 ? -4.909 -5.857 -10.405 1.00 23.12 15 VAL D O 1
ATOM 5558 N N . LYS D 1 16 ? -6.825 -4.706 -10.295 1.00 24.68 16 LYS D N 1
ATOM 5559 C CA . LYS D 1 16 ? -6.579 -4.029 -11.577 1.00 24.78 16 LYS D CA 1
ATOM 5560 C C . LYS D 1 16 ? -5.360 -3.120 -11.562 1.00 25.10 16 LYS D C 1
ATOM 5561 O O . LYS D 1 16 ? -4.749 -2.875 -12.607 1.00 24.14 16 LYS D O 1
ATOM 5567 N N . LEU D 1 17 ? -5.001 -2.604 -10.382 1.00 24.95 17 LEU D N 1
ATOM 5568 C CA . LEU D 1 17 ? -3.834 -1.714 -10.251 1.00 24.63 17 LEU D CA 1
ATOM 5569 C C . LEU D 1 17 ? -2.494 -2.435 -10.430 1.00 24.62 17 LEU D C 1
ATOM 5570 O O . LEU D 1 17 ? -1.469 -1.794 -10.673 1.00 24.81 17 LEU D O 1
ATOM 5575 N N . VAL D 1 18 ? -2.494 -3.761 -10.303 1.00 25.14 18 VAL D N 1
ATOM 5576 C CA . VAL D 1 18 ? -1.263 -4.544 -10.423 1.00 25.73 18 VAL D CA 1
ATOM 5577 C C . VAL D 1 18 ? -0.817 -4.582 -11.892 1.00 26.86 18 VAL D C 1
ATOM 5578 O O . VAL D 1 18 ? -1.630 -4.780 -12.796 1.00 26.87 18 VAL D O 1
ATOM 5582 N N . LYS D 1 19 ? 0.479 -4.366 -12.098 1.00 26.50 19 LYS D N 1
ATOM 5583 C CA A LYS D 1 19 ? 1.103 -4.400 -13.416 0.70 26.59 19 LYS D CA 1
ATOM 5584 C CA B LYS D 1 19 ? 1.065 -4.431 -13.424 0.30 26.31 19 LYS D CA 1
ATOM 5585 C C . LYS D 1 19 ? 2.162 -5.490 -13.456 1.00 26.69 19 LYS D C 1
ATOM 5586 O O . LYS D 1 19 ? 2.827 -5.750 -12.451 1.00 25.87 19 LYS D O 1
ATOM 5597 N N . ASP D 1 20 ? 2.329 -6.108 -14.620 1.00 26.51 20 ASP D N 1
ATOM 5598 C CA . ASP D 1 20 ? 3.398 -7.072 -14.845 1.00 26.08 20 ASP D CA 1
ATOM 5599 C C . ASP D 1 20 ? 4.757 -6.518 -14.376 1.00 25.13 20 ASP D C 1
ATOM 5600 O O . ASP D 1 20 ? 5.070 -5.338 -14.589 1.00 25.22 20 ASP D O 1
ATOM 5605 N N . GLY D 1 21 ? 5.551 -7.363 -13.718 1.00 24.25 21 GLY D N 1
ATOM 5606 C CA . GLY D 1 21 ? 6.866 -6.956 -13.178 1.00 23.20 21 GLY D CA 1
ATOM 5607 C C . GLY D 1 21 ? 6.877 -6.316 -11.785 1.00 22.52 21 GLY D C 1
ATOM 5608 O O . GLY D 1 21 ? 7.933 -5.979 -11.256 1.00 21.88 21 GLY D O 1
ATOM 5609 N N . MET D 1 22 ? 5.708 -6.157 -11.175 1.00 21.69 22 MET D N 1
ATOM 5610 C CA . MET D 1 22 ? 5.628 -5.497 -9.867 1.00 20.78 22 MET D CA 1
ATOM 5611 C C . MET D 1 22 ? 5.914 -6.476 -8.738 1.00 18.98 22 MET D C 1
ATOM 5612 O O . MET D 1 22 ? 5.657 -7.666 -8.864 1.00 18.01 22 MET D O 1
ATOM 5617 N N . VAL D 1 23 ? 6.445 -5.922 -7.644 1.00 18.03 23 VAL D N 1
ATOM 5618 C CA . VAL D 1 23 ? 6.510 -6.592 -6.357 1.00 17.26 23 VAL D CA 1
ATOM 5619 C C . VAL D 1 23 ? 5.409 -5.966 -5.506 1.00 16.27 23 VAL D C 1
ATOM 5620 O O . VAL D 1 23 ? 5.334 -4.731 -5.349 1.00 17.38 23 VAL D O 1
ATOM 5624 N N . ILE D 1 24 ? 4.510 -6.822 -5.038 1.00 15.76 24 ILE D N 1
ATOM 5625 C CA . ILE D 1 24 ? 3.288 -6.408 -4.354 1.00 15.21 24 ILE D CA 1
ATOM 5626 C C . ILE D 1 24 ? 3.302 -6.830 -2.885 1.00 14.53 24 ILE D C 1
ATOM 5627 O O . ILE D 1 24 ? 3.514 -7.984 -2.576 1.00 13.44 24 ILE D O 1
ATOM 5632 N N . GLY D 1 25 ? 3.010 -5.899 -1.989 1.00 14.62 25 GLY D N 1
ATOM 5633 C CA . GLY D 1 25 ? 2.869 -6.238 -0.582 1.00 14.19 25 GLY D CA 1
ATOM 5634 C C . GLY D 1 25 ? 1.533 -6.884 -0.336 1.00 13.72 25 GLY D C 1
ATOM 5635 O O . GLY D 1 25 ? 0.479 -6.318 -0.685 1.00 13.47 25 GLY D O 1
ATOM 5636 N N . LEU D 1 26 ? 1.552 -8.055 0.303 1.00 13.20 26 LEU D N 1
ATOM 5637 C CA . LEU D 1 26 ? 0.333 -8.805 0.566 1.00 13.88 26 LEU D CA 1
ATOM 5638 C C . LEU D 1 26 ? -0.102 -8.595 2.016 1.00 14.21 26 LEU D C 1
ATOM 5639 O O . LEU D 1 26 ? 0.555 -9.065 2.948 1.00 13.21 26 LEU D O 1
ATOM 5644 N N . GLY D 1 27 ? -1.216 -7.890 2.189 1.00 14.10 27 GLY D N 1
ATOM 5645 C CA . GLY D 1 27 ? -1.722 -7.541 3.499 1.00 14.24 27 GLY D CA 1
ATOM 5646 C C . GLY D 1 27 ? -2.362 -8.708 4.232 1.00 14.22 27 GLY D C 1
ATOM 5647 O O . GLY D 1 27 ? -2.410 -9.832 3.726 1.00 14.80 27 GLY D O 1
ATOM 5648 N N . THR D 1 28 ? -2.890 -8.406 5.414 1.00 14.41 28 THR D N 1
ATOM 5649 C CA . THR D 1 28 ? -3.416 -9.408 6.333 1.00 14.78 28 THR D CA 1
ATOM 5650 C C . THR D 1 28 ? -4.843 -9.010 6.725 1.00 15.03 28 THR D C 1
ATOM 5651 O O . THR D 1 28 ? -5.182 -7.832 6.747 1.00 15.92 28 THR D O 1
ATOM 5655 N N . GLY D 1 29 ? -5.685 -10.002 6.951 1.00 15.17 29 GLY D N 1
ATOM 5656 C CA . GLY D 1 29 ? -7.097 -9.771 7.268 1.00 15.75 29 GLY D CA 1
ATOM 5657 C C . GLY D 1 29 ? -8.006 -10.301 6.178 1.00 15.32 29 GLY D C 1
ATOM 5658 O O . GLY D 1 29 ? -7.547 -10.721 5.114 1.00 14.89 29 GLY D O 1
ATOM 5659 N N . SER D 1 30 ? -9.306 -10.270 6.442 1.00 15.75 30 SER D N 1
ATOM 5660 C CA . SER D 1 30 ? -10.290 -10.867 5.528 1.00 17.41 30 SER D CA 1
ATOM 5661 C C . SER D 1 30 ? -10.338 -10.180 4.160 1.00 17.59 30 SER D C 1
ATOM 5662 O O . SER D 1 30 ? -10.522 -10.846 3.146 1.00 19.11 30 SER D O 1
ATOM 5665 N N . THR D 1 31 ? -10.150 -8.863 4.127 1.00 18.03 31 THR D N 1
ATOM 5666 C CA . THR D 1 31 ? -10.215 -8.101 2.861 1.00 17.65 31 THR D CA 1
ATOM 5667 C C . THR D 1 31 ? -8.965 -8.332 2.027 1.00 17.74 31 THR D C 1
ATOM 5668 O O . THR D 1 31 ? -9.062 -8.572 0.838 1.00 17.87 31 THR D O 1
ATOM 5672 N N . ALA D 1 32 ? -7.795 -8.303 2.675 1.00 17.50 32 ALA D N 1
ATOM 5673 C CA . ALA D 1 32 ? -6.543 -8.669 2.011 1.00 16.95 32 ALA D CA 1
ATOM 5674 C C . ALA D 1 32 ? -6.577 -10.066 1.467 1.00 16.64 32 ALA D C 1
ATOM 5675 O O . ALA D 1 32 ? -6.037 -10.325 0.400 1.00 16.35 32 ALA D O 1
ATOM 5677 N N . ALA D 1 33 ? -7.175 -10.990 2.213 1.00 17.23 33 ALA D N 1
ATOM 5678 C CA . ALA D 1 33 ? -7.215 -12.381 1.811 1.00 18.08 33 ALA D CA 1
ATOM 5679 C C . ALA D 1 33 ? -7.986 -12.536 0.486 1.00 18.71 33 ALA D C 1
ATOM 5680 O O . ALA D 1 33 ? -7.613 -13.317 -0.398 1.00 19.23 33 ALA D O 1
ATOM 5682 N N . LEU D 1 34 ? -9.061 -11.778 0.342 1.00 18.64 34 LEU D N 1
ATOM 5683 C CA . LEU D 1 34 ? -9.806 -11.782 -0.923 1.00 19.21 34 LEU D CA 1
ATOM 5684 C C . LEU D 1 34 ? -8.960 -11.179 -2.051 1.00 18.81 34 LEU D C 1
ATOM 5685 O O . LEU D 1 34 ? -9.007 -11.646 -3.193 1.00 19.71 34 LEU D O 1
ATOM 5690 N N . PHE D 1 35 ? -8.155 -10.171 -1.721 1.00 19.59 35 PHE D N 1
ATOM 5691 C CA . PHE D 1 35 ? -7.277 -9.546 -2.691 1.00 19.08 35 PHE D CA 1
ATOM 5692 C C . PHE D 1 35 ? -6.192 -10.541 -3.110 1.00 19.56 35 PHE D C 1
ATOM 5693 O O . PHE D 1 35 ? -5.850 -10.627 -4.294 1.00 18.48 35 PHE D O 1
ATOM 5701 N N . ILE D 1 36 ? -5.643 -11.290 -2.139 1.00 19.10 36 ILE D N 1
ATOM 5702 C CA . ILE D 1 36 ? -4.612 -12.263 -2.479 1.00 19.34 36 ILE D CA 1
ATOM 5703 C C . ILE D 1 36 ? -5.160 -13.323 -3.440 1.00 20.16 36 ILE D C 1
ATOM 5704 O O . ILE D 1 36 ? -4.466 -13.704 -4.368 1.00 20.12 36 ILE D O 1
ATOM 5709 N N . ARG D 1 37 ? -6.385 -13.780 -3.217 1.00 21.46 37 ARG D N 1
ATOM 5710 C CA . ARG D 1 37 ? -7.024 -14.728 -4.125 1.00 23.16 37 ARG D CA 1
ATOM 5711 C C . ARG D 1 37 ? -7.183 -14.133 -5.528 1.00 23.20 37 ARG D C 1
ATOM 5712 O O . ARG D 1 37 ? -6.855 -14.806 -6.500 1.00 24.92 37 ARG D O 1
ATOM 5720 N N . GLU D 1 38 ? -7.641 -12.882 -5.633 1.00 23.78 38 GLU D N 1
ATOM 5721 C CA . GLU D 1 38 ? -7.768 -12.205 -6.946 1.00 24.17 38 GLU D CA 1
ATOM 5722 C C . GLU D 1 38 ? -6.424 -12.068 -7.648 1.00 24.64 38 GLU D C 1
ATOM 5723 O O . GLU D 1 38 ? -6.335 -12.285 -8.849 1.00 24.09 38 GLU D O 1
ATOM 5729 N N . LEU D 1 39 ? -5.382 -11.712 -6.897 1.00 24.66 39 LEU D N 1
ATOM 5730 C CA . LEU D 1 39 ? -4.037 -11.578 -7.462 1.00 25.47 39 LEU D CA 1
ATOM 5731 C C . LEU D 1 39 ? -3.555 -12.913 -7.966 1.00 25.90 39 LEU D C 1
ATOM 5732 O O . LEU D 1 39 ? -2.989 -12.996 -9.051 1.00 25.72 39 LEU D O 1
ATOM 5737 N N . GLY D 1 40 ? -3.775 -13.961 -7.174 1.00 27.40 40 GLY D N 1
ATOM 5738 C CA . GLY D 1 40 ? -3.362 -15.305 -7.561 1.00 28.61 40 GLY D CA 1
ATOM 5739 C C . GLY D 1 40 ? -4.038 -15.712 -8.863 1.00 29.90 40 GLY D C 1
ATOM 5740 O O . GLY D 1 40 ? -3.395 -16.283 -9.747 1.00 30.10 40 GLY D O 1
ATOM 5741 N N . ASN D 1 41 ? -5.336 -15.441 -8.964 1.00 31.08 41 ASN D N 1
ATOM 5742 C CA . ASN D 1 41 ? -6.092 -15.736 -10.184 1.00 32.27 41 ASN D CA 1
ATOM 5743 C C . ASN D 1 41 ? -5.541 -14.968 -11.373 1.00 33.06 41 ASN D C 1
ATOM 5744 O O . ASN D 1 41 ? -5.311 -15.545 -12.437 1.00 33.88 41 ASN D O 1
ATOM 5749 N N . ARG D 1 42 ? -5.311 -13.675 -11.183 1.00 33.79 42 ARG D N 1
ATOM 5750 C CA . ARG D 1 42 ? -4.915 -12.793 -12.269 1.00 34.36 42 ARG D CA 1
ATOM 5751 C C . ARG D 1 42 ? -3.489 -13.094 -12.765 1.00 35.56 42 ARG D C 1
ATOM 5752 O O . ARG D 1 42 ? -3.195 -12.948 -13.962 1.00 35.39 42 ARG D O 1
ATOM 5760 N N . ILE D 1 43 ? -2.622 -13.545 -11.850 1.00 36.74 43 ILE D N 1
ATOM 5761 C CA . ILE D 1 43 ? -1.251 -13.957 -12.182 1.00 37.57 43 ILE D CA 1
ATOM 5762 C C . ILE D 1 43 ? -1.282 -15.164 -13.111 1.00 38.67 43 ILE D C 1
ATOM 5763 O O . ILE D 1 43 ? -0.568 -15.201 -14.112 1.00 39.02 43 ILE D O 1
ATOM 5768 N N . ARG D 1 44 ? -2.114 -16.135 -12.759 1.00 40.15 44 ARG D N 1
ATOM 5769 C CA . ARG D 1 44 ? -2.224 -17.395 -13.483 1.00 40.94 44 ARG D CA 1
ATOM 5770 C C . ARG D 1 44 ? -2.852 -17.192 -14.854 1.00 41.65 44 ARG D C 1
ATOM 5771 O O . ARG D 1 44 ? -2.292 -17.601 -15.874 1.00 42.33 44 ARG D O 1
ATOM 5779 N N . GLU D 1 45 ? -4.009 -16.540 -14.866 1.00 41.84 45 GLU D N 1
ATOM 5780 C CA . GLU D 1 45 ? -4.808 -16.396 -16.073 1.00 42.02 45 GLU D CA 1
ATOM 5781 C C . GLU D 1 45 ? -4.162 -15.466 -17.111 1.00 41.99 45 GLU D C 1
ATOM 5782 O O . GLU D 1 45 ? -4.482 -15.562 -18.306 1.00 42.52 45 GLU D O 1
ATOM 5788 N N . GLU D 1 46 ? -3.267 -14.570 -16.678 1.00 41.22 46 GLU D N 1
ATOM 5789 C CA . GLU D 1 46 ? -2.601 -13.639 -17.600 1.00 40.33 46 GLU D CA 1
ATOM 5790 C C . GLU D 1 46 ? -1.087 -13.841 -17.705 1.00 40.01 46 GLU D C 1
ATOM 5791 O O . GLU D 1 46 ? -0.388 -13.018 -18.320 1.00 40.38 46 GLU D O 1
ATOM 5797 N N . GLU D 1 47 ? -0.583 -14.927 -17.119 1.00 38.66 47 GLU D N 1
ATOM 5798 C CA . GLU D 1 47 ? 0.856 -15.207 -17.093 1.00 37.80 47 GLU D CA 1
ATOM 5799 C C . GLU D 1 47 ? 1.680 -13.970 -16.715 1.00 36.79 47 GLU D C 1
ATOM 5800 O O . GLU D 1 47 ? 2.605 -13.577 -17.433 1.00 36.61 47 GLU D O 1
ATOM 5806 N N . LEU D 1 48 ? 1.337 -13.349 -15.585 1.00 35.52 48 LEU D N 1
ATOM 5807 C CA . LEU D 1 48 ? 2.082 -12.193 -15.113 1.00 34.36 48 LEU D CA 1
ATOM 5808 C C . LEU D 1 48 ? 3.349 -12.618 -14.386 1.00 33.23 48 LEU D C 1
ATOM 5809 O O . LEU D 1 48 ? 3.398 -13.686 -13.764 1.00 33.61 48 LEU D O 1
ATOM 5814 N N . THR D 1 49 ? 4.370 -11.772 -14.473 1.00 31.79 49 THR D N 1
ATOM 5815 C CA . THR D 1 49 ? 5.549 -11.888 -13.616 1.00 30.44 49 THR D CA 1
ATOM 5816 C C . THR D 1 49 ? 5.370 -10.914 -12.455 1.00 28.56 49 THR D C 1
ATOM 5817 O O . THR D 1 49 ? 5.647 -9.724 -12.570 1.00 28.29 49 THR D O 1
ATOM 5821 N N . VAL D 1 50 ? 4.859 -11.435 -11.347 1.00 26.28 50 VAL D N 1
ATOM 5822 C CA . VAL D 1 50 ? 4.571 -10.611 -10.185 1.00 24.77 50 VAL D CA 1
ATOM 5823 C C . VAL D 1 50 ? 4.971 -11.414 -8.968 1.00 22.98 50 VAL D C 1
ATOM 5824 O O . VAL D 1 50 ? 4.610 -12.588 -8.853 1.00 22.61 50 VAL D O 1
ATOM 5828 N N . PHE D 1 51 ? 5.744 -10.789 -8.081 1.00 21.83 51 PHE D N 1
ATOM 5829 C CA . PHE D 1 51 ? 6.149 -11.418 -6.831 1.00 20.56 51 PHE D CA 1
ATOM 5830 C C . PHE D 1 51 ? 5.396 -10.742 -5.677 1.00 18.93 51 PHE D C 1
ATOM 5831 O O . PHE D 1 51 ? 5.128 -9.547 -5.729 1.00 18.66 51 PHE D O 1
ATOM 5839 N N . GLY D 1 52 ? 5.092 -11.511 -4.631 1.00 17.30 52 GLY D N 1
ATOM 5840 C CA . GLY D 1 52 ? 4.499 -10.997 -3.393 1.00 16.60 52 GLY D CA 1
ATOM 5841 C C . GLY D 1 52 ? 5.476 -10.943 -2.211 1.00 15.19 52 GLY D C 1
ATOM 5842 O O . GLY D 1 52 ? 6.379 -11.775 -2.110 1.00 14.94 52 GLY D O 1
ATOM 5843 N N . ILE D 1 53 ? 5.335 -9.916 -1.365 1.00 14.10 53 ILE D N 1
ATOM 5844 C CA . ILE D 1 53 ? 5.993 -9.851 -0.044 1.00 13.40 53 ILE D CA 1
ATOM 5845 C C . ILE D 1 53 ? 4.899 -9.917 1.031 1.00 13.07 53 ILE D C 1
ATOM 5846 O O . ILE D 1 53 ? 4.006 -9.063 1.079 1.00 12.14 53 ILE D O 1
ATOM 5851 N N . PRO D 1 54 ? 4.931 -10.945 1.887 1.00 12.63 54 PRO D N 1
ATOM 5852 C CA . PRO D 1 54 ? 3.824 -11.099 2.858 1.00 12.65 54 PRO D CA 1
ATOM 5853 C C . PRO D 1 54 ? 3.993 -10.221 4.107 1.00 12.41 54 PRO D C 1
ATOM 5854 O O . PRO D 1 54 ? 5.120 -9.931 4.497 1.00 13.64 54 PRO D O 1
ATOM 5858 N N . THR D 1 55 ? 2.884 -9.883 4.760 1.00 11.86 55 THR D N 1
ATOM 5859 C CA . THR D 1 55 ? 2.913 -9.110 5.992 1.00 11.97 55 THR D CA 1
ATOM 5860 C C . THR D 1 55 ? 2.614 -9.993 7.217 1.00 11.69 55 THR D C 1
ATOM 5861 O O . THR D 1 55 ? 2.518 -9.493 8.353 1.00 12.40 55 THR D O 1
ATOM 5865 N N . SER D 1 56 ? 2.496 -11.295 6.979 1.00 12.18 56 SER D N 1
ATOM 5866 C CA . SER D 1 56 ? 2.215 -12.256 8.034 1.00 12.28 56 SER D CA 1
ATOM 5867 C C . SER D 1 56 ? 2.433 -13.694 7.557 1.00 12.60 56 SER D C 1
ATOM 5868 O O . SER D 1 56 ? 2.464 -13.963 6.340 1.00 11.88 56 SER D O 1
ATOM 5871 N N . PHE D 1 57 ? 2.496 -14.634 8.515 1.00 12.24 57 PHE D N 1
ATOM 5872 C CA . PHE D 1 57 ? 2.462 -16.036 8.176 1.00 12.82 57 PHE D CA 1
ATOM 5873 C C . PHE D 1 57 ? 1.173 -16.353 7.387 1.00 12.52 57 PHE D C 1
ATOM 5874 O O . PHE D 1 57 ? 1.211 -17.135 6.449 1.00 11.92 57 PHE D O 1
ATOM 5882 N N . GLU D 1 58 ? 0.051 -15.739 7.763 1.00 13.59 58 GLU D N 1
ATOM 5883 C CA . GLU D 1 58 ? -1.208 -15.962 7.052 1.00 14.76 58 GLU D CA 1
ATOM 5884 C C . GLU D 1 58 ? -1.083 -15.601 5.581 1.00 14.10 58 GLU D C 1
ATOM 5885 O O . GLU D 1 58 ? -1.452 -16.389 4.715 1.00 13.89 58 GLU D O 1
ATOM 5891 N N . ALA D 1 59 ? -0.616 -14.386 5.320 1.00 14.37 59 ALA D N 1
ATOM 5892 C CA . ALA D 1 59 ? -0.464 -13.910 3.927 1.00 15.36 59 ALA D CA 1
ATOM 5893 C C . ALA D 1 59 ? 0.516 -14.808 3.171 1.00 15.64 59 ALA D C 1
ATOM 5894 O O . ALA D 1 59 ? 0.318 -15.118 1.983 1.00 16.12 59 ALA D O 1
ATOM 5896 N N . LYS D 1 60 ? 1.588 -15.221 3.844 1.00 16.80 60 LYS D N 1
ATOM 5897 C CA . LYS D 1 60 ? 2.544 -16.134 3.214 1.00 17.47 60 LYS D CA 1
ATOM 5898 C C . LYS D 1 60 ? 1.870 -17.449 2.816 1.00 17.58 60 LYS D C 1
ATOM 5899 O O . LYS D 1 60 ? 2.069 -17.940 1.703 1.00 18.51 60 LYS D O 1
ATOM 5905 N N . MET D 1 61 ? 1.077 -18.024 3.728 1.00 17.61 61 MET D N 1
ATOM 5906 C CA . MET D 1 61 ? 0.439 -19.327 3.477 1.00 18.66 61 MET D CA 1
ATOM 5907 C C . MET D 1 61 ? -0.636 -19.236 2.386 1.00 18.15 61 MET D C 1
ATOM 5908 O O . MET D 1 61 ? -0.724 -20.109 1.515 1.00 17.26 61 MET D O 1
ATOM 5913 N N . LEU D 1 62 ? -1.385 -18.145 2.383 1.00 18.78 62 LEU D N 1
ATOM 5914 C CA . LEU D 1 62 ? -2.363 -17.883 1.317 1.00 19.88 62 LEU D CA 1
ATOM 5915 C C . LEU D 1 62 ? -1.696 -17.695 -0.063 1.00 20.27 62 LEU D C 1
ATOM 5916 O O . LEU D 1 62 ? -2.145 -18.245 -1.077 1.00 21.09 62 LEU D O 1
ATOM 5921 N N . ALA D 1 63 ? -0.622 -16.923 -0.105 1.00 20.73 63 ALA D N 1
ATOM 5922 C CA . ALA D 1 63 ? 0.132 -16.722 -1.340 1.00 21.59 63 ALA D CA 1
ATOM 5923 C C . ALA D 1 63 ? 0.548 -18.065 -1.919 1.00 22.14 63 ALA D C 1
ATOM 5924 O O . ALA D 1 63 ? 0.380 -18.322 -3.120 1.00 21.50 63 ALA D O 1
ATOM 5926 N N . MET D 1 64 ? 1.090 -18.920 -1.063 1.00 21.96 64 MET D N 1
ATOM 5927 C CA . MET D 1 64 ? 1.497 -20.259 -1.463 1.00 23.97 64 MET D CA 1
ATOM 5928 C C . MET D 1 64 ? 0.330 -21.055 -2.049 1.00 23.53 64 MET D C 1
ATOM 5929 O O . MET D 1 64 ? 0.489 -21.710 -3.068 1.00 23.23 64 MET D O 1
ATOM 5934 N N . GLN D 1 65 ? -0.821 -20.988 -1.398 1.00 24.60 65 GLN D N 1
ATOM 5935 C CA A GLN D 1 65 ? -2.032 -21.710 -1.824 0.70 25.26 65 GLN D CA 1
ATOM 5936 C CA B GLN D 1 65 ? -2.001 -21.731 -1.849 0.30 25.01 65 GLN D CA 1
ATOM 5937 C C . GLN D 1 65 ? -2.469 -21.261 -3.222 1.00 25.62 65 GLN D C 1
ATOM 5938 O O . GLN D 1 65 ? -2.928 -22.075 -4.033 1.00 25.82 65 GLN D O 1
ATOM 5949 N N . TYR D 1 66 ? -2.328 -19.961 -3.486 1.00 25.83 66 TYR D N 1
ATOM 5950 C CA . TYR D 1 66 ? -2.748 -19.337 -4.738 1.00 26.59 66 TYR D CA 1
ATOM 5951 C C . TYR D 1 66 ? -1.590 -19.143 -5.719 1.00 26.85 66 TYR D C 1
ATOM 5952 O O . TYR D 1 66 ? -1.730 -18.428 -6.716 1.00 27.51 66 TYR D O 1
ATOM 5961 N N . GLU D 1 67 ? -0.456 -19.768 -5.397 1.00 26.82 67 GLU D N 1
ATOM 5962 C CA . GLU D 1 67 ? 0.737 -19.847 -6.245 1.00 26.88 67 GLU D CA 1
ATOM 5963 C C . GLU D 1 67 ? 1.326 -18.509 -6.700 1.00 26.38 67 GLU D C 1
ATOM 5964 O O . GLU D 1 67 ? 1.741 -18.351 -7.857 1.00 26.56 67 GLU D O 1
ATOM 5970 N N . ILE D 1 68 ? 1.384 -17.558 -5.775 1.00 23.91 68 ILE D N 1
ATOM 5971 C CA . ILE D 1 68 ? 2.052 -16.285 -6.017 1.00 23.41 68 ILE D CA 1
ATOM 5972 C C . ILE D 1 68 ? 3.507 -16.457 -5.558 1.00 22.36 68 ILE D C 1
ATOM 5973 O O . ILE D 1 68 ? 3.746 -16.865 -4.420 1.00 20.98 68 ILE D O 1
ATOM 5978 N N . PRO D 1 69 ? 4.479 -16.230 -6.456 1.00 21.50 69 PRO D N 1
ATOM 5979 C CA . PRO D 1 69 ? 5.865 -16.355 -6.030 1.00 21.21 69 PRO D CA 1
ATOM 5980 C C . PRO D 1 69 ? 6.161 -15.336 -4.932 1.00 20.18 69 PRO D C 1
ATOM 5981 O O . PRO D 1 69 ? 5.740 -14.182 -5.039 1.00 21.01 69 PRO D O 1
ATOM 5985 N N . LEU D 1 70 ? 6.840 -15.784 -3.887 1.00 19.13 70 LEU D N 1
ATOM 5986 C CA . LEU D 1 70 ? 7.102 -14.954 -2.711 1.00 17.83 70 LEU D CA 1
ATOM 5987 C C . LEU D 1 70 ? 8.540 -14.510 -2.680 1.00 17.37 70 LEU D C 1
ATOM 5988 O O . LEU D 1 70 ? 9.426 -15.315 -2.918 1.00 17.45 70 LEU D O 1
ATOM 5993 N N . VAL D 1 71 ? 8.772 -13.244 -2.340 1.00 16.04 71 VAL D N 1
ATOM 5994 C CA . VAL D 1 71 ? 10.119 -12.743 -2.070 1.00 14.94 71 VAL D CA 1
ATOM 5995 C C . VAL D 1 71 ? 10.087 -12.038 -0.722 1.00 13.91 71 VAL D C 1
ATOM 5996 O O . VAL D 1 71 ? 9.043 -11.997 -0.071 1.00 14.43 71 VAL D O 1
ATOM 6000 N N . THR D 1 72 ? 11.208 -11.488 -0.292 1.00 14.37 72 THR D N 1
ATOM 6001 C CA . THR D 1 72 ? 11.224 -10.777 0.983 1.00 14.23 72 THR D CA 1
ATOM 6002 C C . THR D 1 72 ? 11.646 -9.338 0.809 1.00 14.20 72 THR D C 1
ATOM 6003 O O . THR D 1 72 ? 12.350 -8.997 -0.117 1.00 13.81 72 THR D O 1
ATOM 6007 N N . LEU D 1 73 ? 11.250 -8.513 1.768 1.00 13.36 73 LEU D N 1
ATOM 6008 C CA . LEU D 1 73 ? 11.609 -7.109 1.809 1.00 13.79 73 LEU D CA 1
ATOM 6009 C C . LEU D 1 73 ? 13.101 -6.905 1.976 1.00 14.01 73 LEU D C 1
ATOM 6010 O O . LEU D 1 73 ? 13.615 -5.858 1.622 1.00 14.97 73 LEU D O 1
ATOM 6015 N N . ASP D 1 74 ? 13.814 -7.891 2.514 1.00 14.43 74 ASP D N 1
ATOM 6016 C CA . ASP D 1 74 ? 15.264 -7.756 2.623 1.00 16.52 74 ASP D CA 1
ATOM 6017 C C . ASP D 1 74 ? 15.944 -7.860 1.264 1.00 17.73 74 ASP D C 1
ATOM 6018 O O . ASP D 1 74 ? 17.073 -7.384 1.121 1.00 19.75 74 ASP D O 1
ATOM 6023 N N . GLU D 1 75 ? 15.234 -8.428 0.274 1.00 17.85 75 GLU D N 1
ATOM 6024 C CA . GLU D 1 75 ? 15.715 -8.605 -1.108 1.00 19.05 75 GLU D CA 1
ATOM 6025 C C . GLU D 1 75 ? 15.174 -7.560 -2.107 1.00 19.01 75 GLU D C 1
ATOM 6026 O O . GLU D 1 75 ? 15.888 -7.166 -3.026 1.00 18.60 75 GLU D O 1
ATOM 6032 N N . TYR D 1 76 ? 13.902 -7.159 -1.961 1.00 18.34 76 TYR D N 1
ATOM 6033 C CA . TYR D 1 76 ? 13.218 -6.295 -2.934 1.00 18.29 76 TYR D CA 1
ATOM 6034 C C . TYR D 1 76 ? 12.435 -5.184 -2.263 1.00 17.05 76 TYR D C 1
ATOM 6035 O O . TYR D 1 76 ? 11.878 -5.396 -1.194 1.00 16.33 76 TYR D O 1
ATOM 6044 N N . ASP D 1 77 ? 12.334 -4.049 -2.947 1.00 15.30 77 ASP D N 1
ATOM 6045 C CA . ASP D 1 77 ? 11.370 -3.014 -2.627 1.00 16.28 77 ASP D CA 1
ATOM 6046 C C . ASP D 1 77 ? 9.985 -3.355 -3.204 1.00 15.93 77 ASP D C 1
ATOM 6047 O O . ASP D 1 77 ? 9.846 -4.158 -4.141 1.00 16.00 77 ASP D O 1
ATOM 6052 N N . VAL D 1 78 ? 8.958 -2.759 -2.625 1.00 15.75 78 VAL D N 1
ATOM 6053 C CA . VAL D 1 78 ? 7.581 -3.025 -3.007 1.00 15.86 78 VAL D CA 1
ATOM 6054 C C . VAL D 1 78 ? 7.053 -1.866 -3.817 1.00 15.85 78 VAL D C 1
ATOM 6055 O O . VAL D 1 78 ? 7.181 -0.695 -3.395 1.00 16.60 78 VAL D O 1
ATOM 6059 N N . ASP D 1 79 ? 6.408 -2.196 -4.936 1.00 16.78 79 ASP D N 1
ATOM 6060 C CA . ASP D 1 79 ? 5.784 -1.191 -5.823 1.00 16.49 79 ASP D CA 1
ATOM 6061 C C . ASP D 1 79 ? 4.484 -0.671 -5.223 1.00 16.27 79 ASP D C 1
ATOM 6062 O O . ASP D 1 79 ? 4.307 0.538 -5.067 1.00 17.26 79 ASP D O 1
ATOM 6067 N N . ILE D 1 80 ? 3.585 -1.595 -4.887 1.00 16.06 80 ILE D N 1
ATOM 6068 C CA . ILE D 1 80 ? 2.313 -1.285 -4.244 1.00 15.96 80 ILE D CA 1
ATOM 6069 C C . ILE D 1 80 ? 2.067 -2.313 -3.128 1.00 15.60 80 ILE D C 1
ATOM 6070 O O . ILE D 1 80 ? 2.142 -3.511 -3.373 1.00 15.19 80 ILE D O 1
ATOM 6075 N N . ALA D 1 81 ? 1.761 -1.812 -1.935 1.00 15.14 81 ALA D N 1
ATOM 6076 C CA . ALA D 1 81 ? 1.351 -2.632 -0.799 1.00 15.18 81 ALA D CA 1
ATOM 6077 C C . ALA D 1 81 ? -0.150 -2.473 -0.649 1.00 14.49 81 ALA D C 1
ATOM 6078 O O . ALA D 1 81 ? -0.645 -1.345 -0.565 1.00 15.40 81 ALA D O 1
ATOM 6080 N N . PHE D 1 82 ? -0.868 -3.578 -0.654 1.00 14.24 82 PHE D N 1
ATOM 6081 C CA . PHE D 1 82 ? -2.299 -3.548 -0.396 1.00 14.83 82 PHE D CA 1
ATOM 6082 C C . PHE D 1 82 ? -2.566 -4.153 0.982 1.00 14.28 82 PHE D C 1
ATOM 6083 O O . PHE D 1 82 ? -2.009 -5.206 1.328 1.00 12.84 82 PHE D O 1
ATOM 6091 N N . ASP D 1 83 ? -3.437 -3.498 1.734 1.00 13.78 83 ASP D N 1
ATOM 6092 C CA . ASP D 1 83 ? -3.730 -3.963 3.088 1.00 14.00 83 ASP D CA 1
ATOM 6093 C C . ASP D 1 83 ? -5.077 -3.450 3.539 1.00 14.26 83 ASP D C 1
ATOM 6094 O O . ASP D 1 83 ? -5.611 -2.486 2.945 1.00 14.19 83 ASP D O 1
ATOM 6099 N N . GLY D 1 84 ? -5.635 -4.120 4.549 1.00 13.24 84 GLY D N 1
ATOM 6100 C CA . GLY D 1 84 ? -6.899 -3.721 5.155 1.00 14.04 84 GLY D CA 1
ATOM 6101 C C . GLY D 1 84 ? -6.730 -2.800 6.348 1.00 13.95 84 GLY D C 1
ATOM 6102 O O . GLY D 1 84 ? -5.641 -2.319 6.627 1.00 14.12 84 GLY D O 1
ATOM 6103 N N . ALA D 1 85 ? -7.831 -2.484 7.008 1.00 13.67 85 ALA D N 1
ATOM 6104 C CA . ALA D 1 85 ? -7.814 -1.611 8.150 1.00 14.28 85 ALA D CA 1
ATOM 6105 C C . ALA D 1 85 ? -9.022 -1.926 8.995 1.00 14.56 85 ALA D C 1
ATOM 6106 O O . ALA D 1 85 ? -10.061 -2.375 8.474 1.00 15.81 85 ALA D O 1
ATOM 6108 N N . ASP D 1 86 ? -8.869 -1.690 10.283 1.00 14.83 86 ASP D N 1
ATOM 6109 C CA . ASP D 1 86 ? -9.956 -1.844 11.248 1.00 14.99 86 ASP D CA 1
ATOM 6110 C C . ASP D 1 86 ? -10.793 -0.569 11.306 1.00 14.42 86 ASP D C 1
ATOM 6111 O O . ASP D 1 86 ? -11.989 -0.620 11.526 1.00 14.78 86 ASP D O 1
ATOM 6116 N N . GLU D 1 87 ? -10.129 0.571 11.161 1.00 15.12 87 GLU D N 1
ATOM 6117 C CA . GLU D 1 87 ? -10.778 1.894 11.051 1.00 14.82 87 GLU D CA 1
ATOM 6118 C C . GLU D 1 87 ? -10.018 2.717 10.043 1.00 15.70 87 GLU D C 1
ATOM 6119 O O . GLU D 1 87 ? -8.786 2.633 9.947 1.00 14.30 87 GLU D O 1
ATOM 6125 N N . VAL D 1 88 ? -10.766 3.570 9.348 1.00 15.30 88 VAL D N 1
ATOM 6126 C CA . VAL D 1 88 ? -10.200 4.592 8.476 1.00 15.92 88 VAL D CA 1
ATOM 6127 C C . VAL D 1 88 ? -10.898 5.891 8.863 1.00 16.15 88 VAL D C 1
ATOM 6128 O O . VAL D 1 88 ? -12.138 5.970 8.766 1.00 15.61 88 VAL D O 1
ATOM 6132 N N . GLU D 1 89 ? -10.141 6.873 9.345 1.00 16.42 89 GLU D N 1
ATOM 6133 C CA . GLU D 1 89 ? -10.710 8.156 9.719 1.00 18.32 89 GLU D CA 1
ATOM 6134 C C . GLU D 1 89 ? -10.992 8.981 8.457 1.00 19.93 89 GLU D C 1
ATOM 6135 O O . GLU D 1 89 ? -10.117 9.175 7.627 1.00 19.63 89 GLU D O 1
ATOM 6141 N N . GLU D 1 90 ? -12.229 9.453 8.328 1.00 22.03 90 GLU D N 1
ATOM 6142 C CA . GLU D 1 90 ? -12.716 10.048 7.077 1.00 23.65 90 GLU D CA 1
ATOM 6143 C C . GLU D 1 90 ? -11.937 11.237 6.547 1.00 24.25 90 GLU D C 1
ATOM 6144 O O . GLU D 1 90 ? -11.668 11.324 5.341 1.00 25.95 90 GLU D O 1
ATOM 6150 N N . THR D 1 91 ? -11.581 12.150 7.428 1.00 24.47 91 THR D N 1
ATOM 6151 C CA . THR D 1 91 ? -11.063 13.423 6.981 1.00 24.81 91 THR D CA 1
ATOM 6152 C C . THR D 1 91 ? -9.550 13.378 6.830 1.00 24.62 91 THR D C 1
ATOM 6153 O O . THR D 1 91 ? -8.981 14.181 6.089 1.00 26.53 91 THR D O 1
ATOM 6157 N N . THR D 1 92 ? -8.902 12.417 7.498 1.00 22.78 92 THR D N 1
ATOM 6158 C CA . THR D 1 92 ? -7.446 12.310 7.531 1.00 21.40 92 THR D CA 1
ATOM 6159 C C . THR D 1 92 ? -6.861 11.102 6.766 1.00 19.72 92 THR D C 1
ATOM 6160 O O . THR D 1 92 ? -5.685 11.120 6.381 1.00 19.26 92 THR D O 1
ATOM 6164 N N . LEU D 1 93 ? -7.675 10.058 6.607 1.00 18.77 93 LEU D N 1
ATOM 6165 C CA . LEU D 1 93 ? -7.251 8.740 6.115 1.00 18.95 93 LEU D CA 1
ATOM 6166 C C . LEU D 1 93 ? -6.212 8.086 7.034 1.00 17.86 93 LEU D C 1
ATOM 6167 O O . LEU D 1 93 ? -5.481 7.189 6.596 1.00 18.83 93 LEU D O 1
ATOM 6172 N N . PHE D 1 94 ? -6.162 8.517 8.288 1.00 16.77 94 PHE D N 1
ATOM 6173 C CA . PHE D 1 94 ? -5.412 7.782 9.312 1.00 16.43 94 PHE D CA 1
ATOM 6174 C C . PHE D 1 94 ? -6.176 6.470 9.591 1.00 15.61 94 PHE D C 1
ATOM 6175 O O . PHE D 1 94 ? -7.397 6.391 9.458 1.00 15.31 94 PHE D O 1
ATOM 6183 N N . LEU D 1 95 ? -5.420 5.427 9.923 1.00 14.67 95 LEU D N 1
ATOM 6184 C CA . LEU D 1 95 ? -5.949 4.112 10.213 1.00 14.32 95 LEU D CA 1
ATOM 6185 C C . LEU D 1 95 ? -5.622 3.638 11.618 1.00 12.60 95 LEU D C 1
ATOM 6186 O O . LEU D 1 95 ? -4.640 4.079 12.240 1.00 11.53 95 LEU D O 1
ATOM 6191 N N . ILE D 1 96 ? -6.477 2.737 12.095 1.00 11.79 96 ILE D N 1
ATOM 6192 C CA . ILE D 1 96 ? -6.083 1.732 13.095 1.00 11.53 96 ILE D CA 1
ATOM 6193 C C . ILE D 1 96 ? -6.067 0.357 12.405 1.00 11.41 96 ILE D C 1
ATOM 6194 O O . ILE D 1 96 ? -7.025 -0.045 11.706 1.00 11.19 96 ILE D O 1
ATOM 6199 N N . LYS D 1 97 ? -4.952 -0.341 12.604 1.00 10.44 97 LYS D N 1
ATOM 6200 C CA . LYS D 1 97 ? -4.736 -1.672 12.102 1.00 11.24 97 LYS D CA 1
ATOM 6201 C C . LYS D 1 97 ? -4.233 -2.518 13.252 1.00 11.18 97 LYS D C 1
ATOM 6202 O O . LYS D 1 97 ? -3.856 -1.984 14.309 1.00 10.55 97 LYS D O 1
ATOM 6208 N N . GLY D 1 98 ? -4.234 -3.825 13.052 1.00 11.70 98 GLY D N 1
ATOM 6209 C CA . GLY D 1 98 ? -3.746 -4.761 14.061 1.00 12.60 98 GLY D CA 1
ATOM 6210 C C . GLY D 1 98 ? -4.832 -5.527 14.786 1.00 12.96 98 GLY D C 1
ATOM 6211 O O . GLY D 1 98 ? -4.538 -6.257 15.768 1.00 12.60 98 GLY D O 1
ATOM 6212 N N . GLY D 1 99 ? -6.093 -5.397 14.346 1.00 12.80 99 GLY D N 1
ATOM 6213 C CA . GLY D 1 99 ? -7.133 -6.286 14.881 1.00 13.31 99 GLY D CA 1
ATOM 6214 C C . GLY D 1 99 ? -6.737 -7.758 14.776 1.00 13.58 99 GLY D C 1
ATOM 6215 O O . GLY D 1 99 ? -7.095 -8.589 15.628 1.00 14.50 99 GLY D O 1
ATOM 6216 N N . GLY D 1 100 ? -6.027 -8.082 13.698 1.00 13.19 100 GLY D N 1
ATOM 6217 C CA . GLY D 1 100 ? -5.491 -9.430 13.467 1.00 13.71 100 GLY D CA 1
ATOM 6218 C C . GLY D 1 100 ? -4.119 -9.704 14.070 1.00 12.45 100 GLY D C 1
ATOM 6219 O O . GLY D 1 100 ? -3.544 -10.778 13.853 1.00 14.46 100 GLY D O 1
ATOM 6220 N N . GLY D 1 101 ? -3.591 -8.763 14.827 1.00 12.59 101 GLY D N 1
ATOM 6221 C CA . GLY D 1 101 ? -2.342 -8.982 15.550 1.00 12.55 101 GLY D CA 1
ATOM 6222 C C . GLY D 1 101 ? -1.065 -8.946 14.738 1.00 12.49 101 GLY D C 1
ATOM 6223 O O . GLY D 1 101 ? 0.003 -9.283 15.273 1.00 12.67 101 GLY D O 1
ATOM 6224 N N . CYS D 1 102 ? -1.152 -8.432 13.502 1.00 11.65 102 CYS D N 1
ATOM 6225 C CA . CYS D 1 102 ? -0.024 -8.447 12.554 1.00 11.59 102 CYS D CA 1
ATOM 6226 C C . CYS D 1 102 ? 0.436 -7.044 12.121 1.00 11.02 102 CYS D C 1
ATOM 6227 O O . CYS D 1 102 ? 1.130 -6.887 11.112 1.00 10.47 102 CYS D O 1
ATOM 6230 N N . HIS D 1 103 ? 0.081 -6.020 12.885 1.00 10.30 103 HIS D N 1
ATOM 6231 C CA . HIS D 1 103 ? 0.377 -4.624 12.482 1.00 10.48 103 HIS D CA 1
ATOM 6232 C C . HIS D 1 103 ? 1.853 -4.302 12.313 1.00 10.01 103 HIS D C 1
ATOM 6233 O O . HIS D 1 103 ? 2.204 -3.368 11.587 1.00 9.95 103 HIS D O 1
ATOM 6240 N N . THR D 1 104 ? 2.741 -5.042 12.989 1.00 9.03 104 THR D N 1
ATOM 6241 C CA . THR D 1 104 ? 4.184 -4.712 12.958 1.00 9.31 104 THR D CA 1
ATOM 6242 C C . THR D 1 104 ? 4.769 -4.993 11.587 1.00 9.61 104 THR D C 1
ATOM 6243 O O . THR D 1 104 ? 5.306 -4.093 10.968 1.00 8.23 104 THR D O 1
ATOM 6247 N N . GLN D 1 105 ? 4.618 -6.231 11.092 1.00 9.22 105 GLN D N 1
ATOM 6248 C CA . GLN D 1 105 ? 5.096 -6.571 9.755 1.00 10.09 105 GLN D CA 1
ATOM 6249 C C . GLN D 1 105 ? 4.288 -5.833 8.705 1.00 9.34 105 GLN D C 1
ATOM 6250 O O . GLN D 1 105 ? 4.836 -5.470 7.674 1.00 11.31 105 GLN D O 1
ATOM 6256 N N . GLU D 1 106 ? 2.995 -5.599 8.955 1.00 9.36 106 GLU D N 1
ATOM 6257 C CA . GLU D 1 106 ? 2.197 -4.760 8.048 1.00 9.90 106 GLU D CA 1
ATOM 6258 C C . GLU D 1 106 ? 2.797 -3.360 7.899 1.00 9.90 106 GLU D C 1
ATOM 6259 O O . GLU D 1 106 ? 2.985 -2.883 6.776 1.00 9.63 106 GLU D O 1
ATOM 6265 N N . LYS D 1 107 ? 3.149 -2.716 8.995 1.00 8.89 107 LYS D N 1
ATOM 6266 C CA . LYS D 1 107 ? 3.707 -1.351 8.908 1.00 9.93 107 LYS D CA 1
ATOM 6267 C C . LYS D 1 107 ? 5.047 -1.348 8.168 1.00 10.21 107 LYS D C 1
ATOM 6268 O O . LYS D 1 107 ? 5.311 -0.442 7.371 1.00 11.69 107 LYS D O 1
ATOM 6274 N N . ILE D 1 108 ? 5.883 -2.349 8.432 1.00 9.35 108 ILE D N 1
ATOM 6275 C CA . ILE D 1 108 ? 7.191 -2.435 7.809 1.00 10.09 108 ILE D CA 1
ATOM 6276 C C . ILE D 1 108 ? 7.082 -2.458 6.277 1.00 10.02 108 ILE D C 1
ATOM 6277 O O . ILE D 1 108 ? 7.796 -1.732 5.566 1.00 9.66 108 ILE D O 1
ATOM 6282 N N . VAL D 1 109 ? 6.156 -3.254 5.775 1.00 10.35 109 VAL D N 1
ATOM 6283 C CA . VAL D 1 109 ? 5.932 -3.350 4.346 1.00 11.50 109 VAL D CA 1
ATOM 6284 C C . VAL D 1 109 ? 5.193 -2.105 3.850 1.00 11.96 109 VAL D C 1
ATOM 6285 O O . VAL D 1 109 ? 5.644 -1.463 2.904 1.00 13.26 109 VAL D O 1
ATOM 6289 N N . ASP D 1 110 ? 4.095 -1.760 4.514 1.00 11.37 110 ASP D N 1
ATOM 6290 C CA . ASP D 1 110 ? 3.177 -0.714 4.020 1.00 12.17 110 ASP D CA 1
ATOM 6291 C C . ASP D 1 110 ? 3.830 0.681 3.967 1.00 12.48 110 ASP D C 1
ATOM 6292 O O . ASP D 1 110 ? 3.627 1.421 2.994 1.00 13.73 110 ASP D O 1
ATOM 6297 N N . TYR D 1 111 ? 4.613 1.046 4.975 1.00 12.79 111 TYR D N 1
ATOM 6298 C CA . TYR D 1 111 ? 5.263 2.372 5.016 1.00 12.67 111 TYR D CA 1
ATOM 6299 C C . TYR D 1 111 ? 6.456 2.446 4.051 1.00 13.14 111 TYR D C 1
ATOM 6300 O O . TYR D 1 111 ? 6.940 3.533 3.722 1.00 14.35 111 TYR D O 1
ATOM 6309 N N . ASN D 1 112 ? 6.970 1.295 3.653 1.00 13.51 112 ASN D N 1
ATOM 6310 C CA . ASN D 1 112 ? 8.163 1.241 2.803 1.00 13.96 112 ASN D CA 1
ATOM 6311 C C . ASN D 1 112 ? 7.843 1.087 1.327 1.00 14.59 112 ASN D C 1
ATOM 6312 O O . ASN D 1 112 ? 8.717 1.316 0.483 1.00 15.57 112 ASN D O 1
ATOM 6317 N N . ALA D 1 113 ? 6.608 0.699 1.021 1.00 15.05 113 ALA D N 1
ATOM 6318 C CA . ALA D 1 113 ? 6.154 0.552 -0.354 1.00 15.07 113 ALA D CA 1
ATOM 6319 C C . ALA D 1 113 ? 6.133 1.936 -1.052 1.00 15.75 113 ALA D C 1
ATOM 6320 O O . ALA D 1 113 ? 5.922 2.997 -0.422 1.00 16.14 113 ALA D O 1
ATOM 6322 N N . ASN D 1 114 ? 6.370 1.932 -2.350 1.00 16.74 114 ASN D N 1
ATOM 6323 C CA . ASN D 1 114 ? 6.257 3.172 -3.141 1.00 17.28 114 ASN D CA 1
ATOM 6324 C C . ASN D 1 114 ? 4.865 3.766 -3.063 1.00 17.50 114 ASN D C 1
ATOM 6325 O O . ASN D 1 114 ? 4.726 4.981 -2.970 1.00 19.08 114 ASN D O 1
ATOM 6330 N N . GLU D 1 115 ? 3.858 2.905 -3.117 1.00 17.34 115 GLU D N 1
ATOM 6331 C CA A GLU D 1 115 ? 2.478 3.299 -2.876 0.70 17.84 115 GLU D CA 1
ATOM 6332 C CA B GLU D 1 115 ? 2.451 3.256 -2.931 0.30 17.16 115 GLU D CA 1
ATOM 6333 C C . GLU D 1 115 ? 1.840 2.315 -1.895 1.00 16.87 115 GLU D C 1
ATOM 6334 O O . GLU D 1 115 ? 2.013 1.100 -2.020 1.00 16.22 115 GLU D O 1
ATOM 6345 N N . PHE D 1 116 ? 1.105 2.866 -0.933 1.00 16.56 116 PHE D N 1
ATOM 6346 C CA . PHE D 1 116 ? 0.321 2.089 0.049 1.00 16.57 116 PHE D CA 1
ATOM 6347 C C . PHE D 1 116 ? -1.185 2.326 -0.171 1.00 16.30 116 PHE D C 1
ATOM 6348 O O . PHE D 1 116 ? -1.692 3.429 0.057 1.00 16.89 116 PHE D O 1
ATOM 6356 N N . VAL D 1 117 ? -1.868 1.286 -0.630 1.00 15.65 117 VAL D N 1
ATOM 6357 C CA . VAL D 1 117 ? -3.304 1.321 -0.882 1.00 16.09 117 VAL D CA 1
ATOM 6358 C C . VAL D 1 117 ? -4.041 0.510 0.159 1.00 15.51 117 VAL D C 1
ATOM 6359 O O . VAL D 1 117 ? -3.759 -0.669 0.359 1.00 16.19 117 VAL D O 1
ATOM 6363 N N . VAL D 1 118 ? -5.015 1.140 0.800 1.00 15.99 118 VAL D N 1
ATOM 6364 C CA . VAL D 1 118 ? -5.848 0.482 1.805 1.00 16.54 118 VAL D CA 1
ATOM 6365 C C . VAL D 1 118 ? -7.150 0.036 1.159 1.00 17.24 118 VAL D C 1
ATOM 6366 O O . VAL D 1 118 ? -7.774 0.781 0.395 1.00 17.27 118 VAL D O 1
ATOM 6370 N N . LEU D 1 119 ? -7.545 -1.183 1.470 1.00 17.54 119 LEU D N 1
ATOM 6371 C CA . LEU D 1 119 ? -8.767 -1.799 0.944 1.00 17.24 119 LEU D CA 1
ATOM 6372 C C . LEU D 1 119 ? -9.735 -2.039 2.091 1.00 18.05 119 LEU D C 1
ATOM 6373 O O . LEU D 1 119 ? -9.449 -2.836 3.014 1.00 16.56 119 LEU D O 1
ATOM 6378 N N . VAL D 1 120 ? -10.874 -1.330 2.068 1.00 18.24 120 VAL D N 1
ATOM 6379 C CA . VAL D 1 120 ? -11.932 -1.527 3.080 1.00 18.77 120 VAL D CA 1
ATOM 6380 C C . VAL D 1 120 ? -13.348 -1.559 2.491 1.00 19.59 120 VAL D C 1
ATOM 6381 O O . VAL D 1 120 ? -13.591 -0.982 1.419 1.00 20.67 120 VAL D O 1
ATOM 6385 N N . ASP D 1 121 ? -14.262 -2.220 3.193 1.00 19.98 121 ASP D N 1
ATOM 6386 C CA . ASP D 1 121 ? -15.707 -1.983 3.002 1.00 20.95 121 ASP D CA 1
ATOM 6387 C C . ASP D 1 121 ? -16.106 -0.710 3.746 1.00 21.46 121 ASP D C 1
ATOM 6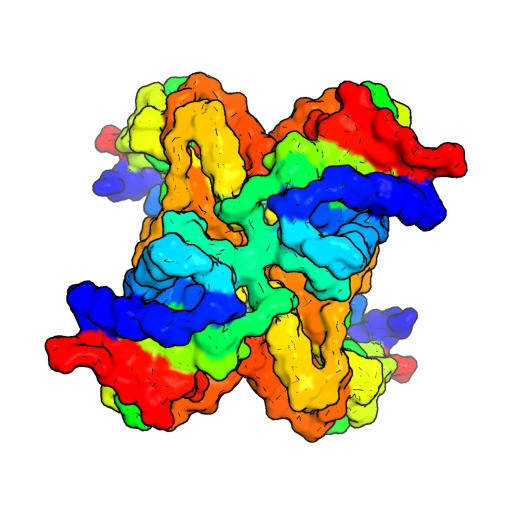388 O O . ASP D 1 121 ? -15.394 -0.243 4.648 1.00 20.40 121 ASP D O 1
ATOM 6393 N N . GLU D 1 122 ? -17.246 -0.128 3.358 1.00 21.41 122 GLU D N 1
ATOM 6394 C CA . GLU D 1 122 ? -17.653 1.172 3.891 1.00 22.40 122 GLU D CA 1
ATOM 6395 C C . GLU D 1 122 ? -17.846 1.247 5.412 1.00 21.19 122 GLU D C 1
ATOM 6396 O O . GLU D 1 122 ? -17.745 2.314 5.983 1.00 21.67 122 GLU D O 1
ATOM 6402 N N . SER D 1 123 ? -18.083 0.120 6.059 1.00 21.29 123 SER D N 1
ATOM 6403 C CA . SER D 1 123 ? -18.265 0.086 7.518 1.00 21.12 123 SER D CA 1
ATOM 6404 C C . SER D 1 123 ? -16.991 0.437 8.319 1.00 20.79 123 SER D C 1
ATOM 6405 O O . SER D 1 123 ? -17.080 0.716 9.508 1.00 19.93 123 SER D O 1
ATOM 6408 N N . LYS D 1 124 ? -15.827 0.449 7.664 1.00 20.51 124 LYS D N 1
ATOM 6409 C CA A LYS D 1 124 ? -14.569 0.781 8.347 0.50 20.38 124 LYS D CA 1
ATOM 6410 C CA B LYS D 1 124 ? -14.573 0.779 8.354 0.50 20.14 124 LYS D CA 1
ATOM 6411 C C . LYS D 1 124 ? -14.368 2.280 8.523 1.00 20.19 124 LYS D C 1
ATOM 6412 O O . LYS D 1 124 ? -13.529 2.716 9.317 1.00 19.66 124 LYS D O 1
ATOM 6423 N N . LEU D 1 125 ? -15.145 3.091 7.798 1.00 20.54 125 LEU D N 1
ATOM 6424 C CA . LEU D 1 125 ? -15.004 4.542 7.898 1.00 20.86 125 LEU D CA 1
ATOM 6425 C C . LEU D 1 125 ? -15.553 5.078 9.211 1.00 20.25 125 LEU D C 1
ATOM 6426 O O . LEU D 1 125 ? -16.653 4.703 9.642 1.00 21.89 125 LEU D O 1
ATOM 6431 N N . VAL D 1 126 ? -14.776 5.942 9.849 1.00 19.56 126 VAL D N 1
ATOM 6432 C CA . VAL D 1 126 ? -15.153 6.517 11.121 1.00 19.17 126 VAL D CA 1
ATOM 6433 C C . VAL D 1 126 ? -14.937 8.015 11.085 1.00 19.35 126 VAL D C 1
ATOM 6434 O O . VAL D 1 126 ? -14.105 8.509 10.330 1.00 18.28 126 VAL D O 1
ATOM 6438 N N . LYS D 1 127 ? -15.691 8.734 11.911 1.00 19.34 127 LYS D N 1
ATOM 6439 C CA . LYS D 1 127 ? -15.528 10.176 12.010 1.00 20.20 127 LYS D CA 1
ATOM 6440 C C . LYS D 1 127 ? -14.302 10.520 12.867 1.00 19.76 127 LYS D C 1
ATOM 6441 O O . LYS D 1 127 ? -13.599 11.506 12.612 1.00 19.22 127 LYS D O 1
ATOM 6447 N N . LYS D 1 128 ? -14.039 9.687 13.870 1.00 19.90 128 LYS D N 1
ATOM 6448 C CA . LYS D 1 128 ? -13.025 9.949 14.857 1.00 19.19 128 LYS D CA 1
ATOM 6449 C C . LYS D 1 128 ? -12.232 8.655 15.125 1.00 18.43 128 LYS D C 1
ATOM 6450 O O . LYS D 1 128 ? -12.787 7.690 15.595 1.00 17.02 128 LYS D O 1
ATOM 6456 N N . LEU D 1 129 ? -10.950 8.659 14.770 1.00 17.57 129 LEU D N 1
ATOM 6457 C CA . LEU D 1 129 ? -10.083 7.508 14.987 1.00 17.16 129 LEU D CA 1
ATOM 6458 C C . LEU D 1 129 ? -10.006 7.155 16.470 1.00 17.10 129 LEU D C 1
ATOM 6459 O O . LEU D 1 129 ? -9.784 8.036 17.308 1.00 15.13 129 LEU D O 1
ATOM 6464 N N . GLY D 1 130 ? -10.171 5.860 16.778 1.00 17.65 130 GLY D N 1
ATOM 6465 C CA . GLY D 1 130 ? -9.979 5.321 18.128 1.00 18.09 130 GLY D CA 1
ATOM 6466 C C . GLY D 1 130 ? -11.117 5.539 19.120 1.00 18.72 130 GLY D C 1
ATOM 6467 O O . GLY D 1 130 ? -11.014 5.177 20.294 1.00 17.72 130 GLY D O 1
ATOM 6468 N N . GLU D 1 131 ? -12.203 6.133 18.645 1.00 20.09 131 GLU D N 1
ATOM 6469 C CA . GLU D 1 131 ? -13.391 6.298 19.451 1.00 22.11 131 GLU D CA 1
ATOM 6470 C C . GLU D 1 131 ? -14.025 4.948 19.813 1.00 22.42 131 GLU D C 1
ATOM 6471 O O . GLU D 1 131 ? -14.344 4.693 20.997 1.00 23.31 131 GLU D O 1
ATOM 6477 N N . LYS D 1 132 ? -14.130 4.058 18.831 1.00 22.33 132 LYS D N 1
ATOM 6478 C CA . LYS D 1 132 ? -14.780 2.764 19.019 1.00 22.62 132 LYS D CA 1
ATOM 6479 C C . LYS D 1 132 ? -13.906 1.516 18.820 1.00 21.66 132 LYS D C 1
ATOM 6480 O O . LYS D 1 132 ? -14.421 0.392 18.757 1.00 21.84 132 LYS D O 1
ATOM 6486 N N . PHE D 1 133 ? -12.591 1.716 18.712 1.00 20.25 133 PHE D N 1
ATOM 6487 C CA . PHE D 1 133 ? -11.637 0.621 18.476 1.00 18.53 133 PHE D CA 1
ATOM 6488 C C . PHE D 1 133 ? -10.331 0.929 19.237 1.00 16.74 133 PHE D C 1
ATOM 6489 O O . PHE D 1 133 ? -9.830 2.064 19.184 1.00 14.88 133 PHE D O 1
ATOM 6497 N N . PRO D 1 134 ? -9.803 -0.063 19.979 1.00 14.11 134 PRO D N 1
ATOM 6498 C CA . PRO D 1 134 ? -8.572 0.163 20.715 1.00 13.79 134 PRO D CA 1
ATOM 6499 C C . PRO D 1 134 ? -7.379 0.088 19.775 1.00 12.65 134 PRO D C 1
ATOM 6500 O O . PRO D 1 134 ? -7.431 -0.587 18.747 1.00 13.44 134 PRO D O 1
ATOM 6504 N N . ILE D 1 135 ? -6.308 0.758 20.151 1.00 11.39 135 ILE D N 1
ATOM 6505 C CA . ILE D 1 135 ? -5.046 0.682 19.420 1.00 10.84 135 ILE D CA 1
ATOM 6506 C C . ILE D 1 135 ? -4.251 -0.580 19.823 1.00 10.07 135 ILE D C 1
ATOM 6507 O O . ILE D 1 135 ? -3.938 -0.745 20.979 1.00 10.06 135 ILE D O 1
ATOM 6512 N N . PRO D 1 136 ? -3.957 -1.473 18.875 1.00 10.18 136 PRO D N 1
ATOM 6513 C CA . PRO D 1 136 ? -3.039 -2.573 19.192 1.00 9.57 136 PRO D CA 1
ATOM 6514 C C . PRO D 1 136 ? -1.600 -2.121 19.319 1.00 9.19 136 PRO D C 1
ATOM 6515 O O . PRO D 1 136 ? -1.118 -1.286 18.531 1.00 9.39 136 PRO D O 1
ATOM 6519 N N . VAL D 1 137 ? -0.913 -2.706 20.299 1.00 8.73 137 VAL D N 1
ATOM 6520 C CA . VAL D 1 137 ? 0.438 -2.364 20.645 1.00 8.80 137 VAL D CA 1
ATOM 6521 C C . VAL D 1 137 ? 1.206 -3.679 20.853 1.00 9.25 137 VAL D C 1
ATOM 6522 O O . VAL D 1 137 ? 0.812 -4.492 21.684 1.00 8.14 137 VAL D O 1
ATOM 6526 N N . GLU D 1 138 ? 2.243 -3.895 20.050 1.00 8.55 138 GLU D N 1
ATOM 6527 C CA . GLU D 1 138 ? 3.070 -5.094 20.200 1.00 8.93 138 GLU D CA 1
ATOM 6528 C C . GLU D 1 138 ? 4.171 -4.804 21.213 1.00 9.01 138 GLU D C 1
ATOM 6529 O O . GLU D 1 138 ? 4.880 -3.765 21.139 1.00 8.03 138 GLU D O 1
ATOM 6535 N N . VAL D 1 139 ? 4.320 -5.737 22.165 1.00 9.10 139 VAL D N 1
ATOM 6536 C CA . VAL D 1 139 ? 5.108 -5.490 23.356 1.00 9.27 139 VAL D CA 1
ATOM 6537 C C . VAL D 1 139 ? 6.050 -6.634 23.678 1.00 9.34 139 VAL D C 1
ATOM 6538 O O . VAL D 1 139 ? 5.679 -7.820 23.628 1.00 8.98 139 VAL D O 1
ATOM 6542 N N . ILE D 1 140 ? 7.283 -6.265 23.995 1.00 8.31 140 ILE D N 1
ATOM 6543 C CA . ILE D 1 140 ? 8.275 -7.211 24.515 1.00 8.77 140 ILE D CA 1
ATOM 6544 C C . ILE D 1 140 ? 7.737 -7.854 25.793 1.00 8.54 140 ILE D C 1
ATOM 6545 O O . ILE D 1 140 ? 7.345 -7.126 26.717 1.00 7.80 140 ILE D O 1
ATOM 6550 N N . PRO D 1 141 ? 7.658 -9.211 25.835 1.00 9.02 141 PRO D N 1
ATOM 6551 C CA . PRO D 1 141 ? 6.958 -9.811 26.970 1.00 9.76 141 PRO D CA 1
ATOM 6552 C C . PRO D 1 141 ? 7.454 -9.401 28.386 1.00 9.74 141 PRO D C 1
ATOM 6553 O O . PRO D 1 141 ? 6.658 -9.251 29.327 1.00 9.92 141 PRO D O 1
ATOM 6557 N N . SER D 1 142 ? 8.728 -9.177 28.553 1.00 9.88 142 SER D N 1
ATOM 6558 C CA . SER D 1 142 ? 9.236 -8.763 29.860 1.00 10.41 142 SER D CA 1
ATOM 6559 C C . SER D 1 142 ? 8.729 -7.397 30.283 1.00 10.35 142 SER D C 1
ATOM 6560 O O . SER D 1 142 ? 8.822 -7.045 31.467 1.00 12.16 142 SER D O 1
ATOM 6563 N N . ALA D 1 143 ? 8.184 -6.626 29.334 1.00 9.20 143 ALA D N 1
ATOM 6564 C CA . ALA D 1 143 ? 7.803 -5.240 29.561 1.00 9.11 143 ALA D CA 1
ATOM 6565 C C . ALA D 1 143 ? 6.300 -5.057 29.701 1.00 9.35 143 ALA D C 1
ATOM 6566 O O . ALA D 1 143 ? 5.830 -3.922 29.789 1.00 8.53 143 ALA D O 1
ATOM 6568 N N . TYR D 1 144 ? 5.530 -6.146 29.736 1.00 9.74 144 TYR D N 1
ATOM 6569 C CA A TYR D 1 144 ? 4.085 -5.924 29.663 0.50 10.33 144 TYR D CA 1
ATOM 6570 C CA B TYR D 1 144 ? 4.067 -6.077 29.800 0.50 10.36 144 TYR D CA 1
ATOM 6571 C C . TYR D 1 144 ? 3.571 -5.030 30.801 1.00 10.20 144 TYR D C 1
ATOM 6572 O O . TYR D 1 144 ? 2.816 -4.088 30.497 1.00 11.58 144 TYR D O 1
ATOM 6589 N N . ARG D 1 145 ? 3.962 -5.255 32.037 1.00 10.26 145 ARG D N 1
ATOM 6590 C CA . ARG D 1 145 ? 3.450 -4.440 33.126 1.00 10.69 145 ARG D CA 1
ATOM 6591 C C . ARG D 1 145 ? 3.800 -2.974 32.974 1.00 9.74 145 ARG D C 1
ATOM 6592 O O . ARG D 1 145 ? 2.957 -2.073 33.157 1.00 10.38 145 ARG D O 1
ATOM 6600 N N . VAL D 1 146 ? 5.068 -2.708 32.688 1.00 8.48 146 VAL D N 1
ATOM 6601 C CA . VAL D 1 146 ? 5.496 -1.315 32.572 1.00 9.00 146 VAL D CA 1
ATOM 6602 C C . VAL D 1 146 ? 4.944 -0.604 31.319 1.00 9.45 146 VAL D C 1
ATOM 6603 O O . VAL D 1 146 ? 4.826 0.631 31.309 1.00 10.12 146 VAL D O 1
ATOM 6607 N N . VAL D 1 147 ? 4.626 -1.344 30.257 1.00 7.74 147 VAL D N 1
ATOM 6608 C CA . VAL D 1 147 ? 3.983 -0.719 29.097 1.00 9.02 147 VAL D CA 1
ATOM 6609 C C . VAL D 1 147 ? 2.507 -0.403 29.461 1.00 9.03 147 VAL D C 1
ATOM 6610 O O . VAL D 1 147 ? 1.980 0.649 29.106 1.00 9.21 147 VAL D O 1
ATOM 6614 N N . ILE D 1 148 ? 1.854 -1.303 30.181 1.00 9.52 148 ILE D N 1
ATOM 6615 C CA A ILE D 1 148 ? 0.484 -1.013 30.616 0.70 10.59 148 ILE D CA 1
ATOM 6616 C CA B ILE D 1 148 ? 0.491 -1.048 30.691 0.30 9.94 148 ILE D CA 1
ATOM 6617 C C . ILE D 1 148 ? 0.506 0.262 31.472 1.00 10.17 148 ILE D C 1
ATOM 6618 O O . ILE D 1 148 ? -0.350 1.147 31.281 1.00 11.02 148 ILE D O 1
ATOM 6627 N N . ARG D 1 149 ? 1.505 0.396 32.334 1.00 10.75 149 ARG D N 1
ATOM 6628 C CA . ARG D 1 149 ? 1.687 1.601 33.160 1.00 11.68 149 ARG D CA 1
ATOM 6629 C C . ARG D 1 149 ? 1.807 2.861 32.286 1.00 11.17 149 ARG D C 1
ATOM 6630 O O . ARG D 1 149 ? 1.082 3.858 32.463 1.00 11.37 149 ARG D O 1
ATOM 6638 N N . ALA D 1 150 ? 2.719 2.829 31.333 1.00 11.10 150 ALA D N 1
ATOM 6639 C CA . ALA D 1 150 ? 2.985 3.974 30.492 1.00 11.44 150 ALA D CA 1
ATOM 6640 C C . ALA D 1 150 ? 1.730 4.394 29.688 1.00 11.52 150 ALA D C 1
ATOM 6641 O O . ALA D 1 150 ? 1.418 5.583 29.549 1.00 12.24 150 ALA D O 1
ATOM 6643 N N . LEU D 1 151 ? 1.034 3.410 29.133 1.00 11.61 151 LEU D N 1
ATOM 6644 C CA . LEU D 1 151 ? -0.164 3.662 28.345 1.00 12.14 151 LEU D CA 1
ATOM 6645 C C . LEU D 1 151 ? -1.284 4.249 29.234 1.00 13.28 151 LEU D C 1
ATOM 6646 O O . LEU D 1 151 ? -2.044 5.126 28.825 1.00 14.46 151 LEU D O 1
ATOM 6651 N N . SER D 1 152 ? -1.337 3.779 30.460 1.00 13.77 152 SER D N 1
ATOM 6652 C CA . SER D 1 152 ? -2.296 4.279 31.445 1.00 14.46 152 SER D CA 1
ATOM 6653 C C . SER D 1 152 ? -1.968 5.718 31.855 1.00 14.96 152 SER D C 1
ATOM 6654 O O . SER D 1 152 ? -2.892 6.567 31.943 1.00 15.66 152 SER D O 1
ATOM 6657 N N . GLU D 1 153 ? -0.683 6.004 32.116 1.00 15.64 153 GLU D N 1
ATOM 6658 C CA . GLU D 1 153 ? -0.189 7.364 32.306 1.00 15.85 153 GLU D CA 1
ATOM 6659 C C . GLU D 1 153 ? -0.587 8.327 31.182 1.00 16.07 153 GLU D C 1
ATOM 6660 O O . GLU D 1 153 ? -0.904 9.492 31.450 1.00 16.75 153 GLU D O 1
ATOM 6666 N N . MET D 1 154 ? -0.616 7.837 29.949 1.00 15.43 154 MET D N 1
ATOM 6667 C CA . MET D 1 154 ? -0.963 8.635 28.778 1.00 16.46 154 MET D CA 1
ATOM 6668 C C . MET D 1 154 ? -2.465 8.812 28.606 1.00 16.81 154 MET D C 1
ATOM 6669 O O . MET D 1 154 ? -2.911 9.476 27.666 1.00 17.40 154 MET D O 1
ATOM 6674 N N . GLY D 1 155 ? -3.246 8.215 29.503 1.00 15.98 155 GLY D N 1
ATOM 6675 C CA . GLY D 1 155 ? -4.686 8.349 29.462 1.00 16.16 155 GLY D CA 1
ATOM 6676 C C . GLY D 1 155 ? -5.436 7.170 28.892 1.00 16.28 155 GLY D C 1
ATOM 6677 O O . GLY D 1 155 ? -6.666 7.231 28.734 1.00 16.53 155 GLY D O 1
ATOM 6678 N N . GLY D 1 156 ? -4.738 6.076 28.614 1.00 15.48 156 GLY D N 1
ATOM 6679 C CA . GLY D 1 156 ? -5.363 4.961 27.937 1.00 16.07 156 GLY D CA 1
ATOM 6680 C C . GLY D 1 156 ? -5.880 3.925 28.905 1.00 17.39 156 GLY D C 1
ATOM 6681 O O . GLY D 1 156 ? -5.420 3.858 30.049 1.00 16.81 156 GLY D O 1
ATOM 6682 N N . GLU D 1 157 ? -6.838 3.125 28.426 1.00 17.58 157 GLU D N 1
ATOM 6683 C CA . GLU D 1 157 ? -7.305 1.930 29.102 1.00 17.56 157 GLU D CA 1
ATOM 6684 C C . GLU D 1 157 ? -6.736 0.733 28.364 1.00 16.82 157 GLU D C 1
ATOM 6685 O O . GLU D 1 157 ? -7.175 0.445 27.242 1.00 17.41 157 GLU D O 1
ATOM 6691 N N . ALA D 1 158 ? -5.732 0.088 28.954 1.00 16.35 158 ALA D N 1
ATOM 6692 C CA . ALA D 1 158 ? -4.912 -0.902 28.253 1.00 15.52 158 ALA D CA 1
ATOM 6693 C C . ALA D 1 158 ? -5.174 -2.299 28.850 1.00 15.43 158 ALA D C 1
ATOM 6694 O O . ALA D 1 158 ? -5.219 -2.465 30.098 1.00 16.23 158 ALA D O 1
ATOM 6696 N N . VAL D 1 159 ? -5.372 -3.278 27.973 1.00 13.93 159 VAL D N 1
ATOM 6697 C CA A VAL D 1 159 ? -5.607 -4.656 28.408 0.80 14.65 159 VAL D CA 1
ATOM 6698 C CA B VAL D 1 159 ? -5.681 -4.656 28.353 0.20 13.57 159 VAL D CA 1
ATOM 6699 C C . VAL D 1 159 ? -4.862 -5.617 27.492 1.00 13.30 159 VAL D C 1
ATOM 6700 O O . VAL D 1 159 ? -4.821 -5.450 26.286 1.00 13.05 159 VAL D O 1
ATOM 6707 N N . ILE D 1 160 ? -4.284 -6.632 28.109 1.00 12.24 160 ILE D N 1
ATOM 6708 C CA A ILE D 1 160 ? -3.558 -7.668 27.385 0.50 11.93 160 ILE D CA 1
ATOM 6709 C CA B ILE D 1 160 ? -3.561 -7.654 27.372 0.50 12.11 160 ILE D CA 1
ATOM 6710 C C . ILE D 1 160 ? -4.538 -8.488 26.537 1.00 11.52 160 ILE D C 1
ATOM 6711 O O . ILE D 1 160 ? -5.613 -8.877 27.010 1.00 12.34 160 ILE D O 1
ATOM 6720 N N . ARG D 1 161 ? -4.190 -8.746 25.283 1.00 10.98 161 ARG D N 1
ATOM 6721 C CA . ARG D 1 161 ? -5.039 -9.553 24.416 1.00 11.10 161 ARG D CA 1
ATOM 6722 C C . ARG D 1 161 ? -4.820 -11.042 24.668 1.00 10.59 161 ARG D C 1
ATOM 6723 O O . ARG D 1 161 ? -3.721 -11.517 24.531 1.00 9.98 161 ARG D O 1
ATOM 6731 N N . LEU D 1 162 ? -5.876 -11.766 25.061 1.00 11.04 162 LEU D N 1
ATOM 6732 C CA . LEU D 1 162 ? -5.741 -13.183 25.403 1.00 12.94 162 LEU D CA 1
ATOM 6733 C C . LEU D 1 162 ? -6.131 -14.082 24.246 1.00 14.47 162 LEU D C 1
ATOM 6734 O O . LEU D 1 162 ? -6.970 -13.724 23.431 1.00 15.70 162 LEU D O 1
ATOM 6739 N N . GLY D 1 163 ? -5.527 -15.265 24.186 1.00 15.43 163 GLY D N 1
ATOM 6740 C CA . GLY D 1 163 ? -5.826 -16.205 23.117 1.00 16.94 163 GLY D CA 1
ATOM 6741 C C . GLY D 1 163 ? -7.071 -17.066 23.327 1.00 17.26 163 GLY D C 1
ATOM 6742 O O . GLY D 1 163 ? -7.458 -17.377 24.471 1.00 17.39 163 GLY D O 1
ATOM 6743 N N . ASP D 1 164 ? -7.615 -17.478 22.182 1.00 19.09 164 ASP D N 1
ATOM 6744 C CA A ASP D 1 164 ? -8.745 -18.392 22.005 0.50 18.84 164 ASP D CA 1
ATOM 6745 C CA B ASP D 1 164 ? -8.738 -18.434 22.163 0.50 18.90 164 ASP D CA 1
ATOM 6746 C C . ASP D 1 164 ? -8.319 -19.856 21.753 1.00 19.40 164 ASP D C 1
ATOM 6747 O O . ASP D 1 164 ? -9.065 -20.808 22.051 1.00 20.55 164 ASP D O 1
ATOM 6756 N N . ARG D 1 165 ? -7.156 -20.024 21.109 1.00 17.39 165 ARG D N 1
ATOM 6757 C CA . ARG D 1 165 ? -6.658 -21.340 20.725 1.00 16.58 165 ARG D CA 1
ATOM 6758 C C . ARG D 1 165 ? -5.296 -21.638 21.365 1.00 15.21 165 ARG D C 1
ATOM 6759 O O . ARG D 1 165 ? -4.611 -22.580 20.996 1.00 14.76 165 ARG D O 1
ATOM 6767 N N . LYS D 1 166 ? -4.900 -20.771 22.280 1.00 13.36 166 LYS D N 1
ATOM 6768 C CA A LYS D 1 166 ? -3.780 -20.990 23.178 0.50 13.35 166 LYS D CA 1
ATOM 6769 C CA B LYS D 1 166 ? -3.815 -21.040 23.197 0.50 13.30 166 LYS D CA 1
ATOM 6770 C C . LYS D 1 166 ? -4.179 -20.347 24.501 1.00 13.29 166 LYS D C 1
ATOM 6771 O O . LYS D 1 166 ? -4.896 -19.336 24.510 1.00 13.46 166 LYS D O 1
ATOM 6782 N N . ARG D 1 167 ? -3.717 -20.891 25.617 1.00 11.93 167 ARG D N 1
ATOM 6783 C CA . ARG D 1 167 ? -3.945 -20.242 26.892 1.00 11.67 167 ARG D CA 1
ATOM 6784 C C . ARG D 1 167 ? -3.007 -19.070 27.077 1.00 10.61 167 ARG D C 1
ATOM 6785 O O . ARG D 1 167 ? -1.800 -19.142 26.737 1.00 10.63 167 ARG D O 1
ATOM 6793 N N . GLY D 1 168 ? -3.551 -18.023 27.670 1.00 10.76 168 GLY D N 1
ATOM 6794 C CA . GLY D 1 168 ? -2.778 -16.839 28.043 1.00 11.40 168 GLY D CA 1
ATOM 6795 C C . GLY D 1 168 ? -2.707 -15.856 26.881 1.00 11.85 168 GLY D C 1
ATOM 6796 O O . GLY D 1 168 ? -3.456 -15.977 25.912 1.00 11.94 168 GLY D O 1
ATOM 6797 N N . PRO D 1 169 ? -1.797 -14.875 26.968 1.00 11.79 169 PRO D N 1
ATOM 6798 C CA . PRO D 1 169 ? -1.631 -13.826 25.962 1.00 11.39 169 PRO D CA 1
ATOM 6799 C C . PRO D 1 169 ? -1.450 -14.351 24.560 1.00 10.96 169 PRO D C 1
ATOM 6800 O O . PRO D 1 169 ? -0.724 -15.332 24.337 1.00 10.05 169 PRO D O 1
ATOM 6804 N N . VAL D 1 170 ? -2.138 -13.714 23.616 1.00 11.17 170 VAL D N 1
ATOM 6805 C CA . VAL D 1 170 ? -1.887 -13.939 22.201 1.00 11.45 170 VAL D CA 1
ATOM 6806 C C . VAL D 1 170 ? -0.423 -13.586 21.921 1.00 10.51 170 VAL D C 1
ATOM 6807 O O . VAL D 1 170 ? 0.068 -12.571 22.426 1.00 10.80 170 VAL D O 1
ATOM 6811 N N . ILE D 1 171 ? 0.230 -14.388 21.076 1.00 9.12 171 ILE D N 1
ATOM 6812 C CA . ILE D 1 171 ? 1.620 -14.107 20.670 1.00 9.70 171 ILE D CA 1
ATOM 6813 C C . ILE D 1 171 ? 1.646 -13.835 19.155 1.00 9.23 171 ILE D C 1
ATOM 6814 O O . ILE D 1 171 ? 0.958 -14.520 18.361 1.00 8.55 171 ILE D O 1
ATOM 6819 N N . THR D 1 172 ? 2.385 -12.791 18.774 1.00 10.42 172 THR D N 1
ATOM 6820 C CA . THR D 1 172 ? 2.499 -12.377 17.378 1.00 10.00 172 THR D CA 1
ATOM 6821 C C . THR D 1 172 ? 3.450 -13.261 16.612 1.00 10.33 172 THR D C 1
ATOM 6822 O O . THR D 1 172 ? 4.186 -14.051 17.207 1.00 10.07 172 THR D O 1
ATOM 6826 N N . ASP D 1 173 ? 3.472 -13.082 15.293 1.00 9.47 173 ASP D N 1
ATOM 6827 C CA . ASP D 1 173 ? 4.424 -13.783 14.448 1.00 10.73 173 ASP D CA 1
ATOM 6828 C C . ASP D 1 173 ? 5.875 -13.499 14.850 1.00 11.02 173 ASP D C 1
ATOM 6829 O O . ASP D 1 173 ? 6.773 -14.259 14.473 1.00 11.90 173 ASP D O 1
ATOM 6834 N N . ASN D 1 174 ? 6.100 -12.428 15.628 1.00 9.92 174 ASN D N 1
ATOM 6835 C CA . ASN D 1 174 ? 7.423 -12.062 16.081 1.00 10.57 174 ASN D CA 1
ATOM 6836 C C . ASN D 1 174 ? 7.783 -12.476 17.533 1.00 10.68 174 ASN D C 1
ATOM 6837 O O . ASN D 1 174 ? 8.884 -12.130 18.007 1.00 11.24 174 ASN D O 1
ATOM 6842 N N . GLY D 1 175 ? 6.872 -13.167 18.224 1.00 9.96 175 GLY D N 1
ATOM 6843 C CA . GLY D 1 175 ? 7.155 -13.730 19.558 1.00 10.01 175 GLY D CA 1
ATOM 6844 C C . GLY D 1 175 ? 6.793 -12.796 20.713 1.00 9.40 175 GLY D C 1
ATOM 6845 O O . GLY D 1 175 ? 7.225 -13.016 21.854 1.00 10.71 175 GLY D O 1
ATOM 6846 N N . ASN D 1 176 ? 6.059 -11.729 20.410 1.00 8.54 176 ASN D N 1
ATOM 6847 C CA . ASN D 1 176 ? 5.718 -10.699 21.394 1.00 8.56 176 ASN D CA 1
ATOM 6848 C C . ASN D 1 176 ? 4.232 -10.727 21.752 1.00 8.71 176 ASN D C 1
ATOM 6849 O O . ASN D 1 176 ? 3.452 -11.422 21.119 1.00 9.85 176 ASN D O 1
ATOM 6854 N N . MET D 1 177 ? 3.830 -9.982 22.774 1.00 8.40 177 MET D N 1
ATOM 6855 C CA . MET D 1 177 ? 2.438 -9.918 23.209 1.00 9.12 177 MET D CA 1
ATOM 6856 C C . MET D 1 177 ? 1.779 -8.718 22.555 1.00 9.00 177 MET D C 1
ATOM 6857 O O . MET D 1 177 ? 2.466 -7.924 21.894 1.00 7.26 177 MET D O 1
ATOM 6862 N N . ILE D 1 178 ? 0.444 -8.629 22.698 1.00 9.40 178 ILE D N 1
ATOM 6863 C CA . ILE D 1 178 ? -0.349 -7.541 22.163 1.00 9.92 178 ILE D CA 1
ATOM 6864 C C . ILE D 1 178 ? -1.136 -6.954 23.321 1.00 10.26 178 ILE D C 1
ATOM 6865 O O . ILE D 1 178 ? -1.804 -7.687 24.041 1.00 11.04 178 ILE D O 1
ATOM 6870 N N . ILE D 1 179 ? -1.008 -5.646 23.528 1.00 9.41 179 ILE D N 1
ATOM 6871 C CA . ILE D 1 179 ? -1.838 -4.910 24.456 1.00 10.33 179 ILE D CA 1
ATOM 6872 C C . ILE D 1 179 ? -2.737 -4.046 23.595 1.00 10.22 179 ILE D C 1
ATOM 6873 O O . ILE D 1 179 ? -2.250 -3.365 22.704 1.00 10.01 179 ILE D O 1
ATOM 6878 N N . ASP D 1 180 ? -4.037 -4.075 23.854 1.00 9.53 180 ASP D N 1
ATOM 6879 C CA . ASP D 1 180 ? -4.958 -3.195 23.124 1.00 10.16 180 ASP D CA 1
ATOM 6880 C C . ASP D 1 180 ? -5.299 -2.044 24.061 1.00 9.96 180 ASP D C 1
ATOM 6881 O O . ASP D 1 180 ? -5.667 -2.259 25.229 1.00 10.52 180 ASP D O 1
ATOM 6886 N N . VAL D 1 181 ? -5.194 -0.814 23.560 1.00 11.08 181 VAL D N 1
ATOM 6887 C CA . VAL D 1 181 ? -5.440 0.341 24.420 1.00 11.51 181 VAL D CA 1
ATOM 6888 C C . VAL D 1 181 ? -6.455 1.318 23.794 1.00 11.75 181 VAL D C 1
ATOM 6889 O O . VAL D 1 181 ? -6.282 1.773 22.661 1.00 10.65 181 VAL D O 1
ATOM 6893 N N . PHE D 1 182 ? -7.532 1.597 24.526 1.00 13.09 182 PHE D N 1
ATOM 6894 C CA . PHE D 1 182 ? -8.469 2.659 24.145 1.00 15.01 182 PHE D CA 1
ATOM 6895 C C . PHE D 1 182 ? -7.933 4.005 24.573 1.00 14.91 182 PHE D C 1
ATOM 6896 O O . PHE D 1 182 ? -7.609 4.211 25.751 1.00 14.25 182 PHE D O 1
ATOM 6904 N N . MET D 1 183 ? -7.877 4.924 23.615 1.00 16.58 183 MET D N 1
ATOM 6905 C CA . MET D 1 183 ? -7.371 6.266 23.842 1.00 17.84 183 MET D CA 1
ATOM 6906 C C . MET D 1 183 ? -8.266 7.269 23.133 1.00 18.29 183 MET D C 1
ATOM 6907 O O . MET D 1 183 ? -8.894 6.950 22.152 1.00 17.09 183 MET D O 1
ATOM 6912 N N . ASN D 1 184 ? -8.334 8.477 23.677 1.00 20.14 184 ASN D N 1
ATOM 6913 C CA . ASN D 1 184 ? -8.896 9.597 22.931 1.00 20.61 184 ASN D CA 1
ATOM 6914 C C . ASN D 1 184 ? -7.748 10.245 22.174 1.00 21.57 184 ASN D C 1
ATOM 6915 O O . ASN D 1 184 ? -6.910 10.974 22.752 1.00 23.32 184 ASN D O 1
ATOM 6920 N N . ILE D 1 185 ? -7.728 9.983 20.875 1.00 20.86 185 ILE D N 1
ATOM 6921 C CA . ILE D 1 185 ? -6.622 10.359 20.014 1.00 20.64 185 ILE D CA 1
ATOM 6922 C C . ILE D 1 185 ? -6.844 11.785 19.510 1.00 21.55 185 ILE D C 1
ATOM 6923 O O . ILE D 1 185 ? -7.735 12.031 18.677 1.00 22.51 185 ILE D O 1
ATOM 6928 N N . ASP D 1 186 ? -6.028 12.705 20.018 1.00 21.84 186 ASP D N 1
ATOM 6929 C CA A ASP D 1 186 ? -6.078 14.105 19.587 0.70 21.97 186 ASP D CA 1
ATOM 6930 C CA B ASP D 1 186 ? -6.054 14.112 19.608 0.30 21.38 186 ASP D CA 1
ATOM 6931 C C . ASP D 1 186 ? -5.263 14.273 18.315 1.00 21.71 186 ASP D C 1
ATOM 6932 O O . ASP D 1 186 ? -5.782 14.748 17.312 1.00 23.31 186 ASP D O 1
ATOM 6941 N N . ASP D 1 187 ? -4.001 13.855 18.361 1.00 20.32 187 ASP D N 1
ATOM 6942 C CA . ASP D 1 187 ? -3.025 13.994 17.290 1.00 19.53 187 ASP D CA 1
ATOM 6943 C C . ASP D 1 187 ? -2.416 12.618 17.034 1.00 17.48 187 ASP D C 1
ATOM 6944 O O . ASP D 1 187 ? -1.574 12.160 17.797 1.00 16.93 187 ASP D O 1
ATOM 6949 N N . ALA D 1 188 ? -2.900 11.967 15.989 1.00 15.74 188 ALA D N 1
ATOM 6950 C CA . ALA D 1 188 ? -2.591 10.555 15.706 1.00 15.84 188 ALA D CA 1
ATOM 6951 C C . ALA D 1 188 ? -1.113 10.369 15.334 1.00 14.75 188 ALA D C 1
ATOM 6952 O O . ALA D 1 188 ? -0.474 9.381 15.722 1.00 13.72 188 ALA D O 1
ATOM 6954 N N . ILE D 1 189 ? -0.560 11.332 14.590 1.00 14.69 189 ILE D N 1
ATOM 6955 C CA . ILE D 1 189 ? 0.860 11.284 14.201 1.00 15.14 189 ILE D CA 1
ATOM 6956 C C . ILE D 1 189 ? 1.748 11.344 15.431 1.00 14.66 189 ILE D C 1
ATOM 6957 O O . ILE D 1 189 ? 2.678 10.540 15.596 1.00 13.14 189 ILE D O 1
ATOM 6962 N N . GLU D 1 190 ? 1.422 12.256 16.336 1.00 13.26 190 GLU D N 1
ATOM 6963 C CA . GLU D 1 190 ? 2.208 12.399 17.527 1.00 12.86 190 GLU D CA 1
ATOM 6964 C C . GLU D 1 190 ? 2.009 11.199 18.452 1.00 12.38 190 GLU D C 1
ATOM 6965 O O . GLU D 1 190 ? 2.953 10.747 19.085 1.00 11.84 190 GLU D O 1
ATOM 6971 N N . LEU D 1 191 ? 0.787 10.674 18.518 1.00 12.13 191 LEU D N 1
ATOM 6972 C CA . LEU D 1 191 ? 0.523 9.570 19.434 1.00 11.78 191 LEU D CA 1
ATOM 6973 C C . LEU D 1 191 ? 1.243 8.287 18.982 1.00 11.44 191 LEU D C 1
ATOM 6974 O O . LEU D 1 191 ? 1.807 7.559 19.806 1.00 11.36 191 LEU D O 1
ATOM 6979 N N . GLU D 1 192 ? 1.233 8.041 17.677 1.00 11.22 192 GLU D N 1
ATOM 6980 C CA . GLU D 1 192 ? 2.003 6.938 17.069 1.00 11.12 192 GLU D CA 1
ATOM 6981 C C . GLU D 1 192 ? 3.480 7.008 17.479 1.00 10.90 192 GLU D C 1
ATOM 6982 O O . GLU D 1 192 ? 4.053 6.016 17.894 1.00 8.69 192 GLU D O 1
ATOM 6988 N N . LYS D 1 193 ? 4.065 8.206 17.384 1.00 10.56 193 LYS D N 1
ATOM 6989 C CA A LYS D 1 193 ? 5.480 8.429 17.745 0.70 11.52 193 LYS D CA 1
ATOM 6990 C CA B LYS D 1 193 ? 5.466 8.430 17.742 0.30 10.57 193 LYS D CA 1
ATOM 6991 C C . LYS D 1 193 ? 5.690 8.184 19.233 1.00 11.06 193 LYS D C 1
ATOM 6992 O O . LYS D 1 193 ? 6.650 7.531 19.631 1.00 11.62 193 LYS D O 1
ATOM 7003 N N . GLU D 1 194 ? 4.779 8.715 20.064 1.00 10.98 194 GLU D N 1
ATOM 7004 C CA . GLU D 1 194 ? 4.931 8.624 21.499 1.00 11.14 194 GLU D CA 1
ATOM 7005 C C . GLU D 1 194 ? 4.789 7.208 22.018 1.00 10.10 194 GLU D C 1
ATOM 7006 O O . GLU D 1 194 ? 5.585 6.783 22.845 1.00 9.63 194 GLU D O 1
ATOM 7012 N N . ILE D 1 195 ? 3.845 6.450 21.475 1.00 10.24 195 ILE D N 1
ATOM 7013 C CA . ILE D 1 195 ? 3.669 5.056 21.915 1.00 10.40 195 ILE D CA 1
ATOM 7014 C C . ILE D 1 195 ? 4.910 4.217 21.539 1.00 10.18 195 ILE D C 1
ATOM 7015 O O . ILE D 1 195 ? 5.370 3.369 22.311 1.00 9.25 195 ILE D O 1
ATOM 7020 N N . ASN D 1 196 ? 5.447 4.440 20.343 1.00 11.66 196 ASN D N 1
ATOM 7021 C CA . ASN D 1 196 ? 6.648 3.704 19.922 1.00 11.49 196 ASN D CA 1
ATOM 7022 C C . ASN D 1 196 ? 7.882 4.003 20.773 1.00 12.33 196 ASN D C 1
ATOM 7023 O O . ASN D 1 196 ? 8.803 3.190 20.819 1.00 13.42 196 ASN D O 1
ATOM 7028 N N . ASN D 1 197 ? 7.918 5.173 21.413 1.00 11.42 197 ASN D N 1
ATOM 7029 C CA . ASN D 1 197 ? 9.012 5.562 22.277 1.00 11.22 197 ASN D CA 1
ATOM 7030 C C . ASN D 1 197 ? 8.918 5.069 23.720 1.00 10.69 197 ASN D C 1
ATOM 7031 O O . ASN D 1 197 ? 9.792 5.375 24.538 1.00 10.53 197 ASN D O 1
ATOM 7036 N N . ILE D 1 198 ? 7.865 4.307 24.034 1.00 9.82 198 ILE D N 1
ATOM 7037 C CA . ILE D 1 198 ? 7.739 3.644 25.326 1.00 9.98 198 ILE D CA 1
ATOM 7038 C C . ILE D 1 198 ? 8.679 2.407 25.299 1.00 9.75 198 ILE D C 1
ATOM 7039 O O . ILE D 1 198 ? 8.556 1.554 24.393 1.00 9.79 198 ILE D O 1
ATOM 7044 N N . PRO D 1 199 ? 9.623 2.301 26.254 1.00 10.80 199 PRO D N 1
ATOM 7045 C CA . PRO D 1 199 ? 10.479 1.089 26.275 1.00 10.79 199 PRO D CA 1
ATOM 7046 C C . PRO D 1 199 ? 9.646 -0.179 26.442 1.00 10.40 199 PRO D C 1
ATOM 7047 O O . PRO D 1 199 ? 8.778 -0.290 27.329 1.00 10.25 199 PRO D O 1
ATOM 7051 N N . GLY D 1 200 ? 9.926 -1.131 25.573 1.00 9.46 200 GLY D N 1
ATOM 7052 C CA . GLY D 1 200 ? 9.148 -2.353 25.552 1.00 9.51 200 GLY D CA 1
ATOM 7053 C C . GLY D 1 200 ? 8.141 -2.396 24.402 1.00 8.85 200 GLY D C 1
ATOM 7054 O O . GLY D 1 200 ? 7.686 -3.469 24.041 1.00 8.65 200 GLY D O 1
ATOM 7055 N N . VAL D 1 201 ? 7.760 -1.247 23.834 1.00 8.81 201 VAL D N 1
ATOM 7056 C CA . VAL D 1 201 ? 6.865 -1.228 22.680 1.00 8.90 201 VAL D CA 1
ATOM 7057 C C . VAL D 1 201 ? 7.650 -1.407 21.388 1.00 10.70 201 VAL D C 1
ATOM 7058 O O . VAL D 1 201 ? 8.592 -0.652 21.117 1.00 11.85 201 VAL D O 1
ATOM 7062 N N . VAL D 1 202 ? 7.229 -2.385 20.600 1.00 9.52 202 VAL D N 1
ATOM 7063 C CA . VAL D 1 202 ? 7.867 -2.699 19.314 1.00 9.79 202 VAL D CA 1
ATOM 7064 C C . VAL D 1 202 ? 7.222 -1.843 18.194 1.00 10.74 202 VAL D C 1
ATOM 7065 O O . VAL D 1 202 ? 7.911 -1.220 17.398 1.00 11.10 202 VAL D O 1
ATOM 7069 N N . GLU D 1 203 ? 5.903 -1.844 18.137 1.00 10.42 203 GLU D N 1
ATOM 7070 C CA . GLU D 1 203 ? 5.169 -1.098 17.106 1.00 10.00 203 GLU D CA 1
ATOM 7071 C C . GLU D 1 203 ? 3.701 -0.957 17.542 1.00 10.00 203 GLU D C 1
ATOM 7072 O O . GLU D 1 203 ? 3.235 -1.704 18.370 1.00 10.42 203 GLU D O 1
ATOM 7078 N N . ASN D 1 204 ? 2.983 -0.001 16.975 1.00 9.34 204 ASN D N 1
ATOM 7079 C CA . ASN D 1 204 ? 1.552 0.155 17.289 1.00 10.15 204 ASN D CA 1
ATOM 7080 C C . ASN D 1 204 ? 0.718 0.279 16.029 1.00 10.23 204 ASN D C 1
ATOM 7081 O O . ASN D 1 204 ? 1.250 0.542 14.939 1.00 9.97 204 ASN D O 1
ATOM 7086 N N . GLY D 1 205 ? -0.587 0.108 16.193 1.00 9.46 205 GLY D N 1
ATOM 7087 C CA . GLY D 1 205 ? -1.505 -0.014 15.087 1.00 10.20 205 GLY D CA 1
ATOM 7088 C C . GLY D 1 205 ? -2.042 1.280 14.483 1.00 10.11 205 GLY D C 1
ATOM 7089 O O . GLY D 1 205 ? -2.838 1.230 13.534 1.00 10.77 205 GLY D O 1
ATOM 7090 N N . ILE D 1 206 ? -1.574 2.419 14.969 1.00 11.32 206 ILE D N 1
ATOM 7091 C CA . ILE D 1 206 ? -1.902 3.696 14.295 1.00 11.34 206 ILE D CA 1
ATOM 7092 C C . ILE D 1 206 ? -1.057 3.780 13.018 1.00 11.28 206 ILE D C 1
ATOM 7093 O O . ILE D 1 206 ? 0.167 3.657 13.083 1.00 10.63 206 ILE D O 1
ATOM 7098 N N . PHE D 1 207 ? -1.705 3.995 11.865 1.00 11.47 207 PHE D N 1
ATOM 7099 C CA . PHE D 1 207 ? -1.009 4.221 10.579 1.00 12.57 207 PHE D CA 1
ATOM 7100 C C . PHE D 1 207 ? -1.377 5.621 10.089 1.00 13.27 207 PHE D C 1
ATOM 7101 O O . PHE D 1 207 ? -2.564 5.968 10.066 1.00 12.50 207 PHE D O 1
ATOM 7109 N N . THR D 1 208 ? -0.378 6.395 9.693 1.00 13.63 208 THR D N 1
ATOM 7110 C CA . THR D 1 208 ? -0.592 7.807 9.302 1.00 16.28 208 THR D CA 1
ATOM 7111 C C . THR D 1 208 ? -0.007 8.122 7.939 1.00 18.46 208 THR D C 1
ATOM 7112 O O . THR D 1 208 ? 0.009 9.295 7.537 1.00 19.30 208 THR D O 1
ATOM 7116 N N . LYS D 1 209 ? 0.458 7.098 7.226 1.00 19.60 209 LYS D N 1
ATOM 7117 C CA A LYS D 1 209 ? 1.043 7.275 5.898 0.70 21.37 209 LYS D CA 1
ATOM 7118 C CA B LYS D 1 209 ? 1.065 7.254 5.904 0.30 20.55 209 LYS D CA 1
ATOM 7119 C C . LYS D 1 209 ? 0.324 6.322 4.958 1.00 22.15 209 LYS D C 1
ATOM 7120 O O . LYS D 1 209 ? 0.676 5.140 4.852 1.00 25.41 209 LYS D O 1
ATOM 7131 N N . VAL D 1 210 ? -0.717 6.843 4.311 1.00 22.38 210 VAL D N 1
ATOM 7132 C CA . VAL D 1 210 ? -1.553 6.106 3.379 1.00 22.06 210 VAL D CA 1
ATOM 7133 C C . VAL D 1 210 ? -1.593 6.939 2.103 1.00 22.81 210 VAL D C 1
ATOM 7134 O O . VAL D 1 210 ? -1.794 8.158 2.172 1.00 22.30 210 VAL D O 1
ATOM 7138 N N . ASP D 1 211 ? -1.424 6.287 0.958 1.00 22.77 211 ASP D N 1
ATOM 7139 C CA . ASP D 1 211 ? -1.425 6.996 -0.309 1.00 22.82 211 ASP D CA 1
ATOM 7140 C C . ASP D 1 211 ? -2.855 7.141 -0.809 1.00 23.09 211 ASP D C 1
ATOM 7141 O O . ASP D 1 211 ? -3.286 8.263 -1.139 1.00 24.41 211 ASP D O 1
ATOM 7146 N N . LYS D 1 212 ? -3.604 6.049 -0.805 1.00 22.66 212 LYS D N 1
ATOM 7147 C CA . LYS D 1 212 ? -5.049 6.122 -1.037 1.00 22.95 212 LYS D CA 1
ATOM 7148 C C . LYS D 1 212 ? -5.837 4.963 -0.455 1.00 22.34 212 LYS D C 1
ATOM 7149 O O . LYS D 1 212 ? -5.287 3.902 -0.156 1.00 22.65 212 LYS D O 1
ATOM 7155 N N . VAL D 1 213 ? -7.143 5.187 -0.326 1.00 21.52 213 VAL D N 1
ATOM 7156 C CA . VAL D 1 213 ? -8.074 4.231 0.256 1.00 21.29 213 VAL D CA 1
ATOM 7157 C C . VAL D 1 213 ? -9.166 3.907 -0.750 1.00 21.79 213 VAL D C 1
ATOM 7158 O O . VAL D 1 213 ? -9.820 4.815 -1.252 1.00 23.17 213 VAL D O 1
ATOM 7162 N N . LEU D 1 214 ? -9.326 2.621 -1.044 1.00 21.87 214 LEU D N 1
ATOM 7163 C CA . LEU D 1 214 ? -10.424 2.099 -1.854 1.00 22.01 214 LEU D CA 1
ATOM 7164 C C . LEU D 1 214 ? -11.517 1.563 -0.939 1.00 22.16 214 LEU D C 1
ATOM 7165 O O . LEU D 1 214 ? -11.272 0.684 -0.109 1.00 22.23 214 LEU D O 1
ATOM 7170 N N . VAL D 1 215 ? -12.734 2.083 -1.104 1.00 21.91 215 VAL D N 1
ATOM 7171 C CA . VAL D 1 215 ? -13.847 1.790 -0.198 1.00 22.52 215 VAL D CA 1
ATOM 7172 C C . VAL D 1 215 ? -14.934 1.110 -1.009 1.00 24.08 215 VAL D C 1
ATOM 7173 O O . VAL D 1 215 ? -15.429 1.683 -1.973 1.00 23.94 215 VAL D O 1
ATOM 7177 N N . GLY D 1 216 ? -15.275 -0.121 -0.645 1.00 24.67 216 GLY D N 1
ATOM 7178 C CA . GLY D 1 216 ? -16.368 -0.830 -1.274 1.00 25.67 216 GLY D CA 1
ATOM 7179 C C . GLY D 1 216 ? -17.656 -0.322 -0.674 1.00 26.84 216 GLY D C 1
ATOM 7180 O O . GLY D 1 216 ? -17.843 -0.365 0.548 1.00 25.98 216 GLY D O 1
ATOM 7181 N N . THR D 1 217 ? -18.533 0.185 -1.534 1.00 28.11 217 THR D N 1
ATOM 7182 C CA . THR D 1 217 ? -19.839 0.670 -1.106 1.00 29.27 217 THR D CA 1
ATOM 7183 C C . THR D 1 217 ? -20.909 0.008 -1.960 1.00 30.19 217 THR D C 1
ATOM 7184 O O . THR D 1 217 ? -20.614 -0.702 -2.932 1.00 29.26 217 THR D O 1
ATOM 7188 N N . LYS D 1 218 ? -22.159 0.235 -1.580 1.00 31.73 218 LYS D N 1
ATOM 7189 C CA . LYS D 1 218 ? -23.298 -0.379 -2.277 1.00 33.24 218 LYS D CA 1
ATOM 7190 C C . LYS D 1 218 ? -23.322 0.062 -3.749 1.00 33.71 218 LYS D C 1
ATOM 7191 O O . LYS D 1 218 ? -23.689 -0.717 -4.639 1.00 34.55 218 LYS D O 1
ATOM 7197 N N . LYS D 1 219 ? -22.897 1.314 -3.972 1.00 34.17 219 LYS D N 1
ATOM 7198 C CA . LYS D 1 219 ? -22.820 1.956 -5.282 1.00 34.23 219 LYS D CA 1
ATOM 7199 C C . LYS D 1 219 ? -21.651 1.477 -6.131 1.00 34.41 219 LYS D C 1
ATOM 7200 O O . LYS D 1 219 ? -21.763 1.399 -7.348 1.00 34.85 219 LYS D O 1
ATOM 7206 N N . GLY D 1 220 ? -20.519 1.186 -5.497 1.00 33.57 220 GLY D N 1
ATOM 7207 C CA . GLY D 1 220 ? -19.314 0.801 -6.228 1.00 32.83 220 GLY D CA 1
ATOM 7208 C C . GLY D 1 220 ? -18.101 0.874 -5.319 1.00 32.08 220 GLY D C 1
ATOM 7209 O O . GLY D 1 220 ? -18.151 0.396 -4.196 1.00 32.19 220 GLY D O 1
ATOM 7210 N N . VAL D 1 221 ? -17.023 1.467 -5.819 1.00 31.44 221 VAL D N 1
ATOM 7211 C CA . VAL D 1 221 ? -15.789 1.626 -5.056 1.00 30.83 221 VAL D CA 1
ATOM 7212 C C . VAL D 1 221 ? -15.389 3.085 -5.159 1.00 30.51 221 VAL D C 1
ATOM 7213 O O . VAL D 1 221 ? -15.085 3.566 -6.258 1.00 30.21 221 VAL D O 1
ATOM 7217 N N . LYS D 1 222 ? -15.409 3.816 -4.049 1.00 29.79 222 LYS D N 1
ATOM 7218 C CA . LYS D 1 222 ? -14.890 5.175 -4.086 1.00 29.85 222 LYS D CA 1
ATOM 7219 C C . LYS D 1 222 ? -13.435 5.213 -3.665 1.00 29.05 222 LYS D C 1
ATOM 7220 O O . LYS D 1 222 ? -12.996 4.388 -2.859 1.00 29.00 222 LYS D O 1
ATOM 7226 N N . THR D 1 223 ? -12.688 6.150 -4.238 1.00 28.53 223 THR D N 1
ATOM 7227 C CA . THR D 1 223 ? -11.294 6.383 -3.873 1.00 27.92 223 THR D CA 1
ATOM 7228 C C . THR D 1 223 ? -11.204 7.609 -2.993 1.00 27.32 223 THR D C 1
ATOM 7229 O O . THR D 1 223 ? -11.783 8.657 -3.313 1.00 27.30 223 THR D O 1
ATOM 7233 N N . LEU D 1 224 ? -10.474 7.492 -1.888 1.00 26.11 224 LEU D N 1
ATOM 7234 C CA . LEU D 1 224 ? -10.190 8.614 -1.012 1.00 25.86 224 LEU D CA 1
ATOM 7235 C C . LEU D 1 224 ? -8.673 8.925 -1.066 1.00 25.87 224 LEU D C 1
ATOM 7236 O O . LEU D 1 224 ? -7.862 8.012 -1.002 1.00 24.40 224 LEU D O 1
ATOM 7241 N N . LYS D 1 225 ? -8.298 10.200 -1.182 1.00 26.56 225 LYS D N 1
ATOM 7242 C CA . LYS D 1 225 ? -6.892 10.613 -1.154 1.00 27.24 225 LYS D CA 1
ATOM 7243 C C . LYS D 1 225 ? -6.782 12.033 -0.631 1.00 27.92 225 LYS D C 1
ATOM 7244 O O . LYS D 1 225 ? -7.625 12.874 -0.953 1.00 28.42 225 LYS D O 1
ATOM 7250 N N . LYS D 1 226 ? -5.758 12.318 0.170 1.00 27.50 226 LYS D N 1
ATOM 7251 C CA . LYS D 1 226 ? -5.627 13.667 0.749 1.00 27.97 226 LYS D CA 1
ATOM 7252 C C . LYS D 1 226 ? -5.141 14.661 -0.301 1.00 28.01 226 LYS D C 1
ATOM 7253 O O . LYS D 1 226 ? -5.404 15.857 -0.223 1.00 28.60 226 LYS D O 1
#

B-factor: mean 17.94, std 9.07, range [4.9, 75.38]

InterPro domains:
  IPR004788 Ribose 5-phosphate isomerase, type A [PF06026] (52-220)
  IPR004788 Ribose 5-phosphate isomerase, type A [PTHR11934] (3-224)
  IPR004788 Ribose 5-phosphate isomerase, type A [TIGR00021] (7-222)
  IPR004788 Ribose 5-phosphate isomerase, type A [cd01398] (6-217)
  IPR020672 Ribose-5-phosphate isomerase, type A, subgroup [MF_00170] (3-224)
  IPR037171 NagB/RpiA transferase-like [SSF100950] (2-180)

Solvent-accessible surface area: 33483 Å² total; per-residue (Å²): 104,59,96,101,9,20,57,68,0,0,96,66,0,11,130,57,0,122,92,56,40,12,0,0,0,0,9,16,47,9,0,19,36,0,0,88,23,0,4,74,55,19,159,153,92,154,26,90,2,40,0,5,34,1,10,34,14,0,24,45,32,0,50,117,52,103,0,27,1,3,30,9,2,38,62,66,2,54,8,0,0,0,8,8,35,6,0,18,84,119,50,8,37,0,0,5,5,24,22,1,6,0,1,29,6,1,1,3,1,38,37,12,126,45,4,0,0,1,1,1,80,72,53,30,26,174,80,3,3,108,155,55,24,0,0,0,0,0,5,25,41,0,21,52,2,0,44,90,29,0,55,141,68,66,10,119,16,88,30,10,98,22,103,104,8,82,11,0,10,2,0,23,46,18,12,2,0,0,16,0,84,19,138,7,136,79,6,76,71,18,6,88,81,0,4,31,18,16,2,1,4,2,0,0,0,0,23,127,40,61,26,0,4,0,0,15,150,201,24,44,88,68,43,127,201,103,62,97,117,20,16,51,62,0,0,98,67,0,12,134,54,1,145,90,57,40,12,0,0,0,0,9,16,45,5,1,19,34,0,0,101,19,0,5,93,50,17,171,139,90,154,25,88,2,58,0,4,30,1,10,47,15,0,39,43,34,0,38,117,62,106,3,57,16,16,45,8,13,48,88,57,0,46,8,0,0,0,7,8,40,6,0,16,81,119,56,10,39,0,0,5,4,26,19,1,8,0,0,31,6,1,2,4,2,34,32,15,123,50,2,0,0,0,0,1,68,70,48,49,29,176,73,2,3,106,152,54,23,0,0,0,0,0,4,25,38,0,2,45,4,0,47,91,20,0,57,140,64,64,12,110,16,76,27,10,88,18,98,104,10,81,9,0,11,2,0,24,46,19,9,0,0,0,15,0,81,18,124,6,127,79,7,76,54,19,6,75,71,0,4,43,16,16,3,2,3,3,0,0,0,1,22,121,28,70,31,0,5,1,0,25,173,202,23,47,118,62,42,116,225,101,59,98,74,8,17,58,69,0,0,96,71,0,11,135,58,2,140,94,55,36,14,0,0,0,0,10,16,47,11,0,20,36,0,0,86,18,0,4,77,53,19,171,148,88,155,26,87,1,42,0,4,33,0,9,33,14,0,26,46,34,0,52,116,54,115,0,30,2,3,29,9,1,34,66,67,2,54,9,0,0,0,8,15,40,6,0,17,90,113,50,6,39,0,0,5,5,25,22,1,6,0,1,30,6,1,1,3,2,36,39,12,128,47,4,0,0,0,2,0,83,70,60,27,25,180,78,2,3,109,151,53,24,1,0,0,0,0,5,27,42,0,20,53,4,0,46,93,18,0,56,140,69,61,10,119,15,86,31,7,100,14,130,100,7,69,9,0,12,2,0,21,45,19,10,2,0,0,15,0,87,14,119,7,117,82,7,98,69,26,6,42,83,0,4,37,13,13,2,1,4,3,0,0,0,0,23,122,40,57,27,0,6,0,0,13,148,200,25,41,89,70,40,123,185,111,66,85,122,17,15,55,75,0,0,99,68,0,10,136,60,2,129,90,55,23,11,0,0,0,1,8,18,46,4,1,21,35,0,1,94,20,0,4,71,54,16,171,145,92,162,27,82,2,60,0,4,29,1,9,48,21,0,38,44,36,0,41,126,55,119,3,62,15,15,45,8,14,45,86,64,4,56,10,0,1,0,7,8,39,6,0,17,84,117,32,9,24,0,0,5,4,29,21,0,8,0,1,31,6,2,1,4,2,41,38,13,133,47,2,0,0,1,0,1,59,71,45,43,31,178,64,3,2,102,150,53,25,0,0,0,0,0,5,25,39,0,0,45,2,0,46,93,21,0,56,139,65,63,10,110,15,77,27,11,89,25,73,111,10,83,8,0,10,2,1,23,44,18,10,0,0,0,14,0,84,16,115,6,129,83,6,71,70,21,6,84,80,0,3,36,16,16,2,2,3,4,0,0,0,0,18,121,28,49,40,0,7,0,0,17,170,206,21,45,115,80,37,130,174

Secondary structure (DSSP, 8-state):
--HHHHHHHHHHHGGG--TT-EEEE--SHHHHHHHHHHHHHHHHHT---EEEESSHHHHHHHHHTTPPB--TTT---SEEEE--SEEETTT--EE--TTS-HHHHHHHHHHSSEEEEEEEGGGEESSTTSSSPEEEEE-GGGHHHHHHHHHHTT-EEEE-B-SSSSSB-B-TTS-EEEEEE---S-HHHHHHHHHTSTTEEEESEE---SEEEEEETTEEEEE--/--HHHHHHHHHHHHTT--TT-EEEE--SHHHHHHHHHHHHHHHHHT---EEEESSHHHHHHHHHTT--B--TTT---SEEEE--SEEETTT--EE--TTS-HHHHHHHHTTSSEEEEEEEGGGEESSTTSSSPEEEEE-GGGHHHHHHHHHHTT-EEEEPBPSSSSSB-B-TTS-EEEEEE---S-HHHHHHHHHTSTTEEEESEE---SEEEEE-SS-EEEE--/--HHHHHHHHHHHGGG--TT-EEEE--SHHHHHHHHHHHHHHHHHT---EEEESSHHHHHHHHHTTPPB--TTT---SEEEE--SEEETTT--EE--TTS-HHHHHHHHHHSSEEEEEEEGGGEESSTTSSSPEEEEE-GGGHHHHHHHHHHTT-EEEE-EETTTTEE---TTS-EEEEEE---S-HHHHHHHHHTSTTEEEESEE---SEEEEEETTEEEEE--/--HHHHHHHHHHHHTT--TT-EEEE--SHHHHHHHHHHHHHHHHTT---EEEESSHHHHHHHHHTT--B--TTT---SEEEE--SEEETTT--EE--TTS-HHHHHHHHTTSSEEEEEEEGGGEESSTTSSSPEEEEE-GGGHHHHHHHHHHTT-EEEEPBPSSSSSB---TTS-EEEEEE---S-HHHHHHHHHTSTTEEEESEE---SEEEEE-SS-EEEE--

GO terms:
  GO:0009052 pentose-phosphate shunt, non-oxidative branch (P, IDA)

Sequence (900 aa):
SNEDDLKLKKVVAKEAVKLVKDGMVIGLGTGSTAALFIRELGNNRIREEELTVFFGIPTSFEAKMLAMMMQYEIPLVTTLDEYDVDIAFDGADEVEETTLFLIKGGGGCHTQEKIVDYNANEFVVLVDESKKLVKKLGEEKFPIPVEVVIPSAYRVVIRALSSEMGGEAVVIIRLGDRRKKRGPVITDNGNMMIIDVFMNIDDAIELEKKEINNIPGVVENGIFTKVVDKVLVGTKKGVKTLKKSNEDLKLKVVAKEAVKLVKDGMVIGLGTGSTAALFIRELGNNRIRREEEELTVFGIPTSFEAKMLAMMQYEIPLVTLDEYDVDIAFDGADEVEETTLFLIKGGGGCHTQEKIVDYNANEFVVLVDESKLVKKLGEKFPIPVEVVIPSAYYRVVIRALSEMGGEAVIRLGDDRKKRGPVITDNGNMMIIDVFMNIDDAIELEKEINNIPGVVENGIFTKKVDKVLVGTKKGVKTLKKKSNEDLKLKVVAKEAVKLVKKDGMVIGLGTGSTAALFIRELGNNRIREEELTVFFGIPTSFEAKKMLAMMMQYEIPLVTLDEYDVDIAFDGADEVEETTLFLIKGGGGCHTQEKIVDYNANEFVVLVDESKKLVKKLGEKFPIPVEVVIPSAYRVVIRALSEMGGEEAVVIRLGDDRKRGPVITDNGNMMIIDVFMNIDDDAIELEKEINNIPGVVENGIFTKVDKVLVGTKKGVKTLKKSNEDLKLKVAKEAVKLVKKDGMVIGLGTGSTAALFIRELGNRIREEELTVFGIPTSFEAKMLAMQQYEIPLVTLDEYDVDIAFDGADEVEETTLFLIKGGGGCHTQEKIVDYNANEEFVVLVDESKKLVKKLGEKFPIPVEVIPSAYYRVVIIRALSEMGGEAVVIIRLGDDRKKRGPVITDNGNMIIDVFMNIDDDAIELEKKEINNIPGVVENGIFTKKVDKVLVGTKKGVKTLKK

Radius of gyration: 27.51 Å; Cα contacts (8 Å, |Δi|>4): 2506; chains: 4; bounding box: 70×66×74 Å

Foldseek 3Di:
DPVVLLLQLLLVVLVPDDAPFEEEQADDDSSLSNLLNNLVCCVVVVGNYAYEYLAPVRVVSCVVSVHHYDYCVPDAGAEYEYEFQAQAPPQRKTFHCPVPRQLSVCVRQVRHPAYEYEEAPVRYDNAPLPPFFKKWWFAAVCPVVLCVVLVVVVKDKDWDADDVDGGFDAHRVGTTIITIRDRCPDLVVVQVVSCPRPGTSGMRIGRDHAWYWYRDPVHIDIDGD/DCLVLLLQLLLVVLVPDDAPFEEEQEDDDSSLSNLLNNLVCCVVVVGHYAYEYLAPVRVVSNVVSVHHYDYPVVDAGAEYEYEFQAQAQPQRKTFHCPVPRQLSVCVRQVRYPAYEYEEAPVRYDNAPLPPFFKKWWFAAVCVVVLCVVLVVVVKDKAWDADDVDGGFDAGPVGTGIITIRDRPPDLVVVQVVSCPRPGTPGMRTGRDHAWYWYRDPVGIDIDGD/DPVVLLLQLLLVVLVPDDAPFEEEQADDDSSLSNLLNNLVCCVVVVGRYAYEYLAPVRVVSCVVSVHHYDYPVPDAGQEYEYEFQAQAVPQRKTFHCPVPRQLSVCVRQVRHPAYEYEEAPVRYDNFPLPPFFKKWWFAAVCPVVLCVVVVVVVKDKAWDADDVDGGFDAGRVGTTIITIRDRDDDLVVVQVVSCPRPGTSGMRTGNDHAWYWYRDPVHTDIDGD/DCVVLLLQLLLVVLVPDDAPFEEEQEDDDSSLSNLLNNLVCCVVVVGHYEYEYLAPVSVVSNVVSVHHYDYPVVDAGAEYEYEFQAQAAPQRKGFHCPVPRQLSVCVNQVRHPAYEYEEAPVRYDNFPLPPFFKKWWFAAVCVVVLCVVLVVVVKDKAWD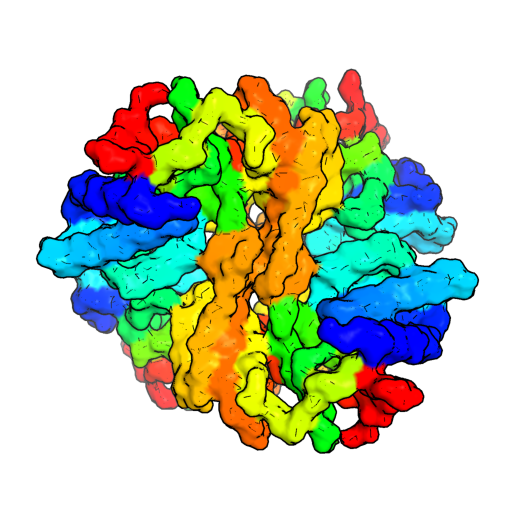ADDVDGGFDAGPVGTGIITIRDRPPDLVVVQVVSCPRPGTNGMRIGRDHAWYWYRYPVGTDIDGD

CATH classification: 3.40.50.1360 (+1 more: 3.30.70.260)